Protein AF-A0A0D2ERN4-F1 (afdb_monomer)

Organism: NCBI:txid348802

InterPro domains:
  IPR008030 NmrA-like domain [PF05368] (8-292)
  IPR036291 NAD(P)-binding domain superfamily [SSF51735] (8-289)
  IPR051164 NmrA-like oxidoreductase [PTHR42748] (7-307)

pLDDT: mean 76.35, std 18.66, range [25.38, 98.19]

Sequence (911 aa):
MAASTSFLVAGGTGRQGGAVVNALLADRVSGVLPEHIYVITRNSTGPAALQLTTRGVNLVSGTLGEPELIFQHLRKQGAQLSTMEAFLAQAHGPTELSDARLFIDVAVKSGLQYFVYSSVDRGGKDLSDRDPSYCKTFSDKFQVEKHLIAATSESLASAEGRKGTGYTILRPTWFADNALWGFPGRLCMTGWREIMEGKRMQVVVAKDIGRWAAEALLRPDGPGLRNTAVSIASDELTFEEVDRISREETGQPVGVTYGWLARWIIWAITDLRTMFAFINERDYGADLEWLAKTVEPTTFRQWIKETVKDRVRAGPPVSLLKRATCGPKPVIDCEQFSDTGSDGSEHLCCREYLKGSYPRTIGGRKVDLYRYTEGWNPNDQDTIAHLALIGDALEKVIPSYESFGVKFDMVVIFSKTLPKVDGSDVYGYESEKTDLTTPCYVRVQNTVPGNPPDVGLSLEQTIAHEAYHCVEDANRKADLPSADYNGWWLEGAAEFYAMDFFPDHTDEAWARNYDPSIPLYKQSYAVSLFWVFVHGFGWDYDKINSLVFNEPDAKTFKDARKSMAANDDIVKAFPEFAKSFTSNLITYSDGSLVDPLKVQTTVEPEPFPLPEGGSNNKVVRSAPFVPYRFALALDHGQSFEITWKPTDKQTSMFYRERPDSDWIDITTEPAAIVLTCDDDTTVYHFLFTCTADVAEAAGVLSIVQTNKRDCCTGTATASSCQTTPTPAPTPVPNPSPAAGDIDACLRGTWNVDIPTLQKAMQKALDASGETISNLKVTGSSTFAVASTGATGKFTFDNLDIQYDLAIDTITAHSIIDIDGTTTGTVVMGSTGGNFVLKNPKSSGQVKTTTTTSLTPDPIELDFDLLDEYGPNVAVSYTCSSTALTMTGTQGTAANGVAAGTWLWTWSFTKA

Secondary structure (DSSP, 8-state):
-PPPPEEEEETTTSHHHHHHHHHHHH-TTTT--GGGEEEEES-SSSHHHHHHHTTTPEEEE--TT-HHHHHHHHHHTT--GGGEEEEE---S-TTHHHHHHHHHHHHHHTT--EEEEE---SSHHHHHTT---SSHHHHHHHHHHHHHHHHHHHHHHH-SSSPPPEEEEEEE-EEGGGGGSHHHHHHHHHHHHHTSTT--EEEE-HHHHHHHHHHHHH-TTTTT-TTEEEEE-SEEE-HHHHHHHHHHHHSSPPP---HHHHHHHHHHSHHHHHHHHHHHHS-----HHHHHTTS----HHHHHHHHHHHHHHSSSP----------S--SS--GGGS-TTS-------EEE--SSS-SEEETTEEEEEEEESSS--TT-HHHHHHHHHHHHHHHHHHHHHHHTT----EEEEE-SSPPPTT-TT---------S--SSEEEEE-PPPTTSPP-TT--HHHHHHHHHHHHHHHHH-SSPPPPHHHHTTTHHHHHHHHHHHHS---STT-GGGG--TTS-GGG-SGGGHHHHHHHHHTT--HHHHHHHHHH----SSHHHHHHHHHH-HHHHHHHHHHHHHHHTT--B-TTS-B---TT-----PPEE-PPPTT-EEEEEEEE-TT--EEEEEEE-TTEEEEEEEEESSSSEEEEEESSTTSPPEE-SSS-EEEE--TT---EEEEEEEEE-SSSSSEEEEEEEEEEEE---PPSSS-S------------S-PPPS--TTPPPGGG-EEEEE-HHHHHHHHHHHHHTTTSEEEEEEEEEEEEEEE-SSSSEEEEEEEEEEEEEEEEETTEEEEEEEEEEEEEEEEEEE-SSTTEEEEEEEEEEEEEEEEEEETTEEEEEE--EETTSS--SEEEEEEEE-SSEEEEEEE----SS------EEEEEEEEE-

Solvent-accessible surface area (backbone atoms only — not comparable to full-atom values): 49729 Å² total; per-residue (Å²): 127,84,79,77,68,29,40,39,27,34,38,30,74,40,67,51,26,34,22,26,54,51,32,39,63,64,36,72,86,80,56,52,53,39,77,38,33,34,29,39,28,43,29,72,81,37,73,60,36,44,60,40,45,78,63,45,34,40,80,38,68,44,54,57,79,45,36,70,58,36,58,50,50,39,51,74,74,66,50,60,41,68,48,18,32,38,37,44,49,77,72,88,56,95,52,45,49,60,23,50,49,52,31,50,54,48,40,52,75,60,40,30,33,33,38,37,38,55,51,59,46,59,38,13,62,75,39,41,75,71,48,42,62,91,23,60,76,52,23,39,39,40,53,44,53,54,48,53,54,49,59,28,51,52,38,47,75,67,36,88,88,53,84,38,30,46,36,30,36,38,14,42,43,47,60,53,58,35,61,74,49,60,68,70,8,11,40,52,45,23,38,38,45,72,74,36,68,27,52,74,43,46,24,18,41,46,63,55,55,3,42,52,49,31,44,47,71,78,46,20,68,81,84,57,37,58,71,35,71,47,40,42,49,24,39,74,42,31,46,66,55,51,29,50,46,29,29,74,68,70,74,39,67,55,48,58,50,60,62,68,59,35,53,48,54,31,64,72,36,63,66,51,35,36,42,54,50,51,53,57,80,41,64,65,43,47,55,60,72,65,43,44,77,77,53,70,55,58,36,64,64,57,48,54,45,48,51,54,53,47,63,65,59,76,48,84,88,86,75,90,72,75,89,76,71,80,60,104,76,63,90,55,81,37,61,88,73,50,79,88,81,84,69,101,74,73,89,52,56,31,43,76,47,84,65,99,68,42,69,36,74,50,81,83,28,52,39,38,46,34,30,46,74,61,87,63,63,94,81,42,66,65,63,52,52,53,54,49,45,50,49,54,29,50,62,63,42,47,52,58,54,38,71,72,74,44,86,61,29,36,34,39,39,40,43,65,50,79,47,51,74,62,14,55,10,50,49,67,51,76,76,98,62,89,75,85,54,64,52,42,51,42,34,40,24,49,58,58,98,87,53,83,44,55,63,56,34,37,39,38,26,47,54,34,22,51,56,38,50,53,49,54,41,68,68,42,96,54,82,77,72,67,53,90,27,33,9,29,50,53,44,2,44,25,42,26,54,11,36,64,79,43,75,63,86,59,96,47,27,44,43,26,64,39,55,61,90,49,34,50,51,78,36,30,47,29,30,12,39,59,50,38,36,42,41,74,71,71,44,51,71,63,57,53,51,52,46,53,71,68,56,74,87,29,92,37,58,67,48,28,39,43,51,48,43,68,32,70,67,54,53,60,45,48,60,54,48,43,54,30,58,78,55,66,64,36,35,48,90,90,66,49,76,56,74,45,77,71,69,77,91,74,66,74,60,42,87,59,82,62,56,91,84,28,66,42,73,46,80,47,74,41,42,36,50,22,60,40,73,49,27,36,45,46,70,48,16,29,26,33,40,39,39,54,45,69,76,48,70,63,52,45,38,31,36,28,66,47,86,89,50,73,76,44,80,28,54,88,49,69,47,78,48,79,40,51,66,88,49,67,78,44,50,34,40,35,43,37,36,31,39,38,76,52,88,59,43,44,30,37,42,38,42,33,50,74,49,80,54,90,70,78,84,88,87,74,84,90,80,87,89,86,86,92,87,90,90,88,85,84,83,83,74,86,63,81,59,60,97,76,50,72,63,74,67,65,50,42,49,27,33,52,38,54,71,60,43,42,51,52,48,50,56,55,46,64,70,68,78,50,56,66,42,80,70,46,60,48,70,42,39,35,46,32,23,48,94,69,78,51,45,34,33,39,38,34,52,54,31,31,42,31,34,32,42,44,59,93,94,40,43,32,44,34,38,36,39,29,36,32,36,38,38,20,38,53,41,60,49,100,54,88,52,33,33,31,36,35,63,58,49,47,49,46,41,35,40,29,42,37,35,35,77,78,26,85,48,62,48,73,60,67,47,55,53,54,80,80,60,62,66,48,40,34,31,41,41,52,72,50,96,54,44,37,37,41,33,41,34,73,65,89,87,90,82,90,73,90,86,82,63,79,70,50,75,48,45,27,35,60,108

Radius of gyration: 34.95 Å; Cα contacts (8 Å, |Δi|>4): 1795; chains: 1; bounding box: 104×69×98 Å

Foldseek 3Di:
DPPDAAEEEEPCLHLQVVLLLVQLCVPVPSNDQQCRYEYEDLFCPFPSNVVSVVSVHHYFHDDLQCLVSSLVSCVVVVHDLQRYEYEDDDDDDPCLLVSLLVNLLVSQVSNHAEYEYEAAFQFWAPCLQPDQAPQPRSNSSSNSLVSNLVSQVVQCVPPPPGRTYKYFYEHEYAELCLLPPPPSSQLVLLLCCQVLVQDWAFYAYSNVSSNVSSCCSPPVPPLVRINGYAYDGQEIGGSVRLQVLCCVQPVHGRRHDDNVVSVVVCVVDPNSVRVSVSCSVHHGDHDQVSCCVPPNGQYSSNVSNVVVVVVVVPDPDDDDDDPDDPPPDQPDQCVLVDPPDDDPDDSFRKDWDPDDDPQDQALNAGETEIETDPQDDPPDPQVVVLVVLLVVLCNQQVNVLCVLVFDAHEYEYEYSDADHQQQQFFDFDFRPDADLDHHTYGYGGGDDPPDGGLPGHGSSLVSQLNVVVVSLQRLDNHDDADCQQLQLLNQLVSNLRSCQSPPGPDPSRLCLQDDLQDASSRDHNVSVVLVLQVVVVPDDPSNSSVCSNPQDHDPDNLSSLQSLLPDPSSLVSLVVSLQCVLLQNRAHPVRHTRNHPPDPNDADADEDDADVQHKDKDKDKDAARHKDKHKHWDAAQFKKKKAKFWPDPSKWKWKDQDSNDDTDTRRPHIDMDHGHLVDHGTMMMMIMHGSHSDRMIIIMIMIGTPDGGDRDDDDDPDDDDDDDDDDDDDDDDCDPPDQFDDDPQQAAKWKFPQVVQQVVVVVVVVVVPWDKDPWHWDFIKMWHAYPDFFKIKIFGGQGKTWIWTDDPPKIKIKIKTWGWMWMFGWGDDPDPQKTKGAQIDIATKIWMWMDMPSGPRTDIDIDGPVPPDDRMWIWGWDGDNFKIKIWTADDDDDDDDDGDDTDDITIITGD

Nearest PDB structures (foldseek):
  3vps-assembly1_A  TM=5.965E-01  e=4.555E-07  Streptomyces chartreusis NRRL 3882
  6kv9-assembly1_A-2  TM=5.562E-01  e=8.845E-07  Streptomyces viridosporus ATCC 14672
  2o8o-assembly1_A  TM=6.073E-01  e=3.614E-02  Hathewaya histolytica
  6v1v-assembly1_A  TM=2.394E-01  e=2.389E-01  Bacillus thuringiensis
  6v1v-assembly1_B  TM=2.309E-01  e=4.189E-01  Bacillus thuringiensis

Mean predicted aligned error: 21.06 Å

Structure (mmCIF, N/CA/C/O backbone):
data_AF-A0A0D2ERN4-F1
#
_entry.id   AF-A0A0D2ERN4-F1
#
loop_
_atom_site.group_PDB
_atom_site.id
_atom_site.type_symbol
_atom_site.label_atom_id
_atom_site.label_alt_id
_atom_site.label_comp_id
_atom_site.label_asym_id
_atom_site.label_entity_id
_atom_site.label_seq_id
_atom_site.pdbx_PDB_ins_code
_atom_site.Cartn_x
_atom_site.Cartn_y
_atom_site.Cartn_z
_atom_site.occupancy
_atom_site.B_iso_or_equiv
_atom_site.auth_seq_id
_atom_site.auth_comp_id
_atom_site.auth_asym_id
_atom_site.auth_atom_id
_atom_site.pdbx_PDB_model_num
ATOM 1 N N . MET A 1 1 ? -47.707 -29.595 13.667 1.00 31.00 1 MET A N 1
ATOM 2 C CA . MET A 1 1 ? -47.148 -28.231 13.759 1.00 31.00 1 MET A CA 1
ATOM 3 C C . MET A 1 1 ? -46.622 -27.886 12.381 1.00 31.00 1 MET A C 1
ATOM 5 O O . MET A 1 1 ? -46.031 -28.773 11.777 1.00 31.00 1 MET A O 1
ATOM 9 N N . ALA A 1 2 ? -46.919 -26.703 11.835 1.00 36.66 2 ALA A N 1
ATOM 10 C CA . ALA A 1 2 ? -46.276 -26.278 10.590 1.00 36.66 2 ALA A CA 1
ATOM 11 C C . ALA A 1 2 ? -44.758 -26.295 10.831 1.00 36.66 2 ALA A C 1
ATOM 13 O O . ALA A 1 2 ? -44.318 -25.807 11.871 1.00 36.66 2 ALA A O 1
ATOM 14 N N . ALA A 1 3 ? -43.992 -26.957 9.962 1.00 52.31 3 ALA A N 1
ATOM 15 C CA . ALA A 1 3 ? -42.539 -26.992 10.090 1.00 52.31 3 ALA A CA 1
ATOM 16 C C . ALA A 1 3 ? -42.014 -25.549 10.059 1.00 52.31 3 ALA A C 1
ATOM 18 O O . ALA A 1 3 ? -42.449 -24.765 9.215 1.00 52.31 3 ALA A O 1
ATOM 19 N N . SER A 1 4 ? -41.154 -25.181 11.009 1.00 66.75 4 SER A N 1
ATOM 20 C CA . SER A 1 4 ? -40.560 -23.849 11.049 1.00 66.75 4 SER A CA 1
ATOM 21 C C . SER A 1 4 ? -39.608 -23.672 9.865 1.00 66.75 4 SER A C 1
ATOM 23 O O . SER A 1 4 ? -38.684 -24.465 9.671 1.00 66.75 4 SER A O 1
ATOM 25 N N . THR A 1 5 ? -39.851 -22.641 9.052 1.00 84.69 5 THR A N 1
ATOM 26 C CA . THR A 1 5 ? -38.955 -22.253 7.957 1.00 84.69 5 THR A CA 1
ATOM 27 C C . THR A 1 5 ? -37.600 -21.863 8.537 1.00 84.69 5 THR A C 1
ATOM 29 O O . THR A 1 5 ? -37.531 -21.099 9.500 1.00 84.69 5 THR A O 1
ATOM 32 N N . SER A 1 6 ? -36.531 -22.417 7.972 1.00 92.31 6 SER A N 1
ATOM 33 C CA . SER A 1 6 ? -35.151 -22.115 8.365 1.00 92.31 6 SER A CA 1
ATOM 34 C C . SER A 1 6 ? -34.460 -21.299 7.279 1.00 92.31 6 SER A C 1
ATOM 36 O O . SER A 1 6 ? -34.744 -21.489 6.100 1.00 92.31 6 SER A O 1
ATOM 38 N N . PHE A 1 7 ? -33.528 -20.429 7.656 1.00 95.12 7 PHE A N 1
ATOM 39 C CA . PHE A 1 7 ? -32.858 -19.510 6.737 1.00 95.12 7 PHE A CA 1
ATOM 40 C C . PHE A 1 7 ? -31.362 -19.791 6.691 1.00 95.12 7 PHE A C 1
ATOM 42 O O . PHE A 1 7 ? -30.696 -19.735 7.720 1.00 95.12 7 PHE A O 1
ATOM 49 N N . LEU A 1 8 ? -30.828 -20.070 5.508 1.00 95.81 8 LEU A N 1
ATOM 50 C CA . LEU A 1 8 ? -29.402 -20.243 5.257 1.00 95.81 8 LEU A CA 1
ATOM 51 C C . LEU A 1 8 ? -28.821 -18.957 4.668 1.00 95.81 8 LEU A C 1
ATOM 53 O O . LEU A 1 8 ? -29.172 -18.571 3.562 1.00 95.81 8 LEU A O 1
ATOM 57 N N . VAL A 1 9 ? -27.919 -18.286 5.373 1.00 95.69 9 VAL A N 1
ATOM 58 C CA . VAL A 1 9 ? -27.338 -17.009 4.946 1.00 95.69 9 VAL A CA 1
ATOM 59 C C . VAL A 1 9 ? -25.862 -17.201 4.615 1.00 95.69 9 VAL A C 1
ATOM 61 O O . VAL A 1 9 ? -25.029 -17.393 5.505 1.00 95.69 9 VAL A O 1
ATOM 64 N N . ALA A 1 10 ? -25.519 -17.110 3.331 1.00 90.50 10 ALA A N 1
ATOM 65 C CA . ALA A 1 10 ? -24.133 -17.023 2.891 1.00 90.50 10 ALA A CA 1
ATOM 66 C C . ALA A 1 10 ? -23.579 -15.610 3.135 1.00 90.50 10 ALA A C 1
ATOM 68 O O . ALA A 1 10 ? -24.264 -14.608 2.914 1.00 90.50 10 ALA A O 1
ATOM 69 N N . GLY A 1 11 ? -22.331 -15.524 3.605 1.00 79.00 11 GLY A N 1
ATOM 70 C CA . GLY A 1 11 ? -21.678 -14.238 3.871 1.00 79.00 11 GLY A CA 1
ATOM 71 C C . GLY A 1 11 ? -22.270 -13.478 5.064 1.00 79.00 11 GLY A C 1
ATOM 72 O O . GLY A 1 11 ? -22.214 -12.248 5.093 1.00 79.00 11 GLY A O 1
ATOM 73 N N . GLY A 1 12 ? -22.844 -14.184 6.047 1.00 77.00 12 GLY A N 1
ATOM 74 C CA . GLY A 1 12 ? -23.470 -13.580 7.234 1.00 77.00 12 GLY A CA 1
ATOM 75 C C . GLY A 1 12 ? -22.513 -12.801 8.145 1.00 77.00 12 GLY A C 1
ATOM 76 O O . GLY A 1 12 ? -22.959 -11.945 8.901 1.00 77.00 12 GLY A O 1
ATOM 77 N N . THR A 1 13 ? -21.203 -13.041 8.039 1.00 76.50 13 THR A N 1
ATOM 78 C CA . THR A 1 13 ? -20.147 -12.253 8.705 1.00 76.50 13 THR A CA 1
ATOM 79 C C . THR A 1 13 ? -19.740 -10.997 7.921 1.00 76.50 13 THR A C 1
ATOM 81 O O . THR A 1 13 ? -18.999 -10.164 8.438 1.00 76.50 13 THR A O 1
ATOM 84 N N . GLY A 1 14 ? -20.219 -10.843 6.682 1.00 79.75 14 GLY A N 1
ATOM 85 C CA . GLY A 1 14 ? -20.022 -9.666 5.836 1.00 79.75 14 GLY A CA 1
ATOM 86 C C . GLY A 1 14 ? -21.192 -8.677 5.902 1.00 79.75 14 GLY A C 1
ATOM 87 O O . GLY A 1 14 ? -22.201 -8.909 6.564 1.00 79.75 14 GLY A O 1
ATOM 88 N N . ARG A 1 15 ? -21.084 -7.560 5.169 1.00 87.12 15 ARG A N 1
ATOM 89 C CA . ARG A 1 15 ? -22.056 -6.445 5.226 1.00 87.12 15 ARG A CA 1
ATOM 90 C C . ARG A 1 15 ? -23.479 -6.840 4.843 1.00 87.12 15 ARG A C 1
ATOM 92 O O . ARG A 1 15 ? -24.416 -6.526 5.567 1.00 87.12 15 ARG A O 1
ATOM 99 N N . GLN A 1 16 ? -23.632 -7.509 3.700 1.00 90.50 16 GLN A N 1
ATOM 100 C CA . GLN A 1 16 ? -24.949 -7.861 3.170 1.00 90.50 16 GLN A CA 1
ATOM 101 C C . GLN A 1 16 ? -25.595 -8.960 4.011 1.00 90.50 16 GLN A C 1
ATOM 103 O O . GLN A 1 16 ? -26.672 -8.747 4.556 1.00 90.50 16 GLN A O 1
ATOM 108 N N . GLY A 1 17 ? -24.919 -10.102 4.185 1.00 90.25 17 GLY A N 1
ATOM 109 C CA . GLY A 1 17 ? -25.462 -11.218 4.959 1.00 90.25 17 GLY A CA 1
ATOM 110 C C . GLY A 1 17 ? -25.746 -10.840 6.416 1.00 90.25 17 GLY A C 1
ATOM 111 O O . GLY A 1 17 ? -26.803 -11.187 6.939 1.00 90.25 17 GLY A O 1
ATOM 112 N N . GLY A 1 18 ? -24.874 -10.052 7.055 1.00 91.06 18 GLY A N 1
ATOM 113 C CA . GLY A 1 18 ? -25.120 -9.532 8.402 1.00 91.06 18 GLY A CA 1
ATOM 114 C C . GLY A 1 18 ? -26.361 -8.635 8.473 1.00 91.06 18 GLY A C 1
ATOM 115 O O . GLY A 1 18 ? -27.154 -8.741 9.412 1.00 91.06 18 GLY A O 1
ATOM 116 N N . ALA A 1 19 ? -26.592 -7.801 7.453 1.00 93.75 19 ALA A N 1
ATOM 117 C CA . ALA A 1 19 ? -27.813 -7.008 7.344 1.00 93.75 19 ALA A CA 1
ATOM 118 C C . ALA A 1 19 ? -29.068 -7.877 7.146 1.00 93.75 19 ALA A C 1
ATOM 120 O O . ALA A 1 19 ? -30.103 -7.560 7.732 1.00 93.75 19 ALA A O 1
ATOM 121 N N . VAL A 1 20 ? -28.984 -8.988 6.398 1.00 96.12 20 VAL A N 1
ATOM 122 C CA . VAL A 1 20 ? -30.090 -9.960 6.272 1.00 96.12 20 VAL A CA 1
ATOM 123 C C . VAL A 1 20 ? -30.429 -10.569 7.629 1.00 96.12 20 VAL A C 1
ATOM 125 O O . VAL A 1 20 ? -31.590 -10.553 8.031 1.00 96.12 20 VAL A O 1
ATOM 128 N N . VAL A 1 21 ? -29.429 -11.044 8.378 1.00 94.75 21 VAL A N 1
ATOM 129 C CA . VAL A 1 21 ? -29.642 -11.607 9.725 1.00 94.75 21 VAL A CA 1
ATOM 130 C C . VAL A 1 21 ? -30.293 -10.575 10.648 1.00 94.75 21 VAL A C 1
ATOM 132 O O . VAL A 1 21 ? -31.250 -10.886 11.355 1.00 94.75 21 VAL A O 1
ATOM 135 N N . ASN A 1 22 ? -29.818 -9.326 10.618 1.00 92.69 22 ASN A N 1
ATOM 136 C CA . ASN A 1 22 ? -30.411 -8.236 11.392 1.00 92.69 22 ASN A CA 1
ATOM 137 C C .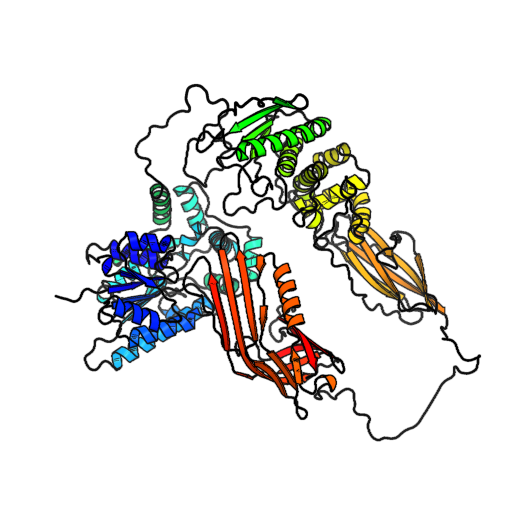 ASN A 1 22 ? -31.874 -7.982 11.019 1.00 92.69 22 ASN A C 1
ATOM 139 O O . ASN A 1 22 ? -32.698 -7.811 11.915 1.00 92.69 22 ASN A O 1
ATOM 143 N N . ALA A 1 23 ? -32.198 -7.971 9.727 1.00 95.06 23 ALA A N 1
ATOM 144 C CA . ALA A 1 23 ? -33.552 -7.737 9.245 1.00 95.06 23 ALA A CA 1
ATOM 145 C C . ALA A 1 23 ? -34.505 -8.889 9.600 1.00 95.06 23 ALA A C 1
ATOM 147 O O . ALA A 1 23 ? -35.601 -8.628 10.092 1.00 95.06 23 ALA A O 1
ATOM 148 N N . LEU A 1 24 ? -34.071 -10.145 9.441 1.00 94.75 24 LEU A N 1
ATOM 149 C CA . LEU A 1 24 ? -34.849 -11.326 9.833 1.00 94.75 24 LEU A CA 1
ATOM 150 C C . LEU A 1 24 ? -35.177 -11.311 11.332 1.00 94.75 24 LEU A C 1
ATOM 152 O O . LEU A 1 24 ? -36.325 -11.516 11.713 1.00 94.75 24 LEU A O 1
ATOM 156 N N . LEU A 1 25 ? -34.191 -11.003 12.181 1.00 92.38 25 LEU A N 1
ATOM 157 C CA . LEU A 1 25 ? -34.376 -10.934 13.636 1.00 92.38 25 LEU A CA 1
ATOM 158 C C . LEU A 1 25 ? -35.196 -9.719 14.095 1.00 92.38 25 LEU A C 1
ATOM 160 O O . LEU A 1 25 ? -35.801 -9.747 15.167 1.00 92.38 25 LEU A O 1
ATOM 164 N N . ALA A 1 26 ? -35.208 -8.637 13.315 1.00 91.44 26 ALA A N 1
ATOM 165 C CA . ALA A 1 26 ? -36.005 -7.451 13.609 1.00 91.44 26 ALA A CA 1
ATOM 166 C C . ALA A 1 26 ? -37.485 -7.602 13.201 1.00 91.44 26 ALA A C 1
ATOM 168 O O . ALA A 1 26 ? -38.329 -6.865 13.723 1.00 91.44 26 ALA A O 1
ATOM 169 N N . ASP A 1 27 ? -37.822 -8.541 12.305 1.00 89.06 27 ASP A N 1
ATOM 170 C CA . ASP A 1 27 ? -39.188 -8.764 11.816 1.00 89.06 27 ASP A CA 1
ATOM 171 C C . ASP A 1 27 ? -40.073 -9.438 12.879 1.00 89.06 27 ASP A C 1
ATOM 173 O O . ASP A 1 27 ? -40.219 -10.659 12.967 1.00 89.06 27 ASP A O 1
ATOM 177 N N . ARG A 1 28 ? -40.722 -8.609 13.700 1.00 83.00 28 ARG A N 1
ATOM 178 C CA . ARG A 1 28 ? -41.632 -9.072 14.762 1.00 83.00 28 ARG A CA 1
ATOM 179 C C . ARG A 1 28 ? -42.910 -9.732 14.240 1.00 83.00 28 ARG A C 1
ATOM 181 O O . ARG A 1 28 ? -43.583 -10.403 15.014 1.00 83.00 28 ARG A O 1
ATOM 188 N N . VAL A 1 29 ? -43.263 -9.506 12.972 1.00 83.12 29 VAL A N 1
ATOM 189 C CA . VAL A 1 29 ? -44.483 -10.044 12.350 1.00 83.12 29 VAL A CA 1
ATOM 190 C C . VAL A 1 29 ? -44.343 -11.544 12.119 1.00 83.12 29 VAL A C 1
ATOM 192 O O . VAL A 1 29 ? -45.230 -12.303 12.503 1.00 83.12 29 VAL A O 1
ATOM 195 N N . SER A 1 30 ? -43.223 -11.971 11.534 1.00 82.94 30 SER A N 1
ATOM 196 C CA . SER A 1 30 ? -42.939 -13.391 11.298 1.00 82.94 30 SER A CA 1
ATOM 197 C C . SER A 1 30 ? -42.356 -14.068 12.537 1.00 82.94 30 SER A C 1
ATOM 199 O O . SER A 1 30 ? -42.475 -15.282 12.679 1.00 82.94 30 SER A O 1
ATOM 201 N N . GLY A 1 31 ? -41.750 -13.292 13.447 1.00 82.81 31 GLY A N 1
ATOM 202 C CA . GLY A 1 31 ? -41.239 -13.794 14.723 1.00 82.81 31 GLY A CA 1
ATOM 203 C C . GLY A 1 31 ? -40.119 -14.815 14.540 1.00 82.81 31 GLY A C 1
ATOM 204 O O . GLY A 1 31 ? -40.097 -15.827 15.240 1.00 82.81 31 GLY A O 1
ATOM 205 N N . VAL A 1 32 ? -39.225 -14.579 13.571 1.00 89.25 32 VAL A N 1
ATOM 206 C CA . VAL A 1 32 ? -38.112 -15.486 13.269 1.00 89.25 32 VAL A CA 1
ATOM 207 C C . VAL A 1 32 ? -37.229 -15.620 14.501 1.00 89.25 32 VAL A C 1
ATOM 209 O O . VAL A 1 32 ? -36.669 -14.644 14.999 1.00 89.25 32 VAL A O 1
ATOM 212 N N . LEU A 1 33 ? -37.115 -16.850 14.988 1.00 89.44 33 LEU A N 1
ATOM 213 C CA . LEU A 1 33 ? -36.258 -17.160 16.118 1.00 89.44 33 LEU A CA 1
ATOM 214 C C . LEU A 1 33 ? -34.805 -17.339 15.639 1.00 89.44 33 LEU A C 1
ATOM 216 O O . LEU A 1 33 ? -34.599 -17.916 14.564 1.00 89.44 33 LEU A O 1
ATOM 220 N N . PRO A 1 34 ? -33.799 -16.863 16.398 1.00 90.69 34 PRO A N 1
ATOM 221 C CA . PRO A 1 34 ? -32.392 -16.976 16.014 1.00 90.69 34 PRO A CA 1
ATOM 222 C C . PRO A 1 34 ? -31.939 -18.398 15.676 1.00 90.69 34 PRO A C 1
ATOM 224 O O . PRO A 1 34 ? -31.178 -18.582 14.727 1.00 90.69 34 PRO A O 1
ATOM 227 N N . GLU A 1 35 ? -32.468 -19.405 16.372 1.00 89.62 35 GLU A N 1
ATOM 228 C CA . GLU A 1 35 ? -32.149 -20.820 16.167 1.00 89.62 35 GLU A CA 1
ATOM 229 C C . GLU A 1 35 ? -32.629 -21.387 14.822 1.00 89.62 35 GLU A C 1
ATOM 231 O O . GLU A 1 35 ? -32.280 -22.512 14.473 1.00 89.62 35 GLU A O 1
ATOM 236 N N . HIS A 1 36 ? -33.419 -20.634 14.055 1.00 92.00 36 HIS A N 1
ATOM 237 C CA . HIS A 1 36 ? -33.802 -20.994 12.689 1.00 92.00 36 HIS A CA 1
ATOM 238 C C . HIS A 1 36 ? -32.914 -20.332 11.629 1.00 92.00 36 HIS A C 1
ATOM 240 O O . HIS A 1 36 ? -33.123 -20.554 10.437 1.00 92.00 36 HIS A O 1
ATOM 246 N N . ILE A 1 37 ? -31.927 -19.527 12.029 1.00 94.38 37 ILE A N 1
ATOM 247 C CA . ILE A 1 37 ? -30.979 -18.880 11.123 1.00 94.38 37 ILE A CA 1
ATOM 248 C C . ILE A 1 37 ? -29.659 -19.654 11.166 1.00 94.38 37 ILE A C 1
ATOM 250 O O . ILE A 1 37 ? -29.104 -19.911 12.234 1.00 94.38 37 ILE A O 1
ATOM 254 N N . TYR A 1 38 ? -29.163 -20.017 9.990 1.00 94.62 38 TYR A N 1
ATOM 255 C CA . TYR A 1 38 ? -27.917 -20.733 9.757 1.00 94.62 38 TYR A CA 1
ATOM 256 C C . TYR A 1 38 ? -27.003 -19.843 8.918 1.00 94.62 38 TYR A C 1
ATOM 258 O O . TYR A 1 38 ? -27.352 -19.482 7.798 1.00 94.62 38 TYR A O 1
ATOM 266 N N . VAL A 1 39 ? -25.838 -19.471 9.436 1.00 93.94 39 VAL A N 1
ATOM 267 C CA . VAL A 1 39 ? -24.868 -18.614 8.743 1.00 93.94 39 VAL A CA 1
ATOM 268 C C . VAL A 1 39 ? -23.671 -19.438 8.297 1.00 93.94 39 VAL A C 1
ATOM 270 O O . VAL A 1 39 ? -23.015 -20.074 9.121 1.00 93.94 39 VAL A O 1
ATOM 273 N N . ILE A 1 40 ? -23.363 -19.381 7.001 1.00 92.25 40 ILE A N 1
ATOM 274 C CA . ILE A 1 40 ? -22.167 -20.013 6.436 1.00 92.25 40 ILE A CA 1
ATOM 275 C C . ILE A 1 40 ? -20.959 -19.120 6.727 1.00 92.25 40 ILE A C 1
ATOM 277 O O . ILE A 1 40 ? -20.979 -17.921 6.424 1.00 92.25 40 ILE A O 1
ATOM 281 N N . THR A 1 41 ? -19.903 -19.697 7.295 1.00 86.88 41 THR A N 1
ATOM 282 C CA . THR A 1 41 ? -18.640 -18.999 7.551 1.00 86.88 41 THR A CA 1
ATOM 283 C C . THR A 1 41 ? -17.453 -19.944 7.399 1.00 86.88 41 THR A C 1
ATOM 285 O O . THR A 1 41 ? -17.488 -21.058 7.901 1.00 86.88 41 THR A O 1
ATOM 288 N N . ARG A 1 42 ? -16.368 -19.467 6.778 1.00 83.62 42 ARG A N 1
ATOM 289 C CA . ARG A 1 42 ? -15.061 -20.157 6.781 1.00 83.62 42 ARG A CA 1
ATOM 290 C C . ARG A 1 42 ? -14.364 -20.066 8.137 1.00 83.62 42 ARG A C 1
ATOM 292 O O . ARG A 1 42 ? -13.409 -20.785 8.390 1.00 83.62 42 ARG A O 1
ATOM 299 N N . ASN A 1 43 ? -14.804 -19.125 8.984 1.00 80.50 43 ASN A N 1
ATOM 300 C CA . ASN A 1 43 ? -14.325 -18.961 10.348 1.00 80.50 43 ASN A CA 1
ATOM 301 C C . ASN A 1 43 ? -15.449 -18.857 11.363 1.00 80.50 43 ASN A C 1
ATOM 303 O O . ASN A 1 43 ? -16.045 -17.793 11.538 1.00 80.50 43 ASN A O 1
ATOM 307 N N . SER A 1 44 ? -15.707 -19.954 12.069 1.00 80.50 44 SER A N 1
ATOM 308 C CA . SER A 1 44 ? -16.678 -19.996 13.157 1.00 80.50 44 SER A CA 1
ATOM 309 C C . SER A 1 44 ? -16.168 -19.392 14.472 1.00 80.50 44 SER A C 1
ATOM 311 O O . SER A 1 44 ? -16.973 -19.179 15.376 1.00 80.50 44 SER A O 1
ATOM 313 N N . THR A 1 45 ? -14.866 -19.112 14.606 1.00 75.44 45 THR A N 1
ATOM 314 C CA . THR A 1 45 ? -14.240 -18.585 15.836 1.00 75.44 45 THR A CA 1
ATOM 315 C C . THR A 1 45 ? -13.855 -17.104 15.754 1.00 75.44 45 THR A C 1
ATOM 317 O O . THR A 1 45 ? -13.480 -16.517 16.766 1.00 75.44 45 THR A O 1
ATOM 320 N N . GLY A 1 46 ? -13.975 -16.469 14.585 1.00 66.12 46 GLY A N 1
ATOM 321 C CA . GLY A 1 46 ? -13.667 -15.048 14.404 1.00 66.12 46 GLY A CA 1
ATOM 322 C C . GLY A 1 46 ? -14.650 -14.106 15.128 1.00 66.12 46 GLY A C 1
ATOM 323 O O . GLY A 1 46 ? -15.798 -14.489 15.376 1.00 66.12 46 GLY A O 1
ATOM 324 N N . PRO A 1 47 ? -14.269 -12.843 15.414 1.00 69.12 47 PRO A N 1
ATOM 325 C CA . PRO A 1 47 ? -15.086 -11.916 16.208 1.00 69.12 47 PRO A CA 1
ATOM 326 C C . PRO A 1 47 ? -16.522 -11.728 15.690 1.00 69.12 47 PRO A C 1
ATOM 328 O O . PRO A 1 47 ? -17.472 -11.769 16.470 1.00 69.12 47 PRO A O 1
ATOM 331 N N . ALA A 1 48 ? -16.699 -11.583 14.372 1.00 69.88 48 ALA A N 1
ATOM 332 C CA . ALA A 1 48 ? -18.017 -11.424 13.751 1.00 69.88 48 ALA A CA 1
ATOM 333 C C . ALA A 1 48 ? -18.888 -12.689 13.866 1.00 69.88 48 ALA A C 1
ATOM 335 O O . ALA A 1 48 ? -20.096 -12.594 14.070 1.00 69.88 48 ALA A O 1
ATOM 336 N N . ALA A 1 49 ? -18.283 -13.876 13.775 1.00 74.75 49 ALA A N 1
ATOM 337 C CA . ALA A 1 49 ? -18.987 -15.145 13.932 1.00 74.75 49 ALA A CA 1
ATOM 338 C C . ALA A 1 49 ? -19.419 -15.358 15.390 1.00 74.75 49 ALA A C 1
ATOM 340 O O . ALA A 1 49 ? -20.572 -15.698 15.653 1.00 74.75 49 ALA A O 1
ATOM 341 N N . LEU A 1 50 ? -18.540 -15.050 16.348 1.00 78.12 50 LEU A N 1
ATOM 342 C CA . LEU A 1 50 ? -18.865 -15.102 17.774 1.00 78.12 50 LEU A CA 1
ATOM 343 C C . LEU A 1 50 ? -20.010 -14.146 18.139 1.00 78.12 50 LEU A C 1
ATOM 345 O O . LEU A 1 50 ? -20.901 -14.535 18.892 1.00 78.12 50 LEU A O 1
ATOM 349 N N . GLN A 1 51 ? -20.046 -12.935 17.569 1.00 80.69 51 GLN A N 1
ATOM 350 C CA . GLN A 1 51 ? -21.162 -11.994 17.759 1.00 80.69 51 GLN A CA 1
ATOM 351 C C . GLN A 1 51 ? -22.508 -12.512 17.225 1.00 80.69 51 GLN A C 1
ATOM 353 O O . GLN A 1 51 ? -23.559 -12.135 17.739 1.00 80.69 51 GLN A O 1
ATOM 358 N N . LEU A 1 52 ? -22.513 -13.360 16.194 1.00 83.19 52 LEU A N 1
ATOM 359 C CA . LEU A 1 52 ? -23.740 -13.997 15.703 1.00 83.19 52 LEU A CA 1
ATOM 360 C C . LEU A 1 52 ? -24.187 -15.122 16.642 1.00 83.19 52 LEU A C 1
ATOM 362 O O . LEU A 1 52 ? -25.370 -15.218 16.972 1.00 83.19 52 LEU A O 1
ATOM 366 N N . THR A 1 53 ? -23.240 -15.908 17.152 1.00 83.62 53 THR A N 1
ATOM 367 C CA . THR A 1 53 ? -23.513 -16.975 18.124 1.00 83.62 53 THR A CA 1
ATOM 368 C C . THR A 1 53 ? -24.093 -16.429 19.429 1.00 83.62 53 THR A C 1
ATOM 370 O O . THR A 1 53 ? -25.046 -17.002 19.956 1.00 83.62 53 THR A O 1
ATOM 373 N N . THR A 1 54 ? -23.603 -15.291 19.944 1.00 83.56 54 THR A N 1
ATOM 374 C CA . THR A 1 54 ? -24.176 -14.662 21.158 1.00 83.56 54 THR A CA 1
ATOM 375 C C . THR A 1 54 ? -25.627 -14.218 20.975 1.00 83.56 54 THR A C 1
ATOM 377 O O . THR A 1 54 ? -26.347 -14.047 21.957 1.00 83.56 54 THR A O 1
ATOM 380 N N . ARG A 1 55 ? -26.079 -14.068 19.726 1.00 84.44 55 ARG A N 1
ATOM 381 C CA . ARG A 1 55 ? -27.464 -13.746 19.367 1.00 84.44 55 ARG A CA 1
ATOM 382 C C . ARG A 1 55 ? -28.329 -14.983 19.124 1.00 84.44 55 ARG A C 1
ATOM 384 O O . ARG A 1 55 ? -29.497 -14.817 18.795 1.00 84.44 55 ARG A O 1
ATOM 391 N N . GLY A 1 56 ? -27.784 -16.190 19.296 1.00 87.00 56 GLY A N 1
ATOM 392 C CA . GLY A 1 56 ? -28.495 -17.464 19.142 1.00 87.00 56 GLY A CA 1
ATOM 393 C C . GLY A 1 56 ? -28.567 -17.995 17.708 1.00 87.00 56 GLY A C 1
ATOM 394 O O . GLY A 1 56 ? -29.324 -18.926 17.456 1.00 87.00 56 GLY A O 1
ATOM 395 N N . VAL A 1 57 ? -27.811 -17.412 16.772 1.00 92.69 57 VAL A N 1
ATOM 396 C CA . VAL A 1 57 ? -27.753 -17.858 15.369 1.00 92.69 57 VAL A CA 1
ATOM 397 C C . VAL A 1 57 ? -26.840 -19.080 15.240 1.00 92.69 57 VAL A C 1
ATOM 399 O O . VAL A 1 57 ? -25.774 -19.124 15.856 1.00 92.69 57 VAL A O 1
ATOM 402 N N . ASN A 1 58 ? -27.225 -20.061 14.418 1.00 92.31 58 ASN A N 1
ATOM 403 C CA . ASN A 1 58 ? -26.393 -21.235 14.152 1.00 92.31 58 ASN A CA 1
ATOM 404 C C . ASN A 1 58 ? -25.303 -20.906 13.133 1.00 92.31 58 ASN A C 1
ATOM 406 O O . ASN A 1 58 ? -25.569 -20.297 12.098 1.00 92.31 58 ASN A O 1
ATOM 410 N N . LEU A 1 59 ? -24.084 -21.377 13.382 1.00 91.62 59 LEU A N 1
ATOM 411 C CA . LEU A 1 59 ? -22.991 -21.304 12.418 1.00 91.62 59 LEU A CA 1
ATOM 412 C C . LEU A 1 59 ? -22.827 -22.641 11.690 1.00 91.62 59 LEU A C 1
ATOM 414 O O . LEU A 1 59 ? -22.933 -23.718 12.286 1.00 91.62 59 LEU A O 1
ATOM 418 N N . VAL A 1 60 ? -22.528 -22.558 10.398 1.00 90.56 60 VAL A N 1
ATOM 419 C CA . VAL A 1 60 ? -22.200 -23.691 9.534 1.00 90.56 60 VAL A CA 1
ATOM 420 C C . VAL A 1 60 ? -20.823 -23.422 8.941 1.00 90.56 60 VAL A C 1
ATOM 422 O O . VAL A 1 60 ? -20.665 -22.477 8.168 1.00 90.56 60 VAL A O 1
ATOM 425 N N . SER A 1 61 ? -19.827 -24.219 9.336 1.00 86.12 61 SER A N 1
ATOM 426 C CA . SER A 1 61 ? -18.490 -24.125 8.737 1.00 86.12 61 SER A CA 1
ATOM 427 C C . SER A 1 61 ? -18.535 -24.613 7.294 1.00 86.12 61 SER A C 1
ATOM 429 O O . SER A 1 61 ? -19.221 -25.601 7.006 1.00 86.12 61 SER A O 1
ATOM 431 N N . GLY A 1 62 ? -17.833 -23.924 6.403 1.00 84.31 62 GLY A N 1
ATOM 432 C CA . GLY A 1 62 ? -17.682 -24.338 5.014 1.00 84.31 62 GLY A CA 1
ATOM 433 C C . GLY A 1 62 ? -17.485 -23.186 4.033 1.00 84.31 62 GLY A C 1
ATOM 434 O O . GLY A 1 62 ? -17.778 -22.019 4.316 1.00 84.31 62 GLY A O 1
ATOM 435 N N . THR A 1 63 ? -17.010 -23.550 2.845 1.00 87.88 63 THR A N 1
ATOM 436 C CA . THR A 1 63 ? -16.797 -22.659 1.701 1.00 87.88 63 THR A CA 1
ATOM 437 C C . THR A 1 63 ? -17.824 -22.918 0.596 1.00 87.88 63 THR A C 1
ATOM 439 O O . THR A 1 63 ? -18.363 -24.017 0.471 1.00 87.88 63 THR A O 1
ATOM 442 N N . LEU A 1 64 ? -18.131 -21.899 -0.212 1.00 86.88 64 LEU A N 1
ATOM 443 C CA . LEU A 1 64 ? -19.153 -22.000 -1.263 1.00 86.88 64 LEU A CA 1
ATOM 444 C C . LEU A 1 64 ? -18.726 -22.888 -2.441 1.00 86.88 64 LEU A C 1
ATOM 446 O O . LEU A 1 64 ? -19.607 -23.381 -3.137 1.00 86.88 64 LEU A O 1
ATOM 450 N N . GLY A 1 65 ? -17.420 -23.123 -2.613 1.00 86.69 65 GLY A N 1
ATOM 451 C CA . GLY A 1 65 ? -16.869 -24.102 -3.557 1.00 86.69 65 GLY A CA 1
ATOM 452 C C . GLY A 1 65 ? -17.075 -25.567 -3.139 1.00 86.69 65 GLY A C 1
ATOM 453 O O . GLY A 1 65 ? -16.948 -26.458 -3.968 1.00 86.69 65 GLY A O 1
ATOM 454 N N . GLU A 1 66 ? -17.481 -25.833 -1.889 1.00 90.75 66 GLU A N 1
ATOM 455 C CA . GLU A 1 66 ? -17.755 -27.187 -1.375 1.00 90.75 66 GLU A CA 1
ATOM 456 C C . GLU A 1 66 ? -19.181 -27.320 -0.789 1.00 90.75 66 GLU A C 1
ATOM 458 O O . GLU A 1 66 ? -19.381 -27.688 0.381 1.00 90.75 66 GLU A O 1
ATOM 463 N N . PRO A 1 67 ? -20.232 -27.011 -1.567 1.00 92.12 67 PRO A N 1
ATOM 464 C CA . PRO A 1 67 ? -21.594 -26.932 -1.047 1.00 92.12 67 PRO A CA 1
ATOM 465 C C . PRO A 1 67 ? -22.112 -28.265 -0.498 1.00 92.12 67 PRO A C 1
ATOM 467 O O . PRO A 1 67 ? -22.881 -28.271 0.467 1.00 92.12 67 PRO A O 1
ATOM 470 N N . GLU A 1 68 ? -21.684 -29.411 -1.027 1.00 91.69 68 GLU A N 1
ATOM 471 C CA . GLU A 1 68 ? -22.048 -30.728 -0.502 1.00 91.69 68 GLU A CA 1
ATOM 472 C C . GLU A 1 68 ? -21.732 -30.863 0.988 1.00 91.69 68 GLU A C 1
ATOM 474 O O . GLU A 1 68 ? -22.549 -31.416 1.734 1.00 91.69 68 GLU A O 1
ATOM 479 N N . LEU A 1 69 ? -20.587 -30.340 1.437 1.00 90.88 69 LEU A N 1
ATOM 480 C CA . LEU A 1 69 ? -20.189 -30.375 2.841 1.00 90.88 69 LEU A CA 1
ATOM 481 C C . LEU A 1 69 ? -21.088 -29.472 3.684 1.00 90.88 69 LEU A C 1
ATOM 483 O O . LEU A 1 69 ? -21.553 -29.905 4.741 1.00 90.88 69 LEU A O 1
ATOM 487 N N . ILE A 1 70 ? -21.419 -28.272 3.203 1.00 93.06 70 ILE A N 1
ATOM 488 C CA . ILE A 1 70 ? -22.359 -27.358 3.874 1.00 93.06 70 ILE A CA 1
ATOM 489 C C . ILE A 1 70 ? -23.711 -28.055 4.084 1.00 93.06 70 ILE A C 1
ATOM 491 O O . ILE A 1 70 ? -24.220 -28.136 5.206 1.00 93.06 70 ILE A O 1
ATOM 495 N N . PHE A 1 71 ? -24.279 -28.642 3.028 1.00 91.56 71 PHE A N 1
ATOM 496 C CA . PHE A 1 71 ? -25.572 -29.326 3.110 1.00 91.56 71 PHE A CA 1
ATOM 497 C C . PHE A 1 71 ? -25.523 -30.610 3.951 1.00 91.56 71 PHE A C 1
ATOM 499 O O . PHE A 1 71 ? -26.530 -30.997 4.550 1.00 91.56 71 PHE A O 1
ATOM 506 N N . GLN A 1 72 ? -24.378 -31.289 4.051 1.00 89.19 72 GLN A N 1
ATOM 507 C CA . GLN A 1 72 ? -24.194 -32.389 5.004 1.00 89.19 72 GLN A CA 1
ATOM 508 C C . GLN A 1 72 ? -24.179 -31.900 6.458 1.00 89.19 72 GLN A C 1
ATOM 510 O O . GLN A 1 72 ? -24.836 -32.513 7.303 1.00 89.19 72 GLN A O 1
ATOM 515 N N . HIS A 1 73 ? -23.478 -30.804 6.757 1.00 90.25 73 HIS A N 1
ATOM 516 C CA . HIS A 1 73 ? -23.449 -30.210 8.098 1.00 90.25 73 HIS A CA 1
ATOM 517 C C . HIS A 1 73 ? -24.838 -29.759 8.545 1.00 90.25 73 HIS A C 1
ATOM 519 O O . HIS A 1 73 ? -25.257 -30.089 9.654 1.00 90.25 73 HIS A O 1
ATOM 525 N N . LEU A 1 74 ? -25.594 -29.118 7.654 1.00 91.25 74 LEU A N 1
ATOM 526 C CA . LEU A 1 74 ? -26.984 -28.739 7.903 1.00 91.25 74 LEU A CA 1
ATOM 527 C C . LEU A 1 74 ? -27.850 -29.943 8.298 1.00 91.25 74 LEU A C 1
ATOM 529 O O . LEU A 1 74 ? -28.551 -29.897 9.309 1.00 91.25 74 LEU A O 1
ATOM 533 N N . ARG A 1 75 ? -27.749 -31.065 7.569 1.00 88.56 75 ARG A N 1
ATOM 534 C CA . ARG A 1 75 ? -28.472 -32.303 7.921 1.00 88.56 75 ARG A CA 1
ATOM 535 C C . ARG A 1 75 ? -28.060 -32.841 9.292 1.00 88.56 75 ARG A C 1
ATOM 537 O O . ARG A 1 75 ? -28.923 -33.270 10.053 1.00 88.56 75 ARG A O 1
ATOM 544 N N . LYS A 1 76 ? -26.764 -32.806 9.628 1.00 88.00 76 LYS A N 1
ATOM 545 C CA . LYS A 1 76 ? -26.254 -33.234 10.946 1.00 88.00 76 LYS A CA 1
ATOM 546 C C . LYS A 1 76 ? -26.769 -32.348 12.085 1.00 88.00 76 LYS A C 1
ATOM 548 O O . LYS A 1 76 ? -27.036 -32.863 13.164 1.00 88.00 76 LYS A O 1
ATOM 553 N N . GLN A 1 77 ? -26.954 -31.052 11.837 1.00 86.62 77 GLN A N 1
ATOM 554 C CA . GLN A 1 77 ? -27.558 -30.105 12.782 1.00 86.62 77 GLN A CA 1
ATOM 555 C C . GLN A 1 77 ? -29.094 -30.228 12.866 1.00 86.62 77 GLN A C 1
ATOM 557 O O . GLN A 1 77 ? -29.734 -29.471 13.590 1.00 86.62 77 GLN A O 1
ATOM 562 N N . GLY A 1 78 ? -29.700 -31.177 12.141 1.00 83.50 78 GLY A N 1
ATOM 563 C CA . GLY A 1 78 ? -31.145 -31.401 12.138 1.00 83.50 78 GLY A CA 1
ATOM 564 C C . GLY A 1 78 ? -31.935 -30.405 11.286 1.00 83.50 78 GLY A C 1
ATOM 565 O O . GLY A 1 78 ? -33.163 -30.372 11.386 1.00 83.50 78 GLY A O 1
ATOM 566 N N . ALA A 1 79 ? -31.266 -29.610 10.443 1.00 86.12 79 ALA A N 1
ATOM 567 C CA . ALA A 1 79 ? -31.932 -28.650 9.572 1.00 86.12 79 ALA A CA 1
ATOM 568 C C . ALA A 1 79 ? -32.800 -29.368 8.526 1.00 86.12 79 ALA A C 1
ATOM 570 O O . ALA A 1 79 ? -32.354 -30.278 7.818 1.00 86.12 79 ALA A O 1
ATOM 571 N N . GLN A 1 80 ? -34.053 -28.934 8.400 1.00 86.00 80 GLN A N 1
ATOM 572 C CA . GLN A 1 80 ? -34.993 -29.465 7.414 1.00 86.00 80 GLN A CA 1
ATOM 573 C C . GLN A 1 80 ? -34.826 -28.728 6.083 1.00 86.00 80 GLN A C 1
ATOM 575 O O . GLN A 1 80 ? -35.442 -27.693 5.846 1.00 86.00 80 GLN A O 1
ATOM 580 N N . LEU A 1 81 ? -33.998 -29.282 5.193 1.00 85.25 81 LEU A N 1
ATOM 581 C CA . LEU A 1 81 ? -33.670 -28.655 3.904 1.00 85.25 81 LEU A CA 1
ATOM 582 C C . LEU A 1 81 ? -34.901 -28.381 3.022 1.00 85.25 81 LEU A C 1
ATOM 584 O O . LEU A 1 81 ? -34.930 -27.383 2.312 1.00 85.25 81 LEU A O 1
ATOM 588 N N . SER A 1 82 ? -35.942 -29.216 3.115 1.00 81.50 82 SER A N 1
ATOM 589 C CA . SER A 1 82 ? -37.186 -29.080 2.341 1.00 81.50 82 SER A CA 1
ATOM 590 C C . SER A 1 82 ? -38.039 -27.857 2.697 1.00 81.50 82 SER A C 1
ATOM 592 O O . SER A 1 82 ? -38.983 -27.541 1.978 1.00 81.50 82 SER A O 1
ATOM 594 N N . THR A 1 83 ? -37.759 -27.217 3.833 1.00 85.06 83 THR A N 1
ATOM 595 C CA . THR A 1 83 ? -38.413 -25.982 4.301 1.00 85.06 83 THR A CA 1
ATOM 596 C C . THR A 1 83 ? -37.387 -24.884 4.556 1.00 85.06 83 THR A C 1
ATOM 598 O O . THR A 1 83 ? -37.664 -23.926 5.274 1.00 85.06 83 THR A O 1
ATOM 601 N N . MET A 1 84 ? -36.169 -25.064 4.044 1.00 90.62 84 MET A N 1
ATOM 602 C CA . MET A 1 84 ? -35.099 -24.096 4.175 1.00 90.62 84 MET A CA 1
ATOM 603 C C . MET A 1 84 ? -35.117 -23.150 2.980 1.00 90.62 84 MET A C 1
ATOM 605 O O . MET A 1 84 ? -35.363 -23.566 1.845 1.00 90.62 84 MET A O 1
ATOM 609 N N . GLU A 1 85 ? -34.827 -21.888 3.247 1.00 93.44 85 GLU A N 1
ATOM 610 C CA . GLU A 1 85 ? -34.665 -20.838 2.252 1.00 93.44 85 GLU A CA 1
ATOM 611 C C . GLU A 1 85 ? -33.270 -20.237 2.389 1.00 93.44 85 GLU A C 1
ATOM 613 O O . GLU A 1 85 ? -32.748 -20.152 3.499 1.00 93.44 85 GLU A O 1
ATOM 618 N N . ALA A 1 86 ? -32.636 -19.849 1.285 1.00 94.25 86 ALA A N 1
ATOM 619 C CA . ALA A 1 86 ? -31.253 -19.380 1.301 1.00 94.25 86 ALA A CA 1
ATOM 620 C C . ALA A 1 86 ? -31.111 -17.949 0.788 1.00 94.25 86 ALA A C 1
ATOM 622 O O . ALA A 1 86 ? -31.785 -17.555 -0.157 1.00 94.25 86 ALA A O 1
ATOM 623 N N . PHE A 1 87 ? -30.178 -17.203 1.373 1.00 96.19 87 PHE A N 1
ATOM 624 C CA . PHE A 1 87 ? -29.642 -15.961 0.837 1.00 96.19 87 PHE A CA 1
ATOM 625 C C . PHE A 1 87 ? -28.195 -16.175 0.389 1.00 96.19 87 PHE A C 1
ATOM 627 O O . PHE A 1 87 ? -27.364 -16.633 1.178 1.00 96.19 87 PHE A O 1
ATOM 634 N N . LEU A 1 88 ? -27.887 -15.805 -0.853 1.00 93.31 88 LEU A N 1
ATOM 635 C CA . LEU A 1 88 ? -26.549 -15.878 -1.430 1.00 93.31 88 LEU A CA 1
ATOM 636 C C . LEU A 1 88 ? -26.053 -14.485 -1.818 1.00 93.31 88 LEU A C 1
ATOM 638 O O . LEU A 1 88 ? -26.610 -13.839 -2.703 1.00 93.31 88 LEU A O 1
ATOM 642 N N . ALA A 1 89 ? -24.951 -14.066 -1.202 1.00 87.88 89 ALA A N 1
ATOM 643 C CA . ALA A 1 89 ? -24.142 -12.941 -1.646 1.00 87.88 89 ALA A CA 1
ATOM 644 C C . ALA A 1 89 ? -22.671 -13.360 -1.639 1.00 87.88 89 ALA A C 1
ATOM 646 O O . ALA A 1 89 ? -22.203 -13.986 -0.687 1.00 87.88 89 ALA A O 1
ATOM 647 N N . GLN A 1 90 ? -21.950 -13.001 -2.696 1.00 80.62 90 GLN A N 1
ATOM 648 C CA . GLN A 1 90 ? -20.534 -13.307 -2.862 1.00 80.62 90 GLN A CA 1
ATOM 649 C C . GLN A 1 90 ? -19.758 -12.023 -3.149 1.00 80.62 90 GLN A C 1
ATOM 651 O O . GLN A 1 90 ? -20.245 -11.129 -3.853 1.00 80.62 90 GLN A O 1
ATOM 656 N N . ALA A 1 91 ? -18.568 -11.929 -2.556 1.00 71.69 91 ALA A N 1
ATOM 657 C CA . ALA A 1 91 ? -17.589 -10.924 -2.938 1.00 71.69 91 ALA A CA 1
ATOM 658 C C . ALA A 1 91 ? -17.017 -11.279 -4.314 1.00 71.69 91 ALA A C 1
ATOM 660 O O . ALA A 1 91 ? -16.988 -12.450 -4.686 1.00 71.69 91 ALA A O 1
ATOM 661 N N . HIS A 1 92 ? -16.565 -10.267 -5.049 1.00 71.75 92 HIS A N 1
ATOM 662 C CA . HIS A 1 92 ? -15.927 -10.506 -6.332 1.00 71.75 92 HIS A CA 1
ATOM 663 C C . HIS A 1 92 ? -14.617 -11.283 -6.152 1.00 71.75 92 HIS A C 1
ATOM 665 O O . HIS A 1 92 ? -13.823 -10.953 -5.270 1.00 71.75 92 HIS A O 1
ATOM 671 N N . GLY A 1 93 ? -14.403 -12.298 -6.986 1.00 69.00 93 GLY A N 1
ATOM 672 C CA . GLY A 1 93 ? -13.218 -13.149 -6.966 1.00 69.00 93 GLY A CA 1
ATOM 673 C C . GLY A 1 93 ? -13.145 -14.052 -8.201 1.00 69.00 93 GLY A C 1
ATOM 674 O O . GLY A 1 93 ? -14.098 -14.102 -8.983 1.00 69.00 93 GLY A O 1
ATOM 675 N N . PRO A 1 94 ? -12.028 -14.771 -8.399 1.00 68.69 94 PRO A N 1
ATOM 676 C CA . PRO A 1 94 ? -11.816 -15.606 -9.584 1.00 68.69 94 PRO A CA 1
ATOM 677 C C . PRO A 1 94 ? -12.833 -16.754 -9.697 1.00 68.69 94 PRO A C 1
ATOM 679 O O . PRO A 1 94 ? -13.269 -17.061 -10.803 1.00 68.69 94 PRO A O 1
ATOM 682 N N . THR A 1 95 ? -13.281 -17.315 -8.567 1.00 81.75 95 THR A N 1
ATOM 683 C CA . THR A 1 95 ? -14.214 -18.455 -8.498 1.00 81.75 95 THR A CA 1
ATOM 684 C C . THR A 1 95 ? -15.680 -18.054 -8.300 1.00 81.75 95 THR A C 1
ATOM 686 O O . THR A 1 95 ? -16.539 -18.918 -8.155 1.00 81.75 95 THR A O 1
ATOM 689 N N . GLU A 1 96 ? -16.015 -16.755 -8.318 1.00 83.69 96 GLU A N 1
ATOM 690 C CA . GLU A 1 96 ? -17.377 -16.266 -8.028 1.00 83.69 96 GLU A CA 1
ATOM 691 C C . GLU A 1 96 ? -18.446 -17.004 -8.857 1.00 83.69 96 GLU A C 1
ATOM 693 O O . GLU A 1 96 ? -19.439 -17.512 -8.333 1.00 83.69 96 GLU A O 1
ATOM 698 N N . LEU A 1 97 ? -18.217 -17.130 -10.166 1.00 89.38 97 LEU A N 1
ATOM 699 C CA . LEU A 1 97 ? -19.160 -17.792 -11.062 1.00 89.38 97 LEU A CA 1
ATOM 700 C C . LEU A 1 97 ? -19.243 -19.309 -10.823 1.00 89.38 97 LEU A C 1
ATOM 702 O O . LEU A 1 97 ? -20.347 -19.859 -10.820 1.00 89.38 97 LEU A O 1
ATOM 706 N N . SER A 1 98 ? -18.107 -19.993 -10.659 1.00 90.75 98 SER A N 1
ATOM 707 C CA . SER A 1 98 ? -18.070 -21.449 -10.463 1.00 90.75 98 SER A CA 1
ATOM 708 C C . SER A 1 98 ? -18.703 -21.847 -9.132 1.00 90.75 98 SER A C 1
ATOM 710 O O . SER A 1 98 ? -19.579 -22.714 -9.111 1.00 90.75 98 SER A O 1
ATOM 712 N N . ASP A 1 99 ? -18.348 -21.152 -8.053 1.00 90.56 99 ASP A N 1
ATOM 713 C CA . ASP A 1 99 ? -18.826 -21.438 -6.700 1.00 90.56 99 ASP A CA 1
ATOM 714 C C . ASP A 1 99 ? -20.327 -21.179 -6.589 1.00 90.56 99 ASP A C 1
ATOM 716 O O . ASP A 1 99 ? -21.070 -21.977 -6.017 1.00 90.56 99 ASP A O 1
ATOM 720 N N . ALA A 1 100 ? -20.815 -20.077 -7.172 1.00 92.62 100 ALA A N 1
ATOM 721 C CA . ALA A 1 100 ? -22.245 -19.790 -7.199 1.00 92.62 100 ALA A CA 1
ATOM 722 C C . ALA A 1 100 ? -23.035 -20.869 -7.946 1.00 92.62 100 ALA A C 1
ATOM 724 O O . ALA A 1 100 ? -24.071 -21.312 -7.448 1.00 92.62 100 ALA A O 1
ATOM 725 N N . ARG A 1 101 ? -22.561 -21.300 -9.123 1.00 94.12 101 ARG A N 1
ATOM 726 C CA . ARG A 1 101 ? -23.229 -22.342 -9.920 1.00 94.12 101 ARG A CA 1
ATOM 727 C C . ARG A 1 101 ? -23.323 -23.649 -9.150 1.00 94.12 101 ARG A C 1
ATOM 729 O O . ARG A 1 101 ? -24.420 -24.185 -9.006 1.00 94.12 101 ARG A O 1
ATOM 736 N N . LEU A 1 102 ? -22.200 -24.102 -8.598 1.00 93.88 102 LEU A N 1
ATOM 737 C CA . LEU A 1 102 ? -22.145 -25.341 -7.834 1.00 93.88 102 LEU A CA 1
ATOM 738 C C . LEU A 1 102 ? -23.048 -25.267 -6.596 1.00 93.88 102 LEU A C 1
ATOM 740 O O . LEU A 1 102 ? -23.844 -26.174 -6.348 1.00 93.88 102 LEU A O 1
ATOM 744 N N . PHE A 1 103 ? -23.001 -24.158 -5.852 1.00 94.44 103 PHE A N 1
ATOM 745 C CA . PHE A 1 103 ? -23.856 -23.962 -4.683 1.00 94.44 103 PHE A CA 1
ATOM 746 C C . PHE A 1 103 ? -25.345 -23.980 -5.044 1.00 94.44 103 PHE A C 1
ATOM 748 O O . PHE A 1 103 ? -26.134 -24.629 -4.353 1.00 94.44 103 PHE A O 1
ATOM 755 N N . ILE A 1 104 ? -25.738 -23.306 -6.129 1.00 94.44 104 ILE A N 1
ATOM 756 C CA . ILE A 1 104 ? -27.121 -23.292 -6.625 1.00 94.44 104 ILE A CA 1
ATOM 757 C C . ILE A 1 104 ? -27.571 -24.706 -7.005 1.00 94.44 104 ILE A C 1
ATOM 759 O O . ILE A 1 104 ? -28.634 -25.140 -6.555 1.00 94.44 104 ILE A O 1
ATOM 763 N N . ASP A 1 105 ? -26.767 -25.443 -7.770 1.00 93.50 105 ASP A N 1
ATOM 764 C CA . ASP A 1 105 ? -27.111 -26.795 -8.227 1.00 93.50 105 ASP A CA 1
ATOM 765 C C . ASP A 1 105 ? -27.327 -27.743 -7.049 1.00 93.50 105 ASP A C 1
ATOM 767 O O . ASP A 1 105 ? -28.318 -28.479 -6.987 1.00 93.50 105 ASP A O 1
ATOM 771 N N . VAL A 1 106 ? -26.433 -27.690 -6.063 1.00 92.88 106 VAL A N 1
ATOM 772 C CA . VAL A 1 106 ? -26.512 -28.535 -4.870 1.00 92.88 106 VAL A CA 1
ATOM 773 C C . VAL A 1 106 ? -27.660 -28.120 -3.962 1.00 92.88 106 VAL A C 1
ATOM 775 O O . VAL A 1 106 ? -28.327 -28.996 -3.401 1.00 92.88 106 VAL A O 1
ATOM 778 N N . ALA A 1 107 ? -27.945 -26.823 -3.842 1.00 91.12 107 ALA A N 1
ATOM 779 C CA . ALA A 1 107 ? -29.091 -26.322 -3.091 1.00 91.12 107 ALA A CA 1
ATOM 780 C C . ALA A 1 107 ? -30.413 -26.806 -3.699 1.00 91.12 107 ALA A C 1
ATOM 782 O O . ALA A 1 107 ? -31.246 -27.384 -2.992 1.00 91.12 107 ALA A O 1
ATOM 783 N N . VAL A 1 108 ? -30.576 -26.649 -5.015 1.00 89.81 108 VAL A N 1
ATOM 784 C CA . VAL A 1 108 ? -31.758 -27.108 -5.758 1.00 89.81 108 VAL A CA 1
ATOM 785 C C . VAL A 1 108 ? -31.901 -28.627 -5.650 1.00 89.81 108 VAL A C 1
ATOM 787 O O . VAL A 1 108 ? -32.956 -29.126 -5.252 1.00 89.81 108 VAL A O 1
ATOM 790 N N . LYS A 1 109 ? -30.826 -29.383 -5.899 1.00 89.00 109 LYS A N 1
ATOM 791 C CA . LYS A 1 109 ? -30.803 -30.852 -5.780 1.00 89.00 109 LYS A CA 1
ATOM 792 C C . LYS A 1 109 ? -31.112 -31.338 -4.364 1.00 89.00 109 LYS A C 1
ATOM 794 O O . LYS A 1 109 ? -31.724 -32.391 -4.188 1.00 89.00 109 LYS A O 1
ATOM 799 N N . SER A 1 110 ? -30.699 -30.583 -3.348 1.00 87.31 110 SER A N 1
ATOM 800 C CA . SER A 1 110 ? -30.956 -30.895 -1.939 1.00 87.31 110 SER A CA 1
ATOM 801 C C . SER A 1 110 ? -32.383 -30.566 -1.489 1.00 87.31 110 SER A C 1
ATOM 803 O O . SER A 1 110 ? -32.742 -30.898 -0.357 1.00 87.31 110 SER A O 1
ATOM 805 N N . GLY A 1 111 ? -33.201 -29.975 -2.365 1.00 85.38 111 GLY A N 1
ATOM 806 C CA . GLY A 1 111 ? -34.609 -29.678 -2.115 1.00 85.38 111 GLY A CA 1
ATOM 807 C C . GLY A 1 111 ? -34.850 -28.365 -1.376 1.00 85.38 111 GLY A C 1
ATOM 808 O O . GLY A 1 111 ? -35.890 -28.242 -0.734 1.00 85.38 111 GLY A O 1
ATOM 809 N N . LEU A 1 112 ? -33.913 -27.411 -1.446 1.00 89.00 112 LEU A N 1
ATOM 810 C CA . LEU A 1 112 ? -34.100 -26.066 -0.899 1.00 89.00 112 LEU A CA 1
ATOM 811 C C . LEU A 1 112 ? -35.356 -25.423 -1.514 1.00 89.00 112 LEU A C 1
ATOM 813 O O . LEU A 1 112 ? -35.576 -25.513 -2.724 1.00 89.00 112 LEU A O 1
ATOM 817 N N . GLN A 1 113 ? -36.193 -24.785 -0.698 1.00 86.94 113 GLN A N 1
ATOM 818 C CA . GLN A 1 113 ? -37.507 -24.315 -1.141 1.00 86.94 113 GLN A CA 1
ATOM 819 C C . GLN A 1 113 ? -37.432 -22.984 -1.896 1.00 86.94 113 GLN A C 1
ATOM 821 O O . GLN A 1 113 ? -38.186 -22.759 -2.849 1.00 86.94 113 GLN A O 1
ATOM 826 N N . TYR A 1 114 ? -36.549 -22.088 -1.458 1.00 91.75 114 TYR A N 1
ATOM 827 C CA . TYR A 1 114 ? -36.509 -20.724 -1.964 1.00 91.75 114 TYR A CA 1
ATOM 828 C C . TYR A 1 114 ? -35.115 -20.109 -1.898 1.00 91.75 114 TYR A C 1
ATOM 830 O O . TYR A 1 114 ? -34.385 -20.341 -0.937 1.00 91.75 114 TYR A O 1
ATOM 838 N N . PHE A 1 115 ? -34.747 -19.326 -2.911 1.00 93.38 115 PHE A N 1
ATOM 839 C CA . PHE A 1 115 ? -33.403 -18.772 -3.055 1.00 93.38 115 PHE A CA 1
ATOM 840 C C . PHE A 1 115 ? -33.432 -17.263 -3.308 1.00 93.38 115 PHE A C 1
ATOM 842 O O . PHE A 1 115 ? -34.026 -16.806 -4.276 1.00 93.38 115 PHE A O 1
ATOM 849 N N . VAL A 1 116 ? -32.751 -16.472 -2.489 1.00 97.12 116 VAL A N 1
ATOM 850 C CA . VAL A 1 116 ? -32.574 -15.032 -2.698 1.00 97.12 116 VAL A CA 1
ATOM 851 C C . VAL A 1 116 ? -31.119 -14.767 -3.057 1.00 97.12 116 VAL A C 1
ATOM 853 O O . VAL A 1 116 ? -30.225 -14.980 -2.244 1.00 97.12 116 VAL A O 1
ATOM 856 N N . TYR A 1 117 ? -30.868 -14.309 -4.279 1.00 97.44 117 TYR A N 1
ATOM 857 C CA . TYR A 1 117 ? -29.521 -14.020 -4.768 1.00 97.44 117 TYR A CA 1
ATOM 858 C C . TYR A 1 117 ? -29.278 -12.513 -4.857 1.00 97.44 117 TYR A C 1
ATOM 860 O O . TYR A 1 117 ? -30.074 -11.795 -5.461 1.00 97.44 117 TYR A O 1
ATOM 868 N N . SER A 1 118 ? -28.173 -12.040 -4.280 1.00 96.75 118 SER A N 1
ATOM 869 C CA . SER A 1 118 ? -27.717 -10.655 -4.406 1.00 96.75 118 SER A CA 1
ATOM 870 C C . SER A 1 118 ? -26.756 -10.503 -5.588 1.00 96.75 118 SER A C 1
ATOM 872 O O . SER A 1 118 ? -25.590 -10.902 -5.533 1.00 96.75 118 SER A O 1
ATOM 874 N N . SER A 1 119 ? -27.281 -9.927 -6.664 1.00 96.12 119 SER A N 1
ATOM 875 C CA . SER A 1 119 ? -26.597 -9.601 -7.912 1.00 96.12 119 SER A CA 1
ATOM 876 C C . SER A 1 119 ? -26.156 -8.123 -7.917 1.00 96.12 119 SER A C 1
ATOM 878 O O . SER A 1 119 ? -25.598 -7.636 -6.936 1.00 96.12 119 SER A O 1
ATOM 880 N N . VAL A 1 120 ? -26.364 -7.404 -9.023 1.00 96.31 120 VAL A N 1
ATOM 881 C CA . VAL A 1 120 ? -26.052 -5.985 -9.217 1.00 96.31 120 VAL A CA 1
ATOM 882 C C . VAL A 1 120 ? -26.977 -5.384 -10.277 1.00 96.31 120 VAL A C 1
ATOM 884 O O . VAL A 1 120 ? -27.374 -6.074 -11.221 1.00 96.31 120 VAL A O 1
ATOM 887 N N . ASP A 1 121 ? -27.345 -4.111 -10.125 1.00 97.19 121 ASP A N 1
ATOM 888 C CA . ASP A 1 121 ? -28.078 -3.392 -11.170 1.00 97.19 121 ASP A CA 1
ATOM 889 C C . ASP A 1 121 ? -27.161 -3.001 -12.337 1.00 97.19 121 ASP A C 1
ATOM 891 O O . ASP A 1 121 ? -26.031 -2.554 -12.146 1.00 97.19 121 ASP A O 1
ATOM 895 N N . ARG A 1 122 ? -27.658 -3.172 -13.564 1.00 95.94 122 ARG A N 1
ATOM 896 C CA . ARG A 1 122 ? -26.955 -2.862 -14.819 1.00 95.94 122 ARG A CA 1
ATOM 897 C C . ARG A 1 122 ? -27.815 -1.991 -15.745 1.00 95.94 122 ARG A C 1
ATOM 899 O O . ARG A 1 122 ? -27.711 -2.117 -16.969 1.00 95.94 122 ARG A O 1
ATOM 906 N N . GLY A 1 123 ? -28.672 -1.137 -15.178 1.00 93.56 123 GLY A N 1
ATOM 907 C CA . GLY A 1 123 ? -29.564 -0.237 -15.920 1.00 93.56 123 GLY A CA 1
ATOM 908 C C . GLY A 1 123 ? -31.053 -0.506 -15.723 1.00 93.56 123 GLY A C 1
ATOM 909 O O . GLY A 1 123 ? -31.835 -0.379 -16.665 1.00 93.56 123 GLY A O 1
ATOM 910 N N . GLY A 1 124 ? -31.457 -0.939 -14.529 1.00 92.12 124 GLY A N 1
ATOM 911 C CA . GLY A 1 124 ? -32.839 -1.311 -14.233 1.00 92.12 124 GLY A CA 1
ATOM 912 C C . GLY A 1 124 ? -33.243 -2.655 -14.829 1.00 92.12 124 GLY A C 1
ATOM 913 O O . GLY A 1 124 ? -32.432 -3.375 -15.421 1.00 92.12 124 GLY A O 1
ATOM 914 N N . LYS A 1 125 ? -34.519 -3.015 -14.657 1.00 89.31 125 LYS A N 1
ATOM 915 C CA . LYS A 1 125 ? -35.056 -4.348 -14.976 1.00 89.31 125 LYS A CA 1
ATOM 916 C C . LYS A 1 125 ? -34.721 -4.812 -16.399 1.00 89.31 125 LYS A C 1
ATOM 918 O O . LYS A 1 125 ? -34.069 -5.842 -16.561 1.00 89.31 125 LYS A O 1
ATOM 923 N N . ASP A 1 126 ? -35.127 -4.041 -17.407 1.00 88.69 126 ASP A N 1
ATOM 924 C CA . ASP A 1 126 ? -35.074 -4.466 -18.810 1.00 88.69 126 ASP A CA 1
ATOM 925 C C . ASP A 1 126 ? -33.645 -4.625 -19.344 1.00 88.69 126 ASP A C 1
ATOM 927 O O . ASP A 1 126 ? -33.359 -5.587 -20.062 1.00 88.69 126 ASP A O 1
ATOM 931 N N . LEU A 1 127 ? -32.740 -3.701 -19.002 1.00 91.94 127 LEU A N 1
ATOM 932 C CA . LEU A 1 127 ? -31.348 -3.764 -19.455 1.00 91.94 127 LEU A CA 1
ATOM 933 C C . LEU A 1 127 ? -30.579 -4.849 -18.708 1.00 91.94 127 LEU A C 1
ATOM 935 O O . LEU A 1 127 ? -29.856 -5.627 -19.328 1.00 91.94 127 LEU A O 1
ATOM 939 N N . SER A 1 128 ? -30.801 -4.964 -17.400 1.00 93.38 128 SER A N 1
ATOM 940 C CA . SER A 1 128 ? -30.113 -5.940 -16.554 1.00 93.38 128 SER A CA 1
ATOM 941 C C . SER A 1 128 ? -30.504 -7.387 -16.878 1.00 93.38 128 SER A C 1
ATOM 943 O O . SER A 1 128 ? -29.717 -8.298 -16.617 1.00 93.38 128 SER A O 1
ATOM 945 N N . ASP A 1 129 ? -31.685 -7.604 -17.471 1.00 92.62 129 ASP A N 1
ATOM 946 C CA . ASP A 1 129 ? -32.149 -8.905 -17.970 1.00 92.62 129 ASP A CA 1
ATOM 947 C C . ASP A 1 129 ? -31.462 -9.333 -19.278 1.00 92.62 129 ASP A C 1
ATOM 949 O O . ASP A 1 129 ? -31.455 -10.528 -19.596 1.00 92.62 129 ASP A O 1
ATOM 953 N N . ARG A 1 130 ? -30.907 -8.393 -20.052 1.00 92.00 130 ARG A N 1
ATOM 954 C CA . ARG A 1 130 ? -30.437 -8.638 -21.428 1.00 92.00 130 ARG A CA 1
ATOM 955 C C . ARG A 1 130 ? -28.941 -8.453 -21.610 1.00 92.00 130 ARG A C 1
ATOM 957 O O . ARG A 1 130 ? -28.348 -9.184 -22.397 1.00 92.00 130 ARG A O 1
ATOM 964 N N . ASP A 1 131 ? -28.358 -7.486 -20.917 1.00 91.19 131 ASP A N 1
ATOM 965 C CA . ASP A 1 131 ? -26.968 -7.097 -21.095 1.00 91.19 131 ASP A CA 1
ATOM 966 C C . ASP A 1 131 ? -26.108 -7.580 -19.915 1.00 91.19 131 ASP A C 1
ATOM 968 O O . ASP A 1 131 ? -26.343 -7.157 -18.775 1.00 91.19 131 ASP A O 1
ATOM 972 N N . PRO A 1 132 ? -25.113 -8.452 -20.162 1.00 88.44 132 PRO A N 1
ATOM 973 C CA . PRO A 1 132 ? -24.186 -8.894 -19.131 1.00 88.44 132 PRO A CA 1
ATOM 974 C C . PRO A 1 132 ? -23.261 -7.786 -18.614 1.00 88.44 132 PRO A C 1
ATOM 976 O O . PRO A 1 132 ? -22.767 -7.934 -17.503 1.00 88.44 132 PRO A O 1
ATOM 979 N N . SER A 1 133 ? -23.074 -6.669 -19.334 1.00 89.69 133 SER A N 1
ATOM 980 C CA . SER A 1 133 ? -21.950 -5.727 -19.164 1.00 89.69 133 SER A CA 1
ATOM 981 C C . SER A 1 133 ? -20.614 -6.288 -19.672 1.00 89.69 133 SER A C 1
ATOM 983 O O . SER A 1 133 ? -20.395 -7.496 -19.707 1.00 89.69 133 SER A O 1
ATOM 985 N N . TYR A 1 134 ? -19.699 -5.393 -20.062 1.00 86.31 134 TYR A N 1
ATOM 986 C CA . TYR A 1 134 ? -18.299 -5.735 -20.346 1.00 86.31 134 TYR A CA 1
ATOM 987 C C . TYR A 1 134 ? -17.429 -5.784 -19.079 1.00 86.31 134 TYR A C 1
ATOM 989 O O . TYR A 1 134 ? -16.293 -6.252 -19.132 1.00 86.31 134 TYR A O 1
ATOM 997 N N . CYS A 1 135 ? -17.929 -5.288 -17.944 1.00 87.12 135 CYS A N 1
ATOM 998 C CA . CYS A 1 135 ? -17.260 -5.410 -16.655 1.00 87.12 135 CYS A CA 1
ATOM 999 C C . CYS A 1 135 ? -17.410 -6.852 -16.146 1.00 87.12 135 CYS A C 1
ATOM 1001 O O . CYS A 1 135 ? -18.535 -7.308 -15.921 1.00 87.12 135 CYS A O 1
ATOM 1003 N N . LYS A 1 136 ? -16.290 -7.564 -15.945 1.00 85.94 136 LYS A N 1
ATOM 1004 C CA . LYS A 1 136 ? -16.283 -8.984 -15.543 1.00 85.94 136 LYS A CA 1
ATOM 1005 C C . LYS A 1 136 ? -17.130 -9.228 -14.295 1.00 85.94 136 LYS A C 1
ATOM 1007 O O . LYS A 1 136 ? -18.004 -10.086 -14.321 1.00 85.94 136 LYS A O 1
ATOM 1012 N N . THR A 1 137 ? -16.954 -8.419 -13.251 1.00 82.62 137 THR A N 1
ATOM 1013 C CA . THR A 1 137 ? -17.723 -8.516 -11.999 1.00 82.62 137 THR A CA 1
ATOM 1014 C C . THR A 1 137 ? -19.238 -8.449 -12.222 1.00 82.62 137 THR A C 1
ATOM 1016 O O . THR A 1 137 ? -20.007 -9.108 -11.526 1.00 82.62 137 THR A O 1
ATOM 1019 N N . PHE A 1 138 ? -19.703 -7.653 -13.188 1.00 91.31 138 PHE A N 1
ATOM 1020 C CA . PHE A 1 138 ? -21.133 -7.494 -13.472 1.00 91.31 138 PHE A CA 1
ATOM 1021 C C . PHE A 1 138 ? -21.650 -8.606 -14.391 1.00 91.31 138 PHE A C 1
ATOM 1023 O O . PHE A 1 138 ? -22.779 -9.077 -14.202 1.00 91.31 138 PHE A O 1
ATOM 1030 N N . SER A 1 139 ? -20.804 -9.052 -15.323 1.00 91.56 139 SER A N 1
ATOM 1031 C CA . SER A 1 139 ? -21.054 -10.183 -16.218 1.00 91.56 139 SER A CA 1
ATOM 1032 C C . SER A 1 139 ? -21.159 -11.497 -15.454 1.00 91.56 139 SER A C 1
ATOM 1034 O O . SER A 1 139 ? -22.106 -12.247 -15.679 1.00 91.56 139 SER A O 1
ATOM 1036 N N . ASP A 1 140 ? -20.265 -11.768 -14.505 1.00 92.62 140 ASP A N 1
ATOM 1037 C CA . ASP A 1 140 ? -20.308 -12.991 -13.698 1.00 92.62 140 ASP A CA 1
ATOM 1038 C C . ASP A 1 140 ? -21.634 -13.081 -12.936 1.00 92.62 140 ASP A C 1
ATOM 1040 O O . ASP A 1 140 ? -22.345 -14.082 -13.040 1.00 92.62 140 ASP A O 1
ATOM 1044 N N . LYS A 1 141 ? -22.060 -11.988 -12.289 1.00 94.94 141 LYS A N 1
ATOM 1045 C CA . LYS A 1 141 ? -23.363 -11.918 -11.612 1.00 94.94 141 LYS A CA 1
ATOM 1046 C C . LYS A 1 141 ? -24.538 -12.125 -12.570 1.00 94.94 141 LYS A C 1
ATOM 1048 O O . LYS A 1 141 ? -25.477 -12.841 -12.231 1.00 94.94 141 LYS A O 1
ATOM 1053 N N . PHE A 1 142 ? -24.486 -11.577 -13.786 1.00 95.56 142 PHE A N 1
ATOM 1054 C CA . PHE A 1 142 ? -25.488 -11.866 -14.820 1.00 95.56 142 PHE A CA 1
ATOM 1055 C C . PHE A 1 142 ? -25.544 -13.363 -15.159 1.00 95.56 142 PHE A C 1
ATOM 1057 O O . PHE A 1 142 ? -26.631 -13.933 -15.255 1.00 95.56 142 PHE A O 1
ATOM 1064 N N . GLN A 1 143 ? -24.393 -14.020 -15.320 1.00 96.12 143 GLN A N 1
ATOM 1065 C CA . GLN A 1 143 ? -24.339 -15.452 -15.620 1.00 96.12 143 GLN A CA 1
ATOM 1066 C C . GLN A 1 143 ? -24.877 -16.302 -14.463 1.00 96.12 143 GLN A C 1
ATOM 1068 O O . GLN A 1 143 ? -25.564 -17.296 -14.711 1.00 96.12 143 GLN A O 1
ATOM 1073 N N . VAL A 1 144 ? -24.633 -15.899 -13.212 1.00 96.50 144 VAL A N 1
ATOM 1074 C CA . VAL A 1 144 ? -25.224 -16.543 -12.029 1.00 96.50 144 VAL A CA 1
ATOM 1075 C C . VAL A 1 144 ? -26.742 -16.383 -12.016 1.00 96.50 144 VAL A C 1
ATOM 1077 O O . VAL A 1 144 ? -27.449 -17.356 -11.764 1.00 96.50 144 VAL A O 1
ATOM 1080 N N . GLU A 1 145 ? -27.273 -15.204 -12.351 1.00 97.06 145 GLU A N 1
ATOM 1081 C CA . GLU A 1 145 ? -28.722 -15.010 -12.472 1.00 97.06 145 GLU A CA 1
ATOM 1082 C C . GLU A 1 145 ? -29.340 -15.959 -13.502 1.00 97.06 145 GLU A C 1
ATOM 1084 O O . GLU A 1 145 ? -30.353 -16.599 -13.222 1.00 97.06 145 GLU A O 1
ATOM 1089 N N . LYS A 1 146 ? -28.729 -16.086 -14.688 1.00 97.00 146 LYS A N 1
ATOM 1090 C CA . LYS A 1 146 ? -29.217 -17.008 -15.727 1.00 97.00 146 LYS A CA 1
ATOM 1091 C C . LYS A 1 146 ? -29.176 -18.457 -15.266 1.00 97.00 146 LYS A C 1
ATOM 1093 O O . LYS A 1 146 ? -30.134 -19.188 -15.510 1.00 97.00 146 LYS A O 1
ATOM 1098 N N . HIS A 1 147 ? -28.107 -18.846 -14.576 1.00 96.69 147 HIS A N 1
ATOM 1099 C CA . HIS A 1 147 ? -27.969 -20.186 -14.018 1.00 96.69 147 HIS A CA 1
ATOM 1100 C C . HIS A 1 147 ? -29.035 -20.479 -12.961 1.00 96.69 147 HIS A C 1
ATOM 1102 O O . HIS A 1 147 ? -29.717 -21.496 -13.045 1.00 96.69 147 HIS A O 1
ATOM 1108 N N . LEU A 1 148 ? -29.256 -19.554 -12.022 1.00 95.69 148 LEU A N 1
ATOM 1109 C CA . LEU A 1 148 ? -30.292 -19.675 -10.995 1.00 95.69 148 LEU A CA 1
ATOM 1110 C C . LEU A 1 148 ? -31.682 -19.851 -11.612 1.00 95.69 148 LEU A C 1
ATOM 1112 O O . LEU A 1 148 ? -32.434 -20.735 -11.200 1.00 95.69 148 LEU A O 1
ATOM 1116 N N . ILE A 1 149 ? -32.017 -19.039 -12.617 1.00 95.19 149 ILE A N 1
ATOM 1117 C CA . ILE A 1 149 ? -33.300 -19.121 -13.329 1.00 95.19 149 ILE A CA 1
ATOM 1118 C C . ILE A 1 149 ? -33.448 -20.483 -14.017 1.00 95.19 149 ILE A C 1
ATOM 1120 O O . ILE A 1 149 ? -34.508 -21.102 -13.917 1.00 95.19 149 ILE A O 1
ATOM 1124 N N . ALA A 1 150 ? -32.405 -20.964 -14.697 1.00 94.06 150 ALA A N 1
ATOM 1125 C CA . ALA A 1 150 ? -32.428 -22.253 -15.383 1.00 94.06 150 ALA A CA 1
ATOM 1126 C C . ALA A 1 150 ? -32.607 -23.419 -14.395 1.00 94.06 150 ALA A C 1
ATOM 1128 O O . ALA A 1 150 ? -33.574 -24.173 -14.512 1.00 94.06 150 ALA A O 1
ATOM 1129 N N . ALA A 1 151 ? -31.755 -23.505 -13.370 1.00 91.62 151 ALA A N 1
ATOM 1130 C CA . ALA A 1 151 ? -31.772 -24.585 -12.382 1.00 91.62 151 ALA A CA 1
ATOM 1131 C C . ALA A 1 151 ? -33.105 -24.662 -11.614 1.00 91.62 151 ALA A C 1
ATOM 1133 O O . ALA A 1 151 ? -33.656 -25.742 -11.382 1.00 91.62 151 ALA A O 1
ATOM 1134 N N . THR A 1 152 ? -33.677 -23.512 -11.249 1.00 89.56 152 THR A N 1
ATOM 1135 C CA . THR A 1 152 ? -34.980 -23.459 -10.563 1.00 89.56 152 THR A CA 1
ATOM 1136 C C . THR A 1 152 ? -36.150 -23.789 -11.491 1.00 89.56 152 THR A C 1
ATOM 1138 O O . THR A 1 152 ? -37.079 -24.485 -11.078 1.00 89.56 152 THR A O 1
ATOM 1141 N N . SER A 1 153 ? -36.095 -23.376 -12.761 1.00 86.31 153 SER A N 1
ATOM 1142 C CA . SER A 1 153 ? -37.110 -23.730 -13.764 1.00 86.31 153 SER A CA 1
ATOM 1143 C C . SER A 1 153 ? -37.144 -25.236 -14.043 1.00 86.31 153 SER A C 1
ATOM 1145 O O . SER A 1 153 ? -38.223 -25.826 -14.112 1.00 86.31 153 SER A O 1
ATOM 1147 N N . GLU A 1 154 ? -35.981 -25.884 -14.143 1.00 81.06 154 GLU A N 1
ATOM 1148 C CA . GLU A 1 154 ? -35.870 -27.342 -14.295 1.00 81.06 154 GLU A CA 1
ATOM 1149 C C . GLU A 1 154 ? -36.400 -28.097 -13.066 1.00 81.06 154 GLU A C 1
ATOM 1151 O O . GLU A 1 154 ? -37.123 -29.090 -13.197 1.00 81.06 154 GLU A O 1
ATOM 1156 N N . SER A 1 155 ? -36.112 -27.598 -11.861 1.00 78.56 155 SER A N 1
ATOM 1157 C CA . SER A 1 155 ? -36.665 -28.128 -10.605 1.00 78.56 155 SER A CA 1
ATOM 1158 C C . SER A 1 155 ? -38.194 -28.050 -10.573 1.00 78.56 155 SER A C 1
ATOM 1160 O O . SER A 1 155 ? -38.865 -29.021 -10.222 1.00 78.56 155 SER A O 1
ATOM 1162 N N . LEU A 1 156 ? -38.770 -26.927 -11.010 1.00 73.75 156 LEU A N 1
ATOM 1163 C CA . LEU A 1 156 ? -40.223 -26.756 -11.109 1.00 73.75 156 LEU A CA 1
ATOM 1164 C C . LEU A 1 156 ? -40.855 -27.704 -12.138 1.00 73.75 156 LEU A C 1
ATOM 1166 O O . LEU A 1 156 ? -41.928 -28.246 -11.878 1.00 73.75 156 LEU A O 1
ATOM 1170 N N . ALA A 1 157 ? -40.197 -27.930 -13.277 1.00 75.06 157 ALA A N 1
ATOM 1171 C CA . ALA A 1 157 ? -40.692 -28.818 -14.330 1.00 75.06 157 ALA A CA 1
ATOM 1172 C C . ALA A 1 157 ? -40.619 -30.313 -13.957 1.00 75.06 157 ALA A C 1
ATOM 1174 O O . ALA A 1 157 ? -41.450 -31.098 -14.408 1.00 75.06 157 ALA A O 1
ATOM 1175 N N . SER A 1 158 ? -39.643 -30.709 -13.134 1.00 67.44 158 SER A N 1
ATOM 1176 C CA . SER A 1 158 ? -39.398 -32.103 -12.722 1.00 67.44 158 SER A CA 1
ATOM 1177 C C . SER A 1 158 ? -40.105 -32.517 -11.422 1.00 67.44 158 SER A C 1
ATOM 1179 O O . SER A 1 158 ? -40.051 -33.681 -11.019 1.00 67.44 158 SER A O 1
ATOM 1181 N N . ALA A 1 159 ? -40.791 -31.590 -10.751 1.00 62.09 159 ALA A N 1
ATOM 1182 C CA . ALA A 1 159 ? -41.444 -31.839 -9.475 1.00 62.09 159 ALA A CA 1
ATOM 1183 C C . ALA A 1 159 ? -42.787 -32.589 -9.633 1.00 62.09 159 ALA A C 1
ATOM 1185 O O . ALA A 1 159 ? -43.864 -31.997 -9.575 1.00 62.09 159 ALA A O 1
ATOM 1186 N N . GLU A 1 160 ? -42.746 -33.919 -9.764 1.00 54.38 160 GLU A N 1
ATOM 1187 C CA . GLU A 1 160 ? -43.919 -34.811 -9.676 1.00 54.38 160 GLU A CA 1
ATOM 1188 C C . GLU A 1 160 ? -44.523 -34.797 -8.250 1.00 54.38 160 GLU A C 1
ATOM 1190 O O . GLU A 1 160 ? -44.293 -35.685 -7.430 1.00 54.38 160 GLU A O 1
ATOM 1195 N N . GLY A 1 161 ? -45.270 -33.741 -7.910 1.00 54.34 161 GLY A N 1
ATOM 1196 C CA . GLY A 1 161 ? -45.955 -33.587 -6.618 1.00 54.34 161 GLY A CA 1
ATOM 1197 C C . GLY A 1 161 ? -45.129 -32.956 -5.486 1.00 54.34 161 GLY A C 1
ATOM 1198 O O . GLY A 1 161 ? -45.627 -32.859 -4.363 1.00 54.34 161 GLY A O 1
ATOM 1199 N N . ARG A 1 162 ? -43.899 -32.490 -5.751 1.00 57.19 162 ARG A N 1
ATOM 1200 C CA . ARG A 1 162 ? -43.114 -31.636 -4.830 1.00 57.19 162 ARG A CA 1
ATOM 1201 C C . ARG A 1 162 ? -43.327 -30.151 -5.163 1.00 57.19 162 ARG A C 1
ATOM 1203 O O . ARG A 1 162 ? -43.690 -29.812 -6.282 1.00 57.19 162 ARG A O 1
ATOM 1210 N N . LYS A 1 163 ? -43.102 -29.244 -4.205 1.00 64.31 163 LYS A N 1
ATOM 1211 C CA . LYS A 1 163 ? -42.978 -27.808 -4.513 1.00 64.31 163 LYS A CA 1
ATOM 1212 C C . LYS A 1 163 ? -41.573 -27.584 -5.081 1.00 64.31 163 LYS A C 1
ATOM 1214 O O . LYS A 1 163 ? -40.613 -27.864 -4.371 1.00 64.31 163 LYS A O 1
ATOM 1219 N N . GLY A 1 164 ? -41.452 -27.160 -6.340 1.00 72.62 164 GLY A N 1
ATOM 1220 C CA . GLY A 1 164 ? -40.147 -26.819 -6.920 1.00 72.62 164 GLY A CA 1
ATOM 1221 C C . GLY A 1 164 ? -39.540 -25.569 -6.273 1.00 72.62 164 GLY A C 1
ATOM 1222 O O . GLY A 1 164 ? -40.245 -24.794 -5.620 1.00 72.62 164 GLY A O 1
ATOM 1223 N N . THR A 1 165 ? -38.230 -25.396 -6.435 1.00 86.88 165 THR A N 1
ATOM 1224 C CA . THR A 1 165 ? -37.469 -24.293 -5.830 1.00 86.88 165 THR A CA 1
ATOM 1225 C C . THR A 1 165 ? -37.803 -22.968 -6.517 1.00 86.88 165 THR A C 1
ATOM 1227 O O . THR A 1 165 ? -37.666 -22.858 -7.731 1.00 86.88 165 THR A O 1
ATOM 1230 N N . GLY A 1 166 ? -38.238 -21.957 -5.761 1.00 91.62 166 GLY A N 1
ATOM 1231 C CA . GLY A 1 166 ? -38.420 -20.594 -6.282 1.00 91.62 166 GLY A CA 1
ATOM 1232 C C . GLY A 1 166 ? -37.195 -19.705 -6.050 1.00 91.62 166 GLY A C 1
ATOM 1233 O O . GLY A 1 166 ? -36.308 -20.070 -5.278 1.00 91.62 166 GLY A O 1
ATOM 1234 N N . TYR A 1 167 ? -37.165 -18.518 -6.660 1.00 95.62 167 TYR A N 1
ATOM 1235 C CA . TYR A 1 167 ? -36.083 -17.550 -6.439 1.00 95.62 167 TYR A CA 1
ATOM 1236 C C . TYR A 1 167 ? -36.536 -16.083 -6.372 1.00 95.62 167 TYR A C 1
ATOM 1238 O O . TYR A 1 167 ? -37.577 -15.725 -6.907 1.00 95.62 167 TYR A O 1
ATOM 1246 N N . THR A 1 168 ? -35.709 -15.206 -5.804 1.00 97.69 168 THR A N 1
ATOM 1247 C CA . THR A 1 168 ? -35.713 -13.753 -6.042 1.00 97.69 168 THR A CA 1
ATOM 1248 C C . THR A 1 168 ? -34.286 -13.304 -6.318 1.00 97.69 168 THR A C 1
ATOM 1250 O O . THR A 1 168 ? -33.358 -13.705 -5.619 1.00 97.69 168 THR A O 1
ATOM 1253 N N . ILE A 1 169 ? -34.098 -12.442 -7.310 1.00 98.19 169 ILE A N 1
ATOM 1254 C CA . ILE A 1 169 ? -32.812 -11.790 -7.564 1.00 98.19 169 ILE A CA 1
ATOM 1255 C C . ILE A 1 169 ? -32.919 -10.334 -7.115 1.00 98.19 169 ILE A C 1
ATOM 1257 O O . ILE A 1 169 ? -33.749 -9.580 -7.620 1.00 98.19 169 ILE A O 1
ATOM 1261 N N . LEU A 1 170 ? -32.062 -9.932 -6.186 1.00 98.12 170 LEU A N 1
ATOM 1262 C CA . LEU A 1 170 ? -31.895 -8.543 -5.782 1.00 98.12 170 LEU A CA 1
ATOM 1263 C C . LEU A 1 170 ? -30.722 -7.947 -6.554 1.00 98.12 170 LEU A C 1
ATOM 1265 O O . LEU A 1 170 ? -29.638 -8.518 -6.570 1.00 98.12 170 LEU A O 1
ATOM 1269 N N . ARG A 1 171 ? -30.926 -6.800 -7.193 1.00 97.81 171 ARG A N 1
ATOM 1270 C CA . ARG A 1 171 ? -29.917 -6.074 -7.970 1.00 97.81 171 ARG A CA 1
ATOM 1271 C C . ARG A 1 171 ? -29.600 -4.751 -7.267 1.00 97.81 171 ARG A C 1
ATOM 1273 O O . ARG A 1 171 ? -30.205 -3.731 -7.596 1.00 97.81 171 ARG A O 1
ATOM 1280 N N . PRO A 1 172 ? -28.739 -4.757 -6.237 1.00 97.44 172 PRO A N 1
ATOM 1281 C CA . PRO A 1 172 ? -28.322 -3.532 -5.570 1.00 97.44 172 PRO A CA 1
ATOM 1282 C C . PRO A 1 172 ? -27.580 -2.581 -6.509 1.00 97.44 172 PRO A C 1
ATOM 1284 O O . PRO A 1 172 ? -26.836 -3.015 -7.392 1.00 97.44 172 PRO A O 1
ATOM 1287 N N . THR A 1 173 ? -27.798 -1.284 -6.296 1.00 97.00 173 THR A N 1
ATOM 1288 C CA . THR A 1 173 ? -27.042 -0.193 -6.926 1.00 97.00 173 THR A CA 1
ATOM 1289 C C . THR A 1 173 ? -25.730 0.067 -6.171 1.00 97.00 173 THR A C 1
ATOM 1291 O O . THR A 1 173 ? -25.216 -0.818 -5.483 1.00 97.00 173 THR A O 1
ATOM 1294 N N . TRP A 1 174 ? -25.130 1.252 -6.310 1.00 95.00 174 TRP A N 1
ATOM 1295 C CA . TRP A 1 174 ? -23.843 1.571 -5.688 1.00 95.00 174 TRP A CA 1
ATOM 1296 C C . TRP A 1 174 ? -23.921 1.641 -4.160 1.00 95.00 174 TRP A C 1
ATOM 1298 O O . TRP A 1 174 ? -24.819 2.257 -3.600 1.00 95.00 174 TRP A O 1
ATOM 1308 N N . PHE A 1 175 ? -22.962 1.050 -3.449 1.00 94.62 175 PHE A N 1
ATOM 1309 C CA . PHE A 1 175 ? -23.053 0.936 -1.993 1.00 94.62 175 PHE A CA 1
ATOM 1310 C C . PHE A 1 175 ? -22.662 2.260 -1.328 1.00 94.62 175 PHE A C 1
ATOM 1312 O O . PHE A 1 175 ? -21.499 2.666 -1.374 1.00 94.62 175 PHE A O 1
ATOM 1319 N N . ALA A 1 176 ? -23.607 2.905 -0.644 1.00 91.94 176 ALA A N 1
ATOM 1320 C CA . ALA A 1 176 ? -23.346 4.100 0.160 1.00 91.94 176 ALA A CA 1
ATOM 1321 C C . ALA A 1 176 ? -22.367 3.819 1.317 1.00 91.94 176 ALA A C 1
ATOM 1323 O O . ALA A 1 176 ? -21.585 4.690 1.697 1.00 91.94 176 ALA A O 1
ATOM 1324 N N . ASP A 1 177 ? -22.336 2.577 1.815 1.00 88.38 177 ASP A N 1
ATOM 1325 C CA . ASP A 1 177 ? -21.392 2.092 2.828 1.00 88.38 177 ASP A CA 1
ATOM 1326 C C . ASP A 1 177 ? -19.914 2.284 2.442 1.00 88.38 177 ASP A C 1
ATOM 1328 O O . ASP A 1 177 ? -19.046 2.320 3.320 1.00 88.38 177 ASP A O 1
ATOM 1332 N N . ASN A 1 178 ? -19.609 2.451 1.149 1.00 84.62 178 ASN A N 1
ATOM 1333 C CA . ASN A 1 178 ? -18.259 2.764 0.676 1.00 84.62 178 ASN A CA 1
ATOM 1334 C C . ASN A 1 178 ? -17.726 4.079 1.265 1.00 84.62 178 ASN A C 1
ATOM 1336 O O . ASN A 1 178 ? -16.523 4.187 1.480 1.00 84.62 178 ASN A O 1
ATOM 1340 N N . ALA A 1 179 ? -18.595 5.024 1.640 1.00 78.19 179 ALA A N 1
ATOM 1341 C CA . ALA A 1 179 ? -18.204 6.267 2.308 1.00 78.19 179 ALA A CA 1
ATOM 1342 C C . ALA A 1 179 ? -17.456 6.048 3.641 1.00 78.19 179 ALA A C 1
ATOM 1344 O O . ALA A 1 179 ? -16.738 6.936 4.095 1.00 78.19 179 ALA A O 1
ATOM 1345 N N . LEU A 1 180 ? -17.603 4.873 4.270 1.00 74.38 180 LEU A N 1
ATOM 1346 C CA . LEU A 1 180 ? -17.043 4.556 5.588 1.00 74.38 180 LEU A CA 1
ATOM 1347 C C . LEU A 1 180 ? -16.106 3.332 5.589 1.00 74.38 180 LEU A C 1
ATOM 1349 O O . LEU A 1 180 ? -15.796 2.802 6.658 1.00 74.38 180 LEU A O 1
ATOM 1353 N N . TRP A 1 181 ? -15.654 2.866 4.418 1.00 68.50 181 TRP A N 1
ATOM 1354 C CA . TRP A 1 181 ? -14.860 1.634 4.263 1.00 68.50 181 TRP A CA 1
ATOM 1355 C C . TRP A 1 181 ? -13.334 1.843 4.282 1.00 68.50 181 TRP A C 1
ATOM 1357 O O . TRP A 1 181 ? -12.599 1.102 3.637 1.00 68.50 181 TRP A O 1
ATOM 1367 N N . GLY A 1 182 ? -12.824 2.852 4.988 1.00 67.62 182 GLY A N 1
ATOM 1368 C CA . GLY A 1 182 ? -11.379 3.115 5.015 1.00 67.62 182 GLY A CA 1
ATOM 1369 C C . GLY A 1 182 ? -10.813 3.378 3.612 1.00 67.62 182 GLY A C 1
ATOM 1370 O O . GLY A 1 182 ? -11.473 4.023 2.796 1.00 67.62 182 GLY A O 1
ATOM 1371 N N . PHE A 1 183 ? -9.608 2.885 3.313 1.00 57.16 183 PHE A N 1
ATOM 1372 C CA . PHE A 1 183 ? -8.931 3.170 2.041 1.00 57.16 183 PHE A CA 1
ATOM 1373 C C . PHE A 1 183 ? -9.681 2.674 0.785 1.00 57.16 183 PHE A C 1
ATOM 1375 O O . PHE A 1 183 ? -9.882 3.496 -0.112 1.00 57.16 183 PHE A O 1
ATOM 1382 N N . PRO A 1 184 ? -10.184 1.420 0.699 1.00 70.25 184 PRO A N 1
ATOM 1383 C CA . PRO A 1 184 ? -10.999 0.990 -0.446 1.00 70.25 184 PRO A CA 1
ATOM 1384 C C . PRO A 1 184 ? -12.227 1.882 -0.668 1.00 70.25 184 PRO A C 1
ATOM 1386 O O . PRO A 1 184 ? -12.581 2.208 -1.802 1.00 70.25 184 PRO A O 1
ATOM 1389 N N . GLY A 1 185 ? -12.840 2.335 0.429 1.00 72.75 185 GLY A N 1
ATOM 1390 C CA . GLY A 1 185 ? -13.918 3.316 0.410 1.00 72.75 185 GLY A CA 1
ATOM 1391 C C . GLY A 1 185 ? -13.493 4.667 -0.158 1.00 72.75 185 GLY A C 1
ATOM 1392 O O . GLY A 1 185 ? -14.122 5.171 -1.086 1.00 72.75 185 GLY A O 1
ATOM 1393 N N . ARG A 1 186 ? -12.378 5.218 0.336 1.00 75.19 186 ARG A N 1
ATOM 1394 C CA . ARG A 1 186 ? -11.787 6.476 -0.152 1.00 75.19 186 ARG A CA 1
ATOM 1395 C C . ARG A 1 186 ? -11.443 6.407 -1.642 1.00 75.19 186 ARG A C 1
ATOM 1397 O O . ARG A 1 186 ? -11.721 7.362 -2.361 1.00 75.19 186 ARG A O 1
ATOM 1404 N N . LEU A 1 187 ? -10.901 5.283 -2.121 1.00 71.00 187 LEU A N 1
ATOM 1405 C CA . LEU A 1 187 ? -10.646 5.037 -3.545 1.00 71.00 187 LEU A CA 1
ATOM 1406 C C . LEU A 1 187 ? -11.946 5.076 -4.361 1.00 71.00 187 LEU A C 1
ATOM 1408 O O . LEU A 1 187 ? -12.005 5.742 -5.394 1.00 71.00 187 LEU A O 1
ATOM 1412 N N . CYS A 1 188 ? -13.000 4.419 -3.871 1.00 85.88 188 CYS A N 1
ATOM 1413 C CA . CYS A 1 188 ? -14.311 4.402 -4.518 1.00 85.88 188 CYS A CA 1
ATOM 1414 C C . CYS A 1 188 ? -14.956 5.791 -4.597 1.00 85.88 188 CYS A C 1
ATOM 1416 O O . CYS A 1 188 ? -15.465 6.182 -5.650 1.00 85.88 188 CYS A O 1
ATOM 1418 N N . MET A 1 189 ? -14.901 6.555 -3.504 1.00 89.50 189 MET A N 1
ATOM 1419 C CA . MET A 1 189 ? -15.436 7.916 -3.442 1.00 89.50 189 MET A CA 1
ATOM 1420 C C . MET A 1 189 ? -14.647 8.884 -4.333 1.00 89.50 189 MET A C 1
ATOM 1422 O O . MET A 1 189 ? -15.253 9.698 -5.029 1.00 89.50 189 MET A O 1
ATOM 1426 N N . THR A 1 190 ? -13.315 8.764 -4.394 1.00 83.00 190 THR A N 1
ATOM 1427 C CA . THR A 1 190 ? -12.500 9.545 -5.339 1.00 83.00 190 THR A CA 1
ATOM 1428 C C . THR A 1 190 ? -12.784 9.156 -6.787 1.00 83.00 190 THR A C 1
ATOM 1430 O O . THR A 1 190 ? -12.874 10.041 -7.632 1.00 83.00 190 THR A O 1
ATOM 1433 N N . GLY A 1 191 ? -12.983 7.870 -7.092 1.00 85.25 191 GLY A N 1
ATOM 1434 C CA . GLY A 1 191 ? -13.390 7.419 -8.427 1.00 85.25 191 GLY A CA 1
ATOM 1435 C C . GLY A 1 191 ? -14.728 8.022 -8.865 1.00 85.25 191 GLY A C 1
ATOM 1436 O O . GLY A 1 191 ? -14.845 8.509 -9.989 1.00 85.25 191 GLY A O 1
ATOM 1437 N N . TRP A 1 192 ? -15.713 8.093 -7.963 1.00 94.50 192 TRP A N 1
ATOM 1438 C CA . TRP A 1 192 ? -16.978 8.786 -8.230 1.00 94.50 192 TRP A CA 1
ATOM 1439 C C . TRP A 1 192 ? -16.767 10.270 -8.536 1.00 94.50 192 TRP A C 1
ATOM 1441 O O . TRP A 1 192 ? -17.245 10.755 -9.560 1.00 94.50 192 TRP A O 1
ATOM 1451 N N . ARG A 1 193 ? -15.993 10.979 -7.711 1.00 92.25 193 ARG A N 1
ATOM 1452 C CA . ARG A 1 193 ? -15.718 12.406 -7.919 1.00 92.25 193 ARG A CA 1
ATOM 1453 C C . ARG A 1 193 ? -14.942 12.690 -9.211 1.00 92.25 193 ARG A C 1
ATOM 1455 O O . ARG A 1 193 ? -15.290 13.604 -9.944 1.00 92.25 193 ARG A O 1
ATOM 1462 N N . GLU A 1 194 ? -13.876 11.937 -9.475 1.00 83.31 194 GLU A N 1
ATOM 1463 C CA . GLU A 1 194 ? -12.845 12.299 -10.462 1.00 83.31 194 GLU A CA 1
ATOM 1464 C C . GLU A 1 194 ? -12.963 11.595 -11.814 1.00 83.31 194 GLU A C 1
ATOM 1466 O O . GLU A 1 194 ? -12.428 12.107 -12.800 1.00 83.31 194 GLU A O 1
ATOM 1471 N N . ILE A 1 195 ? -13.554 10.395 -11.848 1.00 84.00 195 ILE A N 1
ATOM 1472 C CA . ILE A 1 195 ? -13.671 9.557 -13.056 1.00 84.00 195 ILE A CA 1
ATOM 1473 C C . ILE A 1 195 ? -15.108 9.561 -13.564 1.00 84.00 195 ILE A C 1
ATOM 1475 O O . ILE A 1 195 ? -15.326 9.613 -14.768 1.00 84.00 195 ILE A O 1
ATOM 1479 N N . MET A 1 196 ? -16.079 9.544 -12.647 1.00 91.81 196 MET A N 1
ATOM 1480 C CA . MET A 1 196 ? -17.505 9.652 -12.976 1.00 91.81 196 MET A CA 1
ATOM 1481 C C . MET A 1 196 ? -18.037 11.088 -12.851 1.00 91.81 196 MET A C 1
ATOM 1483 O O . MET A 1 196 ? -19.246 11.293 -12.817 1.00 91.81 196 MET A O 1
ATOM 1487 N N . GLU A 1 197 ? -17.138 12.071 -12.718 1.00 90.75 197 GLU A N 1
ATOM 1488 C CA . GLU A 1 197 ? -17.439 13.512 -12.666 1.00 90.75 197 GLU A CA 1
ATOM 1489 C C . GLU A 1 197 ? -18.528 13.893 -11.645 1.00 90.75 197 GLU A C 1
ATOM 1491 O O . GLU A 1 197 ? -19.340 14.788 -11.872 1.00 90.75 197 GLU A O 1
ATOM 1496 N N . GLY A 1 198 ? -18.583 13.175 -10.518 1.00 91.25 198 GLY A N 1
ATOM 1497 C CA . GLY A 1 198 ? -19.556 13.423 -9.455 1.00 91.25 198 GLY A CA 1
ATOM 1498 C C . GLY A 1 198 ? -21.009 13.147 -9.848 1.00 91.25 198 GLY A C 1
ATOM 1499 O O . GLY A 1 198 ? -21.913 13.608 -9.146 1.00 91.25 198 GLY A O 1
ATOM 1500 N N . LYS A 1 199 ? -21.253 12.396 -10.937 1.00 94.12 199 LYS A N 1
ATOM 1501 C CA . LYS A 1 199 ? -22.591 12.207 -11.515 1.00 94.12 199 LYS A CA 1
ATOM 1502 C C . LYS A 1 199 ? -23.648 11.824 -10.481 1.00 94.12 199 LYS A C 1
ATOM 1504 O O . LYS A 1 199 ? -23.368 11.100 -9.522 1.00 94.12 199 LYS A O 1
ATOM 1509 N N . ARG A 1 200 ? -24.888 12.266 -10.709 1.00 96.69 200 ARG A N 1
ATOM 1510 C CA . ARG A 1 200 ? -26.035 11.796 -9.925 1.00 96.69 200 ARG A CA 1
ATOM 1511 C C . ARG A 1 200 ? -26.215 10.302 -10.179 1.00 96.69 200 ARG A C 1
ATOM 1513 O O . ARG A 1 200 ? -26.329 9.896 -11.331 1.00 96.69 200 ARG A O 1
ATOM 1520 N N . MET A 1 201 ? -26.233 9.494 -9.126 1.00 96.44 201 MET A N 1
ATOM 1521 C CA . MET A 1 201 ? -26.517 8.070 -9.253 1.00 96.44 201 MET A CA 1
ATOM 1522 C C . MET A 1 201 ? -27.258 7.521 -8.042 1.00 96.44 201 MET A C 1
ATOM 1524 O O . MET A 1 201 ? -27.187 8.054 -6.932 1.00 96.44 201 MET A O 1
ATOM 1528 N N . GLN A 1 202 ? -27.974 6.427 -8.277 1.00 98.00 202 GLN A N 1
ATOM 1529 C CA . GLN A 1 202 ? -28.662 5.704 -7.224 1.00 98.00 202 GLN A CA 1
ATOM 1530 C C . GLN A 1 202 ? -27.659 4.959 -6.348 1.00 98.00 202 GLN A C 1
ATOM 1532 O O . GLN A 1 202 ? -26.774 4.258 -6.846 1.00 98.00 202 GLN A O 1
ATOM 1537 N N . VAL A 1 203 ? -27.845 5.069 -5.039 1.00 97.38 203 VAL A N 1
ATOM 1538 C CA . VAL A 1 203 ? -27.040 4.381 -4.032 1.00 97.38 203 VAL A CA 1
ATOM 1539 C C . VAL A 1 203 ? -27.928 3.529 -3.143 1.00 97.38 203 VAL A C 1
ATOM 1541 O O . VAL A 1 203 ? -29.094 3.850 -2.933 1.00 97.38 203 VAL A O 1
ATOM 1544 N N . VAL A 1 204 ? -27.386 2.451 -2.595 1.00 97.56 204 VAL A N 1
ATOM 1545 C CA . VAL A 1 204 ? -28.058 1.547 -1.664 1.00 97.56 204 VAL A CA 1
ATOM 1546 C C . VAL A 1 204 ? -27.232 1.408 -0.392 1.00 97.56 204 VAL A C 1
ATOM 1548 O O . VAL A 1 204 ? -26.004 1.346 -0.442 1.00 97.56 204 VAL A O 1
ATOM 1551 N N . VAL A 1 205 ? -27.893 1.355 0.761 1.00 95.88 205 VAL A N 1
ATOM 1552 C CA . VAL A 1 205 ? -27.240 1.020 2.033 1.00 95.88 205 VAL A CA 1
ATOM 1553 C C . VAL A 1 205 ? -27.403 -0.469 2.321 1.00 95.88 205 VAL A C 1
ATOM 1555 O O . VAL A 1 205 ? -28.470 -1.044 2.089 1.00 95.88 205 VAL A O 1
ATOM 1558 N N . ALA A 1 206 ? -26.381 -1.116 2.883 1.00 94.38 206 ALA A N 1
ATOM 1559 C CA . ALA A 1 206 ? -26.409 -2.555 3.172 1.00 94.38 206 ALA A CA 1
ATOM 1560 C C . ALA A 1 206 ? -27.614 -2.962 4.042 1.00 94.38 206 ALA A C 1
ATOM 1562 O O . ALA A 1 206 ? -28.181 -4.040 3.860 1.00 94.38 206 ALA A O 1
ATOM 1563 N N . LYS A 1 207 ? -28.059 -2.066 4.936 1.00 94.31 207 LYS A N 1
ATOM 1564 C CA . LYS A 1 207 ? -29.278 -2.213 5.749 1.00 94.31 207 LYS A CA 1
ATOM 1565 C C . LYS A 1 207 ? -30.524 -2.497 4.901 1.00 94.31 207 LYS A C 1
ATOM 1567 O O . LYS A 1 207 ? -31.303 -3.380 5.253 1.00 94.31 207 LYS A O 1
ATOM 1572 N N . ASP A 1 208 ? -30.711 -1.784 3.793 1.00 96.50 208 ASP A N 1
ATOM 1573 C CA . ASP A 1 208 ? -31.887 -1.952 2.935 1.00 96.50 208 ASP A CA 1
ATOM 1574 C C . ASP A 1 208 ? -31.779 -3.196 2.052 1.00 96.50 208 ASP A C 1
ATOM 1576 O O . ASP A 1 208 ? -32.795 -3.846 1.818 1.00 96.50 208 ASP A O 1
ATOM 1580 N N . ILE A 1 209 ? -30.565 -3.604 1.656 1.00 97.00 209 ILE A N 1
ATOM 1581 C CA . ILE A 1 209 ? -30.340 -4.925 1.039 1.00 97.00 209 ILE A CA 1
ATOM 1582 C C . ILE A 1 209 ? -30.825 -6.024 1.990 1.00 97.00 209 ILE A C 1
ATOM 1584 O O . ILE A 1 209 ? -31.562 -6.920 1.582 1.00 97.00 209 ILE A O 1
ATOM 1588 N N . GLY A 1 210 ? -30.479 -5.913 3.277 1.00 96.44 210 GLY A N 1
ATOM 1589 C CA . GLY A 1 210 ? -30.957 -6.810 4.327 1.00 96.44 210 GLY A CA 1
ATOM 1590 C C . GLY A 1 210 ? -32.481 -6.852 4.444 1.00 96.44 210 GLY A C 1
ATOM 1591 O O . GLY A 1 210 ? -33.065 -7.934 4.493 1.00 96.44 210 GLY A O 1
ATOM 1592 N N . ARG A 1 211 ? -33.135 -5.684 4.450 1.00 96.88 211 ARG A N 1
ATOM 1593 C CA . ARG A 1 211 ? -34.602 -5.567 4.542 1.00 96.88 211 ARG A CA 1
ATOM 1594 C C . ARG A 1 211 ? -35.309 -6.158 3.325 1.00 96.88 211 ARG A C 1
ATOM 1596 O O . ARG A 1 211 ? -36.275 -6.890 3.503 1.00 96.88 211 ARG A O 1
ATOM 1603 N N . TRP A 1 212 ? -34.810 -5.907 2.116 1.00 97.44 212 TRP A N 1
ATOM 1604 C CA . TRP A 1 212 ? -35.356 -6.500 0.891 1.00 97.44 212 TRP A CA 1
ATOM 1605 C C . TRP A 1 212 ? -35.125 -8.006 0.806 1.00 97.44 212 TRP A C 1
ATOM 1607 O O . TRP A 1 212 ? -36.017 -8.731 0.376 1.00 97.44 212 TRP A O 1
ATOM 1617 N N . ALA A 1 213 ? -33.969 -8.498 1.253 1.00 97.25 213 ALA A N 1
ATOM 1618 C CA . ALA A 1 213 ? -33.715 -9.932 1.339 1.00 97.25 213 ALA A CA 1
ATOM 1619 C C . ALA A 1 213 ? -34.646 -10.611 2.348 1.00 97.25 213 ALA A C 1
ATOM 1621 O O . ALA A 1 213 ? -35.218 -11.650 2.037 1.00 97.25 213 ALA A O 1
ATOM 1622 N N . ALA A 1 214 ? -34.853 -10.009 3.522 1.00 96.19 214 ALA A N 1
ATOM 1623 C CA . ALA A 1 214 ? -35.814 -10.507 4.501 1.00 96.19 214 ALA A CA 1
ATOM 1624 C C . ALA A 1 214 ? -37.252 -10.475 3.960 1.00 96.19 214 ALA A C 1
ATOM 1626 O O . ALA A 1 214 ? -37.982 -11.439 4.154 1.00 96.19 214 ALA A O 1
ATOM 1627 N N . GLU A 1 215 ? -37.652 -9.427 3.234 1.00 96.06 215 GLU A N 1
ATOM 1628 C CA . GLU A 1 215 ? -38.972 -9.370 2.593 1.00 96.06 215 GLU A CA 1
ATOM 1629 C C . GLU A 1 215 ? -39.133 -10.468 1.532 1.00 96.06 215 GLU A C 1
ATOM 1631 O O . GLU A 1 215 ? -40.160 -11.144 1.491 1.00 96.06 215 GLU A O 1
ATOM 1636 N N . ALA A 1 216 ? -38.099 -10.702 0.720 1.00 95.75 216 ALA A N 1
ATOM 1637 C CA . ALA A 1 216 ? -38.089 -11.766 -0.277 1.00 95.75 216 ALA A CA 1
ATOM 1638 C C . ALA A 1 216 ? -38.144 -13.166 0.355 1.00 95.75 216 ALA A C 1
ATOM 1640 O O . ALA A 1 216 ? -38.822 -14.031 -0.180 1.00 95.75 216 ALA A O 1
ATOM 1641 N N . LEU A 1 217 ? -37.473 -13.398 1.483 1.00 94.88 217 LEU A N 1
ATOM 1642 C CA . LEU A 1 217 ? -37.535 -14.675 2.203 1.00 94.88 217 LEU A CA 1
ATOM 1643 C C . LEU A 1 217 ? -38.905 -14.860 2.883 1.00 94.88 217 LEU A C 1
ATOM 1645 O O . LEU A 1 217 ? -39.603 -15.846 2.689 1.00 94.88 217 LEU A O 1
ATOM 1649 N N . LEU A 1 218 ? -39.359 -13.869 3.647 1.00 93.62 218 LEU A N 1
ATOM 1650 C CA . LEU A 1 218 ? -40.538 -14.023 4.502 1.00 93.62 218 LEU A CA 1
ATOM 1651 C C . LEU A 1 218 ? -41.862 -13.905 3.741 1.00 93.62 218 LEU A C 1
ATOM 1653 O O . LEU A 1 218 ? -42.847 -14.552 4.104 1.00 93.62 218 LEU A O 1
ATOM 1657 N N . ARG A 1 219 ? -41.924 -13.031 2.731 1.00 92.56 219 ARG A N 1
ATOM 1658 C CA . ARG A 1 219 ? -43.169 -12.620 2.060 1.00 92.56 219 ARG A CA 1
ATOM 1659 C C . ARG A 1 219 ? -42.986 -12.419 0.544 1.00 92.56 219 ARG A C 1
ATOM 1661 O O . ARG A 1 219 ? -43.452 -11.418 0.003 1.00 92.56 219 ARG A O 1
ATOM 1668 N N . PRO A 1 220 ? -42.407 -13.383 -0.197 1.00 92.19 220 PRO A N 1
ATOM 1669 C CA . PRO A 1 220 ? -42.097 -13.211 -1.622 1.00 92.19 220 PRO A CA 1
ATOM 1670 C C . PRO A 1 220 ? -43.320 -12.968 -2.519 1.00 92.19 220 PRO A C 1
ATOM 1672 O O . PRO A 1 220 ? -43.197 -12.361 -3.579 1.00 92.19 220 PRO A O 1
ATOM 1675 N N . ASP A 1 221 ? -44.502 -13.456 -2.135 1.00 91.56 221 ASP A N 1
ATOM 1676 C CA . ASP A 1 221 ? -45.698 -13.402 -2.982 1.00 91.56 221 ASP A CA 1
ATOM 1677 C C . ASP A 1 221 ? -46.441 -12.059 -2.899 1.00 91.56 221 ASP A C 1
ATOM 1679 O O . ASP A 1 221 ? -47.027 -11.625 -3.887 1.00 91.56 221 ASP A O 1
ATOM 1683 N N . GLY A 1 222 ? -46.402 -11.378 -1.747 1.00 86.38 222 GLY A N 1
ATOM 1684 C CA . GLY A 1 222 ? -47.160 -10.141 -1.517 1.00 86.38 222 GLY A CA 1
ATOM 1685 C C . GLY A 1 222 ? -46.750 -9.001 -2.459 1.00 86.38 222 GLY A C 1
ATOM 1686 O O . GLY A 1 222 ? -47.605 -8.483 -3.177 1.00 86.38 222 GLY A O 1
ATOM 1687 N N . PRO A 1 223 ? -45.454 -8.641 -2.518 1.00 86.88 223 PRO A N 1
ATOM 1688 C CA . PRO A 1 223 ? -44.937 -7.629 -3.439 1.00 86.88 223 PRO A CA 1
ATOM 1689 C C . PRO A 1 223 ? -44.647 -8.170 -4.852 1.00 86.88 223 PRO A C 1
ATOM 1691 O O . PRO A 1 223 ? -44.165 -7.426 -5.702 1.00 86.88 223 PRO A O 1
ATOM 1694 N N . GLY A 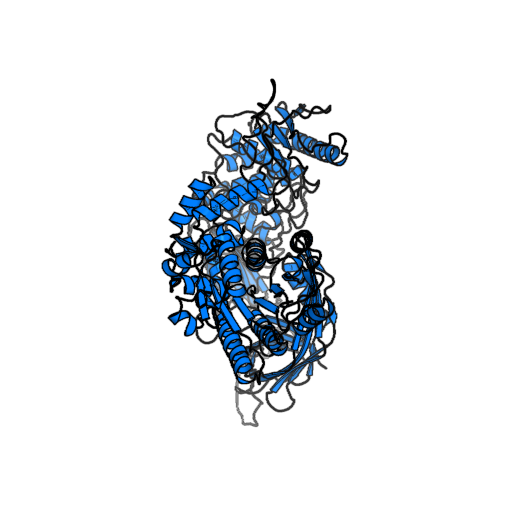1 224 ? -44.909 -9.456 -5.120 1.00 91.38 224 GLY A N 1
ATOM 1695 C CA . GLY A 1 224 ? -44.605 -10.089 -6.408 1.00 91.38 224 GLY A CA 1
ATOM 1696 C C . GLY A 1 224 ? -43.112 -10.343 -6.646 1.00 91.38 224 GLY A C 1
ATOM 1697 O O . GLY A 1 224 ? -42.657 -10.279 -7.783 1.00 91.38 224 GLY A O 1
ATOM 1698 N N . LEU A 1 225 ? -42.345 -10.627 -5.590 1.00 94.88 225 LEU A N 1
ATOM 1699 C CA . LEU A 1 225 ? -40.905 -10.906 -5.658 1.00 94.88 225 LEU A CA 1
ATOM 1700 C C . LEU A 1 225 ? -40.598 -12.330 -6.136 1.00 94.88 225 LEU A C 1
ATOM 1702 O O . LEU A 1 225 ? -39.505 -12.578 -6.661 1.00 94.88 225 LEU A O 1
ATOM 1706 N N . ARG A 1 226 ? -41.547 -13.262 -5.979 1.00 93.94 226 ARG A N 1
ATOM 1707 C CA . ARG A 1 226 ? -41.372 -14.664 -6.371 1.00 93.94 226 ARG A CA 1
ATOM 1708 C C . ARG A 1 226 ? -41.065 -14.821 -7.856 1.00 93.94 226 ARG A C 1
ATOM 1710 O O . ARG A 1 226 ? -41.850 -14.433 -8.711 1.00 93.94 226 ARG A O 1
ATOM 1717 N N . ASN A 1 227 ? -39.947 -15.481 -8.137 1.00 94.25 227 ASN A N 1
ATOM 1718 C CA . ASN A 1 227 ? -39.396 -15.755 -9.463 1.00 94.25 227 ASN A CA 1
ATOM 1719 C C . ASN A 1 227 ? -39.162 -14.483 -10.290 1.00 94.25 227 ASN A C 1
ATOM 1721 O O . ASN A 1 227 ? -39.325 -14.474 -11.510 1.00 94.25 227 ASN A O 1
ATOM 1725 N N . THR A 1 228 ? -38.778 -13.392 -9.626 1.00 95.00 228 THR A N 1
ATOM 1726 C CA . THR A 1 228 ? -38.471 -12.118 -10.282 1.00 95.00 228 THR A CA 1
ATOM 1727 C C . THR A 1 228 ? -37.079 -11.612 -9.923 1.00 95.00 228 THR A C 1
ATOM 1729 O O . THR A 1 228 ? -36.455 -12.057 -8.958 1.00 95.00 228 THR A O 1
ATOM 1732 N N . ALA A 1 229 ? -36.600 -10.667 -10.729 1.00 96.56 229 ALA A N 1
ATOM 1733 C CA . ALA A 1 229 ? -35.445 -9.843 -10.425 1.00 96.56 229 ALA A CA 1
ATOM 1734 C C . ALA A 1 229 ? -35.888 -8.391 -10.210 1.00 96.56 229 ALA A C 1
ATOM 1736 O O . ALA A 1 229 ? -36.706 -7.877 -10.988 1.00 96.56 229 ALA A O 1
ATOM 1737 N N . VAL A 1 230 ? -35.341 -7.751 -9.177 1.00 96.44 230 VAL A N 1
ATOM 1738 C CA . VAL A 1 230 ? -35.681 -6.388 -8.760 1.00 96.44 230 VAL A CA 1
ATOM 1739 C C . VAL A 1 230 ? -34.429 -5.581 -8.441 1.00 96.44 230 VAL A C 1
ATOM 1741 O O . VAL A 1 230 ? -33.539 -6.045 -7.730 1.00 96.44 230 VAL A O 1
ATOM 1744 N N . SER A 1 231 ? -34.373 -4.363 -8.967 1.00 97.50 231 SER A N 1
ATOM 1745 C CA . SER A 1 231 ? -33.311 -3.400 -8.687 1.00 97.50 231 SER A CA 1
ATOM 1746 C C . SER A 1 231 ? -33.620 -2.634 -7.410 1.00 97.50 231 SER A C 1
ATOM 1748 O O . SER A 1 231 ? -34.737 -2.147 -7.248 1.00 97.50 231 SER A O 1
ATOM 1750 N N . ILE A 1 232 ? -32.649 -2.549 -6.499 1.00 97.50 232 ILE A N 1
ATOM 1751 C CA . ILE A 1 232 ? -32.833 -1.947 -5.174 1.00 97.50 232 ILE A CA 1
ATOM 1752 C C . ILE A 1 232 ? -31.887 -0.762 -4.980 1.00 97.50 232 ILE A C 1
ATOM 1754 O O . ILE A 1 232 ? -30.675 -0.881 -5.153 1.00 97.50 232 ILE A O 1
ATOM 1758 N N . ALA A 1 233 ? -32.465 0.370 -4.592 1.00 97.94 233 ALA A N 1
ATOM 1759 C CA . ALA A 1 233 ? -31.771 1.597 -4.234 1.00 97.94 233 ALA A CA 1
ATOM 1760 C C . ALA A 1 233 ? -32.393 2.195 -2.967 1.00 97.94 233 ALA A C 1
ATOM 1762 O O . ALA A 1 233 ? -33.563 1.961 -2.657 1.00 97.94 233 ALA A O 1
ATOM 1763 N N . SER A 1 234 ? -31.586 2.961 -2.248 1.00 97.56 234 SER A N 1
ATOM 1764 C CA . SER A 1 234 ? -31.936 3.643 -1.005 1.00 97.56 234 SER A CA 1
ATOM 1765 C C . SER A 1 234 ? -32.105 5.152 -1.196 1.00 97.56 234 SER A C 1
ATOM 1767 O O . SER A 1 234 ? -32.925 5.772 -0.524 1.00 97.56 234 SER A O 1
ATOM 1769 N N . ASP A 1 235 ? -31.323 5.745 -2.099 1.00 97.50 235 ASP A N 1
ATOM 1770 C CA . ASP A 1 235 ? -31.312 7.183 -2.377 1.00 97.50 235 ASP A CA 1
ATOM 1771 C C . ASP A 1 235 ? -30.757 7.456 -3.788 1.00 97.50 235 ASP A C 1
ATOM 1773 O O . ASP A 1 235 ? -30.212 6.551 -4.427 1.00 97.50 235 ASP A O 1
ATOM 1777 N N . GLU A 1 236 ? -30.855 8.695 -4.270 1.00 97.50 236 GLU A N 1
ATOM 1778 C CA . GLU A 1 236 ? -30.296 9.130 -5.558 1.00 97.50 236 GLU A CA 1
ATOM 1779 C C . GLU A 1 236 ? -29.647 10.515 -5.447 1.00 97.50 236 GLU A C 1
ATOM 1781 O O . GLU A 1 236 ? -30.321 11.544 -5.362 1.00 97.50 236 GLU A O 1
ATOM 1786 N N . LEU A 1 237 ? -28.313 10.547 -5.458 1.00 97.44 237 LEU A N 1
ATOM 1787 C CA . LEU A 1 237 ? -27.533 11.717 -5.048 1.00 97.44 237 LEU A CA 1
ATOM 1788 C C . LEU A 1 237 ? -26.350 11.968 -5.985 1.00 97.44 237 LEU A C 1
ATOM 1790 O O . LEU A 1 237 ? -25.871 11.043 -6.640 1.00 97.44 237 LEU A O 1
ATOM 1794 N N . THR A 1 238 ? -25.863 13.209 -6.041 1.00 97.19 238 THR A N 1
ATOM 1795 C CA . THR A 1 238 ? -24.527 13.523 -6.590 1.00 97.19 238 THR A CA 1
ATOM 1796 C C . THR A 1 238 ? -23.444 13.343 -5.530 1.00 97.19 238 THR A C 1
ATOM 1798 O O . THR A 1 238 ? -23.732 13.282 -4.328 1.00 97.19 238 THR A O 1
ATOM 1801 N N . PHE A 1 239 ? -22.178 13.319 -5.956 1.00 95.31 239 PHE A N 1
ATOM 1802 C CA . PHE A 1 239 ? -21.054 13.308 -5.017 1.00 95.31 239 PHE A CA 1
ATOM 1803 C C . PHE A 1 239 ? -21.091 14.520 -4.065 1.00 95.31 239 PHE A C 1
ATOM 1805 O O . PHE A 1 239 ? -20.868 14.372 -2.865 1.00 95.31 239 PHE A O 1
ATOM 1812 N N . GLU A 1 240 ? -2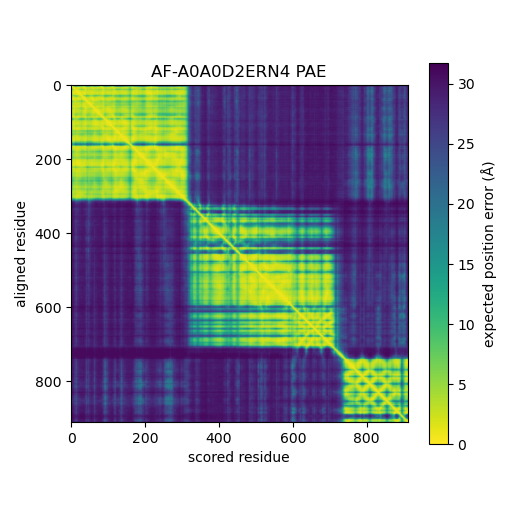1.431 15.713 -4.562 1.00 94.69 240 GLU A N 1
ATOM 1813 C CA . GLU A 1 240 ? -21.512 16.942 -3.758 1.00 94.69 240 GLU A CA 1
ATOM 1814 C C . GLU A 1 240 ? -22.630 16.876 -2.718 1.00 94.69 240 GLU A C 1
ATOM 1816 O O . GLU A 1 240 ? -22.488 17.400 -1.613 1.00 94.69 240 GLU A O 1
ATOM 1821 N N . GLU A 1 241 ? -23.753 16.234 -3.044 1.00 96.19 241 GLU A N 1
ATOM 1822 C CA . GLU A 1 241 ? -24.839 16.031 -2.089 1.00 96.19 241 GLU A CA 1
ATOM 1823 C C . GLU A 1 241 ? -24.421 15.067 -0.977 1.00 96.19 241 GLU A C 1
ATOM 1825 O O . GLU A 1 241 ? -24.692 15.353 0.191 1.00 96.19 241 GLU A O 1
ATOM 1830 N N . VAL A 1 242 ? -23.715 13.985 -1.320 1.00 94.44 242 VAL A N 1
ATOM 1831 C CA . VAL A 1 242 ? -23.120 13.043 -0.359 1.00 94.44 242 VAL A CA 1
ATOM 1832 C C . VAL A 1 242 ? -22.095 13.742 0.540 1.00 94.44 242 VAL A C 1
ATOM 1834 O O . VAL A 1 242 ? -22.162 13.596 1.763 1.00 94.44 242 VAL A O 1
ATOM 1837 N N . ASP A 1 243 ? -21.188 14.541 -0.027 1.00 90.62 243 ASP A N 1
ATOM 1838 C CA . ASP A 1 243 ? -20.188 15.302 0.734 1.00 90.62 243 ASP A CA 1
ATOM 1839 C C . ASP A 1 243 ? -20.853 16.319 1.670 1.00 90.62 243 ASP A C 1
ATOM 1841 O O . ASP A 1 243 ? -20.563 16.354 2.865 1.00 90.62 243 ASP A O 1
ATOM 1845 N N . ARG A 1 244 ? -21.822 17.093 1.167 1.00 93.12 244 ARG A N 1
ATOM 1846 C CA . ARG A 1 244 ? -22.578 18.064 1.970 1.00 93.12 244 ARG A CA 1
ATOM 1847 C C . ARG A 1 244 ? -23.315 17.391 3.127 1.00 93.12 244 ARG A C 1
ATOM 1849 O O . ARG A 1 244 ? -23.213 17.858 4.257 1.00 93.12 244 ARG A O 1
ATOM 1856 N N . ILE A 1 245 ? -24.048 16.307 2.863 1.00 90.31 245 ILE A N 1
ATOM 1857 C CA . ILE A 1 245 ? -24.772 15.562 3.906 1.00 90.31 245 ILE A CA 1
ATOM 1858 C C . ILE A 1 245 ? -23.789 15.011 4.947 1.00 90.31 245 ILE A C 1
ATOM 1860 O O . ILE A 1 245 ? -24.071 15.080 6.144 1.00 90.31 245 ILE A O 1
ATOM 1864 N N . SER A 1 246 ? -22.628 14.515 4.512 1.00 82.44 246 SER A N 1
ATOM 1865 C CA . SER A 1 246 ? -21.578 14.032 5.416 1.00 82.44 246 SER A CA 1
ATOM 1866 C C . SER A 1 246 ? -21.063 15.155 6.318 1.00 82.44 246 SER A C 1
ATOM 1868 O O . SER A 1 246 ? -21.012 14.973 7.534 1.00 82.44 246 SER A O 1
ATOM 1870 N N . ARG A 1 247 ? -20.797 16.349 5.774 1.00 82.12 247 ARG A N 1
ATOM 1871 C CA . ARG A 1 247 ? -20.370 17.517 6.569 1.00 82.12 247 ARG A CA 1
ATOM 1872 C C . ARG A 1 247 ? -21.422 17.943 7.580 1.00 82.12 247 ARG A C 1
ATOM 1874 O O . ARG A 1 247 ? -21.090 18.226 8.725 1.00 82.12 247 ARG A O 1
ATOM 1881 N N . GLU A 1 248 ? -22.685 17.984 7.169 1.00 81.12 248 GLU A N 1
ATOM 1882 C CA . GLU A 1 248 ? -23.786 18.423 8.028 1.00 81.12 248 GLU A CA 1
ATOM 1883 C C . GLU A 1 248 ? -24.076 17.449 9.179 1.00 81.12 248 GLU A C 1
ATOM 1885 O O . GLU A 1 248 ? -24.339 17.893 10.294 1.00 81.12 248 GLU A O 1
ATOM 1890 N N . GLU A 1 249 ? -24.048 16.134 8.936 1.00 82.50 249 GLU A N 1
ATOM 1891 C CA . GLU A 1 249 ? -24.404 15.141 9.964 1.00 82.50 249 GLU A CA 1
ATOM 1892 C C . GLU A 1 249 ? -23.193 14.618 10.756 1.00 82.50 249 GLU A C 1
ATOM 1894 O O . GLU A 1 249 ? -23.372 14.166 11.887 1.00 82.50 249 GLU A O 1
ATOM 1899 N N . THR A 1 250 ? -21.978 14.662 10.194 1.00 73.00 250 THR A N 1
ATOM 1900 C CA . THR A 1 250 ? -20.758 14.119 10.830 1.00 73.00 250 THR A CA 1
ATOM 1901 C C . THR A 1 250 ? -19.725 15.183 11.210 1.00 73.00 250 THR A C 1
ATOM 1903 O O . THR A 1 250 ? -18.807 14.891 11.970 1.00 73.00 250 THR A O 1
ATOM 1906 N N . GLY A 1 251 ? -19.856 16.412 10.699 1.00 66.00 251 GLY A N 1
ATOM 1907 C CA . GLY A 1 251 ? -18.861 17.479 10.861 1.00 66.00 251 GLY A CA 1
ATOM 1908 C C . GLY A 1 251 ? -17.653 17.364 9.925 1.00 66.00 251 GLY A C 1
ATOM 1909 O O . GLY A 1 251 ? -16.841 18.282 9.885 1.00 66.00 251 GLY A O 1
ATOM 1910 N N . GLN A 1 252 ? -17.542 16.279 9.151 1.00 65.19 252 GLN A N 1
ATOM 1911 C CA . GLN A 1 252 ? -16.413 15.988 8.265 1.00 65.19 252 GLN A CA 1
ATOM 1912 C C . GLN A 1 252 ? -16.880 15.725 6.820 1.00 65.19 252 GLN A C 1
ATOM 1914 O O . GLN A 1 252 ? -18.002 15.251 6.614 1.00 65.19 252 GLN A O 1
ATOM 1919 N N . PRO A 1 253 ? -16.056 16.032 5.800 1.00 68.81 253 PRO A N 1
ATOM 1920 C CA . PRO A 1 253 ? -16.323 15.624 4.422 1.00 68.81 253 PRO A CA 1
ATOM 1921 C C . PRO A 1 253 ? -16.367 14.109 4.258 1.00 68.81 253 PRO A C 1
ATOM 1923 O O . PRO A 1 253 ? -15.852 13.354 5.087 1.00 68.81 253 PRO A O 1
ATOM 1926 N N . VAL A 1 254 ? -16.922 13.658 3.133 1.00 78.81 254 VAL A N 1
ATOM 1927 C CA . VAL A 1 254 ? -16.806 12.246 2.767 1.00 78.81 254 VAL A CA 1
ATOM 1928 C C . VAL A 1 254 ? -15.343 11.906 2.470 1.00 78.81 254 VAL A C 1
ATOM 1930 O O . VAL A 1 254 ? -14.638 12.648 1.784 1.00 78.81 254 VAL A O 1
ATOM 1933 N N . GLY A 1 255 ? -14.868 10.783 3.010 1.00 72.94 255 GLY A N 1
ATOM 1934 C CA . GLY A 1 255 ? -13.479 10.366 2.860 1.00 72.94 255 GLY A CA 1
ATOM 1935 C C . GLY A 1 255 ? -13.119 10.114 1.397 1.00 72.94 255 GLY A C 1
ATOM 1936 O O . GLY A 1 255 ? -13.738 9.290 0.729 1.00 72.94 255 GLY A O 1
ATOM 1937 N N . VAL A 1 256 ? -12.069 10.777 0.929 1.00 66.38 256 VAL A N 1
ATOM 1938 C CA . VAL A 1 256 ? -11.499 10.662 -0.418 1.00 66.38 256 VAL A CA 1
ATOM 1939 C C . VAL A 1 256 ? -9.989 10.468 -0.307 1.00 66.38 256 VAL A C 1
ATOM 1941 O O . VAL A 1 256 ? -9.376 10.885 0.671 1.00 66.38 256 VAL A O 1
ATOM 1944 N N . THR A 1 257 ? -9.391 9.812 -1.295 1.00 60.69 257 THR A N 1
ATOM 1945 C CA . THR A 1 257 ? -7.934 9.753 -1.492 1.00 60.69 257 THR A CA 1
ATOM 1946 C C . THR A 1 257 ? -7.492 10.716 -2.602 1.00 60.69 257 THR A C 1
ATOM 1948 O O . THR A 1 257 ? -8.330 11.347 -3.261 1.00 60.69 257 THR A O 1
ATOM 1951 N N . TYR A 1 258 ? -6.184 10.827 -2.834 1.00 53.78 258 TYR A N 1
ATOM 1952 C CA . TYR A 1 258 ? -5.605 11.676 -3.872 1.00 53.78 258 TYR A CA 1
ATOM 1953 C C . TYR A 1 258 ? -6.143 11.313 -5.264 1.00 53.78 258 TYR A C 1
ATOM 1955 O O . TYR A 1 258 ? -6.115 10.155 -5.684 1.00 53.78 258 TYR A O 1
ATOM 1963 N N . GLY A 1 259 ? -6.622 12.317 -6.006 1.00 47.91 259 GLY A N 1
ATOM 1964 C CA . GLY A 1 259 ? -7.258 12.117 -7.315 1.00 47.91 259 GLY A CA 1
ATOM 1965 C C . GLY A 1 259 ? -6.347 11.449 -8.345 1.00 47.91 259 GLY A C 1
ATOM 1966 O O . GLY A 1 259 ? -6.792 10.593 -9.105 1.00 47.91 259 GLY A O 1
ATOM 1967 N N . TRP A 1 260 ? -5.057 11.793 -8.345 1.00 53.38 260 TRP A N 1
ATOM 1968 C CA . TRP A 1 260 ? -4.073 11.184 -9.240 1.00 53.38 260 TRP A CA 1
ATOM 1969 C C . TRP A 1 260 ? -3.800 9.712 -8.885 1.00 53.38 260 TRP A C 1
ATOM 1971 O O . TRP A 1 260 ? -3.740 8.883 -9.791 1.00 53.38 260 TRP A O 1
ATOM 1981 N N . LEU A 1 261 ? -3.725 9.373 -7.590 1.00 47.47 261 LEU A N 1
ATOM 1982 C CA . LEU A 1 261 ? -3.537 8.000 -7.109 1.00 47.47 261 LEU A CA 1
ATOM 1983 C C . LEU A 1 261 ? -4.743 7.136 -7.476 1.00 47.47 261 LEU A C 1
ATOM 1985 O O . LEU A 1 261 ? -4.587 6.045 -8.015 1.00 47.47 261 LEU A O 1
ATOM 1989 N N . ALA A 1 262 ? -5.955 7.650 -7.260 1.00 55.03 262 ALA A N 1
ATOM 1990 C CA . ALA A 1 262 ? -7.176 6.958 -7.653 1.00 55.03 262 ALA A CA 1
ATOM 1991 C C . ALA A 1 262 ? -7.248 6.737 -9.169 1.00 55.03 262 ALA A C 1
ATOM 1993 O O . ALA A 1 262 ? -7.540 5.625 -9.605 1.00 55.03 262 ALA A O 1
ATOM 1994 N N . ARG A 1 263 ? -6.927 7.759 -9.978 1.00 60.25 263 ARG A N 1
ATOM 1995 C CA . ARG A 1 263 ? -6.847 7.632 -11.443 1.00 60.25 263 ARG A CA 1
ATOM 1996 C C . ARG A 1 263 ? -5.838 6.567 -11.863 1.00 60.25 263 ARG A C 1
ATOM 1998 O O . ARG A 1 263 ? -6.146 5.792 -12.761 1.00 60.25 263 ARG A O 1
ATOM 2005 N N . TRP A 1 264 ? -4.677 6.502 -11.213 1.00 54.25 264 TRP A N 1
ATOM 2006 C CA . TRP A 1 264 ? -3.653 5.503 -11.515 1.00 54.25 264 TRP A CA 1
ATOM 2007 C C . TRP A 1 264 ? -4.084 4.082 -11.128 1.00 54.25 264 TRP A C 1
ATOM 2009 O O . TRP A 1 264 ? -4.076 3.209 -11.992 1.00 54.25 264 TRP A O 1
ATOM 2019 N N . ILE A 1 265 ? -4.536 3.853 -9.887 1.00 53.22 265 ILE A N 1
ATOM 2020 C CA . ILE A 1 265 ? -4.985 2.527 -9.414 1.00 53.22 265 ILE A CA 1
ATOM 2021 C C . ILE A 1 265 ? -6.145 2.014 -10.276 1.00 53.22 265 ILE A C 1
ATOM 2023 O O . ILE A 1 265 ? -6.132 0.871 -10.732 1.00 53.22 265 ILE A O 1
ATOM 2027 N N . ILE A 1 266 ? -7.140 2.869 -10.537 1.00 69.12 266 ILE A N 1
ATOM 2028 C CA . ILE A 1 266 ? -8.308 2.500 -11.345 1.00 69.12 266 ILE A CA 1
ATOM 2029 C C . ILE A 1 266 ? -7.903 2.249 -12.799 1.00 69.12 266 ILE A C 1
ATOM 2031 O O . ILE A 1 266 ? -8.456 1.354 -13.423 1.00 69.12 266 ILE A O 1
ATOM 2035 N N . TRP A 1 267 ? -6.928 2.978 -13.349 1.00 72.19 267 TRP A N 1
ATOM 2036 C CA . TRP A 1 267 ? -6.411 2.722 -14.696 1.00 72.19 267 TRP A CA 1
ATOM 2037 C C . TRP A 1 267 ? -5.615 1.409 -14.798 1.00 72.19 267 TRP A C 1
ATOM 2039 O O . TRP A 1 267 ? -5.759 0.697 -15.800 1.00 72.19 267 TRP A O 1
ATOM 2049 N N . ALA A 1 268 ? -4.800 1.097 -13.784 1.00 48.19 268 ALA A N 1
ATOM 2050 C CA . ALA A 1 268 ? -3.907 -0.060 -13.748 1.00 48.19 268 ALA A CA 1
ATOM 2051 C C . ALA A 1 268 ? -4.657 -1.388 -13.550 1.00 48.19 268 ALA A C 1
ATOM 2053 O O . ALA A 1 268 ? -4.285 -2.399 -14.143 1.00 48.19 268 ALA A O 1
ATOM 2054 N N . ILE A 1 269 ? -5.736 -1.388 -12.761 1.00 69.69 269 ILE A N 1
ATOM 2055 C CA . ILE A 1 269 ? -6.526 -2.589 -12.465 1.00 69.69 269 ILE A CA 1
ATOM 2056 C C . ILE A 1 269 ? -7.699 -2.686 -13.446 1.00 69.69 269 ILE A C 1
ATOM 2058 O O . ILE A 1 269 ? -8.653 -1.914 -13.368 1.00 69.69 269 ILE A O 1
ATOM 2062 N N . THR A 1 270 ? -7.655 -3.661 -14.360 1.00 75.19 270 THR A N 1
ATOM 2063 C CA . THR A 1 270 ? -8.659 -3.833 -15.431 1.00 75.19 270 THR A CA 1
ATOM 2064 C C . THR A 1 270 ? -10.096 -3.919 -14.910 1.00 75.19 270 THR A C 1
ATOM 2066 O O . THR A 1 270 ? -10.987 -3.283 -15.481 1.00 75.19 270 THR A O 1
ATOM 2069 N N . ASP A 1 271 ? -10.333 -4.650 -13.819 1.00 74.81 271 ASP A N 1
ATOM 2070 C CA . ASP A 1 271 ? -11.676 -4.790 -13.246 1.00 74.81 271 ASP A CA 1
ATOM 2071 C C . ASP A 1 271 ? -12.199 -3.461 -12.691 1.00 74.81 271 ASP A C 1
ATOM 2073 O O . ASP A 1 271 ? -13.334 -3.083 -12.978 1.00 74.81 271 ASP A O 1
ATOM 2077 N N . LEU A 1 272 ? -11.360 -2.680 -11.999 1.00 82.12 272 LEU A N 1
ATOM 2078 C CA . LEU A 1 272 ? -11.741 -1.339 -11.549 1.00 82.12 272 LEU A CA 1
ATOM 2079 C C . LEU A 1 272 ? -11.969 -0.404 -12.740 1.00 82.12 272 LEU A C 1
ATOM 2081 O O . LEU A 1 272 ? -12.996 0.272 -12.790 1.00 82.12 272 LEU A O 1
ATOM 2085 N N . ARG A 1 273 ? -11.066 -0.394 -13.728 1.00 85.06 273 ARG A N 1
ATOM 2086 C CA . ARG A 1 273 ? -11.190 0.444 -14.930 1.00 85.06 273 ARG A CA 1
ATOM 2087 C C . ARG A 1 273 ? -12.522 0.222 -15.635 1.00 85.06 273 ARG A C 1
ATOM 2089 O O . ARG A 1 273 ? -13.216 1.181 -15.962 1.00 85.06 273 ARG A O 1
ATOM 2096 N N . THR A 1 274 ? -12.865 -1.041 -15.878 1.00 87.44 274 THR A N 1
ATOM 2097 C CA . THR A 1 274 ? -14.095 -1.416 -16.585 1.00 87.44 274 THR A CA 1
ATOM 2098 C C . THR A 1 274 ? -15.339 -1.181 -15.735 1.00 87.44 274 THR A C 1
ATOM 2100 O O . THR A 1 274 ? -16.349 -0.739 -16.274 1.00 87.44 274 THR A O 1
ATOM 2103 N N . MET A 1 275 ? -15.269 -1.398 -14.418 1.00 90.88 275 MET A N 1
ATOM 2104 C CA . MET A 1 275 ? -16.368 -1.108 -13.495 1.00 90.88 275 MET A CA 1
ATOM 2105 C C . MET A 1 275 ? -16.703 0.388 -13.463 1.00 90.88 275 MET A C 1
ATOM 2107 O O . MET A 1 275 ? -17.854 0.754 -13.693 1.00 90.88 275 MET A O 1
ATOM 2111 N N . PHE A 1 276 ? -15.719 1.263 -13.222 1.00 91.19 276 PHE A N 1
ATOM 2112 C CA . PHE A 1 276 ? -15.953 2.713 -13.183 1.00 91.19 276 PHE A CA 1
ATOM 2113 C C . PHE A 1 276 ? -16.399 3.263 -14.541 1.00 91.19 276 PHE A C 1
ATOM 2115 O O . PHE A 1 276 ? -17.287 4.110 -14.577 1.00 91.19 276 PHE A O 1
ATOM 2122 N N . ALA A 1 277 ? -15.841 2.764 -15.651 1.00 89.88 277 ALA A N 1
ATOM 2123 C CA . ALA A 1 277 ? -16.284 3.149 -16.991 1.00 89.88 277 ALA A CA 1
ATOM 2124 C C . ALA A 1 277 ? -17.749 2.759 -17.240 1.00 89.88 277 ALA A C 1
ATOM 2126 O O . ALA A 1 277 ? -18.551 3.606 -17.630 1.00 89.88 277 ALA A O 1
ATOM 2127 N N . PHE A 1 278 ? -18.126 1.515 -16.926 1.00 91.75 278 PHE A N 1
ATOM 2128 C CA . PHE A 1 278 ? -19.485 1.028 -17.155 1.00 91.75 278 PHE A CA 1
ATOM 2129 C C . PHE A 1 278 ? -20.512 1.783 -16.312 1.00 91.75 278 PHE A C 1
ATOM 2131 O O . PHE A 1 278 ? -21.567 2.164 -16.816 1.00 91.75 278 PHE A O 1
ATOM 2138 N N . ILE A 1 279 ? -20.199 2.021 -15.035 1.00 92.81 279 ILE A N 1
ATOM 2139 C CA . ILE A 1 279 ? -21.078 2.784 -14.147 1.00 92.81 279 ILE A CA 1
ATOM 2140 C C . ILE A 1 279 ? -21.172 4.226 -14.622 1.00 92.81 279 ILE A C 1
ATOM 2142 O O . ILE A 1 279 ? -22.261 4.774 -14.578 1.00 92.81 279 ILE A O 1
ATOM 2146 N N . ASN A 1 280 ? -20.093 4.849 -15.103 1.00 92.38 280 ASN A N 1
ATOM 2147 C CA . ASN A 1 280 ? -20.163 6.207 -15.640 1.00 92.38 280 ASN A CA 1
ATOM 2148 C C . ASN A 1 280 ? -21.110 6.288 -16.849 1.00 92.38 280 ASN A C 1
ATOM 2150 O O . ASN A 1 280 ? -22.014 7.121 -16.869 1.00 92.38 280 ASN A O 1
ATOM 2154 N N . GLU A 1 281 ? -20.942 5.373 -17.807 1.00 90.94 281 GLU A N 1
ATOM 2155 C CA . GLU A 1 281 ? -21.699 5.304 -19.064 1.00 90.94 281 GLU A CA 1
ATOM 2156 C C . GLU A 1 281 ? -23.182 4.966 -18.880 1.00 90.94 281 GLU A C 1
ATOM 2158 O O . GLU A 1 281 ? -24.004 5.330 -19.726 1.00 90.94 281 GLU A O 1
ATOM 2163 N N . ARG A 1 282 ? -23.533 4.237 -17.814 1.00 90.81 282 ARG A N 1
ATOM 2164 C CA . ARG A 1 282 ? -24.882 3.711 -17.610 1.00 90.81 282 ARG A CA 1
ATOM 2165 C C . ARG A 1 282 ? -25.428 4.051 -16.235 1.00 90.81 282 ARG A C 1
ATOM 2167 O O . ARG A 1 282 ? -24.852 3.699 -15.211 1.00 90.81 282 ARG A O 1
ATOM 2174 N N . ASP A 1 283 ? -26.593 4.679 -16.219 1.00 93.44 283 ASP A N 1
ATOM 2175 C CA . ASP A 1 283 ? -27.309 4.938 -14.976 1.00 93.44 283 ASP A CA 1
ATOM 2176 C C . ASP A 1 283 ? -27.981 3.674 -14.452 1.00 93.44 283 ASP A C 1
ATOM 2178 O O . ASP A 1 283 ? -28.431 2.821 -15.219 1.00 93.44 283 ASP A O 1
ATOM 2182 N N . TYR A 1 284 ? -28.055 3.569 -13.129 1.00 96.38 284 TYR A N 1
ATOM 2183 C CA . TYR A 1 284 ? -28.882 2.567 -12.476 1.00 96.38 284 TYR A CA 1
ATOM 2184 C C . TYR A 1 284 ? -30.371 2.860 -12.699 1.00 96.38 284 TYR A C 1
ATOM 2186 O O . TYR A 1 284 ? -30.759 4.003 -12.933 1.00 96.38 284 TYR A O 1
ATOM 2194 N N . GLY A 1 285 ? -31.211 1.828 -12.622 1.00 95.50 285 GLY A N 1
ATOM 2195 C CA . GLY A 1 285 ? -32.638 1.940 -12.955 1.00 95.50 285 GLY A CA 1
ATOM 2196 C C . GLY A 1 285 ? -33.589 1.339 -11.924 1.00 95.50 285 GLY A C 1
ATOM 2197 O O . GLY A 1 285 ? -34.557 0.679 -12.305 1.00 95.50 285 GLY A O 1
ATOM 2198 N N . ALA A 1 286 ? -33.314 1.507 -10.629 1.00 96.62 286 ALA A N 1
ATOM 2199 C CA . ALA A 1 286 ? -34.233 1.105 -9.567 1.00 96.62 286 ALA A CA 1
ATOM 2200 C C . ALA A 1 286 ? -35.429 2.068 -9.460 1.00 96.62 286 ALA A C 1
ATOM 2202 O O . ALA A 1 286 ? -35.272 3.287 -9.505 1.00 96.62 286 ALA A O 1
ATOM 2203 N N . ASP A 1 287 ? -36.632 1.521 -9.282 1.00 95.56 287 ASP A N 1
ATOM 2204 C CA . ASP A 1 287 ? -37.864 2.301 -9.122 1.00 95.56 287 ASP A CA 1
ATOM 2205 C C . ASP A 1 287 ? -38.084 2.636 -7.638 1.00 95.56 287 ASP A C 1
ATOM 2207 O O . ASP A 1 287 ? -38.726 1.884 -6.904 1.00 95.56 287 ASP A O 1
ATOM 2211 N N . LEU A 1 288 ? -37.520 3.758 -7.179 1.00 94.50 288 LEU A N 1
ATOM 2212 C CA . LEU A 1 288 ? -37.616 4.205 -5.782 1.00 94.50 288 LEU A CA 1
ATOM 2213 C C . LEU A 1 288 ? -39.069 4.379 -5.303 1.00 94.50 288 LEU A C 1
ATOM 2215 O O . LEU A 1 288 ? -39.360 4.107 -4.136 1.00 94.50 288 LEU A O 1
ATOM 2219 N N . GLU A 1 289 ? -39.989 4.790 -6.183 1.00 94.19 289 GLU A N 1
ATOM 2220 C CA . GLU A 1 289 ? -41.401 4.965 -5.826 1.00 94.19 289 GLU A CA 1
ATOM 2221 C C . GLU A 1 289 ? -42.075 3.612 -5.578 1.00 94.19 289 GLU A C 1
ATOM 2223 O O . GLU A 1 289 ? -42.832 3.445 -4.617 1.00 94.19 289 GLU A O 1
ATOM 2228 N N . TRP A 1 290 ? -41.794 2.625 -6.429 1.00 94.50 290 TRP A N 1
ATOM 2229 C CA . TRP A 1 290 ? -42.264 1.260 -6.228 1.00 94.50 290 TRP A CA 1
ATOM 2230 C C . TRP A 1 290 ? -41.631 0.621 -4.989 1.00 94.50 290 TRP A C 1
ATOM 2232 O O . TRP A 1 290 ? -42.349 0.015 -4.189 1.00 94.50 290 TRP A O 1
ATOM 2242 N N . LEU A 1 291 ? -40.324 0.810 -4.777 1.00 95.06 291 LEU A N 1
ATOM 2243 C CA . LEU A 1 291 ? -39.611 0.273 -3.615 1.00 95.06 291 LEU A CA 1
ATOM 2244 C C . LEU A 1 291 ? -40.236 0.782 -2.306 1.00 95.06 291 LEU A C 1
ATOM 2246 O O . LEU A 1 291 ? -40.550 -0.017 -1.419 1.00 95.06 291 LEU A O 1
ATOM 2250 N N . ALA A 1 292 ? -40.531 2.084 -2.227 1.00 93.88 292 ALA A N 1
ATOM 2251 C CA . ALA A 1 292 ? -41.130 2.717 -1.052 1.00 93.88 292 ALA A CA 1
ATOM 2252 C C . ALA A 1 292 ? -42.529 2.211 -0.682 1.00 93.88 292 ALA A C 1
ATOM 2254 O O . ALA A 1 292 ? -42.934 2.350 0.472 1.00 93.88 292 ALA A O 1
ATOM 2255 N N . LYS A 1 293 ? -43.259 1.576 -1.610 1.00 93.44 293 LYS A N 1
ATOM 2256 C CA . LYS A 1 293 ? -44.567 0.959 -1.318 1.00 93.44 293 LYS A CA 1
ATOM 2257 C C . LYS A 1 293 ? -44.446 -0.315 -0.479 1.00 93.44 293 LYS A C 1
ATOM 2259 O O . LYS A 1 293 ? -45.429 -0.712 0.140 1.00 93.44 293 LYS A O 1
ATOM 2264 N N . THR A 1 294 ? -43.269 -0.943 -0.463 1.00 91.69 294 THR A N 1
ATOM 2265 C CA . THR A 1 294 ? -43.028 -2.214 0.239 1.00 91.69 294 THR A CA 1
ATOM 2266 C C . THR A 1 294 ? -42.026 -2.045 1.376 1.00 91.69 294 THR A C 1
ATOM 2268 O O . THR A 1 294 ? -42.332 -2.350 2.526 1.00 91.69 294 THR A O 1
ATOM 2271 N N . VAL A 1 295 ? -40.835 -1.528 1.070 1.00 92.31 295 VAL A N 1
ATOM 2272 C CA . VAL A 1 295 ? -39.767 -1.279 2.040 1.00 92.31 295 VAL A CA 1
ATOM 2273 C C . VAL A 1 295 ? -39.338 0.170 1.877 1.00 92.31 295 VAL A C 1
ATOM 2275 O O . VAL A 1 295 ? -38.675 0.515 0.904 1.00 92.31 295 VAL A O 1
ATOM 2278 N N . GLU A 1 296 ? -39.714 1.018 2.835 1.00 93.12 296 GLU A N 1
ATOM 2279 C CA . GLU A 1 296 ? -39.343 2.438 2.830 1.00 93.12 296 GLU A CA 1
ATOM 2280 C C . GLU A 1 296 ? -37.807 2.599 2.766 1.00 93.12 296 GLU A C 1
ATOM 2282 O O . GLU A 1 296 ? -37.136 2.126 3.694 1.00 93.12 296 GLU A O 1
ATOM 2287 N N . PRO A 1 297 ? -37.250 3.223 1.706 1.00 94.62 297 PRO A N 1
ATOM 2288 C CA . PRO A 1 297 ? -35.813 3.408 1.528 1.00 94.62 297 PRO A CA 1
ATOM 2289 C C . PRO A 1 297 ? -35.188 4.250 2.643 1.00 94.62 297 PRO A C 1
ATOM 2291 O O . PRO A 1 297 ? -35.723 5.290 3.028 1.00 94.62 297 PRO A O 1
ATOM 2294 N N . THR A 1 298 ? -34.036 3.819 3.152 1.00 95.25 298 THR A N 1
ATOM 2295 C CA . THR A 1 298 ? -33.248 4.588 4.121 1.00 95.25 298 THR A CA 1
ATOM 2296 C C . THR A 1 298 ? -32.400 5.607 3.368 1.00 95.25 298 THR A C 1
ATOM 2298 O O . THR A 1 298 ? -31.409 5.240 2.743 1.00 95.25 298 THR A O 1
ATOM 2301 N N . THR A 1 299 ? -32.726 6.896 3.457 1.00 95.88 299 THR A N 1
ATOM 2302 C CA . THR A 1 299 ? -31.933 7.930 2.761 1.00 95.88 299 THR A CA 1
ATOM 2303 C C . THR A 1 299 ? -30.488 7.961 3.262 1.00 95.88 299 THR A C 1
ATOM 2305 O O . THR A 1 299 ? -30.208 7.607 4.414 1.00 95.88 299 THR A O 1
ATOM 2308 N N . PHE A 1 300 ? -29.553 8.453 2.446 1.00 94.56 300 PHE A N 1
ATOM 2309 C CA . PHE A 1 300 ? -28.142 8.565 2.836 1.00 94.56 300 PHE A CA 1
ATOM 2310 C C . PHE A 1 300 ? -27.973 9.383 4.124 1.00 94.56 300 PHE A C 1
ATOM 2312 O O . PHE A 1 300 ? -27.217 9.004 5.017 1.00 94.56 300 PHE A O 1
ATOM 2319 N N . ARG A 1 301 ? -28.746 10.471 4.267 1.00 94.69 301 ARG A N 1
ATOM 2320 C CA . ARG A 1 301 ? -28.766 11.305 5.480 1.00 94.69 301 ARG A CA 1
ATOM 2321 C C . ARG A 1 301 ? -29.237 10.532 6.709 1.00 94.69 301 ARG A C 1
ATOM 2323 O O . ARG A 1 301 ? -28.649 10.668 7.780 1.00 94.69 301 ARG A O 1
ATOM 2330 N N . GLN A 1 302 ? -30.308 9.750 6.584 1.00 93.25 302 GLN A N 1
ATOM 2331 C CA . GLN A 1 302 ? -30.785 8.917 7.690 1.00 93.25 302 GLN A CA 1
ATOM 2332 C C . GLN A 1 302 ? -29.731 7.876 8.064 1.00 93.25 302 GLN A C 1
ATOM 2334 O O . GLN A 1 302 ? -29.387 7.758 9.238 1.00 93.25 302 GLN A O 1
ATOM 2339 N N . TRP A 1 303 ? -29.167 7.190 7.070 1.00 93.06 303 TRP A N 1
ATOM 2340 C CA . TRP A 1 303 ? -28.156 6.162 7.277 1.00 93.06 303 TRP A CA 1
ATOM 2341 C C . TRP A 1 303 ? -26.890 6.704 7.940 1.00 93.06 303 TRP A C 1
ATOM 2343 O O . TRP A 1 303 ? -26.442 6.123 8.927 1.00 93.06 303 TRP A O 1
ATOM 2353 N N . ILE A 1 304 ? -26.328 7.824 7.470 1.00 86.94 304 ILE A N 1
ATOM 2354 C CA . ILE A 1 304 ? -25.103 8.382 8.060 1.00 86.94 304 ILE A CA 1
ATOM 2355 C C . ILE A 1 304 ? -25.356 8.842 9.502 1.00 86.94 304 ILE A C 1
ATOM 2357 O O . ILE A 1 304 ? -24.559 8.566 10.395 1.00 86.94 304 ILE A O 1
ATOM 2361 N N . LYS A 1 305 ? -26.520 9.444 9.768 1.00 86.38 305 LYS A N 1
ATOM 2362 C CA . LYS A 1 305 ? -26.927 9.891 11.104 1.00 86.38 305 LYS A CA 1
ATOM 2363 C C . LYS A 1 305 ? -27.133 8.732 12.074 1.00 86.38 305 LYS A C 1
ATOM 2365 O O . LYS A 1 305 ? -26.745 8.827 13.238 1.00 86.38 305 LYS A O 1
ATOM 2370 N N . GLU A 1 306 ? -27.776 7.658 11.626 1.00 82.44 306 GLU A N 1
ATOM 2371 C CA . GLU A 1 306 ? -27.945 6.428 12.404 1.00 82.44 306 GLU A CA 1
ATOM 2372 C C . GLU A 1 306 ? -26.600 5.748 12.642 1.00 82.44 306 GLU A C 1
ATOM 2374 O O . GLU A 1 306 ? -26.290 5.414 13.777 1.00 82.44 306 GLU A O 1
ATOM 2379 N N . THR A 1 307 ? -25.757 5.646 11.617 1.00 71.88 307 THR A N 1
ATOM 2380 C CA . THR A 1 307 ? -24.440 5.003 11.708 1.00 71.88 307 THR A CA 1
ATOM 2381 C C . THR A 1 307 ? -23.505 5.757 12.650 1.00 71.88 307 THR A C 1
ATOM 2383 O O . THR A 1 307 ? -22.802 5.126 13.435 1.00 71.88 307 THR A O 1
ATOM 2386 N N . VAL A 1 308 ? -23.531 7.094 12.657 1.00 60.97 308 VAL A N 1
ATOM 2387 C CA . VAL A 1 308 ? -22.820 7.906 13.661 1.00 60.97 308 VAL A CA 1
ATOM 2388 C C . VAL A 1 308 ? -23.376 7.645 15.061 1.00 60.97 308 VAL A C 1
ATOM 2390 O O . VAL A 1 308 ? -22.610 7.379 15.983 1.00 60.97 308 VAL A O 1
ATOM 2393 N N . LYS A 1 309 ? -24.704 7.651 15.240 1.00 53.06 309 LYS A N 1
ATOM 2394 C CA . LYS A 1 309 ? -25.335 7.364 16.543 1.00 53.06 309 LYS A CA 1
ATOM 2395 C C . LYS A 1 309 ? -25.061 5.947 17.050 1.00 53.06 309 LYS A C 1
ATOM 2397 O O . LYS A 1 309 ? -24.916 5.764 18.255 1.00 53.06 309 LYS A O 1
ATOM 2402 N N . ASP A 1 310 ? -24.999 4.958 16.168 1.00 44.03 310 ASP A N 1
ATOM 2403 C CA . ASP A 1 310 ? -24.770 3.559 16.524 1.00 44.03 310 ASP A CA 1
ATOM 2404 C C . ASP A 1 310 ? -23.281 3.269 16.752 1.00 44.03 310 ASP A C 1
ATOM 2406 O O . ASP A 1 310 ? -22.953 2.534 17.682 1.00 44.03 310 ASP A O 1
ATOM 2410 N N . ARG A 1 311 ? -22.367 3.940 16.033 1.00 42.28 311 ARG A N 1
ATOM 2411 C CA . ARG A 1 311 ? -20.934 3.986 16.391 1.00 42.28 311 ARG A CA 1
ATOM 2412 C C . ARG A 1 311 ? -20.710 4.626 17.767 1.00 42.28 311 ARG A C 1
ATOM 2414 O O . ARG A 1 311 ? -19.855 4.164 18.509 1.00 42.28 311 ARG A O 1
ATOM 2421 N N . VAL A 1 312 ? -21.537 5.605 18.149 1.00 34.94 312 VAL A N 1
ATOM 2422 C CA . VAL A 1 312 ? -21.566 6.195 19.504 1.00 34.94 312 VAL A CA 1
ATOM 2423 C C . VAL A 1 312 ? -22.184 5.248 20.555 1.00 34.94 312 VAL A C 1
ATOM 2425 O O . VAL A 1 312 ? -21.842 5.339 21.730 1.00 34.94 312 VAL A O 1
ATOM 2428 N N . ARG A 1 313 ? -23.073 4.317 20.173 1.00 30.84 313 ARG A N 1
ATOM 2429 C CA . ARG A 1 313 ? -23.716 3.336 21.081 1.00 30.84 313 ARG A CA 1
ATOM 2430 C C . ARG A 1 313 ? -22.968 2.007 21.231 1.00 30.84 313 ARG A C 1
ATOM 2432 O O . ARG A 1 313 ? -23.248 1.290 22.187 1.00 30.84 313 ARG A O 1
ATOM 2439 N N . ALA A 1 314 ? -22.074 1.656 20.307 1.00 32.34 314 ALA A N 1
ATOM 2440 C CA . ALA A 1 314 ? -21.329 0.393 20.315 1.00 32.34 314 ALA A CA 1
ATOM 2441 C C . ALA A 1 314 ? -20.039 0.417 21.170 1.00 32.34 314 ALA A C 1
ATOM 2443 O O . ALA A 1 314 ? -19.344 -0.594 21.242 1.00 32.34 314 ALA A O 1
ATOM 2444 N N . GLY A 1 315 ? -19.739 1.533 21.846 1.00 30.22 315 GLY A N 1
ATOM 2445 C CA . GLY A 1 315 ? -18.789 1.601 22.968 1.00 30.22 315 GLY A CA 1
ATOM 2446 C C . GLY A 1 315 ? -19.488 1.403 24.329 1.00 30.22 315 GLY A C 1
ATOM 2447 O O . GLY A 1 315 ? -20.715 1.510 24.400 1.00 30.22 315 GLY A O 1
ATOM 2448 N N . PRO A 1 316 ? -18.760 1.097 25.427 1.00 25.89 316 PRO A N 1
ATOM 2449 C CA . PRO A 1 316 ? -19.370 0.892 26.743 1.00 25.89 316 PRO A CA 1
ATOM 2450 C C . PRO A 1 316 ? -20.031 2.194 27.254 1.00 25.89 316 PRO A C 1
ATOM 2452 O O . PRO A 1 316 ? -19.740 3.282 26.758 1.00 25.89 316 PRO A O 1
ATOM 2455 N N . PRO A 1 317 ? -20.986 2.113 28.200 1.00 25.38 317 PRO A N 1
ATOM 2456 C CA . PRO A 1 317 ? -22.054 3.098 28.331 1.00 25.38 317 PRO A CA 1
ATOM 2457 C C . PRO A 1 317 ? -21.559 4.447 28.863 1.00 25.38 317 PRO A C 1
ATOM 2459 O O . PRO A 1 317 ? -21.057 4.529 29.981 1.00 25.38 317 PRO A O 1
ATOM 2462 N N . VAL A 1 318 ? -21.850 5.532 28.141 1.00 29.31 318 VAL A N 1
ATOM 2463 C CA . VAL A 1 318 ? -21.866 6.890 28.707 1.00 29.31 318 VAL A CA 1
ATOM 2464 C C . VAL A 1 318 ? -23.321 7.297 28.924 1.00 29.31 318 VAL A C 1
ATOM 2466 O O . VAL A 1 318 ? -23.960 7.912 28.072 1.00 29.31 318 VAL A O 1
ATOM 2469 N N . SER A 1 319 ? -23.886 6.944 30.079 1.00 28.25 319 SER A N 1
ATOM 2470 C CA . SER A 1 319 ? -25.091 7.617 30.565 1.00 28.25 319 SER A CA 1
ATOM 2471 C C . SER A 1 319 ? -24.691 8.758 31.493 1.00 28.25 319 SER A C 1
ATOM 2473 O O . SER A 1 319 ? -24.066 8.518 32.521 1.00 28.25 319 SER A O 1
ATOM 2475 N N . LEU A 1 320 ? -25.137 9.974 31.169 1.00 29.17 320 LEU A N 1
ATOM 2476 C CA . LEU A 1 320 ? -25.383 11.050 32.136 1.00 29.17 320 LEU A CA 1
ATOM 2477 C C . LEU A 1 320 ? -24.225 11.353 33.111 1.00 29.17 320 LEU A C 1
ATOM 2479 O O . LEU A 1 320 ? -24.422 11.383 34.324 1.00 29.17 320 LEU A O 1
ATOM 2483 N N . LEU A 1 321 ? -23.041 11.682 32.596 1.00 25.98 321 LEU A N 1
ATOM 2484 C CA . LEU A 1 321 ? -22.070 12.470 33.355 1.00 25.98 321 LEU A CA 1
ATOM 2485 C C . LEU A 1 321 ? -22.077 13.896 32.808 1.00 25.98 321 LEU A C 1
ATOM 2487 O O . LEU A 1 321 ? -21.837 14.146 31.630 1.00 25.98 321 LEU A O 1
ATOM 2491 N N . LYS A 1 322 ? -22.430 14.839 33.686 1.00 30.05 322 LYS A N 1
ATOM 2492 C CA . LYS A 1 322 ? -22.219 16.275 33.484 1.00 30.05 322 LYS A CA 1
ATOM 2493 C C . LYS A 1 322 ? -20.806 16.492 32.935 1.00 30.05 322 LYS A C 1
ATOM 2495 O O . LYS A 1 322 ? -19.887 15.875 33.465 1.00 30.05 322 LYS A O 1
ATOM 2500 N N . ARG A 1 323 ? -20.646 17.404 31.962 1.00 35.91 323 ARG A N 1
ATOM 2501 C CA . ARG A 1 323 ? -19.350 18.011 31.594 1.00 35.91 323 ARG A CA 1
ATOM 2502 C C . ARG A 1 323 ? -18.550 18.276 32.874 1.00 35.91 323 ARG A C 1
ATOM 2504 O O . ARG A 1 323 ? -18.877 19.207 33.613 1.00 35.91 323 ARG A O 1
ATOM 2511 N N . ALA A 1 324 ? -17.575 17.424 33.172 1.00 36.28 324 ALA A N 1
ATOM 2512 C CA . ALA A 1 324 ? -16.655 17.630 34.273 1.00 36.28 324 ALA A CA 1
ATOM 2513 C C . ALA A 1 324 ? -15.562 18.549 33.736 1.00 36.28 324 ALA A C 1
ATOM 2515 O O . ALA A 1 324 ? -14.721 18.136 32.952 1.00 36.28 324 ALA A O 1
ATOM 2516 N N . THR A 1 325 ? -15.619 19.821 34.112 1.00 43.34 325 THR A N 1
ATOM 2517 C CA . THR A 1 325 ? -14.513 20.760 33.916 1.00 43.34 325 THR A CA 1
ATOM 2518 C C . THR A 1 325 ? -13.247 20.167 34.544 1.00 43.34 325 THR A C 1
ATOM 2520 O O . THR A 1 325 ? -13.320 19.777 35.717 1.00 43.34 325 THR A O 1
ATOM 2523 N N . CYS A 1 326 ? -12.117 20.103 33.812 1.00 43.84 326 CYS A N 1
ATOM 2524 C CA . CYS A 1 326 ? -10.803 19.793 34.398 1.00 43.84 326 CYS A CA 1
ATOM 2525 C C . CYS A 1 326 ? -10.684 20.625 35.696 1.00 43.84 326 CYS A C 1
ATOM 2527 O O . CYS A 1 326 ? -10.967 21.824 35.686 1.00 43.84 326 CYS A O 1
ATOM 2529 N N . GLY A 1 327 ? -10.412 19.975 36.837 1.00 46.09 327 GLY A N 1
ATOM 2530 C CA . GLY A 1 327 ? -10.443 20.602 38.170 1.00 46.09 327 GLY A CA 1
ATOM 2531 C C . GLY A 1 327 ? -9.511 21.822 38.297 1.00 46.09 327 GLY A C 1
ATOM 2532 O O . GLY A 1 327 ? -8.841 22.182 37.344 1.00 46.09 327 GLY A O 1
ATOM 2533 N N . PRO A 1 328 ? -9.387 22.468 39.469 1.00 44.84 328 PRO A N 1
ATOM 2534 C CA . PRO A 1 328 ? -8.831 23.824 39.595 1.00 44.84 328 PRO A CA 1
ATOM 2535 C C . PRO A 1 328 ? -7.381 24.071 39.117 1.00 44.84 328 PRO A C 1
ATOM 2537 O O . PRO A 1 328 ? -6.954 25.220 39.190 1.00 44.84 328 PRO A O 1
ATOM 2540 N N . LYS A 1 329 ? -6.633 23.066 38.630 1.00 45.81 329 LYS A N 1
ATOM 2541 C CA . LYS A 1 329 ? -5.366 23.249 37.894 1.00 45.81 329 LYS A CA 1
ATOM 2542 C C . LYS A 1 329 ? -5.064 22.099 36.905 1.00 45.81 329 LYS A C 1
ATOM 2544 O O . LYS A 1 329 ? -4.459 21.110 37.324 1.00 45.81 329 LYS A O 1
ATOM 2549 N N . PRO A 1 330 ? -5.397 22.212 35.610 1.00 43.66 330 PRO A N 1
ATOM 2550 C CA . PRO A 1 330 ? -4.579 21.657 34.533 1.00 43.66 330 PRO A CA 1
ATOM 2551 C C . PRO A 1 330 ? -3.484 22.681 34.165 1.00 43.66 330 PRO A C 1
ATOM 2553 O O . PRO A 1 330 ? -3.754 23.880 34.147 1.00 43.66 330 PRO A O 1
ATOM 2556 N N . VAL A 1 331 ? -2.238 22.241 33.944 1.00 55.91 331 VAL A N 1
ATOM 2557 C CA . VAL A 1 331 ? -1.123 23.154 33.592 1.00 55.91 331 VAL A CA 1
ATOM 2558 C C . VAL A 1 331 ? -1.049 23.401 32.076 1.00 55.91 331 VAL A C 1
ATOM 2560 O O . VAL A 1 331 ? -0.674 24.499 31.684 1.00 55.91 331 VAL A O 1
ATOM 2563 N N . ILE A 1 332 ? -1.486 22.454 31.231 1.00 57.59 332 ILE A N 1
ATOM 2564 C CA . ILE A 1 332 ? -1.628 22.624 29.772 1.00 57.59 332 ILE A CA 1
ATOM 2565 C C . ILE A 1 332 ? -2.911 21.912 29.312 1.00 57.59 332 ILE A C 1
ATOM 2567 O O . ILE A 1 332 ? -3.206 20.809 29.781 1.00 57.59 332 ILE A O 1
ATOM 2571 N N . ASP A 1 333 ? -3.686 22.559 28.439 1.00 58.09 333 ASP A N 1
ATOM 2572 C CA . ASP A 1 333 ? -4.837 21.961 27.759 1.00 58.09 333 ASP A CA 1
ATOM 2573 C C . ASP A 1 333 ? -4.338 21.137 26.565 1.00 58.09 333 ASP A C 1
ATOM 2575 O O . ASP A 1 333 ? -3.798 21.688 25.608 1.00 58.09 333 ASP A O 1
ATOM 2579 N N . CYS A 1 334 ? -4.460 19.813 26.658 1.00 56.00 334 CYS A N 1
ATOM 2580 C CA . CYS A 1 334 ? -3.997 18.890 25.626 1.00 56.00 334 CYS A CA 1
ATOM 2581 C C . CYS A 1 334 ? -5.077 18.507 24.615 1.00 56.00 334 CYS A C 1
ATOM 2583 O O . CYS A 1 334 ? -4.782 17.752 23.689 1.00 56.00 334 CYS A O 1
ATOM 2585 N N . GLU A 1 335 ? -6.306 19.019 24.752 1.00 54.50 335 GLU A N 1
ATOM 2586 C CA . GLU A 1 335 ? -7.364 18.776 23.765 1.00 54.50 335 GLU A CA 1
ATOM 2587 C C . GLU A 1 335 ? -6.968 19.322 22.388 1.00 54.50 335 GLU A C 1
ATOM 2589 O O . GLU A 1 335 ? -7.261 18.700 21.370 1.00 54.50 335 GLU A O 1
ATOM 2594 N N . GLN A 1 336 ? -6.210 20.423 22.354 1.00 50.88 336 GLN A N 1
ATOM 2595 C CA . GLN A 1 336 ? -5.692 21.021 21.118 1.00 50.88 336 GLN A CA 1
ATOM 2596 C C . GLN A 1 336 ? -4.651 20.160 20.378 1.00 50.88 336 GLN A C 1
ATOM 2598 O O . GLN A 1 336 ? -4.348 20.458 19.231 1.00 50.88 336 GLN A O 1
ATOM 2603 N N . PHE A 1 337 ? -4.112 19.121 21.026 1.00 51.03 337 PHE A N 1
ATOM 2604 C CA . PHE A 1 337 ? -3.134 18.185 20.451 1.00 51.03 337 PHE A CA 1
ATOM 2605 C C . PHE A 1 337 ? -3.711 16.774 20.274 1.00 51.03 337 PHE A C 1
ATOM 2607 O O . PHE A 1 337 ? -2.986 15.843 19.929 1.00 51.03 337 PHE A O 1
ATOM 2614 N N . SER A 1 338 ? -4.999 16.586 20.581 1.00 49.03 338 SER A N 1
ATOM 2615 C CA . SER A 1 338 ? -5.698 15.344 20.269 1.00 49.03 338 SER A CA 1
ATOM 2616 C C . SER A 1 338 ? -6.100 15.374 18.801 1.00 49.03 338 SER A C 1
ATOM 2618 O O . SER A 1 338 ? -6.791 16.299 18.370 1.00 49.03 338 SER A O 1
ATOM 2620 N N . ASP A 1 339 ? -5.664 14.375 18.032 1.00 40.59 339 ASP A N 1
ATOM 2621 C CA . ASP A 1 339 ? -6.147 14.173 16.669 1.00 40.59 339 ASP A CA 1
ATOM 2622 C C . ASP A 1 339 ? -7.662 14.007 16.730 1.00 40.59 339 ASP A C 1
ATOM 2624 O O . ASP A 1 339 ? -8.191 12.963 17.120 1.00 40.59 339 ASP A O 1
ATOM 2628 N N . THR A 1 340 ? -8.390 15.069 16.406 1.00 37.47 340 THR A N 1
ATOM 2629 C CA . THR A 1 340 ? -9.845 15.020 16.360 1.00 37.47 340 THR A CA 1
ATOM 2630 C C . THR A 1 340 ? -10.294 13.947 15.357 1.00 37.47 340 THR A C 1
ATOM 2632 O O . THR A 1 340 ? -10.301 14.184 14.153 1.00 37.47 340 THR A O 1
ATOM 2635 N N . GLY A 1 341 ? -10.710 12.766 15.842 1.00 36.00 341 GLY A N 1
ATOM 2636 C CA . GLY A 1 341 ? -11.614 11.890 15.087 1.00 36.00 341 GLY A CA 1
ATOM 2637 C C . GLY A 1 341 ? -11.574 10.367 15.273 1.00 36.00 341 GLY A C 1
ATOM 2638 O O . GLY A 1 341 ? -12.488 9.731 14.747 1.00 36.00 341 GLY A O 1
ATOM 2639 N N . SER A 1 342 ? -10.606 9.745 15.959 1.00 34.06 342 SER A N 1
ATOM 2640 C CA . SER A 1 342 ? -10.485 8.266 15.944 1.00 34.06 342 SER A CA 1
ATOM 2641 C C . SER A 1 342 ? -10.911 7.535 17.222 1.00 34.06 342 SER A C 1
ATOM 2643 O O . SER A 1 342 ? -11.346 6.386 17.115 1.00 34.06 342 SER A O 1
ATOM 2645 N N . ASP A 1 343 ? -10.911 8.169 18.395 1.00 33.12 343 ASP A N 1
ATOM 2646 C CA . ASP A 1 343 ? -11.507 7.590 19.599 1.00 33.12 343 ASP A CA 1
ATOM 2647 C C . ASP A 1 343 ? -12.473 8.583 20.263 1.00 33.12 343 ASP A C 1
ATOM 2649 O O . ASP A 1 343 ? -12.157 9.706 20.626 1.00 33.12 343 ASP A O 1
ATOM 2653 N N . GLY A 1 344 ? -13.739 8.202 20.403 1.00 35.88 344 GLY A N 1
ATOM 2654 C CA . GLY A 1 344 ? -14.718 9.001 21.147 1.00 35.88 344 GLY A CA 1
ATOM 2655 C C . GLY A 1 344 ? -14.487 8.970 22.664 1.00 35.88 344 GLY A C 1
ATOM 2656 O O . GLY A 1 344 ? -15.450 9.138 23.415 1.00 35.88 344 GLY A O 1
ATOM 2657 N N . SER A 1 345 ? -13.267 8.685 23.126 1.00 34.12 345 SER A N 1
ATOM 2658 C CA . SER A 1 345 ? -12.920 8.478 24.528 1.00 34.12 345 SER A CA 1
ATOM 2659 C C . SER A 1 345 ? -12.030 9.597 25.054 1.00 34.12 345 SER A C 1
ATOM 2661 O O . SER A 1 345 ? -10.829 9.612 24.828 1.00 34.12 345 SER A O 1
ATOM 2663 N N . GLU A 1 346 ? -12.659 10.414 25.905 1.00 39.34 346 GLU A N 1
ATOM 2664 C CA . GLU A 1 346 ? -12.060 11.205 26.989 1.00 39.34 346 GLU A CA 1
ATOM 2665 C C . GLU A 1 346 ? -11.791 12.691 26.701 1.00 39.34 346 GLU A C 1
ATOM 2667 O O . GLU A 1 346 ? -11.154 13.092 25.737 1.00 39.34 346 GLU A O 1
ATOM 2672 N N . HIS A 1 347 ? -12.232 13.526 27.647 1.00 45.31 347 HIS A N 1
ATOM 2673 C CA . HIS A 1 347 ? -11.581 14.801 27.930 1.00 45.31 347 HIS A CA 1
ATOM 2674 C C . HIS A 1 347 ? -10.159 14.494 28.431 1.00 45.31 347 HIS A C 1
ATOM 2676 O O . HIS A 1 347 ? -9.967 14.148 29.600 1.00 45.31 347 HIS A O 1
ATOM 2682 N N . LEU A 1 348 ? -9.168 14.568 27.544 1.00 53.16 348 LEU A N 1
ATOM 2683 C CA . LEU A 1 348 ? -7.779 14.215 27.825 1.00 53.16 348 LEU A CA 1
ATOM 2684 C C . LEU A 1 348 ? -7.035 15.374 28.514 1.00 53.16 348 LEU A C 1
ATOM 2686 O O . LEU A 1 348 ? -6.216 16.061 27.908 1.00 53.16 348 LEU A O 1
ATOM 2690 N N . CYS A 1 349 ? -7.290 15.612 29.806 1.00 55.66 349 CYS A N 1
ATOM 2691 C CA . CYS A 1 349 ? -6.462 16.555 30.569 1.00 55.66 349 CYS A CA 1
ATOM 2692 C C . CYS A 1 349 ? -5.035 15.949 30.718 1.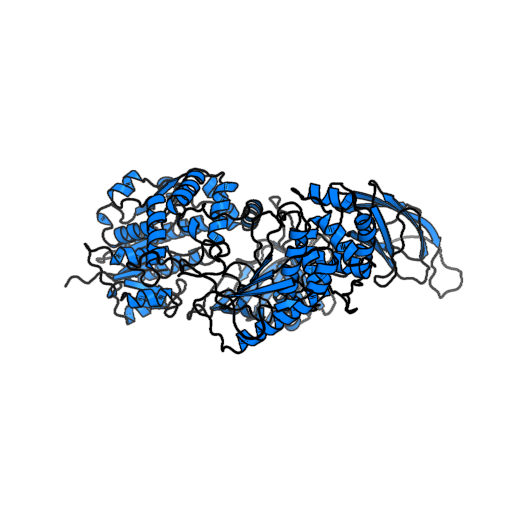00 55.66 349 CYS A C 1
ATOM 2694 O O . CYS A 1 349 ? -4.887 14.872 31.297 1.00 55.66 349 CYS A O 1
ATOM 2696 N N . CYS A 1 350 ? -3.968 16.618 30.259 1.00 61.88 350 CYS A N 1
ATOM 2697 C CA . CYS A 1 350 ? -2.591 16.177 30.537 1.00 61.88 350 CYS A CA 1
ATOM 2698 C C . CYS A 1 350 ? -2.158 16.504 31.970 1.00 61.88 350 CYS A C 1
ATOM 2700 O O . CYS A 1 350 ? -2.615 17.474 32.586 1.00 61.88 350 CYS A O 1
ATOM 2702 N N . ARG A 1 351 ? -1.204 15.730 32.495 1.00 64.50 351 ARG A N 1
ATOM 2703 C CA . ARG A 1 351 ? -0.468 16.077 33.719 1.00 64.50 351 ARG A CA 1
ATOM 2704 C C . ARG A 1 351 ? 1.031 16.021 33.485 1.00 64.50 351 ARG A C 1
ATOM 2706 O O . ARG A 1 351 ? 1.519 15.158 32.760 1.00 64.50 351 ARG A O 1
ATOM 2713 N N . GLU A 1 352 ? 1.733 16.920 34.165 1.00 64.12 352 GLU A N 1
ATOM 2714 C CA . GLU A 1 352 ? 3.189 16.905 34.258 1.00 64.12 352 GLU A CA 1
ATOM 2715 C C . GLU A 1 352 ? 3.666 15.540 34.765 1.00 64.12 352 GLU A C 1
ATOM 2717 O O . GLU A 1 352 ? 3.106 14.959 35.712 1.00 64.12 352 GLU A O 1
ATOM 2722 N N . TYR A 1 353 ? 4.698 15.011 34.119 1.00 63.78 353 TYR A N 1
ATOM 2723 C CA . TYR A 1 353 ? 5.324 13.778 34.546 1.00 63.78 353 TYR A CA 1
ATOM 2724 C C . TYR A 1 353 ? 6.304 14.039 35.698 1.00 63.78 353 TYR A C 1
ATOM 2726 O O . TYR A 1 353 ? 7.478 14.331 35.503 1.00 63.78 353 TYR A O 1
ATOM 2734 N N . LEU A 1 354 ? 5.819 13.899 36.934 1.00 56.91 354 LEU A N 1
ATOM 2735 C CA . LEU A 1 354 ? 6.631 14.079 38.140 1.00 56.91 354 LEU A CA 1
ATOM 2736 C C . LEU A 1 354 ? 7.303 12.762 38.565 1.00 56.91 354 LEU A C 1
ATOM 2738 O O . LEU A 1 354 ? 6.835 12.078 39.479 1.00 56.91 354 LEU A O 1
ATOM 2742 N N . LYS A 1 355 ? 8.423 12.409 37.922 1.00 55.31 355 LYS A N 1
ATOM 2743 C CA . LYS A 1 355 ? 9.361 11.385 38.422 1.00 55.31 355 LYS A CA 1
ATOM 2744 C C . LYS A 1 355 ? 10.805 11.861 38.267 1.00 55.31 355 LYS A C 1
ATOM 2746 O O . LYS A 1 355 ? 11.433 11.594 37.255 1.00 55.31 355 LYS A O 1
ATOM 2751 N N . GLY A 1 356 ? 11.316 12.543 39.294 1.00 54.19 356 GLY A N 1
ATOM 2752 C CA . GLY A 1 356 ? 12.742 12.700 39.639 1.00 54.19 356 GLY A CA 1
ATOM 2753 C C . GLY A 1 356 ? 13.697 13.422 38.672 1.00 54.19 356 GLY A C 1
ATOM 2754 O O . GLY A 1 356 ? 14.679 13.975 39.157 1.00 54.19 356 GLY A O 1
ATOM 2755 N N . SER A 1 357 ? 13.426 13.446 37.365 1.00 63.56 357 SER A N 1
ATOM 2756 C CA . SER A 1 357 ? 14.383 13.868 36.330 1.00 63.56 357 SER A CA 1
ATOM 2757 C C . SER A 1 357 ? 13.863 14.955 35.387 1.00 63.56 357 SER A C 1
ATOM 2759 O O . SER A 1 357 ? 14.686 15.589 34.743 1.00 63.56 357 SER A O 1
ATOM 2761 N N . TYR A 1 358 ? 12.544 15.181 35.313 1.00 67.06 358 TYR A N 1
ATOM 2762 C CA . TYR A 1 358 ? 11.909 16.223 34.497 1.00 67.06 358 TYR A CA 1
ATOM 2763 C C . TYR A 1 358 ? 10.836 16.968 35.318 1.00 67.06 358 TYR A C 1
ATOM 2765 O O . TYR A 1 358 ? 10.234 16.353 36.206 1.00 67.06 358 TYR A O 1
ATOM 2773 N N . PRO A 1 359 ? 10.608 18.270 35.071 1.00 65.50 359 PRO A N 1
ATOM 2774 C CA . PRO A 1 359 ? 11.234 19.085 34.030 1.00 65.50 359 PRO A CA 1
ATOM 2775 C C . PRO A 1 359 ? 12.720 19.353 34.290 1.00 65.50 359 PRO A C 1
ATOM 2777 O O . PRO A 1 359 ? 13.156 19.417 35.443 1.00 65.50 359 PRO A O 1
ATOM 2780 N N . ARG A 1 360 ? 13.509 19.473 33.219 1.00 80.19 360 ARG A N 1
ATOM 2781 C CA . ARG A 1 360 ? 14.967 19.662 33.284 1.00 80.19 360 ARG A CA 1
ATOM 2782 C C . ARG A 1 360 ? 15.409 20.776 32.355 1.00 80.19 360 ARG A C 1
ATOM 2784 O O . ARG A 1 360 ? 14.755 21.080 31.364 1.00 80.19 360 ARG A O 1
ATOM 2791 N N . THR A 1 361 ? 16.544 21.375 32.687 1.00 82.50 361 THR A N 1
ATOM 2792 C CA . THR A 1 361 ? 17.239 22.289 31.790 1.00 82.50 361 THR A CA 1
ATOM 2793 C C . THR A 1 361 ? 18.284 21.530 30.973 1.00 82.50 361 THR A C 1
ATOM 2795 O O . THR A 1 361 ? 19.232 20.996 31.551 1.00 82.50 361 THR A O 1
ATOM 2798 N N . ILE A 1 362 ? 18.120 21.502 29.651 1.00 79.81 362 ILE A N 1
ATOM 2799 C CA . ILE A 1 362 ? 19.055 20.910 28.678 1.00 79.81 362 ILE A CA 1
ATOM 2800 C C . ILE A 1 362 ? 19.512 22.039 27.750 1.00 79.81 362 ILE A C 1
ATOM 2802 O O . ILE A 1 362 ? 18.678 22.799 27.273 1.00 79.81 362 ILE A O 1
ATOM 2806 N N . GLY A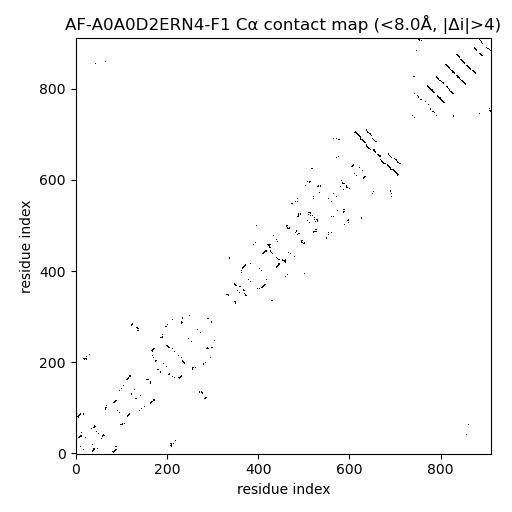 1 363 ? 20.822 22.256 27.591 1.00 73.69 363 GLY A N 1
ATOM 2807 C CA . GLY A 1 363 ? 21.353 23.401 26.820 1.00 73.69 363 GLY A CA 1
ATOM 2808 C C . GLY A 1 363 ? 21.026 24.800 27.389 1.00 73.69 363 GLY A C 1
ATOM 2809 O O . GLY A 1 363 ? 21.486 25.815 26.890 1.00 73.69 363 GLY A O 1
ATOM 2810 N N . GLY A 1 364 ? 20.281 24.894 28.496 1.00 76.44 364 GLY A N 1
ATOM 2811 C CA . GLY A 1 364 ? 19.715 26.162 28.979 1.00 76.44 364 GLY A CA 1
ATOM 2812 C C . GLY A 1 364 ? 18.240 26.357 28.610 1.00 76.44 364 GLY A C 1
ATOM 2813 O O . GLY A 1 364 ? 17.669 27.388 28.969 1.00 76.44 364 GLY A O 1
ATOM 2814 N N . ARG A 1 365 ? 17.618 25.372 27.951 1.00 79.56 365 ARG A N 1
ATOM 2815 C CA . ARG A 1 365 ? 16.184 25.311 27.636 1.00 79.56 365 ARG A CA 1
ATOM 2816 C C . ARG A 1 365 ? 15.427 24.454 28.614 1.00 79.56 365 ARG A C 1
ATOM 2818 O O . ARG A 1 365 ? 15.936 23.434 29.080 1.00 79.56 365 ARG A O 1
ATOM 2825 N N . LYS A 1 366 ? 14.212 24.883 28.937 1.00 83.25 366 LYS A N 1
ATOM 2826 C CA . LYS A 1 366 ? 13.304 24.102 29.763 1.00 83.25 366 LYS A CA 1
ATOM 2827 C C . LYS A 1 366 ? 12.680 23.019 28.894 1.00 83.25 366 LYS A C 1
ATOM 2829 O O . LYS A 1 366 ? 12.016 23.324 27.909 1.00 83.25 366 LYS A O 1
ATOM 2834 N N . VAL A 1 367 ? 12.905 21.770 29.280 1.00 83.06 367 VAL A N 1
ATOM 2835 C CA . VAL A 1 367 ? 12.259 20.605 28.685 1.00 83.06 367 VAL A CA 1
ATOM 2836 C C . VAL A 1 367 ? 11.283 20.049 29.707 1.00 83.06 367 VAL A C 1
ATOM 2838 O O . VAL A 1 367 ? 11.684 19.576 30.778 1.00 83.06 367 VAL A O 1
ATOM 2841 N N . ASP A 1 368 ? 10.000 20.141 29.382 1.00 79.12 368 ASP A N 1
ATOM 2842 C CA . ASP A 1 368 ? 8.914 19.591 30.179 1.00 79.12 368 ASP A CA 1
ATOM 2843 C C . ASP A 1 368 ? 8.365 18.326 29.511 1.00 79.12 368 ASP A C 1
ATOM 2845 O O . ASP A 1 368 ? 8.188 18.265 28.296 1.00 79.12 368 ASP A O 1
ATOM 2849 N N . LEU A 1 369 ? 8.039 17.324 30.324 1.00 79.12 369 LEU A N 1
ATOM 2850 C CA . LEU A 1 369 ? 7.431 16.083 29.859 1.00 79.12 369 LEU A CA 1
ATOM 2851 C C . LEU A 1 369 ? 6.003 15.968 30.394 1.00 79.12 369 LEU A C 1
ATOM 2853 O O . LEU A 1 369 ? 5.771 16.046 31.607 1.00 79.12 369 LEU A O 1
ATOM 2857 N N . TYR A 1 370 ? 5.047 15.746 29.498 1.00 74.00 370 TYR A N 1
ATOM 2858 C CA . TYR A 1 370 ? 3.631 15.578 29.819 1.00 74.00 370 TYR A CA 1
ATOM 2859 C C . TYR A 1 370 ? 3.123 14.211 29.373 1.00 74.00 370 TYR A C 1
ATOM 2861 O O . TYR A 1 370 ? 3.587 13.630 28.397 1.00 74.00 370 TYR A O 1
ATOM 2869 N N . ARG A 1 371 ? 2.132 13.698 30.102 1.00 67.38 371 ARG A N 1
ATOM 2870 C CA . ARG A 1 371 ? 1.433 12.448 29.777 1.00 67.38 371 ARG A CA 1
ATOM 2871 C C . ARG A 1 371 ? -0.078 12.622 29.885 1.00 67.38 371 ARG A C 1
ATOM 2873 O O . ARG A 1 371 ? -0.556 13.425 30.701 1.00 67.38 371 ARG A O 1
ATOM 2880 N N . TYR A 1 372 ? -0.822 11.803 29.150 1.00 66.12 372 TYR A N 1
ATOM 2881 C CA . TYR A 1 372 ? -2.259 11.636 29.370 1.00 66.12 372 TYR A CA 1
ATOM 2882 C C . TYR A 1 372 ? -2.547 10.925 30.705 1.00 66.12 372 TYR A C 1
ATOM 2884 O O . TYR A 1 372 ? -1.741 10.141 31.209 1.00 66.12 372 TYR A O 1
ATOM 2892 N N . THR A 1 373 ? -3.681 11.243 31.338 1.00 57.62 373 THR A N 1
ATOM 2893 C CA . THR A 1 373 ? -3.996 10.788 32.707 1.00 57.62 373 THR A CA 1
ATOM 2894 C C . THR A 1 373 ? -4.595 9.389 32.819 1.00 57.62 373 THR A C 1
ATOM 2896 O O . THR A 1 373 ? -4.633 8.856 33.928 1.00 57.62 373 THR A O 1
ATOM 2899 N N . GLU A 1 374 ? -5.072 8.804 31.724 1.00 54.75 374 GLU A N 1
ATOM 2900 C CA . GLU A 1 374 ? -5.788 7.523 31.708 1.00 54.75 374 GLU A CA 1
ATOM 2901 C C . GLU A 1 374 ? -4.913 6.419 31.085 1.00 54.75 374 GLU A C 1
ATOM 2903 O O . GLU A 1 374 ? -4.212 6.658 30.107 1.00 54.75 374 GLU A O 1
ATOM 2908 N N . GLY A 1 375 ? -4.896 5.222 31.686 1.00 51.69 375 GLY A N 1
ATOM 2909 C CA . GLY A 1 375 ? -4.160 4.051 31.173 1.00 51.69 375 GLY A CA 1
ATOM 2910 C C . GLY A 1 375 ? -2.658 3.965 31.496 1.00 51.69 375 GLY A C 1
ATOM 2911 O O . GLY A 1 375 ? -2.051 2.925 31.259 1.00 51.69 375 GLY A O 1
ATOM 2912 N N . TRP A 1 376 ? -2.053 4.999 32.088 1.00 55.53 376 TRP A N 1
ATOM 2913 C CA . TRP A 1 376 ? -0.595 5.069 32.270 1.00 55.53 376 TRP A CA 1
ATOM 2914 C C . TRP A 1 376 ? -0.094 4.443 33.589 1.00 55.53 376 TRP A C 1
ATOM 2916 O O . TRP A 1 376 ? -0.529 4.843 34.675 1.00 55.53 376 TRP A O 1
ATOM 2926 N N . ASN A 1 377 ? 0.874 3.513 33.528 1.00 60.22 377 ASN A N 1
ATOM 2927 C CA . ASN A 1 377 ? 1.493 2.886 34.708 1.00 60.22 377 ASN A CA 1
ATOM 2928 C C . ASN A 1 377 ? 2.926 3.417 34.973 1.00 60.22 377 ASN A C 1
ATOM 2930 O O . ASN A 1 377 ? 3.870 2.989 34.319 1.00 60.22 377 ASN A O 1
ATOM 2934 N N . PRO A 1 378 ? 3.149 4.275 35.990 1.00 55.56 378 PRO A N 1
ATOM 2935 C CA . PRO A 1 378 ? 4.457 4.891 36.274 1.00 55.56 378 PRO A CA 1
ATOM 2936 C C . PRO A 1 378 ? 5.562 3.952 36.772 1.00 55.56 378 PRO A C 1
ATOM 2938 O O . PRO A 1 378 ? 6.715 4.380 36.940 1.00 55.56 378 PRO A O 1
ATOM 2941 N N . ASN A 1 379 ? 5.201 2.708 37.070 1.00 57.97 379 ASN A N 1
ATOM 2942 C CA . ASN A 1 379 ? 6.106 1.693 37.595 1.00 57.97 379 ASN A CA 1
ATOM 2943 C C . ASN A 1 379 ? 6.444 0.614 36.564 1.00 57.97 379 ASN A C 1
ATOM 2945 O O . ASN A 1 379 ? 7.139 -0.338 36.907 1.00 57.97 379 ASN A O 1
ATOM 2949 N N . ASP A 1 380 ? 5.952 0.755 35.336 1.00 62.59 380 ASP A N 1
ATOM 2950 C CA . ASP A 1 380 ? 6.343 -0.100 34.229 1.00 62.59 380 ASP A CA 1
ATOM 2951 C C . ASP A 1 380 ? 7.822 0.139 33.856 1.00 62.59 380 ASP A C 1
ATOM 2953 O O . ASP A 1 380 ? 8.288 1.282 33.803 1.00 62.59 380 ASP A O 1
ATOM 2957 N N . GLN A 1 381 ? 8.584 -0.943 33.686 1.00 60.25 381 GLN A N 1
ATOM 2958 C CA . GLN A 1 381 ? 10.018 -0.869 33.387 1.00 60.25 381 GLN A CA 1
ATOM 2959 C C . GLN A 1 381 ? 10.271 -0.407 31.956 1.00 60.25 381 GLN A C 1
ATOM 2961 O O . GLN A 1 381 ? 11.207 0.366 31.744 1.00 60.25 381 GLN A O 1
ATOM 2966 N N . ASP A 1 382 ? 9.404 -0.786 31.020 1.00 60.41 382 ASP A N 1
ATOM 2967 C CA . ASP A 1 382 ? 9.502 -0.356 29.628 1.00 60.41 382 ASP A CA 1
ATOM 2968 C C . ASP A 1 382 ? 9.302 1.157 29.560 1.00 60.41 382 ASP A C 1
ATOM 2970 O O . ASP A 1 382 ? 10.127 1.880 29.006 1.00 60.41 382 ASP A O 1
ATOM 2974 N N . THR A 1 383 ? 8.300 1.673 30.271 1.00 62.97 383 THR A N 1
ATOM 2975 C CA . THR A 1 383 ? 8.090 3.115 30.450 1.00 62.97 383 THR A CA 1
ATOM 2976 C C . THR A 1 383 ? 9.330 3.870 30.949 1.00 62.97 383 THR A C 1
ATOM 2978 O O . THR A 1 383 ? 9.580 4.995 30.527 1.00 62.97 383 THR A O 1
ATOM 2981 N N . ILE A 1 384 ? 10.140 3.281 31.832 1.00 63.47 384 ILE A N 1
ATOM 2982 C CA . ILE A 1 384 ? 11.364 3.925 32.342 1.00 63.47 384 ILE A CA 1
ATOM 2983 C C . ILE A 1 384 ? 12.485 3.912 31.295 1.00 63.47 384 ILE A C 1
ATOM 2985 O O . ILE A 1 384 ? 13.222 4.893 31.206 1.00 63.47 384 ILE A O 1
ATOM 2989 N N . ALA A 1 385 ? 12.607 2.836 30.515 1.00 65.88 385 ALA A N 1
ATOM 2990 C CA . ALA A 1 385 ? 13.626 2.703 29.478 1.00 65.88 385 ALA A CA 1
ATOM 2991 C C . ALA A 1 385 ? 13.414 3.706 28.333 1.00 65.88 385 ALA A C 1
ATOM 2993 O O . ALA A 1 385 ? 14.336 4.452 28.020 1.00 65.88 385 ALA A O 1
ATOM 2994 N N . HIS A 1 386 ? 12.194 3.819 27.792 1.00 71.06 386 HIS A N 1
ATOM 2995 C CA . HIS A 1 386 ? 11.882 4.782 26.722 1.00 71.06 386 HIS A CA 1
ATOM 2996 C C . HIS A 1 386 ? 12.194 6.226 27.143 1.00 71.06 386 HIS A C 1
ATOM 2998 O O . HIS A 1 386 ? 12.781 6.995 26.388 1.00 71.06 386 HIS A O 1
ATOM 3004 N N . LEU A 1 387 ? 11.865 6.588 28.387 1.00 69.56 387 LEU A N 1
ATOM 3005 C CA . LEU A 1 387 ? 12.136 7.922 28.929 1.00 69.56 387 LEU A CA 1
ATOM 3006 C C . LEU A 1 387 ? 13.629 8.240 29.062 1.00 69.56 387 LEU A C 1
ATOM 3008 O O . LEU A 1 387 ? 14.006 9.405 28.941 1.00 69.56 387 LEU A O 1
ATOM 3012 N N . ALA A 1 388 ? 14.464 7.238 29.348 1.00 72.38 388 ALA A N 1
ATOM 3013 C CA . ALA A 1 388 ? 15.909 7.426 29.384 1.00 72.38 388 ALA A CA 1
ATOM 3014 C C . ALA A 1 388 ? 16.442 7.741 27.979 1.00 72.38 388 ALA A C 1
ATOM 3016 O O . ALA A 1 388 ? 17.133 8.739 27.821 1.00 72.38 388 ALA A O 1
ATOM 3017 N N . LEU A 1 389 ? 16.016 6.980 26.965 1.00 75.00 389 LEU A N 1
ATOM 3018 C CA . LEU A 1 389 ? 16.435 7.170 25.569 1.00 75.00 389 LEU A CA 1
ATOM 3019 C C . LEU A 1 389 ? 16.008 8.533 25.012 1.00 75.00 389 LEU A C 1
ATOM 3021 O O . LEU A 1 389 ? 16.812 9.228 24.404 1.00 75.00 389 LEU A O 1
ATOM 3025 N N . ILE A 1 390 ? 14.776 8.971 25.291 1.00 77.50 390 ILE A N 1
ATOM 3026 C CA . ILE A 1 390 ? 14.306 10.317 24.914 1.00 77.50 390 ILE A CA 1
ATOM 3027 C C . ILE A 1 390 ? 15.161 11.397 25.580 1.00 77.50 390 ILE A C 1
ATOM 3029 O O . ILE A 1 390 ? 15.526 12.388 24.951 1.00 77.50 390 ILE A O 1
ATOM 3033 N N . GLY A 1 391 ? 15.474 11.220 26.866 1.00 77.88 391 GLY A N 1
ATOM 3034 C CA . GLY A 1 391 ? 16.328 12.155 27.585 1.00 77.88 391 GLY A CA 1
ATOM 3035 C C . GLY A 1 391 ? 17.730 12.233 26.991 1.00 77.88 391 GLY A C 1
ATOM 3036 O O . GLY A 1 391 ? 18.221 13.334 26.755 1.00 77.88 391 GLY A O 1
ATOM 3037 N N . ASP A 1 392 ? 18.332 11.083 26.697 1.00 80.31 392 ASP A N 1
ATOM 3038 C CA . ASP A 1 392 ? 19.648 10.982 26.068 1.00 80.31 392 ASP A CA 1
ATOM 3039 C C . ASP A 1 392 ? 19.641 11.609 24.662 1.00 80.31 392 ASP A C 1
ATOM 3041 O O . ASP A 1 392 ? 20.574 12.333 24.302 1.00 80.31 392 ASP A O 1
ATOM 3045 N N . ALA A 1 393 ? 18.561 11.412 23.897 1.00 85.06 393 ALA A N 1
ATOM 3046 C CA . ALA A 1 393 ? 18.371 12.015 22.583 1.00 85.06 393 ALA A CA 1
ATOM 3047 C C . ALA A 1 393 ? 18.359 13.546 22.651 1.00 85.06 393 ALA A C 1
ATOM 3049 O O . ALA A 1 393 ? 19.171 14.211 22.004 1.00 85.06 393 ALA A O 1
ATOM 3050 N N . LEU A 1 394 ? 17.499 14.111 23.502 1.00 86.12 394 LEU A N 1
ATOM 3051 C CA . LEU A 1 394 ? 17.377 15.559 23.688 1.00 86.12 394 LEU A CA 1
ATOM 3052 C C . LEU A 1 394 ? 18.660 16.182 24.253 1.00 86.12 394 LEU A C 1
ATOM 3054 O O . LEU A 1 394 ? 19.051 17.269 23.825 1.00 86.12 394 LEU A O 1
ATOM 3058 N N . GLU A 1 395 ? 19.350 15.503 25.176 1.00 86.25 395 GLU A N 1
ATOM 3059 C CA . GLU A 1 395 ? 20.656 15.941 25.686 1.00 86.25 395 GLU A CA 1
ATOM 3060 C C . GLU A 1 395 ? 21.724 16.012 24.595 1.00 86.25 395 GLU A C 1
ATOM 3062 O O . GLU A 1 395 ? 22.590 16.892 24.652 1.00 86.25 395 GLU A O 1
ATOM 3067 N N . LYS A 1 396 ? 21.650 15.128 23.596 1.00 88.44 396 LYS A N 1
ATOM 3068 C CA . LYS A 1 396 ? 22.581 15.104 22.468 1.00 88.44 396 LYS A CA 1
ATOM 3069 C C . LYS A 1 396 ? 22.293 16.202 21.445 1.00 88.44 396 LYS A C 1
ATOM 3071 O O . LYS A 1 396 ? 23.234 16.860 21.004 1.00 88.44 396 LYS A O 1
ATOM 3076 N N . VAL A 1 397 ? 21.028 16.404 21.065 1.00 89.19 397 VAL A N 1
ATOM 3077 C CA . VAL A 1 397 ? 20.682 17.244 19.900 1.00 89.19 397 VAL A CA 1
ATOM 3078 C C . VAL A 1 397 ? 20.422 18.710 20.235 1.00 89.19 397 VAL A C 1
ATOM 3080 O O . VAL A 1 397 ? 20.847 19.581 19.477 1.00 89.19 397 VAL A O 1
ATOM 3083 N N . ILE A 1 398 ? 19.807 19.021 21.387 1.00 86.50 398 ILE A N 1
ATOM 3084 C CA . ILE A 1 398 ? 19.436 20.405 21.748 1.00 86.50 398 ILE A CA 1
ATOM 3085 C C . ILE A 1 398 ? 20.644 21.358 21.729 1.00 86.50 398 ILE A C 1
ATOM 3087 O O . ILE A 1 398 ? 20.521 22.423 21.125 1.00 86.50 398 ILE A O 1
ATOM 3091 N N . PRO A 1 399 ? 21.817 21.027 22.313 1.00 86.81 399 PRO A N 1
ATOM 3092 C CA . PRO A 1 399 ? 22.972 21.926 22.265 1.00 86.81 399 PRO A CA 1
ATOM 3093 C C . PRO A 1 399 ? 23.420 22.265 20.835 1.00 86.81 399 PRO A C 1
ATOM 3095 O O . PRO A 1 399 ? 23.830 23.396 20.572 1.00 86.81 399 PRO A O 1
ATOM 3098 N N . SER A 1 400 ? 23.329 21.299 19.915 1.00 85.31 400 SER A N 1
ATOM 3099 C CA . SER A 1 400 ? 23.655 21.498 18.501 1.00 85.31 400 SER A CA 1
ATOM 3100 C C . SER A 1 400 ? 22.602 22.364 17.810 1.00 85.31 400 SER A C 1
ATOM 3102 O O . SER A 1 400 ? 22.948 23.332 17.141 1.00 85.31 400 SER A O 1
ATOM 3104 N N . TYR A 1 401 ? 21.318 22.096 18.033 1.00 87.50 401 TYR A N 1
ATOM 3105 C CA . TYR A 1 401 ? 20.217 22.877 17.461 1.00 87.50 401 TYR A CA 1
ATOM 3106 C C . TYR A 1 401 ? 20.181 24.332 17.942 1.00 87.50 401 TYR A C 1
ATOM 3108 O O . TYR A 1 401 ? 19.884 25.241 17.168 1.00 87.50 401 TYR A O 1
ATOM 3116 N N . GLU A 1 402 ? 20.573 24.598 19.188 1.00 78.50 402 GLU A N 1
ATOM 3117 C CA . GLU A 1 402 ? 20.729 25.968 19.684 1.00 78.50 402 GLU A CA 1
ATOM 3118 C C . GLU A 1 402 ? 21.883 26.722 19.023 1.00 78.50 402 GLU A C 1
ATOM 3120 O O . GLU A 1 402 ? 21.844 27.955 18.925 1.00 78.50 402 GLU A O 1
ATOM 3125 N N . SER A 1 403 ? 22.920 26.005 18.578 1.00 81.69 403 SER A N 1
ATOM 3126 C CA . SER A 1 403 ? 24.063 26.631 17.910 1.00 81.69 403 SER A CA 1
ATOM 3127 C C . SER A 1 403 ? 23.660 27.311 16.596 1.00 81.69 403 SER A C 1
ATOM 3129 O O . SER A 1 403 ? 24.261 28.320 16.235 1.00 81.69 403 SER A O 1
ATOM 3131 N N . PHE A 1 404 ? 22.535 26.893 16.000 1.00 83.31 404 PHE A N 1
ATOM 3132 C CA . PHE A 1 404 ? 21.917 27.515 14.824 1.00 83.31 404 PHE A CA 1
ATOM 3133 C C . PHE A 1 404 ? 21.235 28.865 15.114 1.00 83.31 404 PHE A C 1
ATOM 3135 O O . PHE A 1 404 ? 20.649 29.474 14.221 1.00 83.31 404 PHE A O 1
ATOM 3142 N N . GLY A 1 405 ? 21.296 29.361 16.356 1.00 71.94 405 GLY A N 1
ATOM 3143 C CA . GLY A 1 405 ? 20.758 30.666 16.754 1.00 71.94 405 GLY A CA 1
ATOM 3144 C C . GLY A 1 405 ? 19.303 30.641 17.225 1.00 71.94 405 GLY A C 1
ATOM 3145 O O . GLY A 1 405 ? 18.753 31.696 17.558 1.00 71.94 405 GLY A O 1
ATOM 3146 N N . VAL A 1 406 ? 18.701 29.455 17.311 1.00 70.56 406 VAL A N 1
ATOM 3147 C CA . VAL A 1 406 ? 17.308 29.245 17.715 1.00 70.56 406 VAL A CA 1
ATOM 3148 C C . VAL A 1 406 ? 17.213 28.968 19.206 1.00 70.56 406 VAL A C 1
ATOM 3150 O O . VAL A 1 406 ? 18.050 28.284 19.790 1.00 70.56 406 VAL A O 1
ATOM 3153 N N . LYS A 1 407 ? 16.186 29.519 19.853 1.00 74.81 407 LYS A N 1
ATOM 3154 C CA . LYS A 1 407 ? 15.953 29.356 21.287 1.00 74.81 407 LYS A CA 1
ATOM 3155 C C . LYS A 1 407 ? 14.503 28.983 21.538 1.00 74.81 407 LYS A C 1
ATOM 3157 O O . LYS A 1 407 ? 13.647 29.861 21.496 1.00 74.81 407 LYS A O 1
ATOM 3162 N N . PHE A 1 408 ? 14.250 27.721 21.865 1.00 73.88 408 PHE A N 1
ATOM 3163 C CA . PHE A 1 408 ? 12.917 27.243 22.214 1.00 73.88 408 PHE A CA 1
ATOM 3164 C C . PHE A 1 408 ? 12.949 26.399 23.488 1.00 73.88 408 PHE A C 1
ATOM 3166 O O . PHE A 1 408 ? 13.813 25.545 23.664 1.00 73.88 408 PHE A O 1
ATOM 3173 N N . ASP A 1 409 ? 12.015 26.659 24.401 1.00 79.25 409 ASP A N 1
ATOM 3174 C CA . ASP A 1 409 ? 11.655 25.649 25.399 1.00 79.25 409 ASP A CA 1
ATOM 3175 C C . ASP A 1 409 ? 10.884 24.531 24.687 1.00 79.25 409 ASP A C 1
ATOM 3177 O O . ASP A 1 409 ? 10.300 24.777 23.633 1.00 79.25 409 ASP A O 1
ATOM 3181 N N . MET A 1 410 ? 10.873 23.319 25.233 1.00 78.75 410 MET A N 1
ATOM 3182 C CA . MET A 1 410 ? 10.238 22.167 24.593 1.00 78.75 410 MET A CA 1
ATOM 3183 C C . MET A 1 410 ? 9.306 21.451 25.565 1.00 78.75 410 MET A C 1
ATOM 3185 O O . MET A 1 410 ? 9.624 21.253 26.739 1.00 78.75 410 MET A O 1
ATOM 3189 N N . VAL A 1 411 ? 8.147 21.050 25.063 1.00 78.25 411 VAL A N 1
ATOM 3190 C CA . VAL A 1 411 ? 7.187 20.185 25.735 1.00 78.25 411 VAL A CA 1
ATOM 3191 C C . VAL A 1 411 ? 7.054 18.917 24.912 1.00 78.25 411 VAL A C 1
ATOM 3193 O O . VAL A 1 411 ? 6.595 18.962 23.775 1.00 78.25 411 VAL A O 1
ATOM 3196 N N . VAL A 1 412 ? 7.403 17.778 25.503 1.00 77.94 412 VAL A N 1
ATOM 3197 C CA . VAL A 1 412 ? 7.170 16.473 24.876 1.00 77.94 412 VAL A CA 1
ATOM 3198 C C . VAL A 1 412 ? 5.944 15.823 25.513 1.00 77.94 412 VAL A C 1
ATOM 3200 O O . VAL A 1 412 ? 5.857 15.719 26.742 1.00 77.94 412 VAL A O 1
ATOM 3203 N N . ILE A 1 413 ? 4.977 15.414 24.691 1.00 73.81 413 ILE A N 1
ATOM 3204 C CA . ILE A 1 413 ? 3.692 14.854 25.132 1.00 73.81 413 ILE A CA 1
ATOM 3205 C C . ILE A 1 413 ? 3.590 13.386 24.717 1.00 73.81 413 ILE A C 1
ATOM 3207 O O . ILE A 1 413 ? 3.562 13.070 23.530 1.00 73.81 413 ILE A O 1
ATOM 3211 N N . PHE A 1 414 ? 3.454 12.492 25.696 1.00 69.81 414 PHE A N 1
ATOM 3212 C CA . PHE A 1 414 ? 3.295 11.054 25.461 1.00 69.81 414 PHE A CA 1
ATOM 3213 C C . PHE A 1 414 ? 1.837 10.645 25.303 1.00 69.81 414 PHE A C 1
ATOM 3215 O O . PHE A 1 414 ? 0.999 11.028 26.125 1.00 69.81 414 PHE A O 1
ATOM 3222 N N . SER A 1 415 ? 1.563 9.791 24.313 1.00 62.56 415 SER A N 1
ATOM 3223 C CA . SER A 1 415 ? 0.282 9.097 24.141 1.00 62.56 415 SER A CA 1
ATOM 3224 C C . SER A 1 415 ? -0.007 8.075 25.259 1.00 62.56 415 SER A C 1
ATOM 3226 O O . SER A 1 415 ? 0.842 7.800 26.109 1.00 62.56 415 SER A O 1
ATOM 3228 N N . LYS A 1 416 ? -1.234 7.526 25.294 1.00 56.38 416 LYS A N 1
ATOM 3229 C CA . LYS A 1 416 ? -1.660 6.518 26.292 1.00 56.38 416 LYS A CA 1
ATOM 3230 C C . LYS A 1 416 ? -0.779 5.259 26.260 1.00 56.38 416 LYS A C 1
ATOM 3232 O O . LYS A 1 416 ? -0.579 4.634 27.300 1.00 56.38 416 LYS A O 1
ATOM 3237 N N . THR A 1 417 ? -0.245 4.922 25.089 1.00 56.59 417 THR A N 1
ATOM 3238 C CA . THR A 1 417 ? 0.735 3.855 24.851 1.00 56.59 417 THR A CA 1
ATOM 3239 C C . THR A 1 417 ? 2.066 4.463 24.433 1.00 56.59 417 THR A C 1
ATOM 3241 O O . THR A 1 417 ? 2.097 5.424 23.664 1.00 56.59 417 THR A O 1
ATOM 3244 N N . LEU A 1 418 ? 3.161 3.932 24.974 1.00 57.19 418 LEU A N 1
ATOM 3245 C CA . LEU A 1 418 ? 4.495 4.353 24.565 1.00 57.19 418 LEU A CA 1
ATOM 3246 C C . LEU A 1 418 ? 4.902 3.636 23.271 1.00 57.19 418 LEU A C 1
ATOM 3248 O O . LEU A 1 418 ? 4.532 2.465 23.105 1.00 57.19 418 LEU A O 1
ATOM 3252 N N . PRO A 1 419 ? 5.652 4.330 22.392 1.00 57.78 419 PRO A N 1
ATOM 3253 C CA . PRO A 1 419 ? 6.223 3.740 21.187 1.00 57.78 419 PRO A CA 1
ATOM 3254 C C . PRO A 1 419 ? 7.147 2.592 21.564 1.00 57.78 419 PRO A C 1
ATOM 3256 O O . PRO A 1 419 ? 7.584 2.502 22.710 1.00 57.78 419 PRO A O 1
ATOM 3259 N N . LYS A 1 420 ? 7.475 1.728 20.608 1.00 58.25 420 LYS A N 1
ATOM 3260 C CA . LYS A 1 420 ? 8.545 0.749 20.801 1.00 58.25 420 LYS A CA 1
ATOM 3261 C C . LYS A 1 420 ? 9.911 1.445 20.825 1.00 58.25 420 LYS A C 1
ATOM 3263 O O . LYS A 1 420 ? 10.088 2.527 20.271 1.00 58.25 420 LYS A O 1
ATOM 3268 N N . VAL A 1 421 ? 10.896 0.795 21.449 1.00 56.53 421 VAL A N 1
ATOM 3269 C CA . VAL A 1 421 ? 12.290 1.278 21.520 1.00 56.53 421 VAL A CA 1
ATOM 3270 C C . VAL A 1 421 ? 12.911 1.433 20.128 1.00 56.53 421 VAL A C 1
ATOM 3272 O O . VAL A 1 421 ? 13.710 2.337 19.906 1.00 56.53 421 VAL A O 1
ATOM 3275 N N . ASP A 1 422 ? 12.508 0.576 19.191 1.00 53.62 422 ASP A N 1
ATOM 3276 C CA . ASP A 1 422 ? 12.916 0.617 17.785 1.00 53.62 422 ASP A CA 1
ATOM 3277 C C . ASP A 1 422 ? 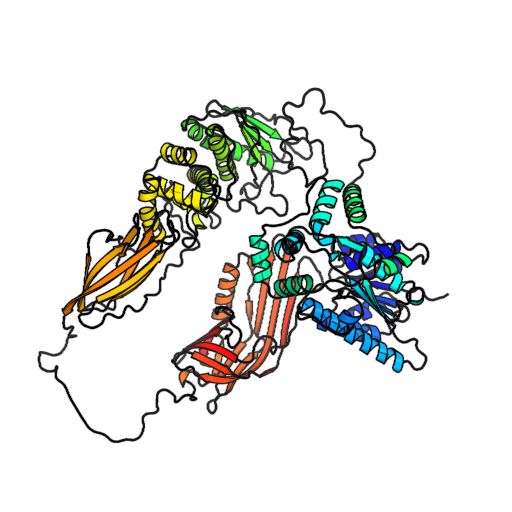12.297 1.782 16.992 1.00 53.62 422 ASP A C 1
ATOM 3279 O O . ASP A 1 422 ? 12.505 1.833 15.792 1.00 53.62 422 ASP A O 1
ATOM 3283 N N . GLY A 1 423 ? 11.532 2.669 17.648 1.00 49.78 423 GLY A N 1
ATOM 3284 C CA . GLY A 1 423 ? 10.939 3.892 17.098 1.00 49.78 423 GLY A CA 1
ATOM 3285 C C . GLY A 1 423 ? 9.893 3.698 15.996 1.00 49.78 423 GLY A C 1
ATOM 3286 O O . GLY A 1 423 ? 9.317 4.684 15.548 1.00 49.78 423 GLY A O 1
ATOM 3287 N N . SER A 1 424 ? 9.522 2.448 15.683 1.00 44.16 424 SER A N 1
ATOM 3288 C CA . SER A 1 424 ? 8.529 2.037 14.669 1.00 44.16 424 SER A CA 1
ATOM 3289 C C . SER A 1 424 ? 7.088 2.517 14.899 1.00 44.16 424 SER A C 1
ATOM 3291 O O . SER A 1 424 ? 6.154 1.972 14.326 1.00 44.16 424 SER A O 1
ATOM 3293 N N . ASP A 1 425 ? 6.873 3.470 15.799 1.00 46.34 425 ASP A N 1
ATOM 3294 C CA . ASP A 1 425 ? 5.579 3.852 16.341 1.00 46.34 425 ASP A CA 1
ATOM 3295 C C . ASP A 1 425 ? 5.644 5.271 16.935 1.00 46.34 425 ASP A C 1
ATOM 3297 O O . ASP A 1 425 ? 5.069 5.505 17.986 1.00 46.34 425 ASP A O 1
ATOM 3301 N N . VAL A 1 426 ? 6.387 6.214 16.350 1.00 43.78 426 VAL A N 1
ATOM 3302 C CA . VAL A 1 426 ? 6.433 7.614 16.818 1.00 43.78 426 VAL A CA 1
ATOM 3303 C C . VAL A 1 426 ? 5.895 8.529 15.720 1.00 43.78 426 VAL A C 1
ATOM 3305 O O . VAL A 1 426 ? 6.139 8.290 14.549 1.00 43.78 426 VAL A O 1
ATOM 3308 N N . TYR A 1 427 ? 5.116 9.542 16.101 1.00 46.34 427 TYR A N 1
ATOM 3309 C CA . TYR A 1 427 ? 4.587 10.559 15.192 1.00 46.34 427 TYR A CA 1
ATOM 3310 C C . TYR A 1 427 ? 4.580 11.904 15.921 1.00 46.34 427 TYR A C 1
ATOM 3312 O O . TYR A 1 427 ? 3.844 12.047 16.912 1.00 46.34 427 TYR A O 1
ATOM 3320 N N . GLY A 1 428 ? 5.385 12.866 15.469 1.00 42.75 428 GLY A N 1
ATOM 3321 C CA . GLY A 1 428 ? 5.347 14.237 15.958 1.00 42.75 428 GLY A CA 1
ATOM 3322 C C . GLY A 1 428 ? 4.220 15.039 15.322 1.00 42.75 428 GLY A C 1
ATOM 3323 O O . GLY A 1 428 ? 3.792 14.816 14.195 1.00 42.75 428 GLY A O 1
ATOM 3324 N N . TYR A 1 429 ? 3.657 15.954 16.104 1.00 46.91 429 TYR A N 1
ATOM 3325 C CA . TYR A 1 429 ? 2.695 16.933 15.620 1.00 46.91 429 TYR A CA 1
ATOM 3326 C C . TYR A 1 429 ? 3.164 18.300 16.088 1.00 46.91 429 TYR A C 1
ATOM 3328 O O . TYR A 1 429 ? 3.272 18.522 17.297 1.00 46.91 429 TYR A O 1
ATOM 3336 N N . GLU A 1 430 ? 3.388 19.210 15.147 1.00 48.59 430 GLU A N 1
ATOM 3337 C CA . GLU A 1 430 ? 3.676 20.608 15.437 1.00 48.59 430 GLU A CA 1
ATOM 3338 C C . GLU A 1 430 ? 2.385 21.412 15.591 1.00 48.59 430 GLU A C 1
ATOM 3340 O O . GLU A 1 430 ? 1.415 21.260 14.847 1.00 48.59 430 GLU A O 1
ATOM 3345 N N . SER A 1 431 ? 2.332 22.284 16.594 1.00 41.50 431 SER A N 1
ATOM 3346 C CA . SER A 1 431 ? 1.140 23.088 16.843 1.00 41.50 431 SER A CA 1
ATOM 3347 C C . SER A 1 431 ? 0.972 24.181 15.780 1.00 41.50 431 SER A C 1
ATOM 3349 O O . SER A 1 431 ? 1.804 25.076 15.702 1.00 41.50 431 SER A O 1
ATOM 3351 N N . GLU A 1 432 ? -0.146 24.172 15.045 1.00 39.34 432 GLU A N 1
ATOM 3352 C CA . GLU A 1 432 ? -0.525 25.144 13.993 1.00 39.34 432 GLU A CA 1
ATOM 3353 C C . GLU A 1 432 ? -0.788 26.597 14.486 1.00 39.34 432 GLU A C 1
ATOM 3355 O O . GLU A 1 432 ? -1.745 27.246 14.051 1.00 39.34 432 GLU A O 1
ATOM 3360 N N . LYS A 1 433 ? -0.025 27.148 15.440 1.00 40.50 433 LYS A N 1
ATOM 3361 C CA . LYS A 1 433 ? -0.233 28.533 15.906 1.00 40.50 433 LYS A CA 1
ATOM 3362 C C . LYS A 1 433 ? 1.061 29.318 16.099 1.00 40.50 433 LYS A C 1
ATOM 3364 O O . LYS A 1 433 ? 1.562 29.442 17.210 1.00 40.50 433 LYS A O 1
ATOM 3369 N N . THR A 1 434 ? 1.479 29.938 14.998 1.00 45.59 434 THR A N 1
ATOM 3370 C CA . THR A 1 434 ? 2.010 31.305 14.851 1.00 45.59 434 THR A CA 1
ATOM 3371 C C . THR A 1 434 ? 2.254 32.119 16.133 1.00 45.59 434 THR A C 1
ATOM 3373 O O . THR A 1 434 ? 1.316 32.396 16.886 1.00 45.59 434 THR A O 1
ATOM 3376 N N . ASP A 1 435 ? 3.485 32.640 16.221 1.00 42.91 435 ASP A N 1
ATOM 3377 C CA . ASP A 1 435 ? 4.059 33.650 17.134 1.00 42.91 435 ASP A CA 1
ATOM 3378 C C . ASP A 1 435 ? 5.004 33.097 18.215 1.00 42.91 435 ASP A C 1
ATOM 3380 O O . ASP A 1 435 ? 4.736 33.244 19.406 1.00 42.91 435 ASP A O 1
ATOM 3384 N N . LEU A 1 436 ? 6.162 32.542 17.815 1.00 50.41 436 LEU A N 1
ATOM 3385 C CA . LEU A 1 436 ? 7.298 32.249 18.718 1.00 50.41 436 LEU A CA 1
ATOM 3386 C C . LEU A 1 436 ? 6.862 31.570 20.034 1.00 50.41 436 LEU A C 1
ATOM 3388 O O . LEU A 1 436 ? 7.339 31.935 21.116 1.00 50.41 436 LEU A O 1
ATOM 3392 N N . THR A 1 437 ? 5.898 30.647 19.982 1.00 51.47 437 THR A N 1
ATOM 3393 C CA . THR A 1 437 ? 5.254 30.135 21.192 1.00 51.47 437 THR A CA 1
ATOM 3394 C C . THR A 1 437 ? 6.131 29.076 21.829 1.00 51.47 437 THR A C 1
ATOM 3396 O O . THR A 1 437 ? 5.843 27.890 21.774 1.00 51.47 437 THR A O 1
ATOM 3399 N N . THR A 1 438 ? 7.207 29.502 22.485 1.00 55.50 438 THR A N 1
ATOM 3400 C CA . THR A 1 438 ? 7.826 28.679 23.515 1.00 55.50 438 THR A CA 1
ATOM 3401 C C . THR A 1 438 ? 6.742 28.269 24.521 1.00 55.50 438 THR A C 1
ATOM 3403 O O . THR A 1 438 ? 6.079 29.162 25.070 1.00 55.50 438 THR A O 1
ATOM 3406 N N . PRO A 1 439 ? 6.566 26.967 24.796 1.00 66.25 439 PRO A N 1
ATOM 3407 C CA . PRO A 1 439 ? 7.409 25.855 24.338 1.00 66.25 439 PRO A CA 1
ATOM 3408 C C . PRO A 1 439 ? 6.991 25.236 22.982 1.00 66.25 439 PRO A C 1
ATOM 3410 O O . PRO A 1 439 ? 5.801 25.113 22.724 1.00 66.25 439 PRO A O 1
ATOM 3413 N N . CYS A 1 440 ? 7.962 24.781 22.173 1.00 77.00 440 CYS A N 1
ATOM 3414 C CA . CYS A 1 440 ? 7.728 23.890 21.025 1.00 77.00 440 CYS A CA 1
ATOM 3415 C C . CYS A 1 440 ? 7.135 22.565 21.516 1.00 77.00 440 CYS A C 1
ATOM 3417 O O . CYS A 1 440 ? 7.561 22.057 22.557 1.00 77.00 440 CYS A O 1
ATOM 3419 N N . TYR A 1 441 ? 6.182 21.997 20.784 1.00 74.12 441 TYR A N 1
ATOM 3420 C CA . TYR A 1 441 ? 5.506 20.765 21.178 1.00 74.12 441 TYR A CA 1
ATOM 3421 C C . TYR A 1 441 ? 5.939 19.612 20.282 1.00 74.12 441 TYR A C 1
ATOM 3423 O O . TYR A 1 441 ? 5.743 19.672 19.077 1.00 74.12 441 TYR A O 1
ATOM 3431 N N . VAL A 1 442 ? 6.462 18.549 20.890 1.00 75.19 442 VAL A N 1
ATOM 3432 C CA . VAL A 1 442 ? 6.721 17.273 20.216 1.00 75.19 442 VAL A CA 1
ATOM 3433 C C . VAL A 1 442 ? 5.775 16.237 20.800 1.00 75.19 442 VAL A C 1
ATOM 3435 O O . VAL A 1 442 ? 5.745 16.005 22.012 1.00 75.19 442 VAL A O 1
ATOM 3438 N N . ARG A 1 443 ? 4.970 15.606 19.952 1.00 70.81 443 ARG A N 1
ATOM 3439 C CA . ARG A 1 443 ? 4.098 14.508 20.369 1.00 70.81 443 ARG A CA 1
ATOM 3440 C C . ARG A 1 443 ? 4.797 13.182 20.103 1.00 70.81 443 ARG A C 1
ATOM 3442 O O . ARG A 1 443 ? 5.492 13.028 19.116 1.00 70.81 443 ARG A O 1
ATOM 3449 N N . VAL A 1 444 ? 4.624 12.231 21.011 1.00 69.94 444 VAL A N 1
ATOM 3450 C CA . VAL A 1 444 ? 5.191 10.887 20.891 1.00 69.94 444 VAL A CA 1
ATOM 3451 C C . VAL A 1 444 ? 4.047 9.896 21.068 1.00 69.94 444 VAL A C 1
ATOM 3453 O O . VAL A 1 444 ? 3.524 9.727 22.177 1.00 69.94 444 VAL A O 1
ATOM 3456 N N . GLN A 1 445 ? 3.606 9.285 19.968 1.00 61.03 445 GLN A N 1
ATOM 3457 C CA . GLN A 1 445 ? 2.460 8.375 19.930 1.00 61.03 445 GLN A CA 1
ATOM 3458 C C . GLN A 1 445 ? 2.683 7.185 19.009 1.00 61.03 445 GLN A C 1
ATOM 3460 O O . GLN A 1 445 ? 3.248 7.386 17.943 1.00 61.03 445 GLN A O 1
ATOM 3465 N N . ASN A 1 446 ? 2.125 6.023 19.378 1.00 54.75 446 ASN A N 1
ATOM 3466 C CA . ASN A 1 446 ? 2.046 4.848 18.503 1.00 54.75 446 ASN A CA 1
ATOM 3467 C C . ASN A 1 446 ? 1.248 5.159 17.246 1.00 54.75 446 ASN A C 1
ATOM 3469 O O . ASN A 1 446 ? 0.272 5.918 17.299 1.00 54.75 446 ASN A O 1
ATOM 3473 N N . THR A 1 447 ? 1.618 4.525 16.134 1.00 47.31 447 THR A N 1
ATOM 3474 C CA . THR A 1 447 ? 0.860 4.690 14.902 1.00 47.31 447 THR A CA 1
ATOM 3475 C C . THR A 1 447 ? -0.583 4.235 15.073 1.00 47.31 447 THR A C 1
ATOM 3477 O O . THR A 1 447 ? -0.903 3.200 15.665 1.00 47.31 447 THR A O 1
ATOM 3480 N N . VAL A 1 448 ? -1.499 5.052 14.557 1.00 43.19 448 VAL A N 1
ATOM 3481 C CA . VAL A 1 448 ? -2.906 4.677 14.440 1.00 43.19 448 VAL A CA 1
ATOM 3482 C C . VAL A 1 448 ? -3.016 3.672 13.287 1.00 43.19 448 VAL A C 1
ATOM 3484 O O . VAL A 1 448 ? -2.407 3.903 12.241 1.00 43.19 448 VAL A O 1
ATOM 3487 N N . PRO A 1 449 ? -3.817 2.595 13.406 1.00 33.94 449 PRO A N 1
ATOM 3488 C CA . PRO A 1 449 ? -4.019 1.642 12.319 1.00 33.94 449 PRO A CA 1
ATOM 3489 C C . PRO A 1 449 ? -4.391 2.346 11.004 1.00 33.94 449 PRO A C 1
ATOM 3491 O O . PRO A 1 449 ? -5.480 2.915 10.883 1.00 33.94 449 PRO A O 1
ATOM 3494 N N . GLY A 1 450 ? -3.487 2.302 10.022 1.00 35.00 450 GLY A N 1
ATOM 3495 C CA . GLY A 1 450 ? -3.670 2.909 8.700 1.00 35.00 450 GLY A CA 1
ATOM 3496 C C . GLY A 1 450 ? -2.788 4.120 8.374 1.00 35.00 450 GLY A C 1
ATOM 3497 O O . GLY A 1 450 ? -2.876 4.584 7.238 1.00 35.00 450 GLY A O 1
ATOM 3498 N N . ASN A 1 451 ? -1.946 4.600 9.296 1.00 34.94 451 ASN A N 1
ATOM 3499 C CA . ASN A 1 451 ? -0.760 5.388 8.940 1.00 34.94 451 ASN A CA 1
ATOM 3500 C C . ASN A 1 451 ? 0.453 4.449 8.906 1.00 34.94 451 ASN A C 1
ATOM 3502 O O . ASN A 1 451 ? 0.601 3.660 9.842 1.00 34.94 451 ASN A O 1
ATOM 3506 N N . PRO A 1 452 ? 1.291 4.482 7.853 1.00 36.97 452 PRO A N 1
ATOM 3507 C CA . PRO A 1 452 ? 2.558 3.774 7.904 1.00 36.97 452 PRO A CA 1
ATOM 3508 C C . PRO A 1 452 ? 3.383 4.373 9.051 1.00 36.97 452 PRO A C 1
ATOM 3510 O O . PRO A 1 452 ? 3.381 5.597 9.202 1.00 36.97 452 PRO A O 1
ATOM 3513 N N . PRO A 1 453 ? 4.032 3.551 9.885 1.00 40.62 453 PRO A N 1
ATOM 3514 C CA . PRO A 1 453 ? 5.054 4.077 10.770 1.00 40.62 453 PRO A CA 1
ATOM 3515 C C . PRO A 1 453 ? 6.162 4.730 9.960 1.00 40.62 453 PRO A C 1
ATOM 3517 O O . PRO A 1 453 ? 6.370 4.360 8.799 1.00 40.62 453 PRO A O 1
ATOM 3520 N N . ASP A 1 454 ? 6.870 5.674 10.578 1.00 43.88 454 ASP A N 1
ATOM 3521 C CA . ASP A 1 454 ? 8.216 6.041 10.149 1.00 43.88 454 ASP A CA 1
ATOM 3522 C C . ASP A 1 454 ? 9.087 4.797 10.344 1.00 43.88 454 ASP A C 1
ATOM 3524 O O . ASP A 1 454 ? 9.723 4.572 11.371 1.00 43.88 454 ASP A O 1
ATOM 3528 N N . VAL A 1 455 ? 8.965 3.877 9.392 1.00 43.09 455 VAL A N 1
ATOM 3529 C CA . VAL A 1 455 ? 9.678 2.609 9.361 1.00 43.09 455 VAL A CA 1
ATOM 3530 C C . VAL A 1 455 ? 11.169 2.916 9.335 1.00 43.09 455 VAL A C 1
ATOM 3532 O O . VAL A 1 455 ? 11.635 3.615 8.438 1.00 43.09 455 VAL A O 1
ATOM 3535 N N . GLY A 1 456 ? 11.895 2.390 10.321 1.00 50.97 456 GLY A N 1
ATOM 3536 C CA . GLY A 1 456 ? 13.356 2.353 10.336 1.00 50.97 456 GLY A CA 1
ATOM 3537 C C . GLY A 1 456 ? 14.066 3.280 11.322 1.00 50.97 456 GLY A C 1
ATOM 3538 O O . GLY A 1 456 ? 15.251 3.074 11.553 1.00 50.97 456 GLY A O 1
ATOM 3539 N N . LEU A 1 457 ? 13.399 4.259 11.943 1.00 59.34 457 LEU A N 1
ATOM 3540 C CA . LEU A 1 457 ? 14.076 5.171 12.875 1.00 59.34 457 LEU A CA 1
ATOM 3541 C C . LEU A 1 457 ? 14.001 4.672 14.315 1.00 59.34 457 LEU A C 1
ATOM 3543 O O . LEU A 1 457 ? 12.915 4.395 14.805 1.00 59.34 457 LEU A O 1
ATOM 3547 N N . SER A 1 458 ? 15.121 4.665 15.044 1.00 73.38 458 SER A N 1
ATOM 3548 C CA . SER A 1 458 ? 15.111 4.466 16.498 1.00 73.38 458 SER A CA 1
ATOM 3549 C C . SER A 1 458 ? 14.312 5.571 17.203 1.00 73.38 458 SER A C 1
ATOM 3551 O O . SER A 1 458 ? 14.102 6.667 16.668 1.00 73.38 458 SER A O 1
ATOM 3553 N N . LEU A 1 459 ? 13.882 5.331 18.446 1.00 74.50 459 LEU A N 1
ATOM 3554 C CA . LEU A 1 459 ? 13.198 6.366 19.227 1.00 74.50 459 LEU A CA 1
ATOM 3555 C C . LEU A 1 459 ? 14.052 7.641 19.356 1.00 74.50 459 LEU A C 1
ATOM 3557 O O . LEU A 1 459 ? 13.525 8.746 19.275 1.00 74.50 459 LEU A O 1
ATOM 3561 N N . GLU A 1 460 ? 15.366 7.514 19.528 1.00 81.81 460 GLU A N 1
ATOM 3562 C CA . GLU A 1 460 ? 16.286 8.652 19.593 1.00 81.81 460 GLU A CA 1
ATOM 3563 C C . GLU A 1 460 ? 16.382 9.413 18.274 1.00 81.81 460 GLU A C 1
ATOM 3565 O O . GLU A 1 460 ? 16.374 10.644 18.292 1.00 81.81 460 GLU A O 1
ATOM 3570 N N . GLN A 1 461 ? 16.436 8.698 17.146 1.00 81.50 461 GLN A N 1
ATOM 3571 C CA . GLN A 1 461 ? 16.407 9.308 15.817 1.00 81.50 461 GLN A CA 1
ATOM 3572 C C . GLN A 1 461 ? 15.113 10.068 15.592 1.00 81.50 461 GLN A C 1
ATOM 3574 O O . GLN A 1 461 ? 15.155 11.215 15.167 1.00 81.50 461 GLN A O 1
ATOM 3579 N N . THR A 1 462 ? 13.973 9.477 15.945 1.00 78.50 462 THR A N 1
ATOM 3580 C CA . THR A 1 462 ? 12.691 10.152 15.741 1.00 78.50 462 THR A CA 1
ATOM 3581 C C . THR A 1 462 ? 12.585 11.402 16.610 1.00 78.50 462 THR A C 1
ATOM 3583 O O . THR A 1 462 ? 12.187 12.462 16.146 1.00 78.50 462 THR A O 1
ATOM 3586 N N . ILE A 1 463 ? 13.021 11.331 17.870 1.00 81.25 463 ILE A N 1
ATOM 3587 C CA . ILE A 1 463 ? 13.068 12.514 18.738 1.00 81.25 463 ILE A CA 1
ATOM 3588 C C . ILE A 1 463 ? 14.017 13.580 18.181 1.00 81.25 463 ILE A C 1
ATOM 3590 O O . ILE A 1 463 ? 13.713 14.766 18.289 1.00 81.25 463 ILE A O 1
ATOM 3594 N N . ALA A 1 464 ? 15.147 13.187 17.592 1.00 87.00 464 ALA A N 1
ATOM 3595 C CA . ALA A 1 464 ? 16.056 14.113 16.925 1.00 87.00 464 ALA A CA 1
ATOM 3596 C C . ALA A 1 464 ? 15.408 14.768 15.694 1.00 87.00 464 ALA A C 1
ATOM 3598 O O . ALA A 1 464 ? 15.475 15.988 15.565 1.00 87.00 464 ALA A O 1
ATOM 3599 N N . HIS A 1 465 ? 14.741 13.978 14.851 1.00 87.81 465 HIS A N 1
ATOM 3600 C CA . HIS A 1 465 ? 14.015 14.416 13.657 1.00 87.81 465 HIS A CA 1
ATOM 3601 C C . HIS A 1 465 ? 12.964 15.475 14.014 1.00 87.81 465 HIS A C 1
ATOM 3603 O O . HIS A 1 465 ? 13.036 16.617 13.566 1.00 87.81 465 HIS A O 1
ATOM 3609 N N . GLU A 1 466 ? 12.057 15.139 14.930 1.00 82.69 466 GLU A N 1
ATOM 3610 C CA . GLU A 1 466 ? 10.966 16.021 15.357 1.00 82.69 466 GLU A CA 1
ATOM 3611 C C . GLU A 1 466 ? 11.474 17.267 16.095 1.00 82.69 466 GLU A C 1
ATOM 3613 O O . GLU A 1 466 ? 10.926 18.362 15.976 1.00 82.69 466 GLU A O 1
ATOM 3618 N N . ALA A 1 467 ? 12.570 17.138 16.849 1.00 83.62 467 ALA A N 1
ATOM 3619 C CA . ALA A 1 467 ? 13.210 18.289 17.475 1.00 83.62 467 ALA A CA 1
ATOM 3620 C C . ALA A 1 467 ? 13.871 19.233 16.456 1.00 83.62 467 ALA A C 1
ATOM 3622 O O . ALA A 1 467 ? 14.073 20.406 16.786 1.00 83.62 467 ALA A O 1
ATOM 3623 N N . TYR A 1 468 ? 14.208 18.766 15.248 1.00 88.38 468 TYR A N 1
ATOM 3624 C CA . TYR A 1 468 ? 14.705 19.631 14.180 1.00 88.38 468 TYR A CA 1
ATOM 3625 C C . TYR A 1 468 ? 13.585 20.447 13.529 1.00 88.38 468 TYR A C 1
ATOM 3627 O O . TYR A 1 468 ? 13.812 21.620 13.248 1.00 88.38 468 TYR A O 1
ATOM 3635 N N . HIS A 1 469 ? 12.363 19.927 13.392 1.00 84.88 469 HIS A N 1
ATOM 3636 C CA . HIS A 1 469 ? 11.244 20.750 12.910 1.00 84.88 469 HIS A CA 1
ATOM 3637 C C . HIS A 1 469 ? 10.977 21.960 13.832 1.00 84.88 469 HIS A C 1
ATOM 3639 O O . HIS A 1 469 ? 10.810 23.080 13.348 1.00 84.88 469 HIS A O 1
ATOM 3645 N N . CYS A 1 470 ? 11.189 21.824 15.154 1.00 81.06 470 CYS A N 1
ATOM 3646 C CA . CYS A 1 470 ? 11.203 22.977 16.073 1.00 81.06 470 CYS A CA 1
ATOM 3647 C C . CYS A 1 470 ? 12.253 24.050 15.707 1.00 81.06 470 CYS A C 1
ATOM 3649 O O . CYS A 1 470 ? 12.059 25.235 15.989 1.00 81.06 470 CYS A O 1
ATOM 3651 N N . VAL A 1 471 ? 13.400 23.659 15.138 1.00 83.38 471 VAL A N 1
ATOM 3652 C CA . VAL A 1 471 ? 14.432 24.587 14.635 1.00 83.38 471 VAL A CA 1
ATOM 3653 C C . VAL A 1 471 ? 13.939 25.292 13.377 1.00 83.38 471 VAL A C 1
ATOM 3655 O O . VAL A 1 471 ? 14.157 26.499 13.230 1.00 83.38 471 VAL A O 1
ATOM 3658 N N . GLU A 1 472 ? 13.302 24.553 12.471 1.00 83.69 472 GLU A N 1
ATOM 3659 C CA . GLU A 1 472 ? 12.755 25.082 11.224 1.00 83.69 472 GLU A CA 1
ATOM 3660 C C . GLU A 1 472 ? 11.640 26.094 11.497 1.00 83.69 472 GLU A C 1
ATOM 3662 O O . GLU A 1 472 ? 11.701 27.216 10.981 1.00 83.69 472 GLU A O 1
ATOM 3667 N N . ASP A 1 473 ? 10.686 25.742 12.362 1.00 77.31 473 ASP A N 1
ATOM 3668 C CA . ASP A 1 473 ? 9.561 26.593 12.756 1.00 77.31 473 ASP A CA 1
ATOM 3669 C C . ASP A 1 473 ? 10.049 27.864 13.459 1.00 77.31 473 ASP A C 1
ATOM 3671 O O . ASP A 1 473 ? 9.746 28.980 13.042 1.00 77.31 473 ASP A O 1
ATOM 3675 N N . ALA A 1 474 ? 10.913 27.736 14.468 1.00 76.12 474 ALA A N 1
ATOM 3676 C CA . ALA A 1 474 ? 11.363 28.897 15.232 1.00 76.12 474 ALA A CA 1
ATOM 3677 C C . ALA A 1 474 ? 12.303 29.836 14.448 1.00 76.12 474 ALA A C 1
ATOM 3679 O O . ALA A 1 474 ? 12.442 31.010 14.815 1.00 76.12 474 ALA A O 1
ATOM 3680 N N . ASN A 1 475 ? 12.941 29.362 13.373 1.00 75.12 475 ASN A N 1
ATOM 3681 C CA . ASN A 1 475 ? 13.661 30.232 12.443 1.00 75.12 475 ASN A CA 1
ATOM 3682 C C . ASN A 1 475 ? 12.723 30.910 11.438 1.00 75.12 475 ASN A C 1
ATOM 3684 O O . ASN A 1 475 ? 12.954 32.071 11.071 1.00 75.12 475 ASN A O 1
ATOM 3688 N N . ARG A 1 476 ? 11.668 30.223 10.985 1.00 71.38 476 ARG A N 1
ATOM 3689 C CA . ARG A 1 476 ? 10.712 30.744 10.004 1.00 71.38 476 ARG A CA 1
ATOM 3690 C C . ARG A 1 476 ? 9.764 31.762 10.640 1.00 71.38 476 ARG A C 1
ATOM 3692 O O . ARG A 1 476 ? 9.287 31.654 11.756 1.00 71.38 476 ARG A O 1
ATOM 3699 N N . LYS A 1 477 ? 9.514 32.856 9.913 1.00 58.00 477 LYS A N 1
ATOM 3700 C CA . LYS A 1 477 ? 8.597 33.935 10.348 1.00 58.00 477 LYS A CA 1
ATOM 3701 C C . LYS A 1 477 ? 7.135 33.660 9.956 1.00 58.00 477 LYS A C 1
ATOM 3703 O O . LYS A 1 477 ? 6.330 34.592 9.952 1.00 58.00 477 LYS A O 1
ATOM 3708 N N . ALA A 1 478 ? 6.841 32.435 9.535 1.00 62.91 478 ALA A N 1
ATOM 3709 C CA . ALA A 1 478 ? 5.571 31.936 9.018 1.00 62.91 478 ALA A CA 1
ATOM 3710 C C . ALA A 1 478 ? 5.517 30.417 9.251 1.00 62.91 478 ALA A C 1
ATOM 3712 O O . ALA A 1 478 ? 6.572 29.816 9.437 1.00 62.91 478 ALA A O 1
ATOM 3713 N N . ASP A 1 479 ? 4.318 29.835 9.195 1.00 66.69 479 ASP A N 1
ATOM 3714 C CA . ASP A 1 479 ? 4.109 28.393 9.372 1.00 66.69 479 ASP A CA 1
ATOM 3715 C C . ASP A 1 479 ? 4.957 27.567 8.392 1.00 66.69 479 ASP A C 1
ATOM 3717 O O . ASP A 1 479 ? 5.176 27.979 7.241 1.00 66.69 479 ASP A O 1
ATOM 3721 N N . LEU A 1 480 ? 5.400 26.385 8.831 1.00 71.62 480 LEU A N 1
ATOM 3722 C CA . LEU A 1 480 ? 6.065 25.437 7.944 1.00 71.62 480 LEU A CA 1
ATOM 3723 C C . LEU A 1 480 ? 5.138 25.049 6.776 1.00 71.62 480 LEU A C 1
ATOM 3725 O O . LEU A 1 480 ? 3.942 24.798 6.962 1.00 71.62 480 LEU A O 1
ATOM 3729 N N . PRO A 1 481 ? 5.654 25.023 5.537 1.00 76.06 481 PRO A N 1
ATOM 3730 C CA . PRO A 1 481 ? 4.871 24.619 4.382 1.00 76.06 481 PRO A CA 1
ATOM 3731 C C . PRO A 1 481 ? 4.670 23.099 4.366 1.00 76.06 481 PRO A C 1
ATOM 3733 O O . PRO A 1 481 ? 5.469 22.342 4.899 1.00 76.06 481 PRO A O 1
ATOM 3736 N N . SER A 1 482 ? 3.636 22.631 3.663 1.00 77.50 482 SER A N 1
ATOM 3737 C CA . SER A 1 482 ? 3.424 21.192 3.454 1.00 77.50 482 SER A CA 1
ATOM 3738 C C . SER A 1 482 ? 4.611 20.525 2.741 1.00 77.50 482 SER A C 1
ATOM 3740 O O . SER A 1 482 ? 5.154 21.067 1.764 1.00 77.50 482 SER A O 1
ATOM 3742 N N . ALA A 1 483 ? 4.926 19.299 3.171 1.00 74.75 483 ALA A N 1
ATOM 3743 C CA . ALA A 1 483 ? 5.942 18.429 2.586 1.00 74.75 483 ALA A CA 1
ATOM 3744 C C . ALA A 1 483 ? 5.694 18.052 1.109 1.00 74.75 483 ALA A C 1
ATOM 3746 O O . ALA A 1 483 ? 6.636 17.643 0.432 1.00 74.75 483 ALA A O 1
ATOM 3747 N N . ASP A 1 484 ? 4.488 18.246 0.556 1.00 76.44 484 ASP A N 1
ATOM 3748 C CA . ASP A 1 484 ? 4.124 17.836 -0.815 1.00 76.44 484 ASP A CA 1
ATOM 3749 C C . ASP A 1 484 ? 5.155 18.253 -1.887 1.00 76.44 484 ASP A C 1
ATOM 3751 O O . ASP A 1 484 ? 5.557 17.449 -2.730 1.00 76.44 484 ASP A O 1
ATOM 3755 N N . TYR A 1 485 ? 5.584 19.522 -1.868 1.00 85.00 485 TYR A N 1
ATOM 3756 C CA . TYR A 1 485 ? 6.584 20.073 -2.801 1.00 85.00 485 TYR A CA 1
ATOM 3757 C C . TYR A 1 485 ? 7.887 20.496 -2.117 1.00 85.00 485 TYR A C 1
ATOM 3759 O O . TYR A 1 485 ? 8.847 20.852 -2.802 1.00 85.00 485 TYR A O 1
ATOM 3767 N N . ASN A 1 486 ? 7.901 20.489 -0.785 1.00 89.94 486 ASN A N 1
ATOM 3768 C CA . ASN A 1 486 ? 8.990 20.993 0.052 1.00 89.94 486 ASN A CA 1
ATOM 3769 C C . ASN A 1 486 ? 9.736 19.872 0.780 1.00 89.94 486 ASN A C 1
ATOM 3771 O O . ASN A 1 486 ? 10.768 20.127 1.388 1.00 89.94 486 ASN A O 1
ATOM 3775 N N . GLY A 1 487 ? 9.260 18.627 0.679 1.00 89.00 487 GLY A N 1
ATOM 3776 C CA . GLY A 1 487 ? 9.781 17.494 1.438 1.00 89.00 487 GLY A CA 1
ATOM 3777 C C . GLY A 1 487 ? 11.270 17.219 1.231 1.00 89.00 487 GLY A C 1
ATOM 3778 O O . GLY A 1 487 ? 11.891 16.630 2.103 1.00 89.00 487 GLY A O 1
ATOM 3779 N N . TRP A 1 488 ? 11.869 17.656 0.119 1.00 93.56 488 TRP A N 1
ATOM 3780 C CA . TRP A 1 488 ? 13.298 17.453 -0.133 1.00 93.56 488 TRP A CA 1
ATOM 3781 C C . TRP A 1 488 ? 14.195 18.233 0.843 1.00 93.56 488 TRP A C 1
ATOM 3783 O O . TRP A 1 488 ? 15.289 17.768 1.165 1.00 93.56 488 TRP A O 1
ATOM 3793 N N . TRP A 1 489 ? 13.744 19.408 1.298 1.00 93.25 489 TRP A N 1
ATOM 3794 C CA . TRP A 1 489 ? 14.451 20.219 2.290 1.00 93.25 489 TRP A CA 1
ATOM 3795 C C . TRP A 1 489 ? 13.804 20.150 3.671 1.00 93.25 489 TRP A C 1
ATOM 3797 O O . TRP A 1 489 ? 14.547 20.219 4.633 1.00 93.25 489 TRP A O 1
ATOM 3807 N N . LEU A 1 490 ? 12.478 19.985 3.765 1.00 89.56 490 LEU A N 1
ATOM 3808 C CA . LEU A 1 490 ? 11.751 19.890 5.036 1.00 89.56 490 LEU A CA 1
ATOM 3809 C C . LEU A 1 490 ? 12.046 18.538 5.713 1.00 89.56 490 LEU A C 1
ATOM 3811 O O . LEU A 1 490 ? 12.885 18.435 6.599 1.00 89.56 490 LEU A O 1
ATOM 3815 N N . GLU A 1 491 ? 11.467 17.460 5.183 1.00 88.62 491 GLU A N 1
ATOM 3816 C CA . GLU A 1 491 ? 11.674 16.099 5.701 1.00 88.62 491 GLU A CA 1
ATOM 3817 C C . GLU A 1 491 ? 13.107 15.598 5.466 1.00 88.62 491 GLU A C 1
ATOM 3819 O O . GLU A 1 491 ? 13.709 14.935 6.306 1.00 88.62 491 GLU A O 1
ATOM 3824 N N . GLY A 1 492 ? 13.692 15.926 4.307 1.00 92.12 492 GLY A N 1
ATOM 3825 C CA . GLY A 1 492 ? 15.028 15.461 3.938 1.00 92.12 492 GLY A CA 1
ATOM 3826 C C . GLY A 1 492 ? 16.143 15.998 4.843 1.00 92.12 492 GLY A C 1
ATOM 3827 O O . GLY A 1 492 ? 17.105 15.271 5.098 1.00 92.12 492 GLY A O 1
ATOM 3828 N N . ALA A 1 493 ? 16.041 17.245 5.322 1.00 93.06 493 ALA A N 1
ATOM 3829 C CA . ALA A 1 493 ? 17.045 17.816 6.221 1.00 93.06 493 ALA A CA 1
ATOM 3830 C C . ALA A 1 493 ? 16.824 17.389 7.676 1.00 93.06 493 ALA A C 1
ATOM 3832 O O . ALA A 1 493 ? 17.804 17.046 8.339 1.00 93.06 493 ALA A O 1
ATOM 3833 N N . ALA A 1 494 ? 15.570 17.348 8.146 1.00 90.38 494 ALA A N 1
ATOM 3834 C CA . ALA A 1 494 ? 15.221 16.806 9.462 1.00 90.38 494 ALA A CA 1
ATOM 3835 C C . ALA A 1 494 ? 15.750 15.378 9.632 1.00 90.38 494 ALA A C 1
ATOM 3837 O O . ALA A 1 494 ? 16.449 15.073 10.604 1.00 90.38 494 ALA A O 1
ATOM 3838 N N . GLU A 1 495 ? 15.551 14.555 8.604 1.00 90.38 495 GLU A N 1
ATOM 3839 C CA . GLU A 1 495 ? 16.072 13.197 8.559 1.00 90.38 495 GLU A CA 1
ATOM 3840 C C . GLU A 1 495 ? 17.601 13.156 8.565 1.00 90.38 495 GLU A C 1
ATOM 3842 O O . GLU A 1 495 ? 18.202 12.380 9.303 1.00 90.38 495 GLU A O 1
ATOM 3847 N N . PHE A 1 496 ? 18.266 14.030 7.806 1.00 93.06 496 PHE A N 1
ATOM 3848 C CA . PHE A 1 496 ? 19.726 14.113 7.836 1.00 93.06 496 PHE A CA 1
ATOM 3849 C C . PHE A 1 496 ? 20.272 14.413 9.234 1.00 93.06 496 PHE A C 1
ATOM 3851 O O . PHE A 1 496 ? 21.181 13.713 9.677 1.00 93.06 496 PHE A O 1
ATOM 3858 N N . TYR A 1 497 ? 19.741 15.415 9.939 1.00 92.06 497 TYR A N 1
ATOM 3859 C CA . TYR A 1 497 ? 20.232 15.734 11.281 1.00 92.06 497 TYR A CA 1
ATOM 3860 C C . TYR A 1 497 ? 19.991 14.578 12.251 1.00 92.06 497 TYR A C 1
ATOM 3862 O O . TYR A 1 497 ? 20.881 14.258 13.039 1.00 92.06 497 TYR A O 1
ATOM 3870 N N . ALA A 1 498 ? 18.831 13.925 12.176 1.00 89.31 498 ALA A N 1
ATOM 3871 C CA . ALA A 1 498 ? 18.535 12.746 12.981 1.00 89.31 498 ALA A CA 1
ATOM 3872 C C . ALA A 1 498 ? 19.554 11.623 12.745 1.00 89.31 498 ALA A C 1
ATOM 3874 O O . ALA A 1 498 ? 20.169 11.140 13.700 1.00 89.31 498 ALA A O 1
ATOM 3875 N N . MET A 1 499 ? 19.788 11.272 11.478 1.00 86.31 499 MET A N 1
ATOM 3876 C CA . MET A 1 499 ? 20.753 10.248 11.071 1.00 86.31 499 MET A CA 1
ATOM 3877 C C . MET A 1 499 ? 22.195 10.621 11.417 1.00 86.31 499 MET A C 1
ATOM 3879 O O . MET A 1 499 ? 23.008 9.752 11.706 1.00 86.31 499 MET A O 1
ATOM 3883 N N . ASP A 1 500 ? 22.547 11.901 11.393 1.00 88.25 500 ASP A N 1
ATOM 3884 C CA . ASP A 1 500 ? 23.916 12.319 11.674 1.00 88.25 500 ASP A CA 1
ATOM 3885 C C . ASP A 1 500 ? 24.241 12.263 13.175 1.00 88.25 500 ASP A C 1
ATOM 3887 O O . ASP A 1 500 ? 25.328 11.843 13.577 1.00 88.25 500 ASP A O 1
ATOM 3891 N N . PHE A 1 501 ? 23.271 12.593 14.038 1.00 88.56 501 PHE A N 1
ATOM 3892 C CA . PHE A 1 501 ? 23.414 12.371 15.478 1.00 88.56 501 PHE A CA 1
ATOM 3893 C C . PHE A 1 501 ? 23.289 10.898 15.849 1.00 88.56 501 PHE A C 1
ATOM 3895 O O . PHE A 1 501 ? 23.968 10.444 16.773 1.00 88.56 501 PHE A O 1
ATOM 3902 N N . PHE A 1 502 ? 22.440 10.147 15.163 1.00 86.69 502 PHE A N 1
ATOM 3903 C CA . PHE A 1 502 ? 22.175 8.743 15.439 1.00 86.69 502 PHE A CA 1
ATOM 3904 C C . PHE A 1 502 ? 22.177 7.981 14.111 1.00 86.69 502 PHE A C 1
ATOM 3906 O O . PHE A 1 502 ? 21.126 7.864 13.496 1.00 86.69 502 PHE A O 1
ATOM 3913 N N . PRO A 1 503 ? 23.332 7.490 13.634 1.00 80.06 503 PRO A N 1
ATOM 3914 C CA . PRO A 1 503 ? 23.393 6.762 12.370 1.00 80.06 503 PRO A CA 1
ATOM 3915 C C . PRO A 1 503 ? 22.562 5.481 12.409 1.00 80.06 503 PRO A C 1
ATOM 3917 O O . PRO A 1 503 ? 22.738 4.657 13.307 1.00 80.06 503 PRO A O 1
ATOM 3920 N N . ASP A 1 504 ? 21.690 5.310 11.413 1.00 71.19 504 ASP A N 1
ATOM 3921 C CA . ASP A 1 504 ? 21.023 4.040 11.144 1.00 71.19 504 ASP A CA 1
ATOM 3922 C C . ASP A 1 504 ? 21.609 3.378 9.892 1.00 71.19 504 ASP A C 1
ATOM 3924 O O . ASP A 1 504 ? 21.654 3.939 8.791 1.00 71.19 504 ASP A O 1
ATOM 3928 N N . HIS A 1 505 ? 22.087 2.156 10.096 1.00 67.31 505 HIS A N 1
ATOM 3929 C CA . HIS A 1 505 ? 22.696 1.320 9.069 1.00 67.31 505 HIS A CA 1
ATOM 3930 C C . HIS A 1 505 ? 21.764 0.187 8.617 1.00 67.31 505 HIS A C 1
ATOM 3932 O O . HIS A 1 505 ? 22.205 -0.698 7.880 1.00 67.31 505 HIS A O 1
ATOM 3938 N N . THR A 1 506 ? 20.505 0.165 9.066 1.00 66.00 506 THR A N 1
ATOM 3939 C CA . THR A 1 506 ? 19.525 -0.849 8.663 1.00 66.00 506 THR A CA 1
ATOM 3940 C C . THR A 1 506 ? 19.124 -0.699 7.195 1.00 66.00 506 THR A C 1
ATOM 3942 O O . THR A 1 506 ? 19.403 0.310 6.540 1.00 66.00 506 THR A O 1
ATOM 3945 N N . ASP A 1 507 ? 18.489 -1.736 6.640 1.00 56.47 507 ASP A N 1
ATOM 3946 C CA . ASP A 1 507 ? 17.872 -1.701 5.302 1.00 56.47 507 ASP A CA 1
ATOM 3947 C C . ASP A 1 507 ? 16.668 -0.752 5.225 1.00 56.47 507 ASP A C 1
ATOM 3949 O O . ASP A 1 507 ? 16.209 -0.448 4.128 1.00 56.47 507 ASP A O 1
ATOM 3953 N N . GLU A 1 508 ? 16.199 -0.237 6.361 1.00 57.94 508 GLU A N 1
ATOM 3954 C CA . GLU A 1 508 ? 15.021 0.624 6.463 1.00 57.94 508 GLU A CA 1
ATOM 3955 C C . GLU A 1 508 ? 15.380 2.121 6.427 1.00 57.94 508 GLU A C 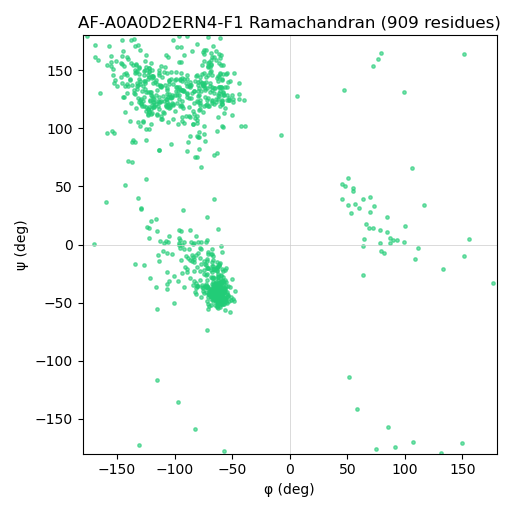1
ATOM 3957 O O . GLU A 1 508 ? 14.513 2.945 6.144 1.00 57.94 508 GLU A O 1
ATOM 3962 N N . ALA A 1 509 ? 16.663 2.473 6.593 1.00 70.44 509 ALA A N 1
ATOM 3963 C CA . ALA A 1 509 ? 17.153 3.850 6.560 1.00 70.44 509 ALA A CA 1
ATOM 3964 C C . ALA A 1 509 ? 16.724 4.609 5.288 1.00 70.44 509 ALA A C 1
ATOM 3966 O O . ALA A 1 509 ? 17.061 4.226 4.158 1.00 70.44 509 ALA A O 1
ATOM 3967 N N . TRP A 1 510 ? 16.059 5.757 5.458 1.00 79.56 510 TRP A N 1
ATOM 3968 C CA . TRP A 1 510 ? 15.493 6.533 4.350 1.00 79.56 510 TRP A CA 1
ATOM 3969 C C . TRP A 1 510 ? 16.517 6.942 3.290 1.00 79.56 510 TRP A C 1
ATOM 3971 O O . TRP A 1 510 ? 16.216 6.869 2.096 1.00 79.56 510 TRP A O 1
ATOM 3981 N N . ALA A 1 511 ? 17.747 7.285 3.686 1.00 81.31 511 ALA A N 1
ATOM 3982 C CA . ALA A 1 511 ? 18.823 7.625 2.751 1.00 81.31 511 ALA A CA 1
ATOM 3983 C C . ALA A 1 511 ? 19.096 6.503 1.725 1.00 81.31 511 ALA A C 1
ATOM 3985 O O . ALA A 1 511 ? 19.452 6.770 0.575 1.00 81.31 511 ALA A O 1
ATOM 3986 N N . ARG A 1 512 ? 18.876 5.234 2.093 1.00 81.88 512 ARG A N 1
ATOM 3987 C CA . ARG A 1 512 ? 19.081 4.081 1.202 1.00 81.88 512 ARG A CA 1
ATOM 3988 C C . ARG A 1 512 ? 17.956 3.912 0.177 1.00 81.88 512 ARG A C 1
ATOM 3990 O O . ARG A 1 512 ? 18.158 3.253 -0.842 1.00 81.88 512 ARG A O 1
ATOM 3997 N N . ASN A 1 513 ? 16.804 4.547 0.393 1.00 81.44 513 ASN A N 1
ATOM 3998 C CA . ASN A 1 513 ? 15.642 4.514 -0.500 1.00 81.44 513 ASN A CA 1
ATOM 3999 C C . ASN A 1 513 ? 15.704 5.532 -1.653 1.00 81.44 513 ASN A C 1
ATOM 4001 O O . ASN A 1 513 ? 14.776 5.574 -2.472 1.00 81.44 513 ASN A O 1
ATOM 4005 N N . TYR A 1 514 ? 16.779 6.329 -1.748 1.00 85.75 514 TYR A N 1
ATOM 4006 C CA . TYR A 1 514 ? 16.953 7.332 -2.802 1.00 85.75 514 TYR A CA 1
ATOM 4007 C C . TYR A 1 514 ? 16.777 6.728 -4.201 1.00 85.75 514 TYR A C 1
ATOM 4009 O O . TYR A 1 514 ? 17.461 5.776 -4.588 1.00 85.75 514 TYR A O 1
ATOM 4017 N N . ASP A 1 515 ? 15.855 7.299 -4.979 1.00 84.75 515 ASP A N 1
ATOM 4018 C CA . ASP A 1 515 ? 15.555 6.846 -6.334 1.00 84.75 515 ASP A CA 1
ATOM 4019 C C . ASP A 1 515 ? 16.229 7.755 -7.371 1.00 84.75 515 ASP A C 1
ATOM 4021 O O . ASP A 1 515 ? 15.772 8.881 -7.590 1.00 84.75 515 ASP A O 1
ATOM 4025 N N . PRO A 1 516 ? 17.286 7.297 -8.065 1.00 84.19 516 PRO A N 1
ATOM 4026 C CA . PRO A 1 516 ? 17.995 8.131 -9.028 1.00 84.19 516 PRO A CA 1
ATOM 4027 C C . PRO A 1 516 ? 17.195 8.412 -10.304 1.00 84.19 516 PRO A C 1
ATOM 4029 O O . PRO A 1 516 ? 17.666 9.190 -11.126 1.00 84.19 516 PRO A O 1
ATOM 4032 N N . SER A 1 517 ? 16.023 7.798 -10.507 1.00 81.62 517 SER A N 1
ATOM 4033 C CA . SER A 1 517 ? 15.134 8.095 -11.642 1.00 81.62 517 SER A CA 1
ATOM 4034 C C . SER A 1 517 ? 14.167 9.252 -11.365 1.00 81.62 517 SER A C 1
ATOM 4036 O O . SER A 1 517 ? 13.564 9.797 -12.295 1.00 81.62 517 SER A O 1
ATOM 4038 N N . ILE A 1 518 ? 14.035 9.660 -10.099 1.00 86.69 518 ILE A N 1
ATOM 4039 C CA . ILE A 1 518 ? 13.144 10.732 -9.656 1.00 86.69 518 ILE A CA 1
ATOM 4040 C C . ILE A 1 518 ? 13.988 11.982 -9.357 1.00 86.69 518 ILE A C 1
ATOM 4042 O O . ILE A 1 518 ? 14.956 11.894 -8.605 1.00 86.69 518 ILE A O 1
ATOM 4046 N N . PRO A 1 519 ? 13.641 13.170 -9.892 1.00 92.62 519 PRO A N 1
ATOM 4047 C CA . PRO A 1 519 ? 14.362 14.399 -9.571 1.00 92.62 519 PRO A CA 1
ATOM 4048 C C . PRO A 1 519 ? 14.459 14.649 -8.065 1.00 92.62 519 PRO A C 1
ATOM 4050 O O . PRO A 1 519 ? 13.471 14.468 -7.358 1.00 92.62 519 PRO A O 1
ATOM 4053 N N . LEU A 1 520 ? 15.615 15.124 -7.595 1.00 93.38 520 LEU A N 1
ATOM 4054 C CA . LEU A 1 520 ? 15.887 15.349 -6.166 1.00 93.38 520 LEU A CA 1
ATOM 4055 C C . LEU A 1 520 ? 14.790 16.173 -5.462 1.00 93.38 520 LEU A C 1
ATOM 4057 O O . LEU A 1 520 ? 14.276 15.750 -4.437 1.00 93.38 520 LEU A O 1
ATOM 4061 N N . TYR A 1 521 ? 14.326 17.272 -6.072 1.00 94.25 521 TYR A N 1
ATOM 4062 C CA . TYR A 1 521 ? 13.243 18.126 -5.543 1.00 94.25 521 TYR A CA 1
ATOM 4063 C C . TYR A 1 521 ? 11.843 17.483 -5.514 1.00 94.25 521 TYR A C 1
ATOM 4065 O O . TYR A 1 521 ? 10.882 18.135 -5.109 1.00 94.25 521 TYR A O 1
ATOM 4073 N N . LYS A 1 522 ? 11.679 16.259 -6.029 1.00 91.69 522 LYS A N 1
ATOM 4074 C CA . LYS A 1 522 ? 10.411 15.508 -6.012 1.00 91.69 522 LYS A CA 1
ATOM 4075 C C . LYS A 1 522 ? 10.403 14.365 -4.999 1.00 91.69 522 LYS A C 1
ATOM 4077 O O . LYS A 1 522 ? 9.437 13.607 -4.959 1.00 91.69 522 LYS A O 1
ATOM 4082 N N . GLN A 1 523 ? 11.484 14.208 -4.248 1.00 90.81 523 GLN A N 1
ATOM 4083 C CA . GLN A 1 523 ? 11.624 13.208 -3.198 1.00 90.81 523 GLN A CA 1
ATOM 4084 C C . GLN A 1 523 ? 11.529 13.900 -1.822 1.00 90.81 523 GLN A C 1
ATOM 4086 O O . GLN A 1 523 ? 11.647 15.120 -1.739 1.00 90.81 523 GLN A O 1
ATOM 4091 N N . SER A 1 524 ? 11.260 13.129 -0.767 1.00 90.88 524 SER A N 1
ATOM 4092 C CA . SER A 1 524 ? 11.082 13.607 0.617 1.00 90.88 524 SER A CA 1
ATOM 4093 C C . SER A 1 524 ? 12.211 13.043 1.498 1.00 90.88 524 SER A C 1
ATOM 4095 O O . SER A 1 524 ? 13.367 13.304 1.175 1.00 90.88 524 SER A O 1
ATOM 4097 N N . TYR A 1 525 ? 11.933 12.207 2.503 1.00 87.69 525 TYR A N 1
ATOM 4098 C CA . TYR A 1 525 ? 12.929 11.610 3.412 1.00 87.69 525 TYR A CA 1
ATOM 4099 C C . TYR A 1 525 ? 14.148 11.008 2.702 1.00 87.69 525 TYR A C 1
ATOM 4101 O O . TYR A 1 525 ? 15.277 11.219 3.123 1.00 87.69 525 TYR A O 1
ATOM 4109 N N . ALA A 1 526 ? 13.956 10.337 1.560 1.00 88.12 526 ALA A N 1
ATOM 4110 C CA . ALA A 1 526 ? 15.049 9.722 0.801 1.00 88.12 526 ALA A CA 1
ATOM 4111 C C . ALA A 1 526 ? 16.118 10.714 0.289 1.00 88.12 526 ALA A C 1
ATOM 4113 O O . ALA A 1 526 ? 17.227 10.316 -0.071 1.00 88.12 526 ALA A O 1
ATOM 4114 N N . VAL A 1 527 ? 15.806 12.015 0.258 1.00 92.38 527 VAL A N 1
ATOM 4115 C CA . VAL A 1 527 ? 16.757 13.089 -0.072 1.00 92.38 527 VAL A CA 1
ATOM 4116 C C . VAL A 1 527 ? 17.780 13.312 1.040 1.00 92.38 527 VAL A C 1
ATOM 4118 O O . VAL A 1 527 ? 18.822 13.908 0.770 1.00 92.38 527 VAL A O 1
ATOM 4121 N N . SER A 1 528 ? 17.575 12.779 2.248 1.00 92.50 528 SER A N 1
ATOM 4122 C CA . SER A 1 528 ? 18.583 12.785 3.316 1.00 92.50 528 SER A CA 1
ATOM 4123 C C . SER A 1 528 ? 19.945 12.269 2.839 1.00 92.50 528 SER A C 1
ATOM 4125 O O . SER A 1 528 ? 20.970 12.797 3.256 1.00 92.50 528 SER A O 1
ATOM 4127 N N . LEU A 1 529 ? 19.991 11.364 1.851 1.00 92.94 529 LEU A N 1
ATOM 4128 C CA . LEU A 1 529 ? 21.237 10.925 1.209 1.00 92.94 529 LEU A CA 1
ATOM 4129 C C . LEU A 1 529 ? 22.044 12.070 0.575 1.00 92.94 529 LEU A C 1
ATOM 4131 O O . LEU A 1 529 ? 23.275 12.078 0.638 1.00 92.94 529 LEU A O 1
ATOM 4135 N N . PHE A 1 530 ? 21.373 13.037 -0.055 1.00 95.69 530 PHE A N 1
ATOM 4136 C CA . PHE A 1 530 ? 22.027 14.227 -0.600 1.00 95.69 530 PHE A CA 1
ATOM 4137 C C . PHE A 1 530 ? 22.584 15.106 0.518 1.00 95.69 530 PHE A C 1
ATOM 4139 O O . PHE A 1 530 ? 23.700 15.604 0.393 1.00 95.69 530 PHE A O 1
ATOM 4146 N N . TRP A 1 531 ? 21.842 15.255 1.614 1.00 95.56 531 TRP A N 1
ATOM 4147 C CA . TRP A 1 531 ? 22.257 16.025 2.784 1.00 95.56 531 TRP A CA 1
ATOM 4148 C C . TRP A 1 531 ? 23.459 15.390 3.507 1.00 95.56 531 TRP A C 1
ATOM 4150 O O . TRP A 1 531 ? 24.449 16.075 3.770 1.00 95.56 531 TRP A O 1
ATOM 4160 N N . VAL A 1 532 ? 23.443 14.064 3.690 1.00 93.56 532 VAL A N 1
ATOM 4161 C CA . VAL A 1 532 ? 24.591 13.266 4.163 1.00 93.56 532 VAL A CA 1
ATOM 4162 C C . VAL A 1 532 ? 25.798 13.479 3.251 1.00 93.56 532 VAL A C 1
ATOM 4164 O O . VAL A 1 532 ? 26.900 13.771 3.721 1.00 93.56 532 VAL A O 1
ATOM 4167 N N . PHE A 1 533 ? 25.595 13.405 1.931 1.00 95.31 533 PHE A N 1
ATOM 4168 C CA . PHE A 1 533 ? 26.663 13.665 0.972 1.00 95.31 533 PHE A CA 1
ATOM 4169 C C . PHE A 1 533 ? 27.232 15.079 1.111 1.00 95.31 533 PHE A C 1
ATOM 4171 O O . PHE A 1 533 ? 28.451 15.211 1.181 1.00 95.31 533 PHE A O 1
ATOM 4178 N N . VAL A 1 534 ? 26.408 16.134 1.145 1.00 95.56 534 VAL A N 1
ATOM 4179 C CA . VAL A 1 534 ? 26.942 17.507 1.195 1.00 95.56 534 VAL A CA 1
ATOM 4180 C C . VAL A 1 534 ? 27.660 17.799 2.510 1.00 95.56 534 VAL A C 1
ATOM 4182 O O . VAL A 1 534 ? 28.627 18.563 2.504 1.00 95.56 534 VAL A O 1
ATOM 4185 N N . HIS A 1 535 ? 27.263 17.144 3.605 1.00 93.81 535 HIS A N 1
ATOM 4186 C CA . HIS A 1 535 ? 28.003 17.195 4.862 1.00 93.81 535 HIS A CA 1
ATOM 4187 C C . HIS A 1 535 ? 29.405 16.586 4.711 1.00 93.81 535 HIS A C 1
ATOM 4189 O O . HIS A 1 535 ? 30.406 17.263 4.960 1.00 93.81 535 HIS A O 1
ATOM 4195 N N . GLY A 1 536 ? 29.503 15.365 4.169 1.00 88.62 536 GLY A N 1
ATOM 4196 C CA . GLY A 1 536 ? 30.787 14.734 3.822 1.00 88.62 536 GLY A CA 1
ATOM 4197 C C . GLY A 1 536 ? 31.586 15.500 2.756 1.00 88.62 536 GLY A C 1
ATOM 4198 O O . GLY A 1 536 ? 32.815 15.447 2.725 1.00 88.62 536 GLY A O 1
ATOM 4199 N N . PHE A 1 537 ? 30.901 16.277 1.917 1.00 88.94 537 PHE A N 1
ATOM 4200 C CA . PHE A 1 537 ? 31.474 17.176 0.914 1.00 88.94 537 PHE A CA 1
ATOM 4201 C C . PHE A 1 537 ? 31.970 18.512 1.507 1.00 88.94 537 PHE A C 1
ATOM 4203 O O . PHE A 1 537 ? 32.471 19.374 0.780 1.00 88.94 537 PHE A O 1
ATOM 4210 N N . GLY A 1 538 ? 31.870 18.692 2.827 1.00 91.75 538 GLY A N 1
ATOM 4211 C CA . GLY A 1 538 ? 32.445 19.818 3.563 1.00 91.75 538 GLY A CA 1
ATOM 4212 C C . GLY A 1 538 ? 31.465 20.938 3.905 1.00 91.75 538 GLY A C 1
ATOM 4213 O O . GLY A 1 538 ? 31.910 22.044 4.213 1.00 91.75 538 GLY A O 1
ATOM 4214 N N . TRP A 1 539 ? 30.152 20.704 3.831 1.00 94.19 539 TRP A N 1
ATOM 4215 C CA . TRP A 1 539 ? 29.170 21.644 4.374 1.00 94.19 539 TRP A CA 1
ATOM 4216 C C . TRP A 1 539 ? 29.004 21.389 5.870 1.00 94.19 539 TRP A C 1
ATOM 4218 O O . TRP A 1 539 ? 28.649 20.289 6.287 1.00 94.19 539 TRP A O 1
ATOM 4228 N N . ASP A 1 540 ? 29.263 22.406 6.686 1.00 92.38 540 ASP A N 1
ATOM 4229 C CA . ASP A 1 540 ? 28.955 22.337 8.112 1.00 92.38 540 ASP A CA 1
ATOM 4230 C C . ASP A 1 540 ? 27.440 22.436 8.363 1.00 92.38 540 ASP A C 1
ATOM 4232 O O . ASP A 1 540 ? 26.646 22.761 7.472 1.00 92.38 540 ASP A O 1
ATOM 4236 N N . TYR A 1 541 ? 27.031 22.125 9.593 1.00 91.88 541 TYR A N 1
ATOM 4237 C CA . TYR A 1 541 ? 25.625 22.175 9.974 1.00 91.88 541 TYR A CA 1
ATOM 4238 C C . TYR A 1 541 ? 25.014 23.570 9.818 1.00 91.88 541 TYR A C 1
ATOM 4240 O O . TYR A 1 541 ? 23.857 23.668 9.422 1.00 91.88 541 TYR A O 1
ATOM 4248 N N . ASP A 1 542 ? 25.768 24.637 10.093 1.00 89.75 542 ASP A N 1
ATOM 4249 C CA . ASP A 1 542 ? 25.276 26.012 9.964 1.00 89.75 542 ASP A CA 1
ATOM 4250 C C . ASP A 1 542 ? 24.939 26.340 8.510 1.00 89.75 542 ASP A C 1
ATOM 4252 O O . ASP A 1 542 ? 23.911 26.965 8.232 1.00 89.75 542 ASP A O 1
ATOM 4256 N N . LYS A 1 543 ? 25.774 25.897 7.564 1.00 92.50 543 LYS A N 1
ATOM 4257 C CA . LYS A 1 543 ? 25.532 26.055 6.131 1.00 92.50 543 LYS A CA 1
ATOM 4258 C C . LYS A 1 543 ? 24.297 25.281 5.682 1.00 92.50 543 LYS A C 1
ATOM 4260 O O . LYS A 1 543 ? 23.478 25.854 4.964 1.00 92.50 543 LYS A O 1
ATOM 4265 N N . ILE A 1 544 ? 24.157 24.018 6.092 1.00 93.56 544 ILE A N 1
ATOM 4266 C CA . ILE A 1 544 ? 22.990 23.185 5.752 1.00 93.56 544 ILE A CA 1
ATOM 4267 C C . ILE A 1 544 ? 21.712 23.832 6.296 1.00 93.56 544 ILE A C 1
ATOM 4269 O O . ILE A 1 544 ? 20.803 24.126 5.521 1.00 93.56 544 ILE A O 1
ATOM 4273 N N . ASN A 1 545 ? 21.690 24.178 7.585 1.00 91.50 545 ASN A N 1
ATOM 4274 C CA . ASN A 1 545 ? 20.547 24.824 8.224 1.00 91.50 545 ASN A CA 1
ATOM 4275 C C . ASN A 1 545 ? 20.213 26.178 7.579 1.00 91.50 545 ASN A C 1
ATOM 4277 O O . ASN A 1 545 ? 19.051 26.501 7.339 1.00 91.50 545 ASN A O 1
ATOM 4281 N N . SER A 1 546 ? 21.231 26.976 7.244 1.00 90.00 546 SER A N 1
ATOM 4282 C CA . SER A 1 546 ? 21.033 28.251 6.547 1.00 90.00 546 SER A CA 1
ATOM 4283 C C . SER A 1 546 ? 20.398 28.064 5.171 1.00 90.00 546 SER A C 1
ATOM 4285 O O . SER A 1 546 ? 19.641 28.929 4.735 1.00 90.00 546 SER A O 1
ATOM 4287 N N . LEU A 1 547 ? 20.695 26.971 4.468 1.00 91.56 547 LEU A N 1
ATOM 4288 C CA . LEU A 1 547 ? 20.076 26.672 3.181 1.00 91.56 547 LEU A CA 1
ATOM 4289 C C . LEU A 1 547 ? 18.603 26.305 3.364 1.00 91.56 547 LEU A C 1
ATOM 4291 O O . LEU A 1 547 ? 17.758 26.950 2.752 1.00 91.56 547 LEU A O 1
ATOM 4295 N N . VAL A 1 548 ? 18.311 25.341 4.242 1.00 90.69 548 VAL A N 1
ATOM 4296 C CA . VAL A 1 548 ? 16.948 24.902 4.609 1.00 90.69 548 VAL A CA 1
ATOM 4297 C C . VAL A 1 548 ? 16.070 26.105 4.959 1.00 90.69 548 VAL A C 1
ATOM 4299 O O . VAL A 1 548 ? 14.969 26.286 4.436 1.00 90.69 548 VAL A O 1
ATOM 4302 N N . PHE A 1 549 ? 16.611 27.008 5.775 1.00 85.81 549 PHE A N 1
ATOM 4303 C CA . PHE A 1 549 ? 15.921 28.218 6.194 1.00 85.81 549 PHE A CA 1
ATOM 4304 C C . PHE A 1 549 ? 15.620 29.197 5.048 1.00 85.81 549 PHE A C 1
ATOM 4306 O O . PHE A 1 549 ? 14.567 29.836 5.031 1.00 85.81 549 PHE A O 1
ATOM 4313 N N . ASN A 1 550 ? 16.546 29.346 4.101 1.00 87.44 550 ASN A N 1
ATOM 4314 C CA . ASN A 1 550 ? 16.398 30.285 2.989 1.00 87.44 550 ASN A CA 1
ATOM 4315 C C . ASN A 1 550 ? 15.660 29.685 1.782 1.00 87.44 550 ASN A C 1
ATOM 4317 O O . ASN A 1 550 ? 15.416 30.404 0.808 1.00 87.44 550 ASN A O 1
ATOM 4321 N N . GLU A 1 551 ? 15.306 28.401 1.832 1.00 90.75 551 GLU A N 1
ATOM 4322 C CA . GLU A 1 551 ? 14.607 27.726 0.748 1.00 90.75 551 GLU A CA 1
ATOM 4323 C C . GLU A 1 551 ? 13.143 28.218 0.661 1.00 90.75 551 GLU A C 1
ATOM 4325 O O . GLU A 1 551 ? 12.391 28.145 1.635 1.00 90.75 551 GLU A O 1
ATOM 4330 N N . PRO A 1 552 ? 12.704 28.778 -0.479 1.00 90.06 552 PRO A N 1
ATOM 4331 C CA . PRO A 1 552 ? 11.368 29.333 -0.632 1.00 90.06 552 PRO A CA 1
ATOM 4332 C C . PRO A 1 552 ? 10.285 28.252 -0.680 1.00 90.06 552 PRO A C 1
ATOM 4334 O O . PRO A 1 552 ? 10.450 27.207 -1.307 1.00 90.06 552 PRO A O 1
ATOM 4337 N N . ASP A 1 553 ? 9.117 28.582 -0.129 1.00 89.88 553 ASP A N 1
ATOM 4338 C CA . ASP A 1 553 ? 7.948 27.701 -0.130 1.00 89.88 553 ASP A CA 1
ATOM 4339 C C . ASP A 1 553 ? 7.471 27.404 -1.554 1.00 89.88 553 ASP A C 1
ATOM 4341 O O . ASP A 1 553 ? 6.900 28.254 -2.255 1.00 89.88 553 ASP A O 1
ATOM 4345 N N . ALA A 1 554 ? 7.669 26.163 -1.980 1.00 88.44 554 ALA A N 1
ATOM 4346 C CA . ALA A 1 554 ? 7.219 25.684 -3.268 1.00 88.44 554 ALA A CA 1
ATOM 4347 C C . ALA A 1 554 ? 5.725 25.344 -3.222 1.00 88.44 554 ALA A C 1
ATOM 4349 O O . ALA A 1 554 ? 5.246 24.629 -2.342 1.00 88.44 554 ALA A O 1
ATOM 4350 N N . LYS A 1 555 ? 4.978 25.825 -4.224 1.00 87.69 555 LYS A N 1
ATOM 4351 C CA . LYS A 1 555 ? 3.564 25.460 -4.451 1.00 87.69 555 LYS A CA 1
ATOM 4352 C C . LYS A 1 555 ? 3.396 24.448 -5.578 1.00 87.69 555 LYS A C 1
ATOM 4354 O O . LYS A 1 555 ? 2.294 23.967 -5.825 1.00 87.69 555 LYS A O 1
ATOM 4359 N N . THR A 1 556 ? 4.479 24.178 -6.297 1.00 90.12 556 THR A N 1
ATOM 4360 C CA . THR A 1 556 ? 4.582 23.192 -7.363 1.00 90.12 556 THR A CA 1
ATOM 4361 C C . THR A 1 556 ? 6.017 22.675 -7.424 1.00 90.12 556 THR A C 1
ATOM 4363 O O . THR A 1 556 ? 6.961 23.390 -7.087 1.00 90.12 556 THR A O 1
ATOM 4366 N N . PHE A 1 557 ? 6.226 21.488 -7.994 1.00 87.69 557 PHE A N 1
ATOM 4367 C CA . PHE A 1 557 ? 7.580 20.992 -8.276 1.00 87.69 557 PHE A CA 1
ATOM 4368 C C . PHE A 1 557 ? 8.382 21.871 -9.249 1.00 87.69 557 PHE A C 1
ATOM 4370 O O . PHE A 1 557 ? 9.605 21.771 -9.310 1.00 87.69 557 PHE A O 1
ATOM 4377 N N . LYS A 1 558 ? 7.716 22.738 -10.023 1.00 91.31 558 LYS A N 1
ATOM 4378 C CA . LYS A 1 558 ? 8.403 23.725 -10.861 1.00 91.31 558 LYS A CA 1
ATOM 4379 C C . LYS A 1 558 ? 9.038 24.825 -10.008 1.00 91.31 558 LYS A C 1
ATOM 4381 O O . LYS A 1 558 ? 10.136 25.262 -10.334 1.00 91.31 558 LYS A O 1
ATOM 4386 N N . ASP A 1 559 ? 8.372 25.243 -8.933 1.00 93.56 559 ASP A N 1
ATOM 4387 C CA . ASP A 1 559 ? 8.894 26.250 -8.006 1.00 93.56 559 ASP A CA 1
ATOM 4388 C C . ASP A 1 559 ? 10.108 25.704 -7.245 1.00 93.56 559 ASP A C 1
ATOM 4390 O O . ASP A 1 559 ? 11.148 26.360 -7.228 1.00 93.56 559 ASP A O 1
ATOM 4394 N N . ALA A 1 560 ? 10.018 24.465 -6.742 1.00 92.31 560 ALA A N 1
ATOM 4395 C CA . ALA A 1 560 ? 11.129 23.777 -6.078 1.00 92.31 560 ALA A CA 1
ATOM 4396 C C . ALA A 1 560 ? 12.350 23.629 -7.005 1.00 92.31 560 ALA A C 1
ATOM 4398 O O . ALA A 1 560 ? 13.462 24.019 -6.657 1.00 92.31 560 ALA A O 1
ATOM 4399 N N . ARG A 1 561 ? 12.139 23.164 -8.248 1.00 95.38 561 ARG A N 1
ATOM 4400 C CA . ARG A 1 561 ? 13.211 23.075 -9.252 1.00 95.38 561 ARG A CA 1
ATOM 4401 C C . ARG A 1 561 ? 13.847 24.429 -9.543 1.00 95.38 561 ARG A C 1
ATOM 4403 O O . ARG A 1 561 ? 15.066 24.521 -9.648 1.00 95.38 561 ARG A O 1
ATOM 4410 N N . LYS A 1 562 ? 13.027 25.465 -9.728 1.00 96.19 562 LYS A N 1
ATOM 4411 C CA . LYS A 1 562 ? 13.502 26.817 -10.030 1.00 96.19 562 LYS A CA 1
ATOM 4412 C C . LYS A 1 562 ? 14.370 27.362 -8.899 1.00 96.19 562 LYS A C 1
ATOM 4414 O O . LYS A 1 562 ? 15.374 28.008 -9.183 1.00 96.19 562 LYS A O 1
ATOM 4419 N N . SER A 1 563 ? 13.978 27.111 -7.653 1.00 94.81 563 SER A N 1
ATOM 4420 C CA . SER A 1 563 ? 14.745 27.515 -6.481 1.00 94.81 563 SER A CA 1
ATOM 4421 C C . SER A 1 563 ? 16.096 26.802 -6.413 1.00 94.81 563 SER A C 1
ATOM 4423 O O . SER A 1 563 ? 17.138 27.457 -6.430 1.00 94.81 563 SER A O 1
ATOM 4425 N N . MET A 1 564 ? 16.098 25.468 -6.502 1.00 95.38 564 MET A N 1
ATOM 4426 C CA . MET A 1 564 ? 17.336 24.686 -6.525 1.00 95.38 564 MET A CA 1
ATOM 4427 C C . MET A 1 564 ? 18.275 25.085 -7.671 1.00 95.38 564 MET A C 1
ATOM 4429 O O . MET A 1 564 ? 19.480 25.208 -7.468 1.00 95.38 564 MET A O 1
ATOM 4433 N N . ALA A 1 565 ? 17.739 25.327 -8.871 1.00 96.25 565 ALA A N 1
ATOM 4434 C CA . ALA A 1 565 ? 18.514 25.754 -10.041 1.00 96.25 565 ALA A CA 1
ATOM 4435 C C . ALA A 1 565 ? 19.121 27.165 -9.898 1.00 96.25 565 ALA A C 1
ATOM 4437 O O . ALA A 1 565 ? 20.059 27.520 -10.620 1.00 96.25 565 ALA A O 1
ATOM 4438 N N . ALA A 1 566 ? 18.571 27.986 -8.999 1.00 96.12 566 ALA A N 1
ATOM 4439 C CA . ALA A 1 566 ? 19.070 29.319 -8.678 1.00 96.12 566 ALA A CA 1
ATOM 4440 C C . ALA A 1 566 ? 20.096 29.316 -7.530 1.00 96.12 566 ALA A C 1
ATOM 4442 O O . ALA A 1 566 ? 20.732 30.343 -7.291 1.00 96.12 566 ALA A O 1
ATOM 4443 N N . ASN A 1 567 ? 20.267 28.190 -6.830 1.00 95.50 567 ASN A N 1
ATOM 4444 C CA . ASN A 1 567 ? 21.181 28.058 -5.705 1.00 95.50 567 ASN A CA 1
ATOM 4445 C C . ASN A 1 567 ? 22.548 27.520 -6.167 1.00 95.50 567 ASN A C 1
ATOM 4447 O O . ASN A 1 567 ? 22.706 26.334 -6.458 1.00 95.50 567 ASN A O 1
ATOM 4451 N N . ASP A 1 568 ? 23.556 28.396 -6.208 1.00 95.00 568 ASP A N 1
ATOM 4452 C CA . ASP A 1 568 ? 24.909 28.067 -6.682 1.00 95.00 568 ASP A CA 1
ATOM 4453 C C . ASP A 1 568 ? 25.593 26.946 -5.883 1.00 95.00 568 ASP A C 1
ATOM 4455 O O . ASP A 1 568 ? 26.407 26.209 -6.445 1.00 95.00 568 ASP A O 1
ATOM 4459 N N . ASP A 1 569 ? 25.304 26.820 -4.587 1.00 95.06 569 ASP A N 1
ATOM 4460 C CA . ASP A 1 569 ? 25.864 25.762 -3.747 1.00 95.06 569 ASP A CA 1
ATOM 4461 C C . ASP A 1 569 ? 25.295 24.396 -4.159 1.00 95.06 569 ASP A C 1
ATOM 4463 O O . ASP A 1 569 ? 26.058 23.461 -4.411 1.00 95.06 569 ASP A O 1
ATOM 4467 N N . ILE A 1 570 ? 23.974 24.298 -4.338 1.00 95.62 570 ILE A N 1
ATOM 4468 C CA . ILE A 1 570 ? 23.300 23.074 -4.809 1.00 95.62 570 ILE A CA 1
ATOM 4469 C C . ILE A 1 570 ? 23.731 22.728 -6.237 1.00 95.62 570 ILE A C 1
ATOM 4471 O O . ILE A 1 570 ? 24.044 21.572 -6.534 1.00 95.62 570 ILE A O 1
ATOM 4475 N N . VAL A 1 571 ? 23.792 23.726 -7.124 1.00 96.12 571 VAL A N 1
ATOM 4476 C CA . VAL A 1 571 ? 24.207 23.562 -8.527 1.00 96.12 571 VAL A CA 1
ATOM 4477 C C . VAL A 1 571 ? 25.619 22.976 -8.629 1.00 96.12 571 VAL A C 1
ATOM 4479 O O . VAL A 1 571 ? 25.869 22.171 -9.527 1.00 96.12 571 VAL A O 1
ATOM 4482 N N . LYS A 1 572 ? 26.528 23.336 -7.713 1.00 94.94 572 LYS A N 1
ATOM 4483 C CA . LYS A 1 572 ? 27.891 22.779 -7.641 1.00 94.94 572 LYS A CA 1
ATOM 4484 C C . LYS A 1 572 ? 27.944 21.416 -6.956 1.00 94.94 572 LYS A C 1
ATOM 4486 O O . LYS A 1 572 ? 28.740 20.578 -7.363 1.00 94.94 572 LYS A O 1
ATOM 4491 N N . ALA A 1 573 ? 27.121 21.192 -5.935 1.00 96.69 573 ALA A N 1
ATOM 4492 C CA . ALA A 1 573 ? 27.110 19.940 -5.185 1.00 96.69 573 ALA A CA 1
ATOM 4493 C C . ALA A 1 573 ? 26.491 18.778 -5.976 1.00 96.69 573 ALA A C 1
ATOM 4495 O O . ALA A 1 573 ? 26.965 17.651 -5.874 1.00 96.69 573 ALA A O 1
ATOM 4496 N N . PHE A 1 574 ? 25.456 19.022 -6.785 1.00 97.31 574 PHE A N 1
ATOM 4497 C CA . PHE A 1 574 ? 24.705 17.942 -7.432 1.00 97.31 574 PHE A CA 1
ATOM 4498 C C . PHE A 1 574 ? 25.531 17.067 -8.405 1.00 97.31 574 PHE A C 1
ATOM 4500 O O . PHE A 1 574 ? 25.387 15.844 -8.358 1.00 97.31 574 PHE A O 1
ATOM 4507 N N . PRO A 1 575 ? 26.415 17.604 -9.273 1.00 96.19 575 PRO A N 1
ATOM 4508 C CA . PRO A 1 575 ? 27.285 16.761 -10.096 1.00 96.19 575 PRO A CA 1
ATOM 4509 C C . PRO A 1 575 ? 28.238 15.884 -9.273 1.00 96.19 575 PRO A C 1
ATOM 4511 O O . PRO A 1 575 ? 28.483 14.736 -9.637 1.00 96.19 575 PRO A O 1
ATOM 4514 N N . GLU A 1 576 ? 28.743 16.396 -8.150 1.00 96.25 576 GLU A N 1
ATOM 4515 C CA . GLU A 1 576 ? 29.603 15.642 -7.230 1.00 96.25 576 GLU A CA 1
ATOM 4516 C C . GLU A 1 576 ? 28.811 14.551 -6.505 1.00 96.25 576 GLU A C 1
ATOM 4518 O O . GLU A 1 576 ? 29.245 13.400 -6.463 1.00 96.25 576 GLU A O 1
ATOM 4523 N N . PHE A 1 577 ? 27.594 14.873 -6.062 1.00 95.81 577 PHE A N 1
ATOM 4524 C CA . PHE A 1 577 ? 26.651 13.903 -5.515 1.00 95.81 577 PHE A CA 1
ATOM 4525 C C . PHE A 1 577 ? 26.396 12.768 -6.507 1.00 95.81 577 PHE A C 1
ATOM 4527 O O . PHE A 1 577 ? 26.530 11.602 -6.156 1.00 95.81 577 PHE A O 1
ATOM 4534 N N . ALA A 1 578 ? 26.096 13.088 -7.769 1.00 93.56 578 ALA A N 1
ATOM 4535 C CA . ALA A 1 578 ? 25.854 12.090 -8.806 1.00 93.56 578 ALA A CA 1
ATOM 4536 C C . ALA A 1 578 ? 27.070 11.172 -9.027 1.00 93.56 578 ALA A C 1
ATOM 4538 O O . ALA A 1 578 ? 26.908 9.960 -9.181 1.00 93.56 578 ALA A O 1
ATOM 4539 N N . LYS A 1 579 ? 28.295 11.711 -9.010 1.00 91.62 579 LYS A N 1
ATOM 4540 C CA . LYS A 1 579 ? 29.527 10.913 -9.121 1.00 91.62 579 LYS A CA 1
ATOM 4541 C C . LYS A 1 579 ? 29.714 9.976 -7.929 1.00 91.62 579 LYS A C 1
ATOM 4543 O O . LYS A 1 579 ? 29.967 8.787 -8.140 1.00 91.62 579 LYS A O 1
ATOM 4548 N N . SER A 1 580 ? 29.552 10.481 -6.707 1.00 89.12 580 SER A N 1
ATOM 4549 C CA . SER A 1 580 ? 29.698 9.688 -5.481 1.00 89.12 580 SER A CA 1
ATOM 4550 C C . SER A 1 580 ? 28.600 8.638 -5.350 1.00 89.12 580 SER A C 1
ATOM 4552 O O . SER A 1 580 ? 28.898 7.474 -5.092 1.00 89.12 580 SER A O 1
ATOM 4554 N N . PHE A 1 581 ? 27.350 9.006 -5.634 1.00 88.50 581 PHE A N 1
ATOM 4555 C CA . PHE A 1 581 ? 26.200 8.103 -5.636 1.00 88.50 581 PHE A CA 1
ATOM 4556 C C . PHE A 1 581 ? 26.400 6.949 -6.621 1.00 88.50 581 PHE A C 1
ATOM 4558 O O . PHE A 1 581 ? 26.312 5.779 -6.265 1.00 88.50 581 PHE A O 1
ATOM 4565 N N . THR A 1 582 ? 26.750 7.260 -7.872 1.00 82.75 582 THR A N 1
ATOM 4566 C CA . THR A 1 582 ? 26.918 6.240 -8.922 1.00 82.75 582 THR A CA 1
ATOM 4567 C C . THR A 1 582 ? 28.159 5.364 -8.751 1.00 82.75 582 THR A C 1
ATOM 4569 O O . THR A 1 582 ? 28.306 4.378 -9.480 1.00 82.75 582 THR A O 1
ATOM 4572 N N . SER A 1 583 ? 29.027 5.712 -7.802 1.00 81.00 583 SER A N 1
ATOM 4573 C CA . SER A 1 583 ? 30.226 4.957 -7.429 1.00 81.00 583 SER A CA 1
ATOM 4574 C C . SER A 1 583 ? 30.102 4.289 -6.056 1.00 81.00 583 SER A C 1
ATOM 4576 O O . SER A 1 583 ? 31.048 3.636 -5.634 1.00 81.00 583 SER A O 1
ATOM 4578 N N . ASN A 1 584 ? 28.954 4.427 -5.383 1.00 82.31 584 ASN A N 1
ATOM 4579 C CA . ASN A 1 584 ? 28.711 3.942 -4.024 1.00 82.31 584 ASN A CA 1
ATOM 4580 C C . ASN A 1 584 ? 29.746 4.453 -2.997 1.00 82.31 584 ASN A C 1
ATOM 4582 O O . ASN A 1 584 ? 30.347 3.673 -2.264 1.00 82.31 584 ASN A O 1
ATOM 4586 N N . LEU A 1 585 ? 30.012 5.768 -3.001 1.00 85.12 585 LEU A N 1
ATOM 4587 C CA . LEU A 1 585 ? 31.048 6.421 -2.179 1.00 85.12 585 LEU A CA 1
ATOM 4588 C C . LEU A 1 585 ? 30.494 7.402 -1.132 1.00 85.12 585 LEU A C 1
ATOM 4590 O O . LEU A 1 585 ? 31.250 8.197 -0.579 1.00 85.12 585 LEU A O 1
ATOM 4594 N N . ILE A 1 586 ? 29.183 7.412 -0.891 1.00 88.81 586 ILE A N 1
ATOM 4595 C CA . ILE A 1 586 ? 28.585 8.290 0.122 1.00 88.81 586 ILE A CA 1
ATOM 4596 C C . ILE A 1 586 ? 28.729 7.612 1.485 1.00 88.81 586 ILE A C 1
ATOM 4598 O O . ILE A 1 586 ? 28.417 6.431 1.615 1.00 88.81 586 ILE A O 1
ATOM 4602 N N . THR A 1 587 ? 29.204 8.349 2.489 1.00 87.69 587 THR A N 1
ATOM 4603 C CA . THR A 1 587 ? 29.406 7.841 3.851 1.00 87.69 587 THR A CA 1
ATOM 4604 C C . THR A 1 587 ? 28.633 8.658 4.874 1.00 87.69 587 THR A C 1
ATOM 4606 O O . THR A 1 587 ? 28.546 9.878 4.740 1.00 87.69 587 THR A O 1
ATOM 4609 N N . TYR A 1 588 ? 28.154 8.001 5.927 1.00 85.25 588 TYR A N 1
ATOM 4610 C CA . TYR A 1 588 ? 27.715 8.655 7.158 1.00 85.25 588 TYR A CA 1
ATOM 4611 C C . TYR A 1 588 ? 28.892 9.363 7.857 1.00 85.25 588 TYR A C 1
ATOM 4613 O O . TYR A 1 588 ? 30.062 9.135 7.526 1.00 85.25 588 TYR A O 1
ATOM 4621 N N . SER A 1 589 ? 28.606 10.221 8.838 1.00 81.69 589 SER A N 1
ATOM 4622 C CA . SER A 1 589 ? 29.624 10.971 9.598 1.00 81.69 589 SER A CA 1
ATOM 4623 C C . SER A 1 589 ? 30.571 10.093 10.415 1.00 81.69 589 SER A C 1
ATOM 4625 O O . SER A 1 589 ? 31.702 10.495 10.693 1.00 81.69 589 SER A O 1
ATOM 4627 N N . ASP A 1 590 ? 30.159 8.873 10.751 1.00 81.44 590 ASP A N 1
ATOM 4628 C CA . ASP A 1 590 ? 31.019 7.869 11.379 1.00 81.44 590 ASP A CA 1
ATOM 4629 C C . ASP A 1 590 ? 31.974 7.163 10.389 1.00 81.44 590 ASP A C 1
ATOM 4631 O O . ASP A 1 590 ? 32.816 6.359 10.796 1.00 81.44 590 ASP A O 1
ATOM 4635 N N . GLY A 1 591 ? 31.877 7.490 9.095 1.00 82.25 591 GLY A N 1
ATOM 4636 C CA . GLY A 1 591 ? 32.700 6.959 8.010 1.00 82.25 591 GLY A CA 1
ATOM 4637 C C . GLY A 1 591 ? 32.184 5.661 7.383 1.00 82.25 591 GLY A C 1
ATOM 4638 O O . GLY A 1 591 ? 32.833 5.137 6.475 1.00 82.25 591 GLY A O 1
ATOM 4639 N N . SER A 1 592 ? 31.048 5.126 7.832 1.00 83.50 592 SER A N 1
ATOM 4640 C CA . SER A 1 592 ? 30.422 3.948 7.221 1.00 83.50 592 SER A CA 1
ATOM 4641 C C . SER A 1 592 ? 29.736 4.290 5.891 1.00 83.50 592 SER A C 1
ATOM 4643 O O . SER A 1 592 ? 29.254 5.403 5.700 1.00 83.50 592 SER A O 1
ATOM 4645 N N . LEU A 1 593 ? 29.720 3.349 4.940 1.00 80.94 593 LEU A N 1
ATOM 4646 C CA . LEU A 1 593 ? 29.120 3.550 3.613 1.00 80.94 593 LEU A CA 1
ATOM 4647 C C . LEU A 1 593 ? 27.591 3.490 3.673 1.00 80.94 593 LEU A C 1
ATOM 4649 O O . LEU A 1 593 ? 27.026 2.596 4.302 1.00 80.94 593 LEU A O 1
ATOM 4653 N N . VAL A 1 594 ? 26.938 4.390 2.942 1.00 82.38 594 VAL A N 1
ATOM 4654 C CA . VAL A 1 594 ? 25.498 4.336 2.685 1.00 82.38 594 VAL A CA 1
ATOM 4655 C C . VAL A 1 594 ? 25.272 3.533 1.408 1.00 82.38 594 VAL A C 1
ATOM 4657 O O . VAL A 1 594 ? 25.617 4.012 0.332 1.00 82.38 594 VAL A O 1
ATOM 4660 N N . ASP A 1 595 ? 24.705 2.327 1.516 1.00 72.06 595 ASP A N 1
ATOM 4661 C CA . ASP A 1 595 ? 24.435 1.449 0.365 1.00 72.06 595 ASP A CA 1
ATOM 4662 C C . ASP A 1 595 ? 22.976 1.589 -0.119 1.00 72.06 595 ASP A C 1
ATOM 4664 O O . ASP A 1 595 ? 22.064 1.074 0.538 1.00 72.06 595 ASP A O 1
ATOM 4668 N N . PRO A 1 596 ? 22.685 2.289 -1.233 1.00 62.94 596 PRO A N 1
ATOM 4669 C CA . PRO A 1 596 ? 21.308 2.552 -1.633 1.00 62.94 596 PRO A CA 1
ATOM 4670 C C . PRO A 1 596 ? 20.652 1.314 -2.266 1.00 62.94 596 PRO A C 1
ATOM 4672 O O . PRO A 1 596 ? 21.180 0.715 -3.203 1.00 62.94 596 PRO A O 1
ATOM 4675 N N . LEU A 1 597 ? 19.439 0.970 -1.822 1.00 56.00 597 LEU A N 1
ATOM 4676 C CA . LEU A 1 597 ? 18.705 -0.244 -2.217 1.00 56.00 597 LEU A CA 1
ATOM 4677 C C . LEU A 1 597 ? 18.430 -0.339 -3.726 1.00 56.00 597 LEU A C 1
ATOM 4679 O O . LEU A 1 597 ? 18.290 -1.429 -4.278 1.00 56.00 597 LEU A O 1
ATOM 4683 N N . LYS A 1 598 ? 18.340 0.805 -4.413 1.00 54.84 598 LYS A N 1
ATOM 4684 C CA . LYS A 1 598 ? 17.974 0.895 -5.838 1.00 54.84 598 LYS A CA 1
ATOM 4685 C C . LYS A 1 598 ? 19.171 0.940 -6.791 1.00 54.84 598 LYS A C 1
ATOM 4687 O O . LYS A 1 598 ? 19.003 1.206 -7.985 1.00 54.84 598 LYS A O 1
ATOM 4692 N N . VAL A 1 599 ? 20.384 0.667 -6.317 1.00 48.25 599 VAL A N 1
ATOM 4693 C CA . VAL A 1 599 ? 21.565 0.606 -7.184 1.00 48.25 599 VAL A CA 1
ATOM 4694 C C . VAL A 1 599 ? 21.618 -0.746 -7.910 1.00 48.25 599 VAL A C 1
ATOM 4696 O O . VAL A 1 599 ? 22.214 -1.706 -7.436 1.00 48.25 599 VAL A O 1
ATOM 4699 N N . GLN A 1 600 ? 21.058 -0.827 -9.122 1.00 49.22 600 GLN A N 1
ATOM 4700 C CA . GLN A 1 600 ? 21.468 -1.866 -10.078 1.00 49.22 600 GLN A CA 1
ATOM 4701 C C . GLN A 1 600 ? 22.733 -1.389 -10.818 1.00 49.22 600 GLN A C 1
ATOM 4703 O O . GLN A 1 600 ? 22.740 -0.390 -11.547 1.00 49.22 600 GLN A O 1
ATOM 4708 N N . THR A 1 601 ? 23.856 -2.063 -10.559 1.00 45.31 601 THR A N 1
ATOM 4709 C CA . THR A 1 601 ? 25.216 -1.671 -10.977 1.00 45.31 601 THR A CA 1
ATOM 4710 C C . THR A 1 601 ? 25.585 -2.039 -12.415 1.00 45.31 601 THR A C 1
ATOM 4712 O O . THR A 1 601 ? 26.722 -1.797 -12.813 1.00 45.31 601 THR A O 1
ATOM 4715 N N . THR A 1 602 ? 24.667 -2.544 -13.244 1.00 50.00 602 THR A N 1
ATOM 4716 C CA . THR A 1 602 ? 24.994 -2.916 -14.632 1.00 50.00 602 THR A CA 1
ATOM 4717 C C . THR A 1 602 ? 24.151 -2.127 -15.622 1.00 50.00 602 THR A C 1
ATOM 4719 O O . THR A 1 602 ? 22.967 -2.374 -15.818 1.00 50.00 602 THR A O 1
ATOM 4722 N N . VAL A 1 603 ? 24.780 -1.126 -16.233 1.00 57.22 603 VAL A N 1
ATOM 4723 C CA . VAL A 1 603 ? 24.263 -0.503 -17.448 1.00 57.22 603 VAL A CA 1
ATOM 4724 C C . VAL A 1 603 ? 24.784 -1.345 -18.599 1.00 57.22 603 VAL A C 1
ATOM 4726 O O . VAL A 1 603 ? 25.990 -1.346 -18.842 1.00 57.22 603 VAL A O 1
ATOM 4729 N N . GLU A 1 604 ? 23.896 -2.081 -19.262 1.00 56.53 604 GLU A N 1
ATOM 4730 C CA . GLU A 1 604 ? 24.279 -2.870 -20.430 1.00 56.53 604 GLU A CA 1
ATOM 4731 C C . GLU A 1 604 ? 24.87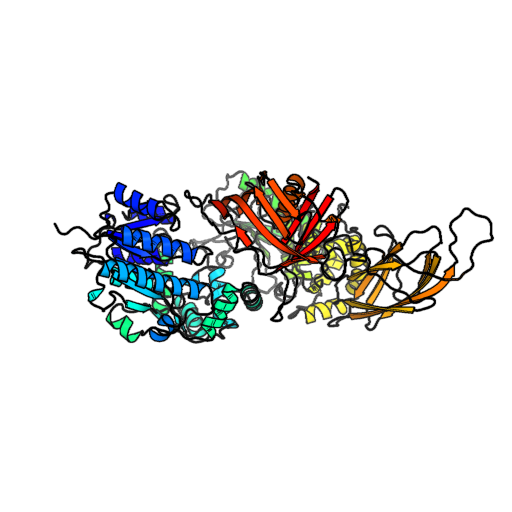9 -1.946 -21.501 1.00 56.53 604 GLU A C 1
ATOM 4733 O O . GLU A 1 604 ? 24.291 -0.898 -21.803 1.00 56.53 604 GLU A O 1
ATOM 4738 N N . PRO A 1 605 ? 26.057 -2.281 -22.052 1.00 58.94 605 PRO A N 1
ATOM 4739 C CA . PRO A 1 605 ? 26.688 -1.462 -23.069 1.00 58.94 605 PRO A CA 1
ATOM 4740 C C . PRO A 1 605 ? 25.814 -1.440 -24.318 1.00 58.94 605 PRO A C 1
ATOM 4742 O O . PRO A 1 605 ? 25.508 -2.472 -24.919 1.00 58.94 605 PRO A O 1
ATOM 4745 N N . GLU A 1 606 ? 25.424 -0.241 -24.733 1.00 64.06 606 GLU A N 1
ATOM 4746 C CA . GLU A 1 606 ? 24.745 -0.073 -26.005 1.00 64.06 606 GLU A CA 1
ATOM 4747 C C . GLU A 1 606 ? 25.767 -0.248 -27.141 1.00 64.06 606 GLU A C 1
ATOM 4749 O O . GLU A 1 606 ? 26.852 0.350 -27.091 1.00 64.06 606 GLU A O 1
ATOM 4754 N N . PRO A 1 607 ? 25.443 -1.014 -28.200 1.00 58.44 607 PRO A N 1
ATOM 4755 C CA . PRO A 1 607 ? 26.258 -1.033 -29.404 1.00 58.44 607 PRO A CA 1
ATOM 4756 C C . PRO A 1 607 ? 26.335 0.380 -29.987 1.00 58.44 607 PRO A C 1
ATOM 4758 O O . PRO A 1 607 ? 25.308 0.964 -30.342 1.00 58.44 607 PRO A O 1
ATOM 4761 N N . PHE A 1 608 ? 27.544 0.925 -30.113 1.00 62.81 608 PHE A N 1
ATOM 4762 C CA . PHE A 1 608 ? 27.761 2.252 -30.681 1.00 62.81 608 PHE A CA 1
ATOM 4763 C C . PHE A 1 608 ? 28.517 2.145 -32.008 1.00 62.81 608 PHE A C 1
ATOM 4765 O O . PHE A 1 608 ? 29.738 2.290 -32.045 1.00 62.81 608 PHE A O 1
ATOM 4772 N N . PRO A 1 609 ? 27.818 1.848 -33.119 1.00 59.44 609 PRO A N 1
ATOM 4773 C CA . PRO A 1 609 ? 28.476 1.624 -34.394 1.00 59.44 609 PRO A CA 1
ATOM 4774 C C . PRO A 1 609 ? 29.129 2.919 -34.876 1.00 59.44 609 PRO A C 1
ATOM 4776 O O . PRO A 1 609 ? 28.453 3.930 -35.091 1.00 59.44 609 PRO A O 1
ATOM 4779 N N . LEU A 1 610 ? 30.442 2.882 -35.072 1.00 61.75 610 LEU A N 1
ATOM 4780 C CA . LEU A 1 610 ? 31.187 3.939 -35.740 1.00 61.75 610 LEU A CA 1
ATOM 4781 C C . LEU A 1 610 ? 31.476 3.485 -37.178 1.00 61.75 610 LEU A C 1
ATOM 4783 O O . LEU A 1 610 ? 32.100 2.441 -37.374 1.00 61.75 610 LEU A O 1
ATOM 4787 N N . PRO A 1 611 ? 31.005 4.217 -38.206 1.00 55.84 611 PRO A N 1
ATOM 4788 C CA . PRO A 1 611 ? 31.449 3.983 -39.575 1.00 55.84 611 PRO A CA 1
ATOM 4789 C C . PRO A 1 611 ? 32.972 4.147 -39.653 1.00 55.84 611 PRO A C 1
ATOM 4791 O O . PRO A 1 611 ? 33.532 4.982 -38.949 1.00 55.84 611 PRO A O 1
ATOM 4794 N N . GLU A 1 612 ? 33.646 3.390 -40.515 1.00 54.28 612 GLU A N 1
ATOM 4795 C CA . GLU A 1 612 ? 35.105 3.457 -40.656 1.00 54.28 612 GLU A CA 1
ATOM 4796 C C . GLU A 1 612 ? 35.570 4.878 -41.044 1.00 54.28 612 GLU A C 1
ATOM 4798 O O . GLU A 1 612 ? 35.136 5.423 -42.061 1.00 54.28 612 GLU A O 1
ATOM 4803 N N . GLY A 1 613 ? 36.419 5.501 -40.212 1.00 58.12 613 GLY A N 1
ATOM 4804 C CA . GLY A 1 613 ? 36.837 6.905 -40.360 1.00 58.12 613 GLY A CA 1
ATOM 4805 C C . GLY A 1 613 ? 35.723 7.929 -40.091 1.00 58.12 613 GLY A C 1
ATOM 4806 O O . GLY A 1 613 ? 35.842 9.092 -40.477 1.00 58.12 613 GLY A O 1
ATOM 4807 N N . GLY A 1 614 ? 34.617 7.488 -39.492 1.00 67.56 614 GLY A N 1
ATOM 4808 C CA . GLY A 1 614 ? 33.405 8.260 -39.272 1.00 67.56 614 GLY A CA 1
ATOM 4809 C C . GLY A 1 614 ? 33.298 8.861 -37.874 1.00 67.56 614 GLY A C 1
ATOM 4810 O O . GLY A 1 614 ? 34.050 8.555 -36.947 1.00 67.56 614 GLY A O 1
ATOM 4811 N N . SER A 1 615 ? 32.304 9.730 -37.729 1.00 78.25 615 SER A N 1
ATOM 4812 C CA . SER A 1 615 ? 31.823 10.223 -36.446 1.00 78.25 615 SER A CA 1
ATOM 4813 C C . SER A 1 615 ? 30.401 9.733 -36.211 1.00 78.25 615 SER A C 1
ATOM 4815 O O . SER A 1 615 ? 29.621 9.578 -37.155 1.00 78.25 615 SER A O 1
ATOM 4817 N N . ASN A 1 616 ? 30.055 9.487 -34.953 1.00 80.38 616 ASN A N 1
ATOM 4818 C CA . ASN A 1 616 ? 28.682 9.212 -34.555 1.00 80.38 616 ASN A CA 1
ATOM 4819 C C . ASN A 1 616 ? 28.332 10.029 -33.307 1.00 80.38 616 ASN A C 1
ATOM 4821 O O . ASN A 1 616 ? 29.194 10.372 -32.494 1.00 80.38 616 ASN A O 1
ATOM 4825 N N . ASN A 1 617 ? 27.054 10.371 -33.187 1.00 85.44 617 ASN A N 1
ATOM 4826 C CA . ASN A 1 617 ? 26.531 11.274 -32.176 1.00 85.44 617 ASN A CA 1
ATOM 4827 C C . ASN A 1 617 ? 25.485 10.548 -31.332 1.00 85.44 617 ASN A C 1
ATOM 4829 O O . ASN A 1 617 ? 24.517 10.013 -31.873 1.00 85.44 617 ASN A O 1
ATOM 4833 N N . LYS A 1 618 ? 25.620 10.605 -30.007 1.00 84.12 618 LYS A N 1
ATOM 4834 C CA . LYS A 1 618 ? 24.572 10.183 -29.073 1.00 84.12 618 LYS A CA 1
ATOM 4835 C C . LYS A 1 618 ? 23.851 11.409 -28.538 1.00 84.12 618 LYS A C 1
ATOM 4837 O O . LYS A 1 618 ? 24.461 12.280 -27.918 1.00 84.12 618 LYS A O 1
ATOM 4842 N N . VAL A 1 619 ? 22.544 11.466 -28.772 1.00 88.12 619 VAL A N 1
ATOM 4843 C CA . VAL A 1 619 ? 21.676 12.435 -28.100 1.00 88.12 619 VAL A CA 1
ATOM 4844 C C . VAL A 1 619 ? 21.416 11.923 -26.691 1.00 88.12 619 VAL A C 1
ATOM 4846 O O . VAL A 1 619 ? 20.945 10.801 -26.515 1.00 88.12 619 VAL A O 1
ATOM 4849 N N . VAL A 1 620 ? 21.728 12.748 -25.700 1.00 85.88 620 VAL A N 1
ATOM 4850 C CA . VAL A 1 620 ? 21.526 12.453 -24.281 1.00 85.88 620 VAL A CA 1
ATOM 4851 C C . VAL A 1 620 ? 20.442 13.383 -23.751 1.00 85.88 620 VAL A C 1
ATOM 4853 O O . VAL A 1 620 ? 20.433 14.564 -24.100 1.00 85.88 620 VAL A O 1
ATOM 4856 N N . ARG A 1 621 ? 19.513 12.841 -22.957 1.00 87.38 621 ARG A N 1
ATOM 4857 C CA . ARG A 1 621 ? 18.377 13.563 -22.370 1.00 87.38 621 ARG A CA 1
ATOM 4858 C C . ARG A 1 621 ? 18.194 13.145 -20.919 1.00 87.38 621 ARG A C 1
ATOM 4860 O O . ARG A 1 621 ? 18.284 11.958 -20.622 1.00 87.38 621 ARG A O 1
ATOM 4867 N N . SER A 1 622 ? 17.934 14.105 -20.039 1.00 87.81 622 SER A N 1
ATOM 4868 C CA . SER A 1 622 ? 17.564 13.838 -18.645 1.00 87.81 622 SER A CA 1
ATOM 4869 C C . SER A 1 622 ? 16.763 14.998 -18.063 1.00 87.81 622 SER A C 1
ATOM 4871 O O . SER A 1 622 ? 16.911 16.150 -18.481 1.00 87.81 622 SER A O 1
ATOM 4873 N N . ALA A 1 623 ? 15.927 14.707 -17.069 1.00 90.50 623 ALA A N 1
ATOM 4874 C CA . ALA A 1 623 ? 15.331 15.749 -16.246 1.00 90.50 623 ALA A CA 1
ATOM 4875 C C . ALA A 1 623 ? 16.406 16.405 -15.348 1.00 90.50 623 ALA A C 1
ATOM 4877 O O . ALA A 1 623 ? 17.389 15.756 -14.980 1.00 90.50 623 ALA A O 1
ATOM 4878 N N . PRO A 1 624 ? 16.243 17.680 -14.954 1.00 94.00 624 PRO A N 1
ATOM 4879 C CA . PRO A 1 624 ? 17.137 18.299 -13.980 1.00 94.00 624 PRO A CA 1
ATOM 4880 C C . PRO A 1 624 ? 17.102 17.571 -12.638 1.00 94.00 624 PRO A C 1
ATOM 4882 O O . PRO A 1 624 ? 16.046 17.095 -12.219 1.00 94.00 624 PRO A O 1
ATOM 4885 N N . PHE A 1 625 ? 18.245 17.540 -11.959 1.00 96.00 625 PHE A N 1
ATOM 4886 C CA . PHE A 1 625 ? 18.471 16.853 -10.690 1.00 96.00 625 PHE A CA 1
ATOM 4887 C C . PHE A 1 625 ? 18.225 15.331 -10.745 1.00 96.00 625 PHE A C 1
ATOM 4889 O O . PHE A 1 625 ? 17.837 14.736 -9.742 1.00 96.00 625 PHE A O 1
ATOM 4896 N N . VAL A 1 626 ? 18.471 14.711 -11.910 1.00 93.19 626 VAL A N 1
ATOM 4897 C CA . VAL A 1 626 ? 18.450 13.254 -12.149 1.00 93.19 626 VAL A CA 1
ATOM 4898 C C . VAL A 1 626 ? 19.799 12.816 -12.742 1.00 93.19 626 VAL A C 1
ATOM 4900 O O . VAL A 1 626 ? 20.150 13.286 -13.833 1.00 93.19 626 VAL A O 1
ATOM 4903 N N . PRO A 1 627 ? 20.573 11.938 -12.073 1.00 90.50 627 PRO A N 1
ATOM 4904 C CA . PRO A 1 627 ? 21.805 11.396 -12.639 1.00 90.50 627 PRO A CA 1
ATOM 4905 C C . PRO A 1 627 ? 21.488 10.412 -13.776 1.00 90.50 627 PRO A C 1
ATOM 4907 O O . PRO A 1 627 ? 20.857 9.380 -13.561 1.00 90.50 627 PRO A O 1
ATOM 4910 N N . TYR A 1 628 ? 21.954 10.697 -14.993 1.00 89.81 628 TYR A N 1
ATOM 4911 C CA . TYR A 1 628 ? 21.726 9.830 -16.151 1.00 89.81 628 TYR A CA 1
ATOM 4912 C C . TYR A 1 628 ? 23.005 9.096 -16.551 1.00 89.81 628 TYR A C 1
ATOM 4914 O O . TYR A 1 628 ? 23.995 9.726 -16.922 1.00 89.81 628 TYR A O 1
ATOM 4922 N N . ARG A 1 629 ? 22.983 7.759 -16.508 1.00 87.50 629 ARG A N 1
ATOM 4923 C CA . ARG A 1 629 ? 24.121 6.913 -16.894 1.00 87.50 629 ARG A CA 1
ATOM 4924 C C . ARG A 1 629 ? 23.845 6.140 -18.173 1.00 87.50 629 ARG A C 1
ATOM 4926 O O . ARG A 1 629 ? 22.746 5.630 -18.361 1.00 87.50 629 ARG A O 1
ATOM 4933 N N . PHE A 1 630 ? 24.873 5.964 -18.990 1.00 86.69 630 PHE A N 1
ATOM 4934 C CA . PHE A 1 630 ? 24.865 5.026 -20.114 1.00 86.69 630 PHE A CA 1
ATOM 4935 C C . PHE A 1 630 ? 26.263 4.424 -20.308 1.00 86.69 630 PHE A C 1
ATOM 4937 O O . PHE A 1 630 ? 27.245 4.959 -19.791 1.00 86.69 630 PHE A O 1
ATOM 4944 N N . ALA A 1 631 ? 26.357 3.313 -21.035 1.00 85.25 631 ALA A N 1
ATOM 4945 C CA . ALA A 1 631 ? 27.621 2.652 -21.339 1.00 85.25 631 ALA A CA 1
ATOM 4946 C C . ALA A 1 631 ? 27.769 2.458 -22.851 1.00 85.25 631 ALA A C 1
ATOM 4948 O O . ALA A 1 631 ? 26.796 2.119 -23.526 1.00 85.25 631 ALA A O 1
ATOM 4949 N N . LEU A 1 632 ? 28.972 2.690 -23.375 1.00 83.06 632 LEU A N 1
ATOM 4950 C CA . LEU A 1 632 ? 29.307 2.505 -24.786 1.00 83.06 632 LEU A CA 1
ATOM 4951 C C . LEU A 1 632 ? 30.475 1.531 -24.919 1.00 83.06 632 LEU A C 1
ATOM 4953 O O . LEU A 1 632 ? 31.500 1.707 -24.265 1.00 83.06 632 LEU A O 1
ATOM 4957 N N . ALA A 1 633 ? 30.332 0.541 -25.794 1.00 80.31 633 ALA A N 1
ATOM 4958 C CA . ALA A 1 633 ? 31.426 -0.338 -26.188 1.00 80.31 633 ALA A CA 1
ATOM 4959 C C . ALA A 1 633 ? 32.219 0.293 -27.345 1.00 80.31 633 ALA A C 1
ATOM 4961 O O . ALA A 1 633 ? 31.624 0.659 -28.361 1.00 80.31 633 ALA A O 1
ATOM 4962 N N . LEU A 1 634 ? 33.540 0.421 -27.189 1.00 76.62 634 LEU A N 1
ATOM 4963 C CA . LEU A 1 634 ? 34.449 0.926 -28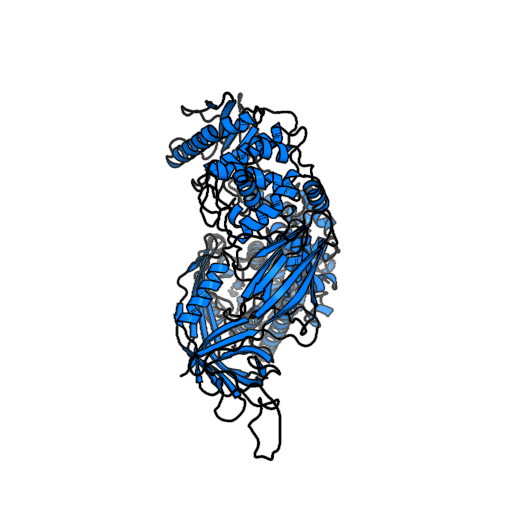.223 1.00 76.62 634 LEU A CA 1
ATOM 4964 C C . LEU A 1 634 ? 35.432 -0.171 -28.660 1.00 76.62 634 LEU A C 1
ATOM 4966 O O . LEU A 1 634 ? 35.958 -0.917 -27.833 1.00 76.62 634 LEU A O 1
ATOM 4970 N N . ASP A 1 635 ? 35.676 -0.257 -29.969 1.00 72.62 635 ASP A N 1
ATOM 4971 C CA . ASP A 1 635 ? 36.531 -1.287 -30.568 1.00 72.62 635 ASP A CA 1
ATOM 4972 C C . ASP A 1 635 ? 38.028 -0.984 -30.391 1.00 72.62 635 ASP A C 1
ATOM 4974 O O . ASP A 1 635 ? 38.476 0.155 -30.558 1.00 72.62 635 ASP A O 1
ATOM 4978 N N . HIS A 1 636 ? 38.818 -2.025 -30.116 1.00 71.75 636 HIS A N 1
ATOM 4979 C CA . HIS A 1 636 ? 40.263 -1.941 -29.901 1.00 71.75 636 HIS A CA 1
ATOM 4980 C C . HIS A 1 636 ? 41.048 -1.511 -31.150 1.00 71.75 636 HIS A C 1
ATOM 4982 O O . HIS A 1 636 ? 40.574 -1.581 -32.288 1.00 71.75 636 HIS A O 1
ATOM 4988 N N . GLY A 1 637 ? 42.288 -1.052 -30.947 1.00 69.06 637 GLY A N 1
ATOM 4989 C CA . GLY A 1 637 ? 43.152 -0.594 -32.039 1.00 69.06 637 GLY A CA 1
ATOM 4990 C C . GLY A 1 637 ? 42.755 0.742 -32.666 1.00 69.06 637 GLY A C 1
ATOM 4991 O O . GLY A 1 637 ? 43.225 1.077 -33.756 1.00 69.06 637 GLY A O 1
ATOM 4992 N N . GLN A 1 638 ? 41.884 1.510 -32.016 1.00 75.88 638 GLN A N 1
ATOM 4993 C CA . GLN A 1 638 ? 41.373 2.783 -32.517 1.00 75.88 638 GLN A CA 1
ATOM 4994 C C . GLN A 1 638 ? 41.671 3.918 -31.533 1.00 75.88 638 GLN A C 1
ATOM 4996 O O . GLN A 1 638 ? 41.814 3.723 -30.327 1.00 75.88 638 GLN A O 1
ATOM 5001 N N . SER A 1 639 ? 41.800 5.131 -32.063 1.00 82.88 639 SER A N 1
ATOM 5002 C CA . SER A 1 639 ? 41.826 6.356 -31.264 1.00 82.88 639 SER A CA 1
ATOM 5003 C C . SER A 1 639 ? 40.565 7.158 -31.543 1.00 82.88 639 SER A C 1
ATOM 5005 O O . SER A 1 639 ? 40.187 7.324 -32.705 1.00 82.88 639 SER A O 1
ATOM 5007 N N . PHE A 1 640 ? 39.941 7.664 -30.487 1.00 86.50 640 PHE A N 1
ATOM 5008 C CA . PHE A 1 640 ? 38.724 8.458 -30.544 1.00 86.50 640 PHE A CA 1
ATOM 5009 C C . PHE A 1 640 ? 38.943 9.809 -29.877 1.00 86.50 640 PHE A C 1
ATOM 5011 O O . PHE A 1 640 ? 39.608 9.908 -28.849 1.00 86.50 640 PHE A O 1
ATOM 5018 N N . GLU A 1 641 ? 38.351 10.848 -30.444 1.00 90.38 641 GLU A N 1
ATOM 5019 C CA . GLU A 1 641 ? 38.119 12.116 -29.764 1.00 90.38 641 GLU A CA 1
ATOM 5020 C C . GLU A 1 641 ? 36.646 12.170 -29.362 1.00 90.38 641 GLU A C 1
ATOM 5022 O O . GLU A 1 641 ? 35.756 11.981 -30.198 1.00 90.38 641 GLU A O 1
ATOM 5027 N N . ILE A 1 642 ? 36.389 12.405 -28.079 1.00 92.50 642 ILE A N 1
ATOM 5028 C CA . ILE A 1 642 ? 35.045 12.593 -27.542 1.00 92.50 642 ILE A CA 1
ATOM 5029 C C . ILE A 1 642 ? 34.831 14.063 -27.200 1.00 92.50 642 ILE A C 1
ATOM 5031 O O . ILE A 1 642 ? 35.676 14.710 -26.584 1.00 92.50 642 ILE A O 1
ATOM 5035 N N . THR A 1 643 ? 33.696 14.608 -27.626 1.00 93.06 643 THR A N 1
ATOM 5036 C CA . THR A 1 643 ? 33.317 16.005 -27.385 1.00 93.06 643 THR A CA 1
ATOM 5037 C C . THR A 1 643 ? 31.871 16.080 -26.922 1.00 93.06 643 THR A C 1
ATOM 5039 O O . THR A 1 643 ? 30.972 15.558 -27.586 1.00 93.06 643 THR A O 1
ATOM 5042 N N . TRP A 1 644 ? 31.627 16.783 -25.820 1.00 95.00 644 TRP A N 1
ATOM 5043 C CA . TRP A 1 644 ? 30.282 17.093 -25.349 1.00 95.00 644 TRP A CA 1
ATOM 5044 C C . TRP A 1 644 ? 29.808 18.449 -25.881 1.00 95.00 644 TRP A C 1
ATOM 5046 O O . TRP A 1 644 ? 30.527 19.445 -25.830 1.00 95.00 644 TRP A O 1
ATOM 5056 N N . LYS A 1 645 ? 28.579 18.495 -26.402 1.00 93.06 645 LYS A N 1
ATOM 5057 C CA . LYS A 1 645 ? 27.913 19.730 -26.835 1.00 93.06 645 LYS A CA 1
ATOM 5058 C C . LYS A 1 645 ? 26.566 19.866 -26.125 1.00 93.06 645 LYS A C 1
ATOM 5060 O O . LYS A 1 645 ? 25.599 19.236 -26.564 1.00 93.06 645 LYS A O 1
ATOM 5065 N N . PRO A 1 646 ? 26.474 20.667 -25.055 1.00 90.75 646 PRO A N 1
ATOM 5066 C CA . PRO A 1 646 ? 25.218 20.852 -24.342 1.00 90.75 646 PRO A CA 1
ATOM 5067 C C . PRO A 1 646 ? 24.236 21.712 -25.149 1.00 90.75 646 PRO A C 1
ATOM 5069 O O . PRO A 1 646 ? 24.650 22.658 -25.825 1.00 90.75 646 PRO A O 1
ATOM 5072 N N . THR A 1 647 ? 22.934 21.410 -25.076 1.00 83.69 647 THR A N 1
ATOM 5073 C CA . THR A 1 647 ? 21.889 22.325 -25.582 1.00 83.69 647 THR A CA 1
ATOM 5074 C C . THR A 1 647 ? 21.423 23.318 -24.526 1.00 83.69 647 THR A C 1
ATOM 5076 O O . THR A 1 647 ? 20.912 24.383 -24.870 1.00 83.69 647 THR A O 1
ATOM 5079 N N . ASP A 1 648 ? 21.647 22.995 -23.256 1.00 85.25 648 ASP A N 1
ATOM 5080 C CA . ASP A 1 648 ? 21.184 23.748 -22.098 1.00 85.25 648 ASP A CA 1
ATOM 5081 C C . ASP A 1 648 ? 22.369 24.217 -21.242 1.00 85.25 648 ASP A C 1
ATOM 5083 O O . ASP A 1 648 ? 23.462 23.655 -21.284 1.00 85.25 648 ASP A O 1
ATOM 5087 N N . LYS A 1 649 ? 22.179 25.285 -20.462 1.00 84.94 649 LYS A N 1
ATOM 5088 C CA . LYS A 1 649 ? 23.179 25.715 -19.467 1.00 84.94 649 LYS A CA 1
ATOM 5089 C C . LYS A 1 649 ? 23.135 24.779 -18.251 1.00 84.94 649 LYS A C 1
ATOM 5091 O O . LYS A 1 649 ? 22.161 24.060 -18.080 1.00 84.94 649 LYS A O 1
ATOM 5096 N N . GLN A 1 650 ? 24.156 24.830 -17.388 1.00 92.88 650 GLN A N 1
ATOM 5097 C CA . GLN A 1 650 ? 24.215 24.042 -16.141 1.00 92.88 650 GLN A CA 1
ATOM 5098 C C . GLN A 1 650 ? 24.034 22.525 -16.361 1.00 92.88 650 GLN A C 1
ATOM 5100 O O . GLN A 1 650 ? 23.269 21.847 -15.673 1.00 92.88 650 GLN A O 1
ATOM 5105 N N . THR A 1 651 ? 24.734 21.995 -17.359 1.00 94.50 651 THR A N 1
ATOM 5106 C CA . THR A 1 651 ? 24.836 20.556 -17.606 1.00 94.50 651 THR A CA 1
ATOM 5107 C C . THR A 1 651 ? 26.285 20.122 -17.514 1.00 94.50 651 THR A C 1
ATOM 5109 O O . THR A 1 651 ? 27.150 20.859 -17.996 1.00 94.50 651 THR A O 1
ATOM 5112 N N . SER A 1 652 ? 26.531 18.917 -17.018 1.00 94.94 652 SER A N 1
ATOM 5113 C CA . SER A 1 652 ? 27.868 18.327 -16.973 1.00 94.94 652 SER A CA 1
ATOM 5114 C C . SER A 1 652 ? 27.878 16.949 -17.619 1.00 94.94 652 SER A C 1
ATOM 5116 O O . SER A 1 652 ? 26.872 16.233 -17.604 1.00 94.94 652 SER A O 1
ATOM 5118 N N . MET A 1 653 ? 29.019 16.590 -18.202 1.00 95.88 653 MET A N 1
ATOM 5119 C CA . MET A 1 653 ? 29.248 15.280 -18.801 1.00 95.88 653 MET A CA 1
ATOM 5120 C C . MET A 1 653 ? 30.576 14.720 -18.308 1.00 95.88 653 MET A C 1
ATOM 5122 O O . MET A 1 653 ? 31.622 15.353 -18.456 1.00 95.88 653 MET A O 1
ATOM 5126 N N . PHE A 1 654 ? 30.517 13.507 -17.773 1.00 95.12 654 PHE A N 1
ATOM 5127 C CA . PHE A 1 654 ? 31.664 12.777 -17.257 1.00 95.12 654 PHE A CA 1
ATOM 5128 C C . PHE A 1 654 ? 31.768 11.411 -17.923 1.00 95.12 654 PHE A C 1
ATOM 5130 O O . PHE A 1 654 ? 30.754 10.830 -18.319 1.00 95.12 654 PHE A O 1
ATOM 5137 N N . TYR A 1 655 ? 32.978 10.867 -18.005 1.00 93.62 655 TYR A N 1
ATOM 5138 C CA . TYR A 1 655 ? 33.194 9.494 -18.453 1.00 93.62 655 TYR A CA 1
ATOM 5139 C C . TYR A 1 655 ? 34.281 8.790 -17.644 1.00 93.62 655 TYR A C 1
ATOM 5141 O O . TYR A 1 655 ? 35.106 9.439 -17.000 1.00 93.62 655 TYR A O 1
ATOM 5149 N N . ARG A 1 656 ? 34.273 7.458 -17.676 1.00 89.25 656 ARG A N 1
ATOM 5150 C CA . ARG A 1 656 ? 35.308 6.603 -17.089 1.00 89.25 656 ARG A CA 1
ATOM 5151 C C . ARG A 1 656 ? 35.355 5.246 -17.781 1.00 89.25 656 ARG A C 1
ATOM 5153 O O . ARG A 1 656 ? 34.370 4.813 -18.376 1.00 89.25 656 ARG A O 1
ATOM 5160 N N . GLU A 1 657 ? 36.491 4.576 -17.689 1.00 80.38 657 GLU A N 1
ATOM 5161 C CA . GLU A 1 657 ? 36.696 3.256 -18.295 1.00 80.38 657 GLU A CA 1
ATOM 5162 C C . GLU A 1 657 ? 36.127 2.136 -17.423 1.00 80.38 657 GLU A C 1
ATOM 5164 O O . GLU A 1 657 ? 35.465 1.233 -17.913 1.00 80.38 657 GLU A O 1
ATOM 5169 N N . ARG A 1 658 ? 36.340 2.199 -16.106 1.00 70.25 658 ARG A N 1
ATOM 5170 C CA . ARG A 1 658 ? 35.884 1.158 -15.180 1.00 70.25 658 ARG A CA 1
ATOM 5171 C C . ARG A 1 658 ? 34.969 1.734 -14.101 1.00 70.25 658 ARG A C 1
ATOM 5173 O O . ARG A 1 658 ? 35.181 2.881 -13.697 1.00 70.25 658 ARG A O 1
ATOM 5180 N N . PRO A 1 659 ? 33.984 0.974 -13.590 1.00 64.31 659 PRO A N 1
ATOM 5181 C CA . PRO A 1 659 ? 33.113 1.431 -12.507 1.00 64.31 659 PRO A CA 1
ATOM 5182 C C . PRO A 1 659 ? 33.836 1.884 -11.227 1.00 64.31 659 PRO A C 1
ATOM 5184 O O . PRO A 1 659 ? 33.265 2.652 -10.463 1.00 64.31 659 PRO A O 1
ATOM 5187 N N . ASP A 1 660 ? 35.072 1.437 -10.999 1.00 65.62 660 ASP A N 1
ATOM 5188 C CA . ASP A 1 660 ? 35.931 1.772 -9.855 1.00 65.62 660 ASP A CA 1
ATOM 5189 C C . ASP A 1 660 ? 36.933 2.910 -10.138 1.00 65.62 660 ASP A C 1
ATOM 5191 O O . ASP A 1 660 ? 37.735 3.248 -9.273 1.00 65.62 660 ASP A O 1
ATOM 5195 N N . SER A 1 661 ? 36.919 3.491 -11.343 1.00 78.00 661 SER A N 1
ATOM 5196 C CA . SER A 1 661 ? 37.837 4.572 -11.732 1.00 78.00 661 SER A CA 1
ATOM 5197 C C . SER A 1 661 ? 37.231 5.967 -11.561 1.00 78.00 661 SER A C 1
ATOM 5199 O O . SER A 1 661 ? 36.005 6.137 -11.557 1.00 78.00 661 SER A O 1
ATOM 5201 N N . ASP A 1 662 ? 38.110 6.963 -11.434 1.00 84.38 662 ASP A N 1
ATOM 5202 C CA . ASP A 1 662 ? 37.719 8.363 -11.298 1.00 84.38 662 ASP A CA 1
ATOM 5203 C C . ASP A 1 662 ? 36.975 8.861 -12.540 1.00 84.38 662 ASP A C 1
ATOM 5205 O O . ASP A 1 662 ? 37.293 8.522 -13.683 1.00 84.38 662 ASP A O 1
ATOM 5209 N N . TRP A 1 663 ? 35.982 9.712 -12.302 1.00 90.25 663 TRP A N 1
ATOM 5210 C CA . TRP A 1 663 ? 35.246 10.387 -13.360 1.00 90.25 663 TRP A CA 1
ATOM 5211 C C . TRP A 1 663 ? 36.090 11.494 -13.991 1.00 90.25 663 TRP A C 1
ATOM 5213 O O . TRP A 1 663 ? 36.549 12.409 -13.306 1.00 90.25 663 TRP A O 1
ATOM 5223 N N . ILE A 1 664 ? 36.223 11.452 -15.314 1.00 92.62 664 ILE A N 1
ATOM 5224 C CA . ILE A 1 664 ? 36.896 12.480 -16.106 1.00 92.62 664 ILE A CA 1
ATOM 5225 C C . ILE A 1 664 ? 35.842 13.449 -16.647 1.00 92.62 664 ILE A C 1
ATOM 5227 O O . ILE A 1 664 ? 34.884 13.030 -17.299 1.00 92.62 664 ILE A O 1
ATOM 5231 N N . ASP A 1 665 ? 36.023 14.742 -16.380 1.00 94.31 665 ASP A N 1
ATOM 5232 C CA . ASP A 1 665 ? 35.134 15.813 -16.838 1.00 94.31 665 ASP A CA 1
ATOM 5233 C C . ASP A 1 665 ? 35.433 16.203 -18.293 1.00 94.31 665 ASP A C 1
ATOM 5235 O O . ASP A 1 665 ? 36.558 16.576 -18.628 1.00 94.31 665 ASP A O 1
ATOM 5239 N N . ILE A 1 666 ? 34.415 16.121 -19.153 1.00 94.88 666 ILE A N 1
ATOM 5240 C CA . ILE A 1 666 ? 34.462 16.544 -20.563 1.00 94.88 666 ILE A CA 1
ATOM 5241 C C . ILE A 1 666 ? 33.430 17.633 -20.866 1.00 94.88 666 ILE A C 1
ATOM 5243 O O . ILE A 1 666 ? 33.029 17.830 -22.012 1.00 94.88 666 ILE A O 1
ATOM 5247 N N . THR A 1 667 ? 32.956 18.332 -19.834 1.00 92.38 667 THR A N 1
ATOM 5248 C CA . THR A 1 667 ? 31.887 19.330 -19.939 1.00 92.38 667 THR A CA 1
ATOM 5249 C C . THR A 1 667 ? 32.271 20.487 -20.859 1.00 92.38 667 THR A C 1
ATOM 5251 O O . THR A 1 667 ? 31.414 20.994 -21.585 1.00 92.38 667 THR A O 1
ATOM 5254 N N . THR A 1 668 ? 33.541 20.906 -20.847 1.00 87.62 668 THR A N 1
ATOM 5255 C CA . THR A 1 668 ? 34.031 22.057 -21.629 1.00 87.62 668 THR A CA 1
ATOM 5256 C C . THR A 1 668 ? 35.148 21.722 -22.607 1.00 87.62 668 THR A C 1
ATOM 5258 O O . THR A 1 668 ? 35.260 22.393 -23.629 1.00 87.62 668 THR A O 1
ATOM 5261 N N . GLU A 1 669 ? 35.962 20.710 -22.311 1.00 89.75 669 GLU A N 1
ATOM 5262 C CA . GLU A 1 669 ? 37.133 20.342 -23.107 1.00 89.75 669 GLU A CA 1
ATOM 5263 C C . GLU A 1 669 ? 36.961 18.935 -23.699 1.00 89.75 669 GLU A C 1
ATOM 5265 O O . GLU A 1 669 ? 36.422 18.048 -23.030 1.00 89.75 669 GLU A O 1
ATOM 5270 N N . PRO A 1 670 ? 37.404 18.704 -24.947 1.00 90.19 670 PRO A N 1
ATOM 5271 C CA . PRO A 1 670 ? 37.388 17.376 -25.541 1.00 90.19 670 PRO A CA 1
ATOM 5272 C C . PRO A 1 670 ? 38.400 16.452 -24.852 1.00 90.19 670 PRO A C 1
ATOM 5274 O O . PRO A 1 670 ? 39.424 16.897 -24.332 1.00 90.19 670 PRO A O 1
ATOM 5277 N N . ALA A 1 671 ? 38.146 15.145 -24.908 1.00 90.75 671 ALA A N 1
ATOM 5278 C CA . ALA A 1 671 ? 39.075 14.128 -24.421 1.00 90.75 671 ALA A CA 1
ATOM 5279 C C . ALA A 1 671 ? 39.449 13.133 -25.523 1.00 90.75 671 ALA A C 1
ATOM 5281 O O . ALA A 1 671 ? 38.652 12.833 -26.412 1.00 90.75 671 ALA A O 1
ATOM 5282 N N . ALA A 1 672 ? 40.671 12.607 -25.446 1.00 87.69 672 ALA A N 1
ATOM 5283 C CA . ALA A 1 672 ? 41.160 11.572 -26.345 1.00 87.69 672 ALA A CA 1
ATOM 5284 C C . ALA A 1 672 ? 41.150 10.210 -25.640 1.00 87.69 672 ALA A C 1
ATOM 5286 O O . ALA A 1 672 ? 41.740 10.060 -24.572 1.00 87.69 672 ALA A O 1
ATOM 5287 N N . ILE A 1 673 ? 40.521 9.220 -26.269 1.00 85.75 673 ILE A N 1
ATOM 5288 C CA . ILE A 1 673 ? 40.548 7.814 -25.865 1.00 85.75 673 ILE A CA 1
ATOM 5289 C C . ILE A 1 673 ? 41.444 7.063 -26.849 1.00 85.75 673 ILE A C 1
ATOM 5291 O O . ILE A 1 673 ? 41.241 7.138 -28.060 1.00 85.75 673 ILE A O 1
ATOM 5295 N N . VAL A 1 674 ? 42.438 6.334 -26.345 1.00 81.38 674 VAL A N 1
ATOM 5296 C CA . VAL A 1 674 ? 43.367 5.550 -27.170 1.00 81.38 674 VAL A CA 1
ATOM 5297 C C . VAL A 1 674 ? 43.315 4.099 -26.715 1.00 81.38 674 VAL A C 1
ATOM 5299 O O . VAL A 1 674 ? 43.789 3.792 -25.626 1.00 81.38 674 VAL A O 1
ATOM 5302 N N . LEU A 1 675 ? 42.773 3.222 -27.561 1.00 77.75 675 LEU A N 1
ATOM 5303 C CA . LEU A 1 675 ? 42.713 1.782 -27.315 1.00 77.75 675 LEU A CA 1
ATOM 5304 C C . LEU A 1 675 ? 43.843 1.083 -28.071 1.00 77.75 675 LEU A C 1
ATOM 5306 O O . LEU A 1 675 ? 44.052 1.310 -29.270 1.00 77.75 675 LEU A O 1
ATOM 5310 N N . THR A 1 676 ? 44.614 0.256 -27.372 1.00 75.12 676 THR A N 1
ATOM 5311 C CA . THR A 1 676 ? 45.707 -0.507 -27.975 1.00 75.12 676 THR A CA 1
ATOM 5312 C C . THR A 1 676 ? 45.173 -1.757 -28.676 1.00 75.12 676 THR A C 1
ATOM 5314 O O . THR A 1 676 ? 43.981 -2.039 -28.657 1.00 75.12 676 THR A O 1
ATOM 5317 N N . CYS A 1 677 ? 46.042 -2.468 -29.395 1.00 65.25 677 CYS A N 1
ATOM 5318 C CA . CYS A 1 677 ? 45.660 -3.688 -30.115 1.00 65.25 677 CYS A CA 1
ATOM 5319 C C . CYS A 1 677 ? 45.612 -4.936 -29.225 1.00 65.25 677 CYS A C 1
ATOM 5321 O O . CYS A 1 677 ? 45.189 -5.984 -29.703 1.00 65.25 677 CYS A O 1
ATOM 5323 N N . ASP A 1 678 ? 46.080 -4.823 -27.981 1.00 60.44 678 ASP A N 1
ATOM 5324 C CA . ASP A 1 678 ? 46.101 -5.915 -27.008 1.00 60.44 678 ASP A CA 1
ATOM 5325 C C . ASP A 1 678 ? 44.860 -5.887 -26.090 1.00 60.44 678 ASP A C 1
ATOM 5327 O O . ASP A 1 678 ? 44.694 -6.780 -25.263 1.00 60.44 678 ASP A O 1
ATOM 5331 N N . ASP A 1 679 ? 43.995 -4.877 -26.244 1.00 54.94 679 ASP A N 1
ATOM 5332 C CA . ASP A 1 679 ? 42.790 -4.676 -25.439 1.00 54.94 679 ASP A CA 1
ATOM 5333 C C . ASP A 1 679 ? 41.583 -5.414 -26.057 1.00 54.94 679 ASP A C 1
ATOM 5335 O O . ASP A 1 679 ? 41.417 -5.446 -27.279 1.00 54.94 679 ASP A O 1
ATOM 5339 N N . ASP A 1 680 ? 40.713 -5.991 -25.223 1.00 58.81 680 ASP A N 1
ATOM 5340 C CA . ASP A 1 680 ? 39.392 -6.481 -25.648 1.00 58.81 680 ASP A CA 1
ATOM 5341 C C . ASP A 1 680 ? 38.445 -5.296 -25.961 1.00 58.81 680 ASP A C 1
ATOM 5343 O O . ASP A 1 680 ? 38.817 -4.131 -25.837 1.00 58.81 680 ASP A O 1
ATOM 5347 N N . THR A 1 681 ? 37.201 -5.551 -26.391 1.00 65.31 681 THR A N 1
ATOM 5348 C CA . THR A 1 681 ? 36.181 -4.486 -26.477 1.00 65.31 681 THR A CA 1
ATOM 5349 C C . THR A 1 681 ? 36.007 -3.824 -25.105 1.00 65.31 681 THR A C 1
ATOM 5351 O O . THR A 1 681 ? 35.502 -4.451 -24.171 1.00 65.31 681 THR A O 1
ATOM 5354 N N . THR A 1 682 ? 36.393 -2.551 -24.989 1.00 71.31 682 THR A N 1
ATOM 5355 C CA . THR A 1 682 ? 36.340 -1.807 -23.724 1.00 71.31 682 THR A CA 1
ATOM 5356 C C . THR A 1 682 ? 35.019 -1.057 -23.601 1.00 71.31 682 THR A C 1
ATOM 5358 O O . THR A 1 682 ? 34.584 -0.362 -24.524 1.00 71.31 682 THR A O 1
ATOM 5361 N N . VAL A 1 683 ? 34.376 -1.180 -22.440 1.00 80.44 683 VAL A N 1
ATOM 5362 C CA . VAL A 1 683 ? 33.129 -0.480 -22.120 1.00 80.44 683 VAL A CA 1
ATOM 5363 C C . VAL A 1 683 ? 33.451 0.803 -21.368 1.00 80.44 683 VAL A C 1
ATOM 5365 O O . VAL A 1 683 ? 34.013 0.752 -20.286 1.00 80.44 683 VAL A O 1
ATOM 5368 N N . TYR A 1 684 ? 33.054 1.949 -21.912 1.00 86.00 684 TYR A N 1
ATOM 5369 C CA . TYR A 1 684 ? 33.142 3.238 -21.230 1.00 86.00 684 TYR A CA 1
ATOM 5370 C C . TYR A 1 684 ? 31.796 3.617 -20.628 1.00 86.00 684 TYR A C 1
ATOM 5372 O O . TYR A 1 684 ? 30.765 3.579 -21.303 1.00 86.00 684 TYR A O 1
ATOM 5380 N N . HIS A 1 685 ? 31.812 4.037 -19.368 1.00 88.62 685 HIS A N 1
ATOM 5381 C CA . HIS A 1 685 ? 30.646 4.540 -18.658 1.00 88.62 685 HIS A CA 1
ATOM 5382 C C . HIS A 1 685 ? 30.606 6.059 -18.728 1.00 88.62 685 HIS A C 1
ATOM 5384 O O . HIS A 1 685 ? 31.610 6.724 -18.482 1.00 88.62 685 HIS A O 1
ATOM 5390 N N . PHE A 1 686 ? 29.429 6.604 -19.002 1.00 92.12 686 PHE A N 1
ATOM 5391 C CA . PHE A 1 686 ? 29.178 8.035 -19.067 1.00 92.12 686 PHE A CA 1
ATOM 5392 C C . PHE A 1 686 ? 28.139 8.433 -18.023 1.00 92.12 686 PHE A C 1
ATOM 5394 O O . PHE A 1 686 ? 27.199 7.680 -17.756 1.00 92.12 686 PHE A O 1
ATOM 5401 N N . LEU A 1 687 ? 28.304 9.627 -17.457 1.00 93.06 687 LEU A N 1
ATOM 5402 C CA . LEU A 1 687 ? 27.383 10.242 -16.509 1.00 93.06 687 LEU A CA 1
ATOM 5403 C C . LEU A 1 687 ? 27.048 11.657 -16.979 1.00 93.06 687 LEU A C 1
ATOM 5405 O O . LEU A 1 687 ? 27.918 12.518 -17.083 1.00 93.06 687 LEU A O 1
ATOM 5409 N N . PHE A 1 688 ? 25.767 11.887 -17.228 1.00 94.88 688 PHE A N 1
ATOM 5410 C CA . PHE A 1 688 ? 25.198 13.182 -17.558 1.00 94.88 688 PHE A CA 1
ATOM 5411 C C . PHE A 1 688 ? 24.406 13.724 -16.369 1.00 94.88 688 PHE A C 1
ATOM 5413 O O . PHE A 1 688 ? 23.595 13.008 -15.774 1.00 94.88 688 PHE A O 1
ATOM 5420 N N . THR A 1 689 ? 24.609 14.999 -16.048 1.00 95.94 689 THR A N 1
ATOM 5421 C CA . THR A 1 689 ? 23.841 15.708 -15.020 1.00 95.94 689 THR A CA 1
ATOM 5422 C C . THR A 1 689 ? 23.333 17.043 -15.550 1.00 95.94 689 THR A C 1
ATOM 5424 O O . THR A 1 689 ? 23.932 17.665 -16.431 1.00 95.94 689 THR A O 1
ATOM 5427 N N . CYS A 1 690 ? 22.207 17.498 -15.006 1.00 95.44 690 CYS A N 1
ATOM 5428 C CA . CYS A 1 690 ? 21.645 18.810 -15.289 1.00 95.44 690 CYS A CA 1
ATOM 5429 C C . CYS A 1 690 ? 21.062 19.415 -14.015 1.00 95.44 690 CYS A C 1
ATOM 5431 O O . CYS A 1 690 ? 20.377 18.717 -13.272 1.00 95.44 690 CYS A O 1
ATOM 5433 N N . THR A 1 691 ? 21.287 20.706 -13.791 1.00 97.00 691 THR A N 1
ATOM 5434 C CA . THR A 1 691 ? 20.711 21.466 -12.669 1.00 97.00 691 THR A CA 1
ATOM 5435 C C . THR A 1 691 ? 19.894 22.682 -13.118 1.00 97.00 691 THR A C 1
ATOM 5437 O O . THR A 1 691 ? 19.385 23.419 -12.282 1.00 97.00 691 THR A O 1
ATOM 5440 N N . ALA A 1 692 ? 19.693 22.867 -14.427 1.00 93.25 692 ALA A N 1
ATOM 5441 C CA . ALA A 1 692 ? 18.942 23.993 -14.979 1.00 93.25 692 ALA A CA 1
ATOM 5442 C C . ALA A 1 692 ? 17.427 23.918 -14.727 1.00 93.25 692 ALA A C 1
ATOM 5444 O O . ALA A 1 692 ? 16.826 22.846 -14.690 1.00 93.25 692 ALA A O 1
ATOM 5445 N N . ASP A 1 693 ? 16.765 25.079 -14.685 1.00 94.81 693 ASP A N 1
ATOM 5446 C CA . ASP A 1 693 ? 15.299 25.184 -14.647 1.00 94.81 693 ASP A CA 1
ATOM 5447 C C . ASP A 1 693 ? 14.662 24.939 -16.033 1.00 94.81 693 ASP A C 1
ATOM 5449 O O . ASP A 1 693 ? 14.083 25.829 -16.659 1.00 94.81 693 ASP A O 1
ATOM 5453 N N . VAL A 1 694 ? 14.770 23.707 -16.533 1.00 90.19 694 VAL A N 1
ATOM 5454 C CA . VAL A 1 694 ? 14.181 23.256 -17.808 1.00 90.19 694 VAL A CA 1
ATOM 5455 C C . VAL A 1 694 ? 13.316 22.013 -17.609 1.00 90.19 694 VAL A C 1
ATOM 5457 O O . VAL A 1 694 ? 13.418 21.321 -16.602 1.00 90.19 694 VAL A O 1
ATOM 5460 N N . ALA A 1 695 ? 12.378 21.735 -18.517 1.00 80.31 695 ALA A N 1
ATOM 5461 C CA . ALA A 1 695 ? 11.530 20.536 -18.415 1.00 80.31 695 ALA A CA 1
ATOM 5462 C C . ALA A 1 695 ? 12.344 19.243 -18.597 1.00 80.31 695 ALA A C 1
ATOM 5464 O O . ALA A 1 695 ? 12.167 18.288 -17.848 1.00 80.31 695 ALA A O 1
ATOM 5465 N N . GLU A 1 696 ? 13.256 19.267 -19.561 1.00 88.31 696 GLU A N 1
ATOM 5466 C CA . GLU A 1 696 ? 14.214 18.221 -19.890 1.00 88.31 696 GLU A CA 1
ATOM 5467 C C . GLU A 1 696 ? 15.436 18.936 -20.468 1.00 88.31 696 GLU A C 1
ATOM 5469 O O . GLU A 1 696 ? 15.272 19.868 -21.259 1.00 88.31 696 GLU A O 1
ATOM 5474 N N . ALA A 1 697 ? 16.631 18.531 -20.057 1.00 86.00 697 ALA A N 1
ATOM 5475 C CA . ALA A 1 697 ? 17.871 19.003 -20.650 1.00 86.00 697 ALA A CA 1
ATOM 5476 C C . ALA A 1 697 ? 18.396 17.983 -21.645 1.00 86.00 697 ALA A C 1
ATOM 5478 O O . ALA A 1 697 ? 18.228 16.772 -21.462 1.00 86.00 697 ALA A O 1
ATOM 5479 N N . ALA A 1 698 ? 19.068 18.479 -22.675 1.00 87.62 698 ALA A N 1
ATOM 5480 C CA . ALA A 1 698 ? 19.680 17.630 -23.672 1.00 87.62 698 ALA A CA 1
ATOM 5481 C C . ALA A 1 698 ? 21.112 18.056 -24.015 1.00 87.62 698 ALA A C 1
ATOM 5483 O O . ALA A 1 698 ? 21.639 19.101 -23.623 1.00 87.62 698 ALA A O 1
ATOM 5484 N N . GLY A 1 699 ? 21.766 17.196 -24.778 1.00 88.62 699 GLY A N 1
ATOM 5485 C CA . GLY A 1 699 ? 23.002 17.524 -25.456 1.00 88.62 699 GLY A CA 1
ATOM 5486 C C . GLY A 1 699 ? 23.459 16.375 -26.329 1.00 88.62 699 GLY A C 1
ATOM 5487 O O . GLY A 1 699 ? 22.798 15.337 -26.441 1.00 88.62 699 GLY A O 1
ATOM 5488 N N . VAL A 1 700 ? 24.576 16.596 -27.003 1.00 92.75 700 VAL A N 1
ATOM 5489 C CA . VAL A 1 700 ? 25.114 15.660 -27.980 1.00 92.75 700 VAL A CA 1
ATOM 5490 C C . VAL A 1 700 ? 26.528 15.283 -27.580 1.00 92.75 700 VAL A C 1
ATOM 5492 O O . VAL A 1 700 ? 27.424 16.127 -27.577 1.00 92.75 700 VAL A O 1
ATOM 5495 N N . LEU A 1 701 ? 26.730 14.001 -27.290 1.00 92.69 701 LEU A N 1
ATOM 5496 C CA . LEU A 1 701 ? 28.057 13.408 -27.204 1.00 92.69 701 LEU A CA 1
ATOM 5497 C C . LEU A 1 701 ? 28.492 13.021 -28.618 1.00 92.69 701 LEU A C 1
ATOM 5499 O O . LEU A 1 701 ? 27.861 12.177 -29.252 1.00 92.69 701 LEU A O 1
ATOM 5503 N N . SER A 1 702 ? 29.541 13.665 -29.118 1.00 90.81 702 SER A N 1
ATOM 5504 C CA . SER A 1 702 ? 30.159 13.351 -30.409 1.00 90.81 702 SER A CA 1
ATOM 5505 C C . SER A 1 702 ? 31.379 12.471 -30.176 1.00 90.81 702 SER A C 1
ATOM 5507 O O . SER A 1 702 ? 32.236 12.837 -29.374 1.00 90.81 702 SER A O 1
ATOM 5509 N N . ILE A 1 703 ? 31.467 11.346 -30.880 1.00 88.94 703 ILE A N 1
ATOM 5510 C CA . ILE A 1 703 ? 32.630 10.452 -30.858 1.00 88.94 703 ILE A CA 1
ATOM 5511 C C . ILE A 1 703 ? 33.175 10.379 -32.279 1.00 88.94 703 ILE A C 1
ATOM 5513 O O . ILE A 1 703 ? 32.458 10.001 -33.210 1.00 88.94 703 ILE A O 1
ATOM 5517 N N . VAL A 1 704 ? 34.428 10.787 -32.450 1.00 87.69 704 VAL A N 1
ATOM 5518 C CA . VAL A 1 704 ? 35.098 10.878 -33.750 1.00 87.69 704 VAL A CA 1
ATOM 5519 C C . VAL A 1 704 ? 36.303 9.955 -33.745 1.00 87.69 704 VAL A C 1
ATOM 5521 O O . VAL A 1 704 ? 37.193 10.112 -32.914 1.00 87.69 704 VAL A O 1
ATOM 5524 N N . GLN A 1 705 ? 36.365 9.011 -34.683 1.00 84.31 705 GLN A N 1
ATOM 5525 C CA . GLN A 1 705 ? 37.565 8.199 -34.864 1.00 84.31 705 GLN A CA 1
ATOM 5526 C C . GLN A 1 705 ? 38.686 9.068 -35.453 1.00 84.31 705 GLN A C 1
ATOM 5528 O O . GLN A 1 705 ? 38.549 9.612 -36.548 1.00 84.31 705 GLN A O 1
ATOM 5533 N N . THR A 1 706 ? 39.801 9.205 -34.738 1.00 81.19 706 THR A N 1
ATOM 5534 C CA . THR A 1 706 ? 40.934 10.047 -35.152 1.00 81.19 706 THR A CA 1
ATOM 5535 C C . THR A 1 706 ? 42.039 9.256 -35.836 1.00 81.19 706 THR A C 1
ATOM 5537 O O . THR A 1 706 ? 42.688 9.796 -36.726 1.00 81.19 706 THR A O 1
ATOM 5540 N N . ASN A 1 707 ? 42.248 7.987 -35.469 1.00 73.75 707 ASN A N 1
ATOM 5541 C CA . ASN A 1 707 ? 43.219 7.092 -36.105 1.00 73.75 707 ASN A CA 1
ATOM 5542 C C . ASN A 1 707 ? 42.807 5.617 -35.967 1.00 73.75 707 ASN A C 1
ATOM 5544 O O . ASN A 1 707 ? 42.200 5.218 -34.971 1.00 73.75 707 ASN A O 1
ATOM 5548 N N . LYS A 1 708 ? 43.208 4.795 -36.943 1.00 63.50 708 LYS A N 1
ATOM 5549 C CA . LYS A 1 708 ? 43.082 3.330 -36.926 1.00 63.50 708 LYS A CA 1
ATOM 5550 C C . LYS A 1 708 ? 44.481 2.706 -36.931 1.00 63.50 708 LYS A C 1
ATOM 5552 O O . LYS A 1 708 ? 45.302 3.063 -37.777 1.00 63.50 708 LYS A O 1
ATOM 5557 N N . ARG A 1 709 ? 44.768 1.795 -36.001 1.00 60.19 709 ARG A N 1
ATOM 5558 C CA . ARG A 1 709 ? 45.956 0.926 -36.023 1.00 60.19 709 ARG A CA 1
ATOM 5559 C C . ARG A 1 709 ? 45.564 -0.433 -36.601 1.00 60.19 709 ARG A C 1
ATOM 5561 O O . ARG A 1 709 ? 44.546 -0.994 -36.216 1.00 60.19 709 ARG A O 1
ATOM 5568 N N . ASP A 1 710 ? 46.384 -0.973 -37.500 1.00 56.59 710 ASP A N 1
ATOM 5569 C CA . ASP A 1 710 ? 46.218 -2.347 -37.985 1.00 56.59 710 ASP A CA 1
ATOM 5570 C C . ASP A 1 710 ? 46.675 -3.335 -36.903 1.00 56.59 710 ASP A C 1
ATOM 5572 O O . ASP A 1 710 ? 47.872 -3.552 -36.700 1.00 56.59 710 ASP A O 1
ATOM 5576 N N . CYS A 1 711 ? 45.719 -3.934 -36.195 1.00 58.81 711 CYS A N 1
ATOM 5577 C CA . CYS A 1 711 ? 45.988 -4.949 -35.184 1.00 58.81 711 CYS A CA 1
ATOM 5578 C C . CYS A 1 711 ? 46.211 -6.315 -35.845 1.00 58.81 711 CYS A C 1
ATOM 5580 O O . CYS A 1 711 ? 45.274 -6.961 -36.306 1.00 58.81 711 CYS A O 1
ATOM 5582 N N . CYS A 1 712 ? 47.469 -6.755 -35.918 1.00 54.28 712 CYS A N 1
ATOM 5583 C CA . CYS A 1 712 ? 47.845 -8.106 -36.342 1.00 54.28 712 CYS A CA 1
ATOM 5584 C C . CYS A 1 712 ? 48.234 -8.935 -35.108 1.00 54.28 712 CYS A C 1
ATOM 5586 O O . CYS A 1 712 ? 49.191 -8.580 -34.421 1.00 54.28 712 CYS A O 1
ATOM 5588 N N . THR A 1 713 ? 47.551 -10.048 -34.830 1.00 46.12 713 THR A N 1
ATOM 5589 C CA . THR A 1 713 ? 47.891 -10.941 -33.708 1.00 46.12 713 THR A CA 1
ATOM 5590 C C . THR A 1 713 ? 49.076 -11.855 -34.071 1.00 46.12 713 THR A C 1
ATOM 5592 O O . THR A 1 713 ? 49.094 -12.496 -35.122 1.00 46.12 713 THR A O 1
ATOM 5595 N N . GLY A 1 714 ? 50.122 -11.899 -33.233 1.00 38.12 714 GLY A N 1
ATOM 5596 C CA . GLY A 1 714 ? 51.315 -12.736 -33.456 1.00 38.12 714 GLY A CA 1
ATOM 5597 C C . GLY A 1 714 ? 50.974 -14.229 -33.349 1.00 38.12 714 GLY A C 1
ATOM 5598 O O . GLY A 1 714 ? 50.432 -14.677 -32.350 1.00 38.12 714 GLY A O 1
ATOM 5599 N N . THR A 1 715 ? 51.252 -15.072 -34.342 1.00 39.56 715 THR A N 1
ATOM 5600 C CA . THR A 1 715 ? 52.601 -15.476 -34.751 1.00 39.56 715 THR A CA 1
ATOM 5601 C C . THR A 1 715 ? 52.627 -15.892 -36.226 1.00 39.56 715 THR A C 1
ATOM 5603 O O . THR A 1 715 ? 52.372 -17.039 -36.564 1.00 39.56 715 THR A O 1
ATOM 5606 N N . ALA A 1 716 ? 53.023 -14.989 -37.119 1.00 33.84 716 ALA A N 1
ATOM 5607 C CA . ALA A 1 716 ? 53.808 -15.350 -38.300 1.00 33.84 716 ALA A CA 1
ATOM 5608 C C . ALA A 1 716 ? 54.419 -14.087 -38.905 1.00 33.84 716 ALA A C 1
ATOM 5610 O O . ALA A 1 716 ? 53.747 -13.087 -39.136 1.00 33.84 716 ALA A O 1
ATOM 5611 N N . THR A 1 717 ? 55.720 -14.144 -39.159 1.00 36.56 717 THR A N 1
ATOM 5612 C CA . THR A 1 717 ? 56.489 -13.109 -39.848 1.00 36.56 717 THR A CA 1
ATOM 5613 C C . THR A 1 717 ? 55.832 -12.682 -41.164 1.00 36.56 717 THR A C 1
ATOM 5615 O O . THR A 1 717 ? 55.530 -13.519 -42.016 1.00 36.56 717 THR A O 1
ATOM 5618 N N . ALA A 1 718 ? 55.675 -11.363 -41.302 1.00 36.19 718 ALA A N 1
ATOM 5619 C CA . ALA A 1 718 ? 55.375 -10.572 -42.495 1.00 36.19 718 ALA A CA 1
ATOM 5620 C C . ALA A 1 718 ? 55.388 -11.337 -43.835 1.00 36.19 718 ALA A C 1
ATOM 5622 O O . ALA A 1 718 ? 56.440 -11.465 -44.456 1.00 36.19 718 ALA A O 1
ATOM 5623 N N . SER A 1 719 ? 54.227 -11.819 -44.301 1.00 37.53 719 SER A N 1
ATOM 5624 C CA . SER A 1 719 ? 54.022 -12.138 -45.733 1.00 37.53 719 SER A CA 1
ATOM 5625 C C . SER A 1 719 ? 52.587 -12.465 -46.183 1.00 37.53 719 SER A C 1
ATOM 5627 O O . SER A 1 719 ? 52.409 -12.713 -47.371 1.00 37.53 719 SER A O 1
ATOM 5629 N N . SER A 1 720 ? 51.541 -12.455 -45.346 1.00 36.06 720 SER A N 1
ATOM 5630 C CA . SER A 1 720 ? 50.206 -12.864 -45.834 1.00 36.06 720 SER A CA 1
ATOM 5631 C C . SER A 1 720 ? 49.038 -12.028 -45.312 1.00 36.06 720 SER A C 1
ATOM 5633 O O . SER A 1 720 ? 48.189 -12.496 -44.568 1.00 36.06 720 SER A O 1
ATOM 5635 N N . CYS A 1 721 ? 48.947 -10.801 -45.818 1.00 39.88 721 CYS A N 1
ATOM 5636 C CA . CYS A 1 721 ? 47.673 -10.100 -45.969 1.00 39.88 721 CYS A CA 1
ATOM 5637 C C . CYS A 1 721 ? 47.510 -9.749 -47.453 1.00 39.88 721 CYS A C 1
ATOM 5639 O O . CYS A 1 721 ? 48.127 -8.787 -47.900 1.00 39.88 721 CYS A O 1
ATOM 5641 N N . GLN A 1 722 ? 46.742 -10.538 -48.222 1.00 30.86 722 GLN A N 1
ATOM 5642 C CA . GLN A 1 722 ? 46.126 -10.121 -49.496 1.00 30.86 722 GLN A CA 1
ATOM 5643 C C . GLN A 1 722 ? 45.091 -11.138 -50.034 1.00 30.86 722 GLN A C 1
ATOM 5645 O O . GLN A 1 722 ? 45.034 -12.289 -49.617 1.00 30.86 722 GLN A O 1
ATOM 5650 N N . THR A 1 723 ? 44.248 -10.646 -50.942 1.00 35.97 723 THR A N 1
ATOM 5651 C CA . THR A 1 723 ? 42.825 -10.944 -51.196 1.00 35.97 723 THR A CA 1
ATOM 5652 C C . THR A 1 723 ? 42.499 -11.766 -52.474 1.00 35.97 723 THR A C 1
ATOM 5654 O O . THR A 1 723 ? 43.239 -11.691 -53.450 1.00 35.97 723 THR A O 1
ATOM 5657 N N . THR A 1 724 ? 41.269 -12.342 -52.525 1.00 25.92 724 THR A N 1
ATOM 5658 C CA . THR A 1 724 ? 40.340 -12.609 -53.694 1.00 25.92 724 THR A CA 1
ATOM 5659 C C . THR A 1 724 ? 40.571 -13.834 -54.658 1.00 25.92 724 THR A C 1
ATOM 5661 O O . THR A 1 724 ? 41.677 -14.354 -54.674 1.00 25.92 724 THR A O 1
ATOM 5664 N N . PRO A 1 725 ? 39.609 -14.295 -55.532 1.00 54.81 725 PRO A N 1
ATOM 5665 C CA . PRO A 1 725 ? 38.341 -15.060 -55.297 1.00 54.81 725 PRO A CA 1
ATOM 5666 C C . PRO A 1 725 ? 38.005 -16.244 -56.311 1.00 54.81 725 PRO A C 1
ATOM 5668 O O . PRO A 1 725 ? 38.624 -16.355 -57.366 1.00 54.81 725 PRO A O 1
ATOM 5671 N N . THR A 1 726 ? 36.896 -17.010 -56.082 1.00 27.92 726 THR A N 1
ATOM 5672 C CA . THR A 1 726 ? 36.030 -17.871 -57.007 1.00 27.92 726 THR A CA 1
ATOM 5673 C C . THR A 1 726 ? 36.475 -19.284 -57.518 1.00 27.92 726 THR A C 1
ATOM 5675 O O . THR A 1 726 ? 37.681 -19.491 -57.608 1.00 27.92 726 THR A O 1
ATOM 5678 N N . PRO A 1 727 ? 35.586 -20.236 -57.990 1.00 37.00 727 PRO A N 1
ATOM 5679 C CA . PRO A 1 727 ? 34.097 -20.400 -57.943 1.00 37.00 727 PRO A CA 1
ATOM 5680 C C . PRO A 1 727 ? 33.525 -21.836 -57.586 1.00 37.00 727 PRO A C 1
ATOM 5682 O O . PRO A 1 727 ? 34.268 -22.798 -57.426 1.00 37.00 727 PRO A O 1
ATOM 5685 N N . ALA A 1 728 ? 32.180 -21.963 -57.482 1.00 34.78 728 ALA A N 1
ATOM 5686 C CA . ALA A 1 728 ? 31.326 -23.111 -57.035 1.00 34.78 728 ALA A CA 1
ATOM 5687 C C . ALA A 1 728 ? 30.904 -24.113 -58.176 1.00 34.78 728 ALA A C 1
ATOM 5689 O O . ALA A 1 728 ? 31.287 -23.808 -59.308 1.00 34.78 728 ALA A O 1
ATOM 5690 N N . PRO A 1 729 ? 30.136 -25.249 -57.996 1.00 37.53 729 PRO A N 1
ATOM 5691 C CA . PRO A 1 729 ? 28.864 -25.378 -57.225 1.00 37.53 729 PRO A CA 1
ATOM 5692 C C . PRO A 1 729 ? 28.527 -26.714 -56.459 1.00 37.53 729 PRO A C 1
ATOM 5694 O O . PRO A 1 729 ? 28.739 -27.810 -56.962 1.00 37.53 729 PRO A O 1
ATOM 5697 N N . THR A 1 730 ? 27.883 -26.561 -55.279 1.00 32.84 730 THR A N 1
ATOM 5698 C CA . THR A 1 730 ? 26.830 -27.368 -54.559 1.00 32.84 730 THR A CA 1
ATOM 5699 C C . THR A 1 730 ? 26.925 -28.905 -54.382 1.00 32.84 730 THR A C 1
ATOM 5701 O O . THR A 1 730 ? 27.081 -29.627 -55.362 1.00 32.84 730 THR A O 1
ATOM 5704 N N . PRO A 1 731 ? 26.691 -29.443 -53.156 1.00 28.09 731 PRO A N 1
ATOM 5705 C CA . PRO A 1 731 ? 25.351 -29.529 -52.542 1.00 28.09 731 PRO A CA 1
ATOM 5706 C C . PRO A 1 731 ? 25.169 -28.654 -51.289 1.00 28.09 731 PRO A C 1
ATOM 5708 O O . PRO A 1 731 ? 26.107 -28.367 -50.558 1.00 28.09 731 PRO A O 1
ATOM 5711 N N . VAL A 1 732 ? 23.923 -28.230 -51.107 1.00 29.20 732 VAL A N 1
ATOM 5712 C CA . VAL A 1 732 ? 23.357 -27.247 -50.170 1.00 29.20 732 VAL A CA 1
ATOM 5713 C C . VAL A 1 732 ? 23.878 -27.347 -48.718 1.00 29.20 732 VAL A C 1
ATOM 5715 O O . VAL A 1 732 ? 23.789 -28.420 -48.124 1.00 29.20 732 VAL A O 1
ATOM 5718 N N . PRO A 1 733 ? 24.338 -26.237 -48.101 1.00 33.41 733 PRO A N 1
ATOM 5719 C CA . PRO A 1 733 ? 24.445 -26.142 -46.652 1.00 33.41 733 PRO A CA 1
ATOM 5720 C C . PRO A 1 733 ? 23.042 -25.990 -46.062 1.00 33.41 733 PRO A C 1
ATOM 5722 O O . PRO A 1 733 ? 22.258 -25.171 -46.548 1.00 33.41 733 PRO A O 1
ATOM 5725 N N . ASN A 1 734 ? 22.727 -26.765 -45.019 1.00 28.56 734 ASN A N 1
ATOM 5726 C CA . ASN A 1 734 ? 21.519 -26.507 -44.244 1.00 28.56 734 ASN A CA 1
ATOM 5727 C C . ASN A 1 734 ? 21.566 -25.042 -43.771 1.00 28.56 734 ASN A C 1
ATOM 5729 O O . ASN A 1 734 ? 22.574 -24.619 -43.198 1.00 28.56 734 ASN A O 1
ATOM 5733 N N . PRO A 1 735 ? 20.534 -24.257 -44.098 1.00 33.75 735 PRO A N 1
ATOM 5734 C CA . PRO A 1 735 ? 20.531 -22.823 -43.906 1.00 33.75 735 PRO A CA 1
ATOM 5735 C C . PRO A 1 735 ? 20.355 -22.515 -42.416 1.00 33.75 735 PRO A C 1
ATOM 5737 O O . PRO A 1 735 ? 19.885 -23.354 -41.644 1.00 33.75 735 PRO A O 1
ATOM 5740 N N . SER A 1 736 ? 20.652 -21.273 -42.024 1.00 46.03 736 SER A N 1
ATOM 5741 C CA . SER A 1 736 ? 19.873 -20.641 -40.951 1.00 46.03 736 SER A CA 1
ATOM 5742 C C . SER A 1 736 ? 18.414 -21.047 -41.179 1.00 46.03 736 SER A C 1
ATOM 5744 O O . SER A 1 736 ? 17.983 -20.893 -42.327 1.00 46.03 736 SER A O 1
ATOM 5746 N N . PRO A 1 737 ? 17.708 -21.660 -40.210 1.00 35.50 737 PRO A N 1
ATOM 5747 C CA . PRO A 1 737 ? 16.486 -22.389 -40.510 1.00 35.50 737 PRO A CA 1
ATOM 5748 C C . PRO A 1 737 ? 15.585 -21.513 -41.373 1.00 35.50 737 PRO A C 1
ATOM 5750 O O . PRO A 1 737 ? 15.300 -20.364 -41.020 1.00 35.50 737 PRO A O 1
ATOM 5753 N N . ALA A 1 738 ? 15.220 -22.018 -42.557 1.00 39.53 738 ALA A N 1
ATOM 5754 C CA . ALA A 1 738 ? 14.209 -21.358 -43.367 1.00 39.53 738 ALA A CA 1
ATOM 5755 C C . ALA A 1 738 ? 12.996 -21.151 -42.458 1.00 39.53 738 ALA A C 1
ATOM 5757 O O . ALA A 1 738 ? 12.724 -22.018 -41.626 1.00 39.53 738 ALA A O 1
ATOM 5758 N N . ALA A 1 739 ? 12.316 -20.008 -42.568 1.00 41.72 739 ALA A N 1
ATOM 5759 C CA . ALA A 1 739 ? 11.174 -19.671 -41.722 1.00 41.72 739 ALA A CA 1
ATOM 5760 C C . ALA A 1 739 ? 10.251 -20.897 -41.532 1.00 41.72 739 ALA A C 1
ATOM 5762 O O . ALA A 1 739 ? 9.529 -21.273 -42.454 1.00 41.72 739 ALA A O 1
ATOM 5763 N N . GLY A 1 740 ? 10.341 -21.554 -40.365 1.00 48.00 740 GLY A N 1
ATOM 5764 C CA . GLY A 1 740 ? 9.667 -22.829 -40.090 1.00 48.00 740 GLY A CA 1
ATOM 5765 C C . GLY A 1 740 ? 10.498 -23.954 -39.444 1.00 48.00 740 GLY A C 1
ATOM 5766 O O . GLY A 1 740 ? 9.884 -24.819 -38.823 1.00 48.00 740 GLY A O 1
ATOM 5767 N N . ASP A 1 741 ? 11.836 -23.964 -39.521 1.00 62.88 741 ASP A N 1
ATOM 5768 C CA . ASP A 1 741 ? 12.661 -25.027 -38.902 1.00 62.88 741 ASP A CA 1
ATOM 5769 C C . ASP A 1 741 ? 13.056 -24.706 -37.443 1.00 62.88 741 ASP A C 1
ATOM 5771 O O . ASP A 1 741 ? 13.551 -23.623 -37.139 1.00 62.88 741 ASP A O 1
ATOM 5775 N N . ILE A 1 742 ? 12.828 -25.654 -36.522 1.00 75.12 742 ILE A N 1
ATOM 5776 C CA . ILE A 1 742 ? 13.127 -25.495 -35.084 1.00 75.12 742 ILE A CA 1
ATOM 5777 C C . ILE A 1 742 ? 14.628 -25.608 -34.815 1.00 75.12 742 ILE A C 1
ATOM 5779 O O . ILE A 1 742 ? 15.262 -26.553 -35.287 1.00 75.12 742 ILE A O 1
ATOM 5783 N N . ASP A 1 743 ? 15.148 -24.710 -33.971 1.00 81.06 743 ASP A N 1
ATOM 5784 C CA . ASP A 1 743 ? 16.521 -24.748 -33.461 1.00 81.06 743 ASP A CA 1
ATOM 5785 C C . ASP A 1 743 ? 16.889 -26.137 -32.908 1.00 81.06 743 ASP A C 1
ATOM 5787 O O . ASP A 1 743 ? 16.214 -26.695 -32.036 1.00 81.06 743 ASP A O 1
ATOM 5791 N N . ALA A 1 744 ? 17.982 -26.703 -33.424 1.00 80.88 744 ALA A N 1
ATOM 5792 C CA . ALA A 1 744 ? 18.473 -28.024 -33.049 1.00 80.88 744 ALA A CA 1
ATOM 5793 C C . ALA A 1 744 ? 18.760 -28.140 -31.546 1.00 80.88 744 ALA A C 1
ATOM 5795 O O . ALA A 1 744 ? 18.638 -29.229 -30.982 1.00 80.88 744 ALA A O 1
ATOM 5796 N N . CYS A 1 745 ? 19.101 -27.032 -30.891 1.00 81.56 745 CYS A N 1
ATOM 5797 C CA . CYS A 1 745 ? 19.387 -27.011 -29.468 1.00 81.56 745 CYS A CA 1
ATOM 5798 C C . CYS A 1 745 ? 18.122 -27.309 -28.630 1.00 81.56 745 CYS A C 1
ATOM 5800 O O . CYS A 1 745 ? 18.208 -28.015 -27.630 1.00 81.56 745 CYS A O 1
ATOM 5802 N N . LEU A 1 746 ? 16.934 -26.878 -29.080 1.00 86.00 746 LEU A N 1
ATOM 5803 C CA . LEU A 1 746 ? 15.662 -27.092 -28.376 1.00 86.00 746 LEU A CA 1
ATOM 5804 C C . LEU A 1 746 ? 15.161 -28.539 -28.486 1.00 86.00 746 LEU A C 1
ATOM 5806 O O . LEU A 1 746 ? 14.270 -28.943 -27.742 1.00 86.00 746 LEU A O 1
ATOM 5810 N N . ARG A 1 747 ? 15.723 -29.338 -29.402 1.00 87.56 747 ARG A N 1
ATOM 5811 C CA . ARG A 1 747 ? 15.316 -30.730 -29.629 1.00 87.56 747 ARG A CA 1
ATOM 5812 C C . ARG A 1 747 ? 15.710 -31.625 -28.450 1.00 87.56 747 ARG A C 1
ATOM 5814 O O . ARG A 1 747 ? 16.856 -31.605 -27.984 1.00 87.56 747 ARG A O 1
ATOM 5821 N N . GLY A 1 748 ? 14.774 -32.486 -28.056 1.00 85.31 748 GLY A N 1
ATOM 5822 C CA . GLY A 1 748 ? 14.919 -33.403 -26.926 1.00 85.31 748 GLY A CA 1
ATOM 5823 C C . GLY A 1 748 ? 14.078 -32.978 -25.726 1.00 85.31 748 GLY A C 1
ATOM 5824 O O . GLY A 1 748 ? 13.217 -32.106 -25.844 1.00 85.31 748 GLY A O 1
ATOM 5825 N N . THR A 1 749 ? 14.319 -33.631 -24.593 1.00 92.50 749 THR A N 1
ATOM 5826 C CA . THR A 1 749 ? 13.630 -33.357 -23.329 1.00 92.50 749 THR A CA 1
ATOM 5827 C C . THR A 1 749 ? 14.560 -32.605 -22.390 1.00 92.50 749 THR A C 1
ATOM 5829 O O . THR A 1 749 ? 15.747 -32.919 -22.282 1.00 92.50 749 THR A O 1
ATOM 5832 N N . TRP A 1 750 ? 13.998 -31.614 -21.717 1.00 93.38 750 TRP A N 1
ATOM 5833 C CA . TRP A 1 750 ? 14.669 -30.729 -20.786 1.00 93.38 750 TRP A CA 1
ATOM 5834 C C . TRP A 1 750 ? 13.916 -30.751 -19.462 1.00 93.38 750 TRP A C 1
ATOM 5836 O O . TRP A 1 750 ? 12.709 -30.526 -19.446 1.00 93.38 750 TRP A O 1
ATOM 5846 N N . ASN A 1 751 ? 14.613 -31.022 -18.366 1.00 92.25 751 ASN A N 1
ATOM 5847 C CA . ASN A 1 751 ? 14.040 -31.052 -17.024 1.00 92.25 751 ASN A CA 1
ATOM 5848 C C . ASN A 1 751 ? 14.240 -29.693 -16.361 1.00 92.25 751 ASN A C 1
ATOM 5850 O O . ASN A 1 751 ? 15.352 -29.164 -16.390 1.00 92.25 751 ASN A O 1
ATOM 5854 N N . VAL A 1 752 ? 13.193 -29.137 -15.755 1.00 89.56 752 VAL A N 1
ATOM 5855 C CA . VAL A 1 752 ? 13.295 -27.902 -14.972 1.00 89.56 752 VAL A CA 1
ATOM 5856 C C . VAL A 1 752 ? 14.258 -28.119 -13.807 1.00 89.56 752 VAL A C 1
ATOM 5858 O O . VAL A 1 752 ? 14.174 -29.107 -13.076 1.00 89.56 752 VAL A O 1
ATOM 5861 N N . ASP A 1 753 ? 15.178 -27.179 -13.628 1.00 89.56 753 ASP A N 1
ATOM 5862 C CA . ASP A 1 753 ? 16.078 -27.138 -12.483 1.00 89.56 753 ASP A CA 1
ATOM 5863 C C . ASP A 1 753 ? 15.319 -26.573 -11.272 1.00 89.56 753 ASP A C 1
ATOM 5865 O O . ASP A 1 753 ? 15.216 -25.359 -11.083 1.00 89.56 753 ASP A O 1
ATOM 5869 N N . ILE A 1 754 ? 14.737 -27.476 -10.477 1.00 87.38 754 ILE A N 1
ATOM 5870 C CA . ILE A 1 754 ? 13.905 -27.130 -9.315 1.00 87.38 754 ILE A CA 1
ATOM 5871 C C . ILE A 1 754 ? 14.654 -26.265 -8.284 1.00 87.38 754 ILE A C 1
ATOM 5873 O O . ILE A 1 754 ? 14.090 -25.254 -7.861 1.00 87.38 754 ILE A O 1
ATOM 5877 N N . PRO A 1 755 ? 15.915 -26.561 -7.899 1.00 87.75 755 PRO A N 1
ATOM 5878 C CA . PRO A 1 755 ? 16.669 -25.683 -7.001 1.00 87.75 755 PRO A CA 1
ATOM 5879 C C . PRO A 1 755 ? 16.824 -24.257 -7.536 1.00 87.75 755 PRO A C 1
ATOM 5881 O O . PRO A 1 755 ? 16.689 -23.288 -6.784 1.00 87.75 755 PRO A O 1
ATOM 5884 N N . THR A 1 756 ? 17.090 -24.115 -8.835 1.00 80.44 756 THR A N 1
ATOM 5885 C CA . THR A 1 756 ? 17.239 -22.802 -9.467 1.00 80.44 756 THR A CA 1
ATOM 5886 C C . THR A 1 756 ? 15.904 -22.069 -9.540 1.00 80.44 756 THR A C 1
ATOM 5888 O O . THR A 1 756 ? 15.861 -20.873 -9.252 1.00 80.44 756 THR A O 1
ATOM 5891 N N . LEU A 1 757 ? 14.812 -22.777 -9.845 1.00 77.69 757 LEU A N 1
ATOM 5892 C CA . LEU A 1 757 ? 13.458 -22.226 -9.835 1.00 77.69 757 LEU A CA 1
ATOM 5893 C C . LEU A 1 757 ? 13.066 -21.729 -8.438 1.00 77.69 757 LEU A C 1
ATOM 5895 O O . LEU A 1 757 ? 12.682 -20.572 -8.300 1.00 77.69 757 LEU A O 1
ATOM 5899 N N . GLN A 1 758 ? 13.242 -22.545 -7.395 1.00 83.50 758 GLN A N 1
ATOM 5900 C CA . GLN A 1 758 ? 12.942 -22.145 -6.017 1.00 83.50 758 GLN A CA 1
ATOM 5901 C C . GLN A 1 758 ? 13.763 -20.925 -5.593 1.00 83.50 758 GLN A C 1
ATOM 5903 O O . GLN A 1 758 ? 13.227 -20.006 -4.985 1.00 83.50 758 GLN A O 1
ATOM 5908 N N . LYS A 1 759 ? 15.055 -20.874 -5.940 1.00 77.62 759 LYS A N 1
ATOM 5909 C CA . LYS A 1 759 ? 15.914 -19.727 -5.615 1.00 77.62 759 LYS A CA 1
ATOM 5910 C C . LYS A 1 759 ? 15.490 -18.457 -6.355 1.00 77.62 759 LYS A C 1
ATOM 5912 O O . LYS A 1 759 ? 15.550 -17.373 -5.782 1.00 77.62 759 LYS A O 1
ATOM 5917 N N . ALA A 1 760 ? 15.067 -18.582 -7.613 1.00 63.34 760 ALA A N 1
ATOM 5918 C CA . ALA A 1 760 ? 14.545 -17.463 -8.389 1.00 63.34 760 ALA A CA 1
ATOM 5919 C C . ALA A 1 760 ? 13.210 -16.958 -7.823 1.00 63.34 760 ALA A C 1
ATOM 5921 O O . ALA A 1 760 ? 13.026 -15.749 -7.703 1.00 63.34 760 ALA A O 1
ATOM 5922 N N . MET A 1 761 ? 12.319 -17.869 -7.422 1.00 65.81 761 MET A N 1
ATOM 5923 C CA . MET A 1 761 ? 11.052 -17.530 -6.774 1.00 65.81 761 MET A CA 1
ATOM 5924 C C . MET A 1 761 ? 11.273 -16.883 -5.408 1.00 65.81 761 MET A C 1
ATOM 5926 O O . MET A 1 761 ? 10.699 -15.831 -5.166 1.00 65.81 761 MET A O 1
ATOM 5930 N N . GLN A 1 762 ? 12.157 -17.429 -4.565 1.00 68.44 762 GLN A N 1
ATOM 5931 C CA . GLN A 1 762 ? 12.506 -16.820 -3.276 1.00 68.44 762 GLN A CA 1
ATOM 5932 C C . GLN A 1 762 ? 13.015 -15.398 -3.486 1.00 68.44 762 GLN A C 1
ATOM 5934 O O . GLN A 1 762 ? 12.482 -14.472 -2.903 1.00 68.44 762 GLN A O 1
ATOM 5939 N N . LYS A 1 763 ? 13.953 -15.203 -4.418 1.00 63.16 763 LYS A N 1
ATOM 5940 C CA . LYS A 1 763 ? 14.491 -13.876 -4.729 1.00 63.16 763 LYS A CA 1
ATOM 5941 C C . LYS A 1 763 ? 13.420 -12.894 -5.224 1.00 63.16 763 LYS A C 1
ATOM 5943 O O . LYS A 1 763 ? 13.504 -11.707 -4.930 1.00 63.16 763 LYS A O 1
ATOM 5948 N N . ALA A 1 764 ? 12.450 -13.362 -6.009 1.00 53.12 764 ALA A N 1
ATOM 5949 C CA . ALA A 1 764 ? 11.351 -12.526 -6.490 1.00 53.12 764 ALA A CA 1
ATOM 5950 C C . ALA A 1 764 ? 10.355 -12.179 -5.371 1.00 53.12 764 ALA A C 1
ATOM 5952 O O . ALA A 1 764 ? 9.850 -11.061 -5.330 1.00 53.12 764 ALA A O 1
ATOM 5953 N N . LEU A 1 765 ? 10.101 -13.120 -4.461 1.00 56.62 765 LEU A N 1
ATOM 5954 C CA . LEU A 1 765 ? 9.222 -12.947 -3.306 1.00 56.62 765 LEU A CA 1
ATOM 5955 C C . LEU A 1 765 ? 9.874 -12.043 -2.247 1.00 56.62 765 LEU A C 1
ATOM 5957 O O . LEU A 1 765 ? 9.220 -11.119 -1.776 1.00 56.62 765 LEU A O 1
ATOM 5961 N N . ASP A 1 766 ? 11.174 -12.194 -1.987 1.00 55.91 766 ASP A N 1
ATOM 5962 C CA . ASP A 1 766 ? 11.973 -11.304 -1.127 1.00 55.91 766 ASP A CA 1
ATOM 5963 C C . ASP A 1 766 ? 11.938 -9.848 -1.627 1.00 55.91 766 ASP A C 1
ATOM 5965 O O . ASP A 1 766 ? 11.971 -8.904 -0.844 1.00 55.91 766 ASP A O 1
ATOM 5969 N N . ALA A 1 767 ? 11.829 -9.651 -2.944 1.00 48.16 767 ALA A N 1
ATOM 5970 C CA . ALA A 1 767 ? 11.749 -8.330 -3.562 1.00 48.16 767 ALA A CA 1
ATOM 5971 C C . ALA A 1 767 ? 10.351 -7.683 -3.485 1.00 48.16 767 ALA A C 1
ATOM 5973 O O . ALA A 1 767 ? 10.202 -6.525 -3.874 1.00 48.16 767 ALA A O 1
ATOM 5974 N N . SER A 1 768 ? 9.326 -8.410 -3.024 1.00 44.72 768 SER A N 1
ATOM 5975 C CA . SER A 1 768 ? 7.950 -7.900 -2.930 1.00 44.72 768 SER A CA 1
ATOM 5976 C C . SER A 1 768 ? 7.667 -7.099 -1.655 1.00 44.72 768 SER A C 1
ATOM 5978 O O . SER A 1 768 ? 6.641 -6.430 -1.585 1.00 44.72 768 SER A O 1
ATOM 5980 N N . GLY A 1 769 ? 8.577 -7.130 -0.675 1.00 49.25 769 GLY A N 1
ATOM 5981 C CA . GLY A 1 769 ? 8.425 -6.423 0.601 1.00 49.25 769 GLY A CA 1
ATOM 5982 C C . GLY A 1 769 ? 7.491 -7.106 1.607 1.00 49.25 769 GLY A C 1
ATOM 5983 O O . GLY A 1 769 ? 7.312 -6.591 2.703 1.00 49.25 769 GLY A O 1
ATOM 5984 N N . GLU A 1 770 ? 6.926 -8.267 1.269 1.00 51.56 770 GLU A N 1
ATOM 5985 C CA . GLU A 1 770 ? 6.124 -9.092 2.176 1.00 51.56 770 GLU A CA 1
ATOM 5986 C C . GLU A 1 770 ? 6.994 -10.167 2.842 1.00 51.56 770 GLU A C 1
ATOM 5988 O O . GLU A 1 770 ? 7.916 -10.711 2.226 1.00 51.56 770 GLU A O 1
ATOM 5993 N N . THR A 1 771 ? 6.688 -10.541 4.090 1.00 61.12 771 THR A N 1
ATOM 5994 C CA . THR A 1 771 ? 7.465 -11.590 4.771 1.00 61.12 771 THR A CA 1
ATOM 5995 C C . THR A 1 771 ? 7.009 -12.960 4.278 1.00 61.12 771 THR A C 1
ATOM 5997 O O . THR A 1 771 ? 6.013 -13.511 4.757 1.00 61.12 771 THR A O 1
ATOM 6000 N N . ILE A 1 772 ? 7.737 -13.508 3.303 1.00 61.72 772 ILE A N 1
ATOM 6001 C CA . ILE A 1 772 ? 7.448 -14.812 2.702 1.00 61.72 772 ILE A CA 1
ATOM 6002 C C . ILE A 1 772 ? 8.476 -15.841 3.170 1.00 61.72 772 ILE A C 1
ATOM 6004 O O . ILE A 1 772 ? 9.676 -15.694 2.957 1.00 61.72 772 ILE A O 1
ATOM 6008 N N . SER A 1 773 ? 8.014 -16.898 3.834 1.00 77.56 773 SER A N 1
ATOM 6009 C CA . SER A 1 773 ? 8.871 -17.906 4.468 1.00 77.56 773 SER A CA 1
ATOM 6010 C C . SER A 1 773 ? 8.471 -19.328 4.077 1.00 77.56 773 SER A C 1
ATOM 6012 O O . SER A 1 773 ? 7.442 -19.549 3.449 1.00 77.56 773 SER A O 1
ATOM 6014 N N . ASN A 1 774 ? 9.326 -20.309 4.383 1.00 82.50 774 ASN A N 1
ATOM 6015 C CA . ASN A 1 774 ? 9.095 -21.730 4.082 1.00 82.50 774 ASN A CA 1
ATOM 6016 C C . ASN A 1 774 ? 8.765 -22.042 2.607 1.00 82.50 774 ASN A C 1
ATOM 6018 O O . ASN A 1 774 ? 8.125 -23.062 2.330 1.00 82.50 774 ASN A O 1
ATOM 6022 N N . LEU A 1 775 ? 9.239 -21.207 1.666 1.00 83.56 775 LEU A N 1
ATOM 6023 C CA . LEU A 1 775 ? 9.099 -21.477 0.240 1.00 83.56 775 LEU A CA 1
ATOM 6024 C C . LEU A 1 775 ? 9.778 -22.803 -0.097 1.00 83.56 775 LEU A C 1
ATOM 6026 O O . LEU A 1 775 ? 10.981 -22.990 0.122 1.00 83.56 775 LEU A O 1
ATOM 6030 N N . LYS A 1 776 ? 9.015 -23.717 -0.679 1.00 91.19 776 LYS A N 1
ATOM 6031 C CA . LYS A 1 776 ? 9.517 -25.010 -1.114 1.00 91.19 776 LYS A CA 1
ATOM 6032 C C . LYS A 1 776 ? 8.866 -25.390 -2.429 1.00 91.19 776 LYS A C 1
ATOM 6034 O O . LYS A 1 776 ? 7.646 -25.348 -2.545 1.00 91.19 776 LYS A O 1
ATOM 6039 N N . VAL A 1 777 ? 9.700 -25.778 -3.388 1.00 86.44 777 VAL A N 1
ATOM 6040 C CA . VAL A 1 777 ? 9.277 -26.299 -4.684 1.00 86.44 777 VAL A CA 1
ATOM 6041 C C . VAL A 1 777 ? 9.657 -27.775 -4.755 1.00 86.44 777 VAL A C 1
ATOM 6043 O O . VAL A 1 777 ? 10.820 -28.135 -4.552 1.00 86.44 777 VAL A O 1
ATOM 6046 N N . THR A 1 778 ? 8.683 -28.644 -4.998 1.00 88.38 778 THR A N 1
ATOM 6047 C CA . THR A 1 778 ? 8.867 -30.099 -5.113 1.00 88.38 778 THR A CA 1
ATOM 6048 C C . THR A 1 778 ? 8.185 -30.649 -6.361 1.00 88.38 778 THR A C 1
ATOM 6050 O O . THR A 1 778 ? 7.511 -29.919 -7.073 1.00 88.38 778 THR A O 1
ATOM 6053 N N . GLY A 1 779 ? 8.417 -31.926 -6.671 1.00 89.25 779 GLY A N 1
ATOM 6054 C CA . GLY A 1 779 ? 7.926 -32.541 -7.904 1.00 89.25 779 GLY A CA 1
ATOM 6055 C C . GLY A 1 779 ? 8.857 -32.328 -9.089 1.00 89.25 779 GLY A C 1
ATOM 6056 O O . GLY A 1 779 ? 10.065 -32.125 -8.916 1.00 89.25 779 GLY A O 1
ATOM 6057 N N . SER A 1 780 ? 8.317 -32.424 -10.303 1.00 88.62 780 SER A N 1
ATOM 6058 C CA . SER A 1 780 ? 9.110 -32.226 -11.515 1.00 88.62 780 SER A CA 1
ATOM 6059 C C . SER A 1 780 ? 8.324 -31.576 -12.648 1.00 88.62 780 SER A C 1
ATOM 6061 O O . SER A 1 780 ? 7.102 -31.658 -12.733 1.00 88.62 780 SER A O 1
ATOM 6063 N N . SER A 1 781 ? 9.046 -30.910 -13.547 1.00 90.00 781 SER A N 1
ATOM 6064 C CA . SER A 1 781 ? 8.479 -30.398 -14.788 1.00 90.00 781 SER A CA 1
ATOM 6065 C C . SER A 1 781 ? 9.480 -30.546 -15.924 1.00 90.00 781 SER A C 1
ATOM 6067 O O . SER A 1 781 ? 10.695 -30.487 -15.716 1.00 90.00 781 SER A O 1
ATOM 6069 N N . THR A 1 782 ? 8.974 -30.767 -17.134 1.00 92.06 782 THR A N 1
ATOM 6070 C CA . THR A 1 782 ? 9.791 -30.945 -18.333 1.00 92.06 782 THR A CA 1
ATOM 6071 C C . THR A 1 782 ? 9.269 -30.129 -19.502 1.00 92.06 782 THR A C 1
ATOM 6073 O O . THR A 1 782 ? 8.062 -29.947 -19.661 1.00 92.06 782 THR A O 1
ATOM 6076 N N . PHE A 1 783 ? 10.185 -29.688 -20.358 1.00 91.75 783 PHE A N 1
ATOM 6077 C CA . PHE A 1 783 ? 9.897 -29.169 -21.686 1.00 91.75 783 PHE A CA 1
ATOM 6078 C C . PHE A 1 783 ? 10.501 -30.103 -22.733 1.00 91.75 783 PHE A C 1
ATOM 6080 O O . PHE A 1 783 ? 11.701 -30.373 -22.725 1.00 91.75 783 PHE A O 1
ATOM 6087 N N . ALA A 1 784 ? 9.680 -30.607 -23.648 1.00 90.69 784 ALA A N 1
ATOM 6088 C CA . ALA A 1 784 ? 10.115 -31.518 -24.694 1.00 90.69 784 ALA A CA 1
ATOM 6089 C C . ALA A 1 784 ? 9.718 -31.011 -26.077 1.00 90.69 784 ALA A C 1
ATOM 6091 O O . ALA A 1 784 ? 8.559 -30.671 -26.317 1.00 90.69 784 ALA A O 1
ATOM 6092 N N . VAL A 1 785 ? 10.661 -31.045 -27.016 1.00 89.31 785 VAL A N 1
ATOM 6093 C CA . VAL A 1 785 ? 10.377 -30.862 -28.443 1.00 89.31 785 VAL A CA 1
ATOM 6094 C C . VAL A 1 785 ? 10.674 -32.165 -29.168 1.00 89.31 785 VAL A C 1
ATOM 6096 O O . VAL A 1 785 ? 11.794 -32.682 -29.106 1.00 89.31 785 VAL A O 1
ATOM 6099 N N . ALA A 1 786 ? 9.666 -32.697 -29.864 1.00 77.38 786 ALA A N 1
ATOM 6100 C CA . ALA A 1 786 ? 9.763 -33.979 -30.558 1.00 77.38 786 ALA A CA 1
ATOM 6101 C C . ALA A 1 786 ? 10.960 -34.022 -31.527 1.00 77.38 786 ALA A C 1
ATOM 6103 O O . ALA A 1 786 ? 11.322 -33.018 -32.142 1.00 77.38 786 ALA A O 1
ATOM 6104 N N . SER A 1 787 ? 11.559 -35.203 -31.710 1.00 69.94 787 SER A N 1
ATOM 6105 C CA . SER A 1 787 ? 12.681 -35.398 -32.643 1.00 69.94 787 SER A CA 1
ATOM 6106 C C . SER A 1 787 ? 12.285 -35.179 -34.109 1.00 69.94 787 SER A C 1
ATOM 6108 O O . SER A 1 787 ? 13.134 -34.859 -34.936 1.00 69.94 787 SER A O 1
ATOM 6110 N N . THR A 1 788 ? 10.991 -35.296 -34.423 1.00 63.88 788 THR A N 1
ATOM 6111 C CA . THR A 1 788 ? 10.397 -34.975 -35.726 1.00 63.88 788 THR A CA 1
ATOM 6112 C C . THR A 1 788 ? 9.131 -34.131 -35.520 1.00 63.88 788 THR A C 1
ATOM 6114 O O . THR A 1 788 ? 8.366 -34.371 -34.589 1.00 63.88 788 THR A O 1
ATOM 6117 N N . GLY A 1 789 ? 8.918 -33.105 -36.354 1.00 69.38 789 GLY A N 1
ATOM 6118 C CA . GLY A 1 789 ? 7.787 -32.166 -36.233 1.00 69.38 789 GLY A CA 1
ATOM 6119 C C . GLY A 1 789 ? 8.077 -30.921 -35.384 1.00 69.38 789 GLY A C 1
ATOM 6120 O O . GLY A 1 789 ? 9.217 -30.699 -34.986 1.00 69.38 789 GLY A O 1
ATOM 6121 N N . ALA A 1 790 ? 7.057 -30.089 -35.142 1.00 79.69 790 ALA A N 1
ATOM 6122 C CA . ALA A 1 790 ? 7.198 -28.798 -34.455 1.00 79.69 790 ALA A CA 1
ATOM 6123 C C . ALA A 1 790 ? 6.454 -28.703 -33.112 1.00 79.69 790 ALA A C 1
ATOM 6125 O O . ALA A 1 790 ? 6.105 -27.622 -32.652 1.00 79.69 790 ALA A O 1
ATOM 6126 N N . THR A 1 791 ? 6.154 -29.845 -32.495 1.00 84.50 791 THR A N 1
ATOM 6127 C CA . THR A 1 791 ? 5.359 -29.885 -31.263 1.00 84.50 791 THR A CA 1
ATOM 6128 C C . THR A 1 791 ? 6.261 -29.728 -30.043 1.00 84.50 791 THR A C 1
ATOM 6130 O O . THR A 1 791 ? 7.138 -30.565 -29.823 1.00 84.50 791 THR A O 1
ATOM 6133 N N . GLY A 1 792 ? 6.034 -28.663 -29.276 1.00 87.88 792 GLY A N 1
ATOM 6134 C CA . GLY A 1 792 ? 6.608 -28.449 -27.951 1.00 87.88 792 GLY A CA 1
ATOM 6135 C C . GLY A 1 792 ? 5.594 -28.834 -26.880 1.00 87.88 792 GLY A C 1
ATOM 6136 O O . GLY A 1 792 ? 4.413 -28.499 -26.997 1.00 87.88 792 GLY A O 1
ATOM 6137 N N . LYS A 1 793 ? 6.041 -29.554 -25.855 1.00 90.06 793 LYS A N 1
ATOM 6138 C CA . LYS A 1 793 ? 5.204 -30.036 -24.759 1.00 90.06 793 LYS A CA 1
ATOM 6139 C C . LYS A 1 793 ? 5.843 -29.702 -23.419 1.00 90.06 793 LYS A C 1
ATOM 6141 O O . LYS A 1 793 ? 6.945 -30.165 -23.145 1.00 90.06 793 LYS A O 1
ATOM 6146 N N . PHE A 1 794 ? 5.122 -28.970 -22.582 1.00 87.94 794 PHE A N 1
ATOM 6147 C CA . PHE A 1 794 ? 5.380 -28.897 -21.150 1.00 87.94 794 PHE A CA 1
ATOM 6148 C C . PHE A 1 794 ? 4.627 -30.023 -20.442 1.00 87.94 794 PHE A C 1
ATOM 6150 O O . PHE A 1 794 ? 3.474 -30.303 -20.778 1.00 87.94 794 PHE A O 1
ATOM 6157 N N . THR A 1 795 ? 5.280 -30.691 -19.500 1.00 90.00 795 THR A N 1
ATOM 6158 C CA . THR A 1 795 ? 4.661 -31.679 -18.607 1.00 90.00 795 THR A CA 1
ATOM 6159 C C . THR A 1 795 ? 5.007 -31.296 -17.182 1.00 90.00 795 THR A C 1
ATOM 6161 O O . THR A 1 795 ? 6.187 -31.162 -16.876 1.00 90.00 795 THR A O 1
ATOM 6164 N N . PHE A 1 796 ? 3.993 -31.110 -16.352 1.00 89.00 796 PHE A N 1
ATOM 6165 C CA . PHE A 1 796 ? 4.076 -30.893 -14.915 1.00 89.00 796 PHE A CA 1
ATOM 6166 C C . PHE A 1 796 ? 3.663 -32.199 -14.249 1.00 89.00 796 PHE A C 1
ATOM 6168 O O . PHE A 1 796 ? 2.641 -32.759 -14.630 1.00 89.00 796 PHE A O 1
ATOM 6175 N N . ASP A 1 797 ? 4.496 -32.707 -13.352 1.00 84.38 797 ASP A N 1
ATOM 6176 C CA . ASP A 1 797 ? 4.283 -33.966 -12.639 1.00 84.38 797 ASP A CA 1
ATOM 6177 C C . ASP A 1 797 ? 4.372 -33.659 -11.143 1.00 84.38 797 ASP A C 1
ATOM 6179 O O . ASP A 1 797 ? 5.471 -33.625 -10.569 1.00 84.38 797 ASP A O 1
ATOM 6183 N N . ASN A 1 798 ? 3.204 -33.327 -10.578 1.00 84.25 798 ASN A N 1
ATOM 6184 C CA . ASN A 1 798 ? 2.998 -32.825 -9.215 1.00 84.25 798 ASN A CA 1
ATOM 6185 C C . ASN A 1 798 ? 4.004 -31.729 -8.832 1.00 84.25 798 ASN A C 1
ATOM 6187 O O . ASN A 1 798 ? 4.741 -31.862 -7.851 1.00 84.25 798 ASN A O 1
ATOM 6191 N N . LEU A 1 799 ? 4.122 -30.693 -9.670 1.00 85.81 799 LEU A N 1
ATOM 6192 C CA . LEU A 1 799 ? 4.998 -29.561 -9.386 1.00 85.81 799 LEU A CA 1
ATOM 6193 C C . LEU A 1 799 ? 4.344 -28.698 -8.300 1.00 85.81 799 LEU A C 1
ATOM 6195 O O . LEU A 1 799 ? 3.533 -27.824 -8.595 1.00 85.81 799 LEU A O 1
ATOM 6199 N N . ASP A 1 800 ? 4.740 -28.950 -7.059 1.00 83.75 800 ASP A N 1
ATOM 6200 C CA . ASP A 1 800 ? 4.201 -28.300 -5.871 1.00 83.75 800 ASP A CA 1
ATOM 6201 C C . ASP A 1 800 ? 5.036 -27.085 -5.486 1.00 83.75 800 ASP A C 1
ATOM 6203 O O . ASP A 1 800 ? 6.261 -27.171 -5.372 1.00 83.75 800 ASP A O 1
ATOM 6207 N N . ILE A 1 801 ? 4.374 -25.969 -5.207 1.00 83.31 801 ILE A N 1
ATOM 6208 C CA . ILE A 1 801 ? 4.968 -24.746 -4.678 1.00 83.31 801 ILE A CA 1
ATOM 6209 C C . ILE A 1 801 ? 4.219 -24.388 -3.402 1.00 83.31 801 ILE A C 1
ATOM 6211 O O . ILE A 1 801 ? 3.048 -24.031 -3.439 1.00 83.31 801 ILE A O 1
ATOM 6215 N N . GLN A 1 802 ? 4.898 -24.434 -2.265 1.00 86.62 802 GLN A N 1
ATOM 6216 C CA . GLN A 1 802 ? 4.325 -24.040 -0.978 1.00 86.62 802 GLN A CA 1
ATOM 6217 C C . GLN A 1 802 ? 5.098 -22.873 -0.383 1.00 86.62 802 GLN A C 1
ATOM 6219 O O . GLN A 1 802 ? 6.318 -22.829 -0.525 1.00 86.62 802 GLN A O 1
ATOM 6224 N N . TYR A 1 803 ? 4.415 -21.954 0.291 1.00 83.44 803 TYR A N 1
ATOM 6225 C CA . TYR A 1 803 ? 5.030 -20.836 1.002 1.00 83.44 803 TYR A CA 1
ATOM 6226 C C . TYR A 1 803 ? 4.100 -20.275 2.080 1.00 83.44 803 TYR A C 1
ATOM 6228 O O . TYR A 1 803 ? 2.879 -20.365 1.985 1.00 83.44 803 TYR A O 1
ATOM 6236 N N . ASP A 1 804 ? 4.693 -19.660 3.093 1.00 81.56 804 ASP A N 1
ATOM 6237 C CA . ASP A 1 804 ? 4.008 -18.898 4.128 1.00 81.56 804 ASP A CA 1
ATOM 6238 C C . ASP A 1 804 ? 4.130 -17.407 3.841 1.00 81.56 804 ASP A C 1
ATOM 6240 O O . ASP A 1 804 ? 5.204 -16.938 3.485 1.00 81.56 804 ASP A O 1
ATOM 6244 N N . LEU A 1 805 ? 3.053 -16.661 4.036 1.00 69.88 805 LEU A N 1
ATOM 6245 C CA . LEU A 1 805 ? 2.964 -15.215 3.888 1.00 69.88 805 LEU A CA 1
ATOM 6246 C C . LEU A 1 805 ? 2.523 -14.616 5.223 1.00 69.88 805 LEU A C 1
ATOM 6248 O O . LEU A 1 805 ? 1.547 -15.086 5.809 1.00 69.88 805 LEU A O 1
ATOM 6252 N N . ALA A 1 806 ? 3.207 -13.584 5.701 1.00 60.34 806 ALA A N 1
ATOM 6253 C CA . ALA A 1 806 ? 2.795 -12.836 6.883 1.00 60.34 806 ALA A CA 1
ATOM 6254 C C . ALA A 1 806 ? 2.625 -11.355 6.534 1.00 60.34 806 ALA A C 1
ATOM 6256 O O . ALA A 1 806 ? 3.599 -10.699 6.174 1.00 60.34 806 ALA A O 1
ATOM 6257 N N . ILE A 1 807 ? 1.387 -10.865 6.665 1.00 54.81 807 ILE A N 1
ATOM 6258 C CA . ILE A 1 807 ? 1.024 -9.453 6.501 1.00 54.81 807 ILE A CA 1
ATOM 6259 C C . ILE A 1 807 ? 0.427 -8.984 7.828 1.00 54.81 807 ILE A C 1
ATOM 6261 O O . ILE A 1 807 ? -0.627 -9.470 8.258 1.00 54.81 807 ILE A O 1
ATOM 6265 N N . ASP A 1 808 ? 1.116 -8.075 8.511 1.00 61.84 808 ASP A N 1
ATOM 6266 C CA . ASP A 1 808 ? 0.787 -7.618 9.864 1.00 61.84 808 ASP A CA 1
ATOM 6267 C C . ASP A 1 808 ? 0.601 -8.782 10.871 1.00 61.84 808 ASP A C 1
ATOM 6269 O O . ASP A 1 808 ? 1.541 -9.503 11.196 1.00 61.84 808 ASP A O 1
ATOM 6273 N N . THR A 1 809 ? -0.615 -8.991 11.395 1.00 51.41 809 THR A N 1
ATOM 6274 C CA . THR A 1 809 ? -0.942 -10.069 12.360 1.00 51.41 809 THR A CA 1
ATOM 6275 C C . THR A 1 809 ? -1.520 -11.327 11.703 1.00 51.41 809 THR A C 1
ATOM 6277 O O . THR A 1 809 ? -1.916 -12.277 12.389 1.00 51.41 809 THR A O 1
ATOM 6280 N N . ILE A 1 810 ? -1.597 -11.348 10.373 1.00 47.53 810 ILE A N 1
ATOM 6281 C CA . ILE A 1 810 ? -2.231 -12.411 9.600 1.00 47.53 810 ILE A CA 1
ATOM 6282 C C . ILE A 1 810 ? -1.138 -13.256 8.963 1.00 47.53 810 ILE A C 1
ATOM 6284 O O . ILE A 1 810 ? -0.364 -12.765 8.148 1.00 47.53 810 ILE A O 1
ATOM 6288 N N . THR A 1 811 ? -1.097 -14.539 9.308 1.00 73.56 811 THR A N 1
ATOM 6289 C CA . THR A 1 811 ? -0.218 -15.513 8.658 1.00 73.56 811 THR A CA 1
ATOM 6290 C C . THR A 1 811 ? -1.042 -16.393 7.730 1.00 73.56 811 THR A C 1
ATOM 6292 O O . THR A 1 811 ? -2.180 -16.741 8.044 1.00 73.56 811 THR A O 1
ATOM 6295 N N . ALA A 1 812 ? -0.503 -16.740 6.571 1.00 72.56 812 ALA A N 1
ATOM 6296 C CA . ALA A 1 812 ? -1.176 -17.536 5.559 1.00 72.56 812 ALA A CA 1
ATOM 6297 C C . ALA A 1 812 ? -0.217 -18.569 4.967 1.00 72.56 812 ALA A C 1
ATOM 6299 O O . ALA A 1 812 ? 0.802 -18.196 4.409 1.00 72.56 812 ALA A O 1
ATOM 6300 N N . HIS A 1 813 ? -0.558 -19.852 5.049 1.00 85.12 813 HIS A N 1
ATOM 6301 C CA . HIS A 1 813 ? 0.158 -20.931 4.374 1.00 85.12 813 HIS A CA 1
ATOM 6302 C C . HIS A 1 813 ? -0.522 -21.235 3.045 1.00 85.12 813 HIS A C 1
ATOM 6304 O O . HIS A 1 813 ? -1.691 -21.621 3.044 1.00 85.12 813 HIS A O 1
ATOM 6310 N N . SER A 1 814 ? 0.182 -21.072 1.932 1.00 78.94 814 SER A N 1
ATOM 6311 C CA . SER A 1 814 ? -0.323 -21.348 0.586 1.00 78.94 814 SER A CA 1
ATOM 6312 C C . SER A 1 814 ? 0.412 -22.528 -0.037 1.00 78.94 814 SER A C 1
ATOM 6314 O O . SER A 1 814 ? 1.636 -22.601 0.039 1.00 78.94 814 SER A O 1
ATOM 6316 N N . ILE A 1 815 ? -0.330 -23.428 -0.675 1.00 83.19 815 ILE A N 1
ATOM 6317 C CA . ILE A 1 815 ? 0.183 -24.546 -1.473 1.00 83.19 815 ILE A CA 1
ATOM 6318 C C . ILE A 1 815 ? -0.435 -24.439 -2.863 1.00 83.19 815 ILE A C 1
ATOM 6320 O O . ILE A 1 815 ? -1.644 -24.272 -2.975 1.00 83.19 815 ILE A O 1
ATOM 6324 N N . ILE A 1 816 ? 0.388 -24.534 -3.899 1.00 80.69 816 ILE A N 1
ATOM 6325 C CA . ILE A 1 816 ? -0.004 -24.567 -5.305 1.00 80.69 816 ILE A CA 1
ATOM 6326 C C . ILE A 1 816 ? 0.504 -25.890 -5.880 1.00 80.69 816 ILE A C 1
ATOM 6328 O O . ILE A 1 816 ? 1.713 -26.071 -5.982 1.00 80.69 816 ILE A O 1
ATOM 6332 N N . ASP A 1 817 ? -0.395 -26.795 -6.245 1.00 82.94 817 ASP A N 1
ATOM 6333 C CA . ASP A 1 817 ? -0.096 -28.071 -6.905 1.00 82.94 817 ASP A CA 1
ATOM 6334 C C . ASP A 1 817 ? -0.420 -27.949 -8.396 1.00 82.94 817 ASP A C 1
ATOM 6336 O O . ASP A 1 817 ? -1.543 -27.602 -8.778 1.00 82.94 817 ASP A O 1
ATOM 6340 N N . ILE A 1 818 ? 0.581 -28.186 -9.242 1.00 82.12 818 ILE A N 1
ATOM 6341 C CA . ILE A 1 818 ? 0.456 -28.124 -10.695 1.00 82.12 818 ILE A CA 1
ATOM 6342 C C . ILE A 1 818 ? 0.695 -29.520 -11.269 1.00 82.12 818 ILE A C 1
ATOM 6344 O O . ILE A 1 818 ? 1.832 -30.001 -11.328 1.00 82.12 818 ILE A O 1
ATOM 6348 N N . ASP A 1 819 ? -0.364 -30.114 -11.812 1.00 86.12 819 ASP A N 1
ATOM 6349 C CA . ASP A 1 819 ? -0.294 -31.380 -12.541 1.00 86.12 819 ASP A CA 1
ATOM 6350 C C . ASP A 1 819 ? -0.964 -31.246 -13.908 1.00 86.12 819 ASP A C 1
ATOM 6352 O O . ASP A 1 819 ? -2.076 -30.724 -14.044 1.00 86.12 819 ASP A O 1
ATOM 6356 N N . GLY A 1 820 ? -0.282 -31.702 -14.958 1.00 87.12 820 GLY A N 1
ATOM 6357 C CA . GLY A 1 820 ? -0.828 -31.629 -16.305 1.00 87.12 820 GLY A CA 1
ATOM 6358 C C . GLY A 1 820 ? 0.183 -31.473 -17.424 1.00 87.12 820 GLY A C 1
ATOM 6359 O O . GLY A 1 820 ? 1.396 -31.579 -17.276 1.00 87.12 820 GLY A O 1
ATOM 6360 N N . THR A 1 821 ? -0.329 -31.214 -18.622 1.00 87.94 821 THR A N 1
ATOM 6361 C CA . THR A 1 821 ? 0.495 -31.022 -19.812 1.00 87.94 821 THR A CA 1
ATOM 6362 C C . THR A 1 821 ? -0.020 -29.885 -20.665 1.00 87.94 821 THR A C 1
ATOM 6364 O O . THR A 1 821 ? -1.226 -29.769 -20.855 1.00 87.94 821 THR A O 1
ATOM 6367 N N . THR A 1 822 ? 0.895 -29.119 -21.255 1.00 83.19 822 THR A N 1
ATOM 6368 C CA . THR A 1 822 ? 0.591 -28.072 -22.236 1.00 83.19 822 THR A CA 1
ATOM 6369 C C . THR A 1 822 ? 1.335 -28.370 -23.524 1.00 83.19 822 THR A C 1
ATOM 6371 O O . THR A 1 822 ? 2.561 -28.409 -23.545 1.00 83.19 822 THR A O 1
ATOM 6374 N N . THR A 1 823 ? 0.607 -28.592 -24.617 1.00 85.81 823 THR A N 1
ATOM 6375 C CA . THR A 1 823 ? 1.183 -28.991 -25.909 1.00 85.81 823 THR A CA 1
ATOM 6376 C C . THR A 1 823 ? 0.830 -27.983 -26.995 1.00 85.81 823 THR A C 1
ATOM 6378 O O . THR A 1 823 ? -0.345 -27.737 -27.241 1.00 85.81 823 THR A O 1
ATOM 6381 N N . GLY A 1 824 ? 1.819 -27.428 -27.691 1.00 81.19 824 GLY A N 1
ATOM 6382 C CA . GLY A 1 824 ? 1.611 -26.428 -28.743 1.00 81.19 824 GLY A CA 1
ATOM 6383 C C . GLY A 1 824 ? 2.620 -26.543 -29.881 1.00 81.19 824 GLY A C 1
ATOM 6384 O O . GLY A 1 824 ? 3.537 -27.363 -29.849 1.00 81.19 824 GLY A O 1
ATOM 6385 N N . THR A 1 825 ? 2.453 -25.722 -30.917 1.00 84.19 825 THR A N 1
ATOM 6386 C CA . THR A 1 825 ? 3.380 -25.691 -32.061 1.00 84.19 825 THR A CA 1
ATOM 6387 C C . THR A 1 825 ? 4.443 -24.619 -31.851 1.00 84.19 825 THR A C 1
ATOM 6389 O O . THR A 1 825 ? 4.110 -23.443 -31.752 1.00 84.19 825 THR A O 1
ATOM 6392 N N . VAL A 1 826 ? 5.716 -24.998 -31.807 1.00 84.56 826 VAL A N 1
ATOM 6393 C CA . VAL A 1 826 ? 6.858 -24.082 -31.700 1.00 84.56 826 VAL A CA 1
ATOM 6394 C C . VAL A 1 826 ? 7.131 -23.449 -33.063 1.00 84.56 826 VAL A C 1
ATOM 6396 O O . VAL A 1 826 ? 7.380 -24.147 -34.044 1.00 84.56 826 VAL A O 1
ATOM 6399 N N . VAL A 1 827 ? 7.089 -22.119 -33.123 1.00 80.56 827 VAL A N 1
ATOM 6400 C CA . VAL A 1 827 ? 7.357 -21.327 -34.330 1.00 80.56 827 VAL A CA 1
ATOM 6401 C C . VAL A 1 827 ? 8.499 -20.356 -34.051 1.00 80.56 827 VAL A C 1
ATOM 6403 O O . VAL A 1 827 ? 8.344 -19.448 -33.242 1.00 80.56 827 VAL A O 1
ATOM 6406 N N . MET A 1 828 ? 9.640 -20.535 -34.717 1.00 79.00 828 MET A N 1
ATOM 6407 C CA . MET A 1 828 ? 10.837 -19.713 -34.494 1.00 79.00 828 MET A CA 1
ATOM 6408 C C . MET A 1 828 ? 10.646 -18.256 -34.941 1.00 79.00 828 MET A C 1
ATOM 6410 O O . MET A 1 828 ? 9.961 -17.983 -35.931 1.00 79.00 828 MET A O 1
ATOM 6414 N N . GLY A 1 829 ? 11.271 -17.325 -34.216 1.00 58.16 829 GLY A N 1
ATOM 6415 C CA . GLY A 1 829 ? 11.377 -15.919 -34.605 1.00 58.16 829 GLY A CA 1
ATOM 6416 C C . GLY A 1 829 ? 12.382 -15.687 -35.742 1.00 58.16 829 GLY A C 1
ATOM 6417 O O . GLY A 1 829 ? 13.174 -16.560 -36.084 1.00 58.16 829 GLY A O 1
ATOM 6418 N N . SER A 1 830 ? 12.355 -14.490 -36.339 1.00 46.16 830 SER A N 1
ATOM 6419 C CA . SER A 1 830 ? 13.240 -14.106 -37.454 1.00 46.16 830 SER A CA 1
ATOM 6420 C C . SER A 1 830 ? 14.695 -13.836 -37.045 1.00 46.16 830 SER A C 1
ATOM 6422 O O . SER A 1 830 ? 15.573 -13.817 -37.903 1.00 46.16 830 SER A O 1
ATOM 6424 N N . THR A 1 831 ? 14.951 -13.630 -35.752 1.00 49.16 831 THR A N 1
ATOM 6425 C CA . THR A 1 831 ? 16.279 -13.566 -35.125 1.00 49.16 831 THR A CA 1
ATOM 6426 C C . THR A 1 831 ? 16.398 -14.748 -34.159 1.00 49.16 831 THR A C 1
ATOM 6428 O O . THR A 1 831 ? 15.452 -15.016 -33.418 1.00 49.16 831 THR A O 1
ATOM 6431 N N . GLY A 1 832 ? 17.509 -15.491 -34.198 1.00 55.53 832 GLY A N 1
ATOM 6432 C CA . GLY A 1 832 ? 17.719 -16.665 -33.337 1.00 55.53 832 GLY A CA 1
ATOM 6433 C C . GLY A 1 832 ? 17.635 -16.332 -31.840 1.00 55.53 832 GLY A C 1
ATOM 6434 O O . GLY A 1 832 ? 17.869 -15.189 -31.459 1.00 55.53 832 GLY A O 1
ATOM 6435 N N . GLY A 1 833 ? 17.295 -17.327 -31.011 1.00 71.81 833 GLY A N 1
ATOM 6436 C CA . GLY A 1 833 ? 17.113 -17.162 -29.559 1.00 71.81 833 GLY A CA 1
ATOM 6437 C C . GLY A 1 833 ? 15.678 -16.863 -29.117 1.00 71.81 833 GLY A C 1
ATOM 6438 O O . GLY A 1 833 ? 15.437 -16.641 -27.936 1.00 71.81 833 GLY A O 1
ATOM 6439 N N . ASN A 1 834 ? 14.703 -16.860 -30.036 1.00 77.19 834 ASN A N 1
ATOM 6440 C CA . ASN A 1 834 ? 13.307 -16.539 -29.725 1.00 77.19 834 ASN A CA 1
ATOM 6441 C C . ASN A 1 834 ? 12.353 -17.495 -30.472 1.00 77.19 834 ASN A C 1
ATOM 6443 O O . ASN A 1 834 ? 12.572 -17.793 -31.650 1.00 77.19 834 ASN A O 1
ATOM 6447 N N . PHE A 1 835 ? 11.253 -17.928 -29.851 1.00 81.00 835 PHE A N 1
ATOM 6448 C CA . PHE A 1 835 ? 10.164 -18.656 -30.517 1.00 81.00 835 PHE A CA 1
ATOM 6449 C C . PHE A 1 835 ? 8.783 -18.310 -29.944 1.00 81.00 835 PHE A C 1
ATOM 6451 O O . PHE A 1 835 ? 8.659 -17.716 -28.879 1.00 81.00 835 PHE A O 1
ATOM 6458 N N . VAL A 1 836 ? 7.723 -18.695 -30.655 1.00 77.38 836 VAL A N 1
ATOM 6459 C CA . VAL A 1 836 ? 6.330 -18.585 -30.211 1.00 77.38 836 VAL A CA 1
ATOM 6460 C C . VAL A 1 836 ? 5.707 -19.974 -30.110 1.00 77.38 836 VAL A C 1
ATOM 6462 O O . VAL A 1 836 ? 5.700 -20.713 -31.095 1.00 77.38 836 VAL A O 1
ATOM 6465 N N . LEU A 1 837 ? 5.152 -20.329 -28.949 1.00 76.88 837 LEU A N 1
ATOM 6466 C CA . LEU A 1 837 ? 4.325 -21.528 -28.790 1.00 76.88 837 LEU A CA 1
ATOM 6467 C C . LEU A 1 837 ? 2.886 -21.196 -29.209 1.00 76.88 837 LEU A C 1
ATOM 6469 O O . LEU A 1 837 ? 2.170 -20.502 -28.489 1.00 76.88 837 LEU A O 1
ATOM 6473 N N . LYS A 1 838 ? 2.478 -21.646 -30.399 1.00 74.56 838 LYS A N 1
ATOM 6474 C CA . LYS A 1 838 ? 1.165 -21.365 -30.998 1.00 74.56 838 LYS A CA 1
ATOM 6475 C C . LYS A 1 838 ? 0.138 -22.444 -30.689 1.00 74.56 838 LYS A C 1
ATOM 6477 O O . LYS A 1 838 ? 0.450 -23.636 -30.760 1.00 74.56 838 LYS A O 1
ATOM 6482 N N . ASN A 1 839 ? -1.105 -22.013 -30.483 1.00 71.69 839 ASN A N 1
ATOM 6483 C CA . ASN A 1 839 ? -2.267 -22.865 -30.218 1.00 71.69 839 ASN A CA 1
ATOM 6484 C C . ASN A 1 839 ? -2.000 -23.923 -29.126 1.00 71.69 839 ASN A C 1
ATOM 6486 O O . ASN A 1 839 ? -2.220 -25.113 -29.384 1.00 71.69 839 ASN A O 1
ATOM 6490 N N . PRO A 1 840 ? -1.470 -23.528 -27.951 1.00 74.38 840 PRO A N 1
ATOM 6491 C CA . PRO A 1 840 ? -1.251 -24.469 -26.865 1.00 74.38 840 PRO A CA 1
ATOM 6492 C C . PRO A 1 840 ? -2.582 -25.112 -26.445 1.00 74.38 840 PRO A C 1
ATOM 6494 O O . PRO A 1 840 ? -3.608 -24.446 -26.336 1.00 74.38 840 PRO A O 1
ATOM 6497 N N . LYS A 1 841 ? -2.565 -26.429 -26.248 1.00 77.00 841 LYS A N 1
ATOM 6498 C CA . LYS A 1 841 ? -3.650 -27.217 -25.664 1.00 77.00 841 LYS A CA 1
ATOM 6499 C C . LYS A 1 841 ? -3.170 -27.757 -24.329 1.00 77.00 841 LYS A C 1
ATOM 6501 O O . LYS A 1 841 ? -2.222 -28.547 -24.312 1.00 77.00 841 LYS A O 1
ATOM 6506 N N . SER A 1 842 ? -3.824 -27.340 -23.255 1.00 78.12 842 SER A N 1
ATOM 6507 C CA . SER A 1 842 ? -3.491 -27.767 -21.899 1.00 78.12 842 SER A CA 1
ATOM 6508 C C . SER A 1 842 ? -4.490 -28.806 -21.388 1.00 78.12 842 SER A C 1
ATOM 6510 O O . SER A 1 842 ? -5.659 -28.796 -21.772 1.00 78.12 842 SER A O 1
ATOM 6512 N N . SER A 1 843 ? -4.031 -29.724 -20.545 1.00 79.06 843 SER A N 1
ATOM 6513 C CA . SER A 1 843 ? -4.862 -30.688 -19.820 1.00 79.06 843 SER A CA 1
ATOM 6514 C C . SER A 1 843 ? -4.266 -30.920 -18.439 1.00 79.06 843 SER A C 1
ATOM 6516 O O . SER A 1 843 ? -3.092 -31.275 -18.367 1.00 79.06 843 SER A O 1
ATOM 6518 N N . GLY A 1 844 ? -5.054 -30.771 -17.381 1.00 75.31 844 GLY A N 1
ATOM 6519 C CA . GLY A 1 844 ? -4.578 -30.832 -15.998 1.00 75.31 844 GLY A CA 1
ATOM 6520 C C . GLY A 1 844 ? -5.088 -29.644 -15.191 1.00 75.31 844 GLY A C 1
ATOM 6521 O O . GLY A 1 844 ? -5.829 -28.817 -15.727 1.00 75.31 844 GLY A O 1
ATOM 6522 N N . GLN A 1 845 ? -4.715 -29.574 -13.920 1.00 75.00 845 GLN A N 1
ATOM 6523 C CA . GLN A 1 845 ? -5.258 -28.611 -12.965 1.00 75.00 845 GLN A CA 1
ATOM 6524 C C . GLN A 1 845 ? -4.137 -27.912 -12.208 1.00 75.00 845 GLN A C 1
ATOM 6526 O O . GLN A 1 845 ? -3.096 -28.507 -11.934 1.00 75.00 845 GLN A O 1
ATOM 6531 N N . VAL A 1 846 ? -4.383 -26.651 -11.871 1.00 69.44 846 VAL A N 1
ATOM 6532 C CA . VAL A 1 846 ? -3.635 -25.941 -10.841 1.00 69.44 846 VAL A CA 1
ATOM 6533 C C . VAL A 1 846 ? -4.542 -25.863 -9.631 1.00 69.44 846 VAL A C 1
ATOM 6535 O O . VAL A 1 846 ? -5.629 -25.285 -9.707 1.00 69.44 846 VAL A O 1
ATOM 6538 N N . LYS A 1 847 ? -4.118 -26.472 -8.531 1.00 79.12 847 LYS A N 1
ATOM 6539 C CA . LYS A 1 847 ? -4.862 -26.453 -7.277 1.00 79.12 847 LYS A CA 1
ATOM 6540 C C . LYS A 1 847 ? -4.167 -25.549 -6.296 1.00 79.12 847 LYS A C 1
ATOM 6542 O O . LYS A 1 847 ? -2.983 -25.734 -6.042 1.00 79.12 847 LYS A O 1
ATOM 6547 N N . THR A 1 848 ? -4.887 -24.576 -5.758 1.00 75.25 848 THR A N 1
ATOM 6548 C CA . THR A 1 848 ? -4.304 -23.629 -4.805 1.00 75.25 848 THR A CA 1
ATOM 6549 C C . THR A 1 848 ? -5.061 -23.695 -3.503 1.00 75.25 848 THR A C 1
ATOM 6551 O O . THR A 1 848 ? -6.257 -23.436 -3.479 1.00 75.25 848 THR A O 1
ATOM 6554 N N . THR A 1 849 ? -4.363 -23.962 -2.408 1.00 78.62 849 THR A N 1
ATOM 6555 C CA . THR A 1 849 ? -4.935 -24.011 -1.065 1.00 78.62 849 THR A CA 1
ATOM 6556 C C . THR A 1 849 ? -4.213 -23.013 -0.171 1.00 78.62 849 THR A C 1
ATOM 6558 O O . THR A 1 849 ? -3.037 -23.195 0.133 1.00 78.62 849 THR A O 1
ATOM 6561 N N . THR A 1 850 ? -4.916 -21.984 0.304 1.00 76.19 850 THR A N 1
ATOM 6562 C CA . THR A 1 850 ? -4.375 -20.982 1.234 1.00 76.19 850 THR A CA 1
ATOM 6563 C C . THR A 1 850 ? -5.093 -21.036 2.579 1.00 76.19 850 THR A C 1
ATOM 6565 O O . THR A 1 850 ? -6.259 -20.668 2.706 1.00 76.19 850 THR A O 1
ATOM 6568 N N . THR A 1 851 ? -4.385 -21.455 3.623 1.00 76.94 851 THR A N 1
ATOM 6569 C CA . THR A 1 851 ? -4.883 -21.497 5.003 1.00 76.94 851 THR A CA 1
ATOM 6570 C C . THR A 1 851 ? -4.410 -20.260 5.750 1.00 76.94 851 THR A C 1
ATOM 6572 O O . THR A 1 851 ? -3.209 -20.043 5.847 1.00 76.94 851 THR A O 1
ATOM 6575 N N . THR A 1 852 ? -5.318 -19.451 6.297 1.00 74.56 852 THR A N 1
ATOM 6576 C CA . THR A 1 852 ? -4.954 -18.199 6.990 1.00 74.56 852 THR A CA 1
ATOM 6577 C C . THR A 1 852 ? -5.222 -18.276 8.490 1.00 74.56 852 THR A C 1
ATOM 6579 O O . THR A 1 852 ? -6.151 -18.954 8.921 1.00 74.56 852 THR A O 1
ATOM 6582 N N . SER A 1 853 ? -4.491 -17.514 9.305 1.00 63.69 853 SER A N 1
ATOM 6583 C CA . SER A 1 853 ? -4.757 -17.377 10.746 1.00 63.69 853 SER A CA 1
ATOM 6584 C C . SER A 1 853 ? -6.125 -16.746 11.041 1.00 63.69 853 SER A C 1
ATOM 6586 O O . SER A 1 853 ? -6.638 -16.855 12.156 1.00 63.69 853 SER A O 1
ATOM 6588 N N . LEU A 1 854 ? -6.747 -16.126 10.031 1.00 48.66 854 LEU A N 1
ATOM 6589 C CA . LEU A 1 854 ? -8.077 -15.535 10.088 1.00 48.66 854 LEU A CA 1
ATOM 6590 C C . LEU A 1 854 ? -9.210 -16.499 9.739 1.00 48.66 854 LEU A C 1
ATOM 6592 O O . LEU A 1 854 ? -10.363 -16.117 9.957 1.00 48.66 854 LEU A O 1
ATOM 6596 N N . THR A 1 855 ? -8.954 -17.697 9.194 1.00 44.38 855 THR A N 1
ATOM 6597 C CA . THR A 1 855 ? -10.008 -18.684 8.897 1.00 44.38 855 THR A CA 1
ATOM 6598 C C . THR A 1 855 ? -9.564 -20.147 9.104 1.00 44.38 855 THR A C 1
ATOM 6600 O O . THR A 1 855 ? -8.571 -20.551 8.516 1.00 44.38 855 THR A O 1
ATOM 6603 N N . PRO A 1 856 ? -10.292 -20.976 9.887 1.00 47.25 856 PRO A N 1
ATOM 6604 C CA . PRO A 1 856 ? -10.022 -22.399 10.081 1.00 47.25 856 PRO A CA 1
ATOM 6605 C C . PRO A 1 856 ? -10.207 -23.256 8.823 1.00 47.25 856 PRO A C 1
ATOM 6607 O O . PRO A 1 856 ? -9.514 -24.261 8.712 1.00 47.25 856 PRO A O 1
ATOM 6610 N N . ASP A 1 857 ? -11.089 -22.877 7.890 1.00 56.31 857 ASP A N 1
ATOM 6611 C CA . ASP A 1 857 ? -11.236 -23.590 6.614 1.00 56.31 857 ASP A CA 1
ATOM 6612 C C . ASP A 1 857 ? -10.275 -22.994 5.553 1.00 56.31 857 ASP A C 1
ATOM 6614 O O . ASP A 1 857 ? -10.254 -21.761 5.397 1.00 56.31 857 ASP A O 1
ATOM 6618 N N . PRO A 1 858 ? -9.483 -23.819 4.832 1.00 65.00 858 PRO A N 1
ATOM 6619 C CA . PRO A 1 858 ? -8.597 -23.360 3.764 1.00 65.00 858 PRO A CA 1
ATOM 6620 C C . PRO A 1 858 ? -9.370 -22.701 2.618 1.00 65.00 858 PRO A C 1
ATOM 6622 O O . PRO A 1 858 ? -10.481 -23.096 2.270 1.00 65.00 858 PRO A O 1
ATOM 6625 N N . ILE A 1 859 ? -8.782 -21.667 2.028 1.00 60.47 859 ILE A N 1
ATOM 6626 C CA . ILE A 1 859 ? -9.306 -21.002 0.839 1.00 60.47 859 ILE A CA 1
ATOM 6627 C C . ILE A 1 859 ? -8.756 -21.750 -0.372 1.00 60.47 859 ILE A C 1
ATOM 6629 O O . ILE A 1 859 ? -7.558 -21.674 -0.633 1.00 60.47 859 ILE A O 1
ATOM 6633 N N . GLU A 1 860 ? -9.621 -22.459 -1.089 1.00 65.19 860 GLU A N 1
ATOM 6634 C CA . GLU A 1 860 ? -9.253 -23.146 -2.326 1.00 65.19 860 GLU A CA 1
ATOM 6635 C C . GLU A 1 860 ? -9.579 -22.284 -3.548 1.00 65.19 860 GLU A C 1
ATOM 6637 O O . GLU A 1 860 ? -10.650 -21.678 -3.630 1.00 65.19 860 GLU A O 1
ATOM 6642 N N . LEU A 1 861 ? -8.625 -22.191 -4.470 1.00 55.62 861 LEU A N 1
ATOM 6643 C CA . LEU A 1 861 ? -8.697 -21.417 -5.706 1.00 55.62 861 LEU A CA 1
ATOM 6644 C C . LEU A 1 861 ? -8.124 -22.262 -6.844 1.00 55.62 861 LEU A C 1
ATOM 6646 O O . LEU A 1 861 ? -7.028 -22.009 -7.344 1.00 55.62 861 LEU A O 1
ATOM 6650 N N . ASP A 1 862 ? -8.879 -23.286 -7.220 1.00 68.94 862 ASP A N 1
ATOM 6651 C CA . ASP A 1 862 ? -8.499 -24.219 -8.273 1.00 68.94 862 ASP A CA 1
ATOM 6652 C C . ASP A 1 862 ? -8.923 -23.689 -9.644 1.00 68.94 862 ASP A C 1
ATOM 6654 O O . ASP A 1 862 ? -10.023 -23.152 -9.816 1.00 68.94 862 ASP A O 1
ATOM 6658 N N . PHE A 1 863 ? -8.064 -23.863 -10.641 1.00 55.31 863 PHE A N 1
ATOM 6659 C CA . PHE A 1 863 ? -8.355 -23.494 -12.023 1.00 55.31 863 PHE A CA 1
ATOM 6660 C C . PHE A 1 863 ? -7.729 -24.485 -13.003 1.00 55.31 863 PHE A C 1
ATOM 6662 O O . PHE A 1 863 ? -6.735 -25.159 -12.719 1.00 55.31 863 PHE A O 1
ATOM 6669 N N . ASP A 1 864 ? -8.331 -24.597 -14.186 1.00 60.81 864 ASP A N 1
ATOM 6670 C CA . ASP A 1 864 ? -7.786 -25.446 -15.237 1.00 60.81 864 ASP A CA 1
ATOM 6671 C C . ASP A 1 864 ? -6.531 -24.787 -15.829 1.00 60.81 864 ASP A C 1
ATOM 6673 O O . ASP A 1 864 ? -6.508 -23.590 -16.124 1.00 60.81 864 ASP A O 1
ATOM 6677 N N . LEU A 1 865 ? -5.500 -25.591 -16.116 1.00 61.25 865 LEU A N 1
ATOM 6678 C CA . LEU A 1 865 ? -4.231 -25.145 -16.728 1.00 61.25 865 LEU A CA 1
ATOM 6679 C C . LEU A 1 865 ? -4.420 -24.462 -18.114 1.00 61.25 865 LEU A C 1
ATOM 6681 O O . LEU A 1 865 ? -3.473 -23.969 -18.729 1.00 61.25 865 LEU A O 1
ATOM 6685 N N . LEU A 1 866 ? -5.645 -24.482 -18.647 1.00 50.41 866 LEU A N 1
ATOM 6686 C CA . LEU A 1 866 ? -6.079 -23.832 -19.885 1.00 50.41 866 LEU A CA 1
ATOM 6687 C C . LEU A 1 866 ? -6.243 -22.307 -19.752 1.00 50.41 866 LEU A C 1
ATOM 6689 O O . LEU A 1 866 ? -6.095 -21.624 -20.764 1.00 50.41 866 LEU A O 1
ATOM 6693 N N . ASP A 1 867 ? -6.498 -21.775 -18.552 1.00 43.50 867 ASP A N 1
ATOM 6694 C CA . ASP A 1 867 ? -6.869 -20.362 -18.362 1.00 43.50 867 ASP A CA 1
ATOM 6695 C C . ASP A 1 867 ? -5.667 -19.395 -18.275 1.00 43.50 867 ASP A C 1
ATOM 6697 O O . ASP A 1 867 ? -5.833 -18.188 -18.454 1.00 43.50 867 ASP A O 1
ATOM 6701 N N . GLU A 1 868 ? -4.439 -19.898 -18.086 1.00 46.31 868 GLU A N 1
ATOM 6702 C CA . GLU A 1 868 ? -3.229 -19.058 -17.972 1.00 46.31 868 GLU A CA 1
ATOM 6703 C C . GLU A 1 868 ? -2.528 -18.746 -19.304 1.00 46.31 868 GLU A C 1
ATOM 6705 O O . GLU A 1 868 ? -1.815 -17.745 -19.430 1.00 46.31 868 GLU A O 1
ATOM 6710 N N . TYR A 1 869 ? -2.713 -19.581 -20.329 1.00 50.59 869 TYR A N 1
ATOM 6711 C CA . TYR A 1 869 ? -1.956 -19.472 -21.576 1.00 50.59 869 TYR A CA 1
ATOM 6712 C C . TYR A 1 869 ? -2.858 -19.016 -22.726 1.00 50.59 869 TYR A C 1
ATOM 6714 O O . TYR A 1 869 ? -3.674 -19.769 -23.252 1.00 50.59 869 TYR A O 1
ATOM 6722 N N . GLY A 1 870 ? -2.678 -17.761 -23.155 1.00 49.19 870 GLY A N 1
ATOM 6723 C CA . GLY A 1 870 ? -3.332 -17.213 -24.347 1.00 49.19 870 GLY A CA 1
ATOM 6724 C C . GLY A 1 870 ? -2.966 -17.967 -25.642 1.00 49.19 870 GLY A C 1
ATOM 6725 O O . GLY A 1 870 ? -2.113 -18.855 -25.643 1.00 49.19 870 GLY A O 1
ATOM 6726 N N . PRO A 1 871 ? -3.544 -17.597 -26.802 1.00 50.66 871 PRO A N 1
ATOM 6727 C CA . PRO A 1 871 ? -3.391 -18.361 -28.048 1.00 50.66 871 PRO A CA 1
ATOM 6728 C C . PRO A 1 871 ? -1.940 -18.462 -28.557 1.00 50.66 871 PRO A C 1
ATOM 6730 O O . PRO A 1 871 ? -1.643 -19.326 -29.385 1.00 50.66 871 PRO A O 1
ATOM 6733 N N . ASN A 1 872 ? -1.047 -17.588 -28.075 1.00 62.78 872 ASN A N 1
ATOM 6734 C CA . ASN A 1 872 ? 0.380 -17.570 -28.382 1.00 62.78 872 ASN A CA 1
ATOM 6735 C C . ASN A 1 872 ? 1.195 -17.166 -27.142 1.00 62.78 872 ASN A C 1
ATOM 6737 O O . ASN A 1 872 ? 0.863 -16.175 -26.492 1.00 62.78 872 ASN A O 1
ATOM 6741 N N . VAL A 1 873 ? 2.305 -17.859 -26.885 1.00 66.31 873 VAL A N 1
ATOM 6742 C CA . VAL A 1 873 ? 3.281 -17.498 -25.839 1.00 66.31 873 VAL A CA 1
ATOM 6743 C C . VAL A 1 873 ? 4.609 -17.159 -26.504 1.00 66.31 873 VAL A C 1
ATOM 6745 O O . VAL A 1 873 ? 5.151 -18.004 -27.219 1.00 66.31 873 VAL A O 1
ATOM 6748 N N . ALA A 1 874 ? 5.120 -15.941 -26.306 1.00 68.25 874 ALA A N 1
ATOM 6749 C CA . ALA A 1 874 ? 6.418 -15.530 -26.835 1.00 68.25 874 ALA A CA 1
ATOM 6750 C C . ALA A 1 874 ? 7.519 -15.906 -25.840 1.00 68.25 874 ALA A C 1
ATOM 6752 O O . ALA A 1 874 ? 7.450 -15.546 -24.667 1.00 68.25 874 ALA A O 1
ATOM 6753 N N . VAL A 1 875 ? 8.522 -16.641 -26.307 1.00 73.69 875 VAL A N 1
ATOM 6754 C CA . VAL A 1 875 ? 9.582 -17.200 -25.473 1.00 73.69 875 VAL A CA 1
ATOM 6755 C C . VAL A 1 875 ? 10.936 -16.792 -26.029 1.00 73.69 875 VAL A C 1
ATOM 6757 O O . VAL A 1 875 ? 11.287 -17.152 -27.153 1.00 73.69 875 VAL A O 1
ATOM 6760 N N . SER A 1 876 ? 11.707 -16.072 -25.225 1.00 76.31 876 SER A N 1
ATOM 6761 C CA . SER A 1 876 ? 13.137 -15.868 -25.460 1.00 76.31 876 SER A CA 1
ATOM 6762 C C . SER A 1 876 ? 13.901 -16.983 -24.760 1.00 76.31 876 SER A C 1
ATOM 6764 O O . SER A 1 876 ? 13.534 -17.379 -23.656 1.00 76.31 876 SER A O 1
ATOM 6766 N N . TYR A 1 877 ? 14.938 -17.524 -25.381 1.00 82.94 877 TYR A N 1
ATOM 6767 C CA . TYR A 1 877 ? 15.710 -18.619 -24.818 1.00 82.94 877 TYR A CA 1
ATOM 6768 C C . TYR A 1 877 ? 17.197 -18.501 -25.143 1.00 82.94 877 TYR A C 1
ATOM 6770 O O . TYR A 1 877 ? 17.601 -18.071 -26.223 1.00 82.94 877 TYR A O 1
ATOM 6778 N N . THR A 1 878 ? 18.017 -18.953 -24.204 1.00 81.12 878 THR A N 1
ATOM 6779 C CA . THR A 1 878 ? 19.444 -19.206 -24.401 1.00 81.12 878 THR A CA 1
ATOM 6780 C C . THR A 1 878 ? 19.703 -20.678 -24.149 1.00 81.12 878 THR A C 1
ATOM 6782 O O . THR A 1 878 ? 19.093 -21.301 -23.282 1.00 81.12 878 THR A O 1
ATOM 6785 N N . CYS A 1 879 ? 20.545 -21.287 -24.972 1.00 78.56 879 CYS A N 1
ATOM 6786 C CA . CYS A 1 879 ? 20.584 -22.736 -25.062 1.00 78.56 879 CYS A CA 1
ATOM 6787 C C . CYS A 1 879 ? 21.960 -23.218 -25.494 1.00 78.56 879 CYS A C 1
ATOM 6789 O O . CYS A 1 879 ? 22.609 -22.633 -26.359 1.00 78.56 879 CYS A O 1
ATOM 6791 N N . SER A 1 880 ? 22.399 -24.296 -24.856 1.00 82.50 880 SER A N 1
ATOM 6792 C CA . SER A 1 880 ? 23.679 -24.964 -25.071 1.00 82.50 880 SER A CA 1
ATOM 6793 C C . SER A 1 880 ? 23.453 -26.469 -25.229 1.00 82.50 880 SER A C 1
ATOM 6795 O O . SER A 1 880 ? 22.318 -26.944 -25.284 1.00 82.50 880 SER A O 1
ATOM 6797 N N . SER A 1 881 ? 24.523 -27.265 -25.280 1.00 76.88 881 SER A N 1
ATOM 6798 C CA . SER A 1 881 ? 24.393 -28.725 -25.340 1.00 76.88 881 SER A CA 1
ATOM 6799 C C . SER A 1 881 ? 23.781 -29.346 -24.077 1.00 76.88 881 SER A C 1
ATOM 6801 O O . SER A 1 881 ? 23.271 -30.461 -24.165 1.00 76.88 881 SER A O 1
ATOM 6803 N N . THR A 1 882 ? 23.826 -28.661 -22.927 1.00 80.75 882 THR A N 1
ATOM 6804 C CA . THR A 1 882 ? 23.458 -29.235 -21.614 1.00 80.75 882 THR A CA 1
ATOM 6805 C C . THR A 1 882 ? 22.563 -28.354 -20.745 1.00 80.75 882 THR A C 1
ATOM 6807 O O . THR A 1 882 ? 21.955 -28.871 -19.811 1.00 80.75 882 THR A O 1
ATOM 6810 N N . ALA A 1 883 ? 22.453 -27.059 -21.041 1.00 84.62 883 ALA A N 1
ATOM 6811 C CA . ALA A 1 883 ? 21.627 -26.110 -20.298 1.00 84.62 883 ALA A CA 1
ATOM 6812 C C . ALA A 1 883 ? 20.745 -25.291 -21.243 1.00 84.62 883 ALA A C 1
ATOM 6814 O O . ALA A 1 883 ? 21.188 -24.908 -22.333 1.00 84.62 883 ALA A O 1
ATOM 6815 N N . LEU A 1 884 ? 19.527 -25.014 -20.796 1.00 86.94 884 LEU A N 1
ATOM 6816 C CA . LEU A 1 884 ? 18.534 -24.208 -21.492 1.00 86.94 884 LEU A CA 1
ATOM 6817 C C . LEU A 1 884 ? 17.910 -23.250 -20.478 1.00 86.94 884 LEU A C 1
ATOM 6819 O O . LEU A 1 884 ? 17.473 -23.685 -19.421 1.00 86.94 884 LEU A O 1
ATOM 6823 N N . THR A 1 885 ? 17.839 -21.966 -20.798 1.00 81.94 885 THR A N 1
ATOM 6824 C CA . THR A 1 885 ? 17.090 -20.980 -20.015 1.00 81.94 885 THR A CA 1
ATOM 6825 C C . THR A 1 885 ? 16.038 -20.373 -20.921 1.00 81.94 885 THR A C 1
ATOM 6827 O O . THR A 1 885 ? 16.343 -19.984 -22.046 1.00 81.94 885 THR A O 1
ATOM 6830 N N . MET A 1 886 ? 14.796 -20.315 -20.454 1.00 82.19 886 MET A N 1
ATOM 6831 C CA . MET A 1 886 ? 13.669 -19.788 -21.219 1.00 82.19 886 MET A CA 1
ATOM 6832 C C . MET A 1 886 ? 12.948 -18.723 -20.405 1.00 82.19 886 MET A C 1
ATOM 6834 O O . MET A 1 886 ? 12.671 -18.924 -19.226 1.00 82.19 886 MET A O 1
ATOM 6838 N N . THR A 1 887 ? 12.595 -17.627 -21.061 1.00 72.44 887 THR A N 1
ATOM 6839 C CA . THR A 1 887 ? 11.813 -16.526 -20.505 1.00 72.44 887 THR A CA 1
ATOM 6840 C C . THR A 1 887 ? 10.543 -16.355 -21.324 1.00 72.44 887 THR A C 1
ATOM 6842 O O . THR A 1 887 ? 10.601 -16.032 -22.513 1.00 72.44 887 THR A O 1
ATOM 6845 N N . GLY A 1 888 ? 9.394 -16.572 -20.688 1.00 60.56 888 GLY A N 1
ATOM 6846 C CA . GLY A 1 888 ? 8.075 -16.355 -21.273 1.00 60.56 888 GLY A CA 1
ATOM 6847 C C . GLY A 1 888 ? 7.607 -14.909 -21.099 1.00 60.56 888 GLY A C 1
ATOM 6848 O O . GLY A 1 888 ? 7.702 -14.335 -20.013 1.00 60.56 888 GLY A O 1
ATOM 6849 N N . THR A 1 889 ? 7.062 -14.325 -22.163 1.00 56.81 889 THR A N 1
ATOM 6850 C CA . THR A 1 889 ? 6.451 -12.986 -22.175 1.00 56.81 889 THR A CA 1
ATOM 6851 C C . THR A 1 889 ? 5.073 -13.052 -22.831 1.00 56.81 889 THR A C 1
ATOM 6853 O O . THR A 1 889 ? 4.867 -13.781 -23.811 1.00 56.81 889 THR A O 1
ATOM 6856 N N . GLN A 1 890 ? 4.096 -12.315 -22.295 1.00 46.28 890 GLN A N 1
ATOM 6857 C CA . GLN A 1 890 ? 2.778 -12.233 -22.926 1.00 46.28 890 GLN A CA 1
ATOM 6858 C C . GLN A 1 890 ? 2.881 -11.323 -24.158 1.00 46.28 890 GLN A C 1
ATOM 6860 O O . GLN A 1 890 ? 3.176 -10.134 -24.045 1.00 46.28 890 GLN A O 1
ATOM 6865 N N . GLY A 1 891 ? 2.687 -11.883 -25.354 1.00 40.56 891 GLY A N 1
ATOM 6866 C CA . GLY A 1 891 ? 2.821 -11.138 -26.608 1.00 40.56 891 GLY A CA 1
ATOM 6867 C C . GLY A 1 891 ? 1.594 -10.274 -26.920 1.00 40.56 891 GLY A C 1
ATOM 6868 O O . GLY A 1 891 ? 0.462 -10.752 -26.863 1.00 40.56 891 GLY A O 1
ATOM 6869 N N . THR A 1 892 ? 1.805 -9.018 -27.322 1.00 34.12 892 THR A N 1
ATOM 6870 C CA . THR A 1 892 ? 0.763 -8.156 -27.897 1.00 34.12 892 THR A CA 1
ATOM 6871 C C . THR A 1 892 ? 0.585 -8.425 -29.393 1.00 34.12 892 THR A C 1
ATOM 6873 O O . THR A 1 892 ? 1.543 -8.397 -30.160 1.00 34.12 892 THR A O 1
ATOM 6876 N N . ALA A 1 893 ? -0.662 -8.598 -29.840 1.00 37.72 893 ALA A N 1
ATOM 6877 C CA . ALA A 1 893 ? -1.075 -8.228 -31.197 1.00 37.72 893 ALA A CA 1
ATOM 6878 C C . ALA A 1 893 ? -2.602 -8.028 -31.271 1.00 37.72 893 ALA A C 1
ATOM 6880 O O . ALA A 1 893 ? -3.333 -9.002 -31.416 1.00 37.72 893 ALA A O 1
ATOM 6881 N N . ALA A 1 894 ? -3.061 -6.768 -31.148 1.00 27.45 894 ALA A N 1
ATOM 6882 C CA . ALA A 1 894 ? -4.107 -6.152 -31.993 1.00 27.45 894 ALA A CA 1
ATOM 6883 C C . ALA A 1 894 ? -4.501 -4.714 -31.571 1.00 27.45 894 ALA A C 1
ATOM 6885 O O . ALA A 1 894 ? -4.788 -3.922 -32.458 1.00 27.45 894 ALA A O 1
ATOM 6886 N N . ASN A 1 895 ? -4.485 -4.321 -30.284 1.00 31.05 895 ASN A N 1
ATOM 6887 C CA . ASN A 1 895 ? -5.223 -3.107 -29.848 1.00 31.05 895 ASN A CA 1
ATOM 6888 C C . ASN A 1 895 ? -4.443 -2.050 -29.015 1.00 31.05 895 ASN A C 1
ATOM 6890 O O . ASN A 1 895 ? -5.046 -1.344 -28.217 1.00 31.05 895 ASN A O 1
ATOM 6894 N N . GLY A 1 896 ? -3.130 -1.876 -29.205 1.00 37.34 896 GLY A N 1
ATOM 6895 C CA . GLY A 1 896 ? -2.454 -0.621 -28.810 1.00 37.34 896 GLY A CA 1
ATOM 6896 C C . GLY A 1 896 ? -2.286 -0.306 -27.307 1.00 37.34 896 GLY A C 1
ATOM 6897 O O . GLY A 1 896 ? -2.398 0.855 -26.927 1.00 37.34 896 GLY A O 1
ATOM 6898 N N . VAL A 1 897 ? -1.949 -1.288 -26.463 1.00 28.81 897 VAL A N 1
ATOM 6899 C CA . VAL A 1 897 ? -1.415 -1.062 -25.096 1.00 28.81 897 VAL A CA 1
ATOM 6900 C C . VAL A 1 897 ? 0.089 -1.392 -25.075 1.00 28.81 897 VAL A C 1
ATOM 6902 O O . VAL A 1 897 ? 0.531 -2.254 -25.836 1.00 28.81 897 VAL A O 1
ATOM 6905 N N . ALA A 1 898 ? 0.878 -0.688 -24.250 1.00 25.98 898 ALA A N 1
ATOM 6906 C CA . ALA A 1 898 ? 2.335 -0.841 -24.139 1.00 25.98 898 ALA A CA 1
ATOM 6907 C C . ALA A 1 898 ? 2.772 -2.272 -23.752 1.00 25.98 898 ALA A C 1
ATOM 6909 O O . ALA A 1 898 ? 2.124 -2.933 -22.944 1.00 25.98 898 ALA A O 1
ATOM 6910 N N . ALA A 1 899 ? 3.881 -2.734 -24.340 1.00 26.97 899 ALA A N 1
ATOM 6911 C CA . ALA A 1 899 ? 4.507 -4.031 -24.074 1.00 26.97 899 ALA A CA 1
ATOM 6912 C C . ALA A 1 899 ? 5.317 -4.012 -22.765 1.00 26.97 899 ALA A C 1
ATOM 6914 O O . ALA A 1 899 ? 5.975 -3.010 -22.490 1.00 26.97 899 ALA A O 1
ATOM 6915 N N . GLY A 1 900 ? 5.334 -5.120 -22.005 1.00 36.50 900 GLY A N 1
ATOM 6916 C CA . GLY A 1 900 ? 6.321 -5.280 -20.925 1.00 36.50 900 GLY A CA 1
ATOM 6917 C C . GLY A 1 900 ? 6.005 -6.206 -19.747 1.00 36.50 900 GLY A C 1
ATOM 6918 O O . GLY A 1 900 ? 6.811 -6.248 -18.823 1.00 36.50 900 GLY A O 1
ATOM 6919 N N . THR A 1 901 ? 4.894 -6.943 -19.711 1.00 36.03 901 THR A N 1
ATOM 6920 C CA . THR A 1 901 ? 4.615 -7.824 -18.563 1.00 36.03 901 THR A CA 1
ATOM 6921 C C . THR A 1 901 ? 5.391 -9.144 -18.659 1.00 36.03 901 THR A C 1
ATOM 6923 O O . THR A 1 901 ? 5.103 -10.011 -19.489 1.00 36.03 901 THR A O 1
ATOM 6926 N N . TRP A 1 902 ? 6.413 -9.262 -17.807 1.00 40.88 902 TRP A N 1
ATOM 6927 C CA . TRP A 1 902 ? 7.190 -10.476 -17.549 1.00 40.88 902 TRP A CA 1
ATOM 6928 C C . TRP A 1 902 ? 6.279 -11.579 -16.984 1.00 40.88 902 TRP A C 1
ATOM 6930 O O . TRP A 1 902 ? 5.570 -11.316 -16.017 1.00 40.88 902 TRP A O 1
ATOM 6940 N N . LEU A 1 903 ? 6.288 -12.791 -17.565 1.00 48.28 903 LEU A N 1
ATOM 6941 C CA . LEU A 1 903 ? 5.496 -13.925 -17.050 1.00 48.28 903 LEU A CA 1
ATOM 6942 C C . LEU A 1 903 ? 6.346 -14.912 -16.232 1.00 48.28 903 LEU A C 1
ATOM 6944 O O . LEU A 1 903 ? 5.963 -15.243 -15.117 1.00 48.28 903 LEU A O 1
ATOM 6948 N N . TRP A 1 904 ? 7.494 -15.382 -16.743 1.00 61.88 904 TRP A N 1
ATOM 6949 C CA . TRP A 1 904 ? 8.391 -16.298 -16.008 1.00 61.88 904 TRP A CA 1
ATOM 6950 C C . TRP A 1 904 ? 9.774 -16.427 -16.667 1.00 61.88 904 TRP A C 1
ATOM 6952 O O . TRP A 1 904 ? 9.919 -16.181 -17.863 1.00 61.88 904 TRP A O 1
ATOM 6962 N N . THR A 1 905 ? 10.792 -16.847 -15.902 1.00 67.00 905 THR A N 1
ATOM 6963 C CA . THR A 1 905 ? 12.106 -17.294 -16.415 1.00 67.00 905 THR A CA 1
ATOM 6964 C C . THR A 1 905 ? 12.522 -18.589 -15.731 1.00 67.00 905 THR A C 1
ATOM 6966 O O . THR A 1 905 ? 12.716 -18.592 -14.517 1.00 67.00 905 THR A O 1
ATOM 6969 N N . TRP A 1 906 ? 12.668 -19.677 -16.490 1.00 79.62 906 TRP A N 1
ATOM 6970 C CA . TRP A 1 906 ? 13.027 -21.003 -15.975 1.00 79.62 906 TRP A CA 1
ATOM 6971 C C . TRP A 1 906 ? 14.338 -21.498 -16.572 1.00 79.62 906 TRP A C 1
ATOM 6973 O O . TRP A 1 906 ? 14.619 -21.300 -17.756 1.00 79.62 906 TRP A O 1
ATOM 6983 N N . SER A 1 907 ? 15.108 -22.190 -15.739 1.00 83.25 907 SER A N 1
ATOM 6984 C CA . SER A 1 907 ? 16.317 -22.902 -16.141 1.00 83.25 907 SER A CA 1
ATOM 6985 C C . SER A 1 907 ? 16.026 -24.394 -16.235 1.00 83.25 907 SER A C 1
ATOM 6987 O O . SER A 1 907 ? 15.299 -24.949 -15.412 1.00 83.25 907 SER A O 1
ATOM 6989 N N . PHE A 1 908 ? 16.618 -25.042 -17.229 1.00 88.50 908 PHE A N 1
ATOM 6990 C CA . PHE A 1 908 ? 16.449 -26.453 -17.522 1.00 88.50 908 PHE A CA 1
ATOM 6991 C C . PHE A 1 908 ? 17.802 -27.124 -17.760 1.00 88.50 908 PHE A C 1
ATOM 6993 O O . PHE A 1 908 ? 18.736 -26.535 -18.314 1.00 88.50 908 PHE A O 1
ATOM 7000 N N . THR A 1 909 ? 17.867 -28.403 -17.415 1.00 88.31 909 THR A N 1
ATOM 7001 C CA . THR A 1 909 ? 18.991 -29.296 -17.702 1.00 88.31 909 THR A CA 1
ATOM 7002 C C . THR A 1 909 ? 18.557 -30.370 -18.685 1.00 88.31 909 THR A C 1
ATOM 7004 O O . THR A 1 909 ? 17.395 -30.784 -18.706 1.00 88.31 909 THR A O 1
ATOM 7007 N N . LYS A 1 910 ? 19.466 -30.792 -19.566 1.00 87.75 910 LYS A N 1
ATOM 7008 C CA . LYS A 1 910 ? 19.123 -31.805 -20.570 1.00 87.75 910 LYS A CA 1
ATOM 7009 C C . LYS A 1 910 ? 18.893 -33.159 -19.890 1.00 87.75 910 LYS A C 1
ATOM 7011 O O . LYS A 1 910 ? 19.706 -33.547 -19.054 1.00 87.75 910 LYS A O 1
ATOM 7016 N N . ALA A 1 911 ? 17.779 -33.817 -20.227 1.00 77.88 911 ALA A N 1
ATOM 7017 C CA . ALA A 1 911 ? 17.368 -35.095 -19.638 1.00 77.88 911 ALA A CA 1
ATOM 7018 C C . ALA A 1 911 ? 18.264 -36.272 -20.041 1.00 77.88 911 ALA A C 1
ATOM 7020 O O . ALA A 1 911 ? 18.773 -36.269 -21.190 1.00 77.88 911 ALA A O 1
#